Protein 4KFU (pdb70)

Solvent-accessible surface area: 35778 Å² total; per-residue (Å²): 96,53,35,25,2,11,0,0,7,4,53,136,176,19,17,16,24,96,4,0,42,67,101,25,6,59,56,16,106,83,127,79,31,2,1,0,0,0,0,6,33,59,87,93,99,38,8,37,0,32,101,52,22,111,68,16,132,33,16,37,20,8,6,41,68,79,40,0,2,10,73,0,65,51,29,67,61,55,31,2,32,47,2,0,16,0,0,34,17,0,10,168,130,64,34,56,0,6,0,0,0,3,21,0,40,27,2,0,80,79,170,40,69,75,19,104,2,3,66,43,0,2,102,35,10,113,169,12,15,0,0,0,5,0,0,0,56,107,0,56,32,0,9,26,66,0,1,117,64,3,13,46,1,6,2,10,113,15,120,60,102,53,10,28,126,9,2,52,132,48,19,18,69,98,0,7,103,96,0,61,85,12,141,128,108,41,8,0,40,13,40,33,110,71,134,72,37,54,90,75,147,52,36,98,90,100,46,38,32,4,11,0,0,5,3,49,145,182,20,18,24,24,116,2,0,35,91,65,26,2,62,81,21,91,81,128,100,28,1,0,0,0,0,7,28,130,112,76,0,42,102,43,19,106,72,17,134,56,84,80,22,4,40,41,70,77,39,0,8,7,90,25,148,128,76,68,7,66,71,0,0,91,5,0,51,104,0,8,102,80,50,6,18,0,6,0,0,0,14,26,0,84,106,19,0,74,78,134,61,82,5,49,38,7,8,8,51,0,2,50,34,13,64,94,14,10,0,0,0,5,0,0,3,80,90,1,56,22,0,4,10,1,0,1,88,60,4,32,43,0,2,2,9,112,15,130,61,100,57,8,30,140,11,0,54,140,32,19,19,67,91,0,8,108,82,0,61,99,14,80,133,108,37,1,0,20,10,41,34,110,65,126,70,37,136,82,56,142,51,36,139,134,80,62,30,10,2,8,0,0,6,6,59,109,98,24,15,18,46,102,4,0,51,100,72,10,3,56,44,17,102,84,125,172,31,2,0,0,0,4,12,96,117,86,0,51,100,53,20,101,69,15,127,56,45,76,27,0,35,54,80,76,32,0,5,9,75,17,132,117,64,14,77,72,0,0,75,11,0,43,96,0,10,173,127,72,36,53,0,7,0,0,1,22,47,0,72,75,27,0,72,74,119,47,83,6,45,42,2,4,7,42,0,3,51,36,11,101,171,14,16,0,0,0,4,0,0,5,80,73,1,68,37,0,5,8,0,0,2,95,59,2,15,19,1,6,2,8,106,13,139,50,94,90,4,29,128,32,2,54,145,26,18,23,72,92,0,9,57,78,0,82,102,13,147,135,105,32,8,0,36,10,41,30,91,64,133,73,36,75,84,76,140,57,38,126,132,68,59,32,11,2,11,0,0,6,6,65,99,96,24,14,16,50,118,4,0,53,108,93,29,4,57,52,17,86,77,128,171,30,2,1,0,0,5,14,107,113,59,91,0,38,104,55,20,106,56,13,127,32,34,4,18,2,0,19,73,76,36,0,0,7,78,17,125,126,73,16,43,51,0,2,42,0,0,35,2,0,10,129,89,69,37,52,0,6,0,0,1,32,22,0,62,92,21,0,87,88,174,65,164,78,36,118,10,3,62,45,0,4,95,38,9,104,166,14,17,0,0,0,6,0,0,0,96,72,1,60,29,0,9,35,46,0,2,130,44,2,14,34,0,8,2,9,104,15,130,59,75,63,4,27,150,25,0,55,155,64,21,21,66,92,0,3,103,83,0,72,102,13,81,132,109,52,8,0,35,16,40,28,110,69,144,68,35,50,88,76,60,58,87

Organism: NCBI:txid754004

Structure (mmCIF, N/CA/C/O backbone):
data_4KFU
#
_entry.id   4KFU
#
_cell.length_a   46.558
_cell.length_b   65.227
_cell.length_c   72.118
_cell.angle_alpha   90.85
_cell.angle_beta   93.77
_cell.angle_gamma   91.56
#
_symmetry.space_group_name_H-M   'P 1'
#
loop_
_entity.id
_entity.type
_entity.pdbx_description
1 polymer 'Genome packaging NTPase B204'
2 non-polymer 'PHOSPHOMETHYLPHOSPHONIC ACID ADENYLATE ESTER'
3 non-polymer 'CITRATE ANION'
4 non-polymer 'MAGNESIUM ION'
5 non-polymer 'ZINC ION'
6 water water
#
loop_
_atom_site.group_PDB
_atom_site.id
_atom_site.type_symbol
_atom_site.label_atom_id
_atom_site.label_alt_id
_atom_site.label_comp_id
_atom_site.label_asym_id
_atom_site.label_entity_id
_atom_site.label_seq_id
_atom_site.pdbx_PDB_ins_code
_atom_site.Cartn_x
_atom_site.Cartn_y
_atom_site.Cartn_z
_atom_site.occupancy
_atom_site.B_iso_or_equiv
_atom_site.auth_seq_id
_atom_site.auth_comp_id
_atom_site.auth_asym_id
_atom_site.auth_atom_id
_atom_site.pdbx_PDB_model_num
ATOM 1 N N . ASN A 1 2 ? -9.388 11.754 -30.594 1.00 45.53 2 ASN A N 1
ATOM 2 C CA . ASN A 1 2 ? -8.793 11.450 -31.894 1.00 44.08 2 ASN A CA 1
ATOM 3 C C . ASN A 1 2 ? -7.748 12.484 -32.327 1.00 43.75 2 ASN A C 1
ATOM 4 O O . ASN A 1 2 ? -8.030 13.682 -32.371 1.00 41.76 2 ASN A O 1
ATOM 6 N N . PRO A 1 3 ? -6.530 12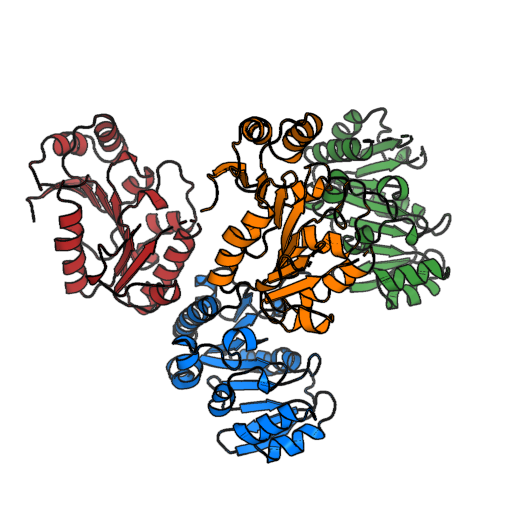.015 -32.646 1.00 45.58 3 PRO A N 1
ATOM 7 C CA . PRO A 1 3 ? -5.434 12.890 -33.074 1.00 39.99 3 PRO A CA 1
ATOM 8 C C . PRO A 1 3 ? -5.674 13.526 -34.437 1.00 33.74 3 PRO A C 1
ATOM 9 O O . PRO A 1 3 ? -5.117 14.596 -34.696 1.00 35.97 3 PRO A O 1
ATOM 13 N N . ASP A 1 4 ? -6.461 12.890 -35.300 1.00 32.73 4 ASP A N 1
ATOM 14 C CA . ASP A 1 4 ? -6.738 13.484 -36.606 1.00 33.87 4 ASP A CA 1
ATOM 15 C C . ASP A 1 4 ? -8.039 14.293 -36.663 1.00 29.72 4 ASP A C 1
ATOM 16 O O . ASP A 1 4 ? -8.529 14.604 -37.752 1.00 27.94 4 ASP A O 1
ATOM 21 N N . ASP A 1 5 ? -8.590 14.638 -35.501 1.00 29.76 5 ASP A N 1
ATOM 22 C CA . ASP A 1 5 ? -9.778 15.493 -35.459 1.00 27.69 5 ASP A CA 1
ATOM 23 C C . ASP A 1 5 ? -9.440 16.929 -35.835 1.00 24.41 5 ASP A C 1
ATOM 24 O O . ASP A 1 5 ? -8.310 17.385 -35.644 1.00 20.64 5 ASP A O 1
ATOM 29 N N . ILE A 1 6 ? -10.427 17.632 -36.383 1.00 19.43 6 ILE A N 1
ATOM 30 C CA . ILE A 1 6 ? -10.312 19.070 -36.539 1.00 15.02 6 ILE A CA 1
ATOM 31 C C . ILE A 1 6 ? -10.997 19.683 -35.313 1.00 20.57 6 ILE A C 1
ATOM 32 O O . ILE A 1 6 ? -12.184 19.431 -35.051 1.00 17.60 6 ILE A O 1
ATOM 37 N N . VAL A 1 7 ? -10.230 20.443 -34.538 1.00 20.19 7 VAL A N 1
ATOM 38 C CA . VAL A 1 7 ? -10.747 21.094 -33.338 1.00 20.98 7 VAL A CA 1
ATOM 39 C C . VAL A 1 7 ? -10.634 22.595 -33.519 1.00 21.84 7 VAL A C 1
ATOM 40 O O . VAL A 1 7 ? -9.586 23.113 -33.933 1.00 16.66 7 VAL A O 1
ATOM 44 N N . VAL A 1 8 ? -11.721 23.299 -33.220 1.00 17.15 8 VAL A N 1
ATOM 45 C CA . VAL A 1 8 ? -11.739 24.744 -33.372 1.00 16.68 8 VAL A CA 1
ATOM 46 C C . VAL A 1 8 ? -12.037 25.392 -32.030 1.00 17.08 8 VAL A C 1
ATOM 47 O O . VAL A 1 8 ? -13.037 25.059 -31.371 1.00 18.14 8 VAL A O 1
ATOM 51 N N . LEU A 1 9 ? -11.153 26.293 -31.608 1.00 13.87 9 LEU A N 1
ATOM 52 C CA . LEU A 1 9 ? -11.363 27.016 -30.360 1.00 12.43 9 LEU A CA 1
ATOM 53 C C . LEU A 1 9 ? -11.716 28.471 -30.647 1.00 16.79 9 LEU A C 1
ATOM 54 O O . LEU A 1 9 ? -11.008 29.164 -31.389 1.00 17.89 9 LEU A O 1
ATOM 59 N N . VAL A 1 10 ? -12.804 28.939 -30.044 1.00 18.27 10 VAL A N 1
ATOM 60 C CA . VAL A 1 10 ? -13.248 30.316 -30.229 1.00 17.53 10 VAL A CA 1
ATOM 61 C C . VAL A 1 10 ? -13.368 30.997 -28.879 1.00 20.79 10 VAL A C 1
ATOM 62 O O . VAL A 1 10 ? -14.055 30.497 -27.981 1.00 20.19 10 VAL A O 1
ATOM 66 N N . GLY A 1 11 ? -12.713 32.141 -28.731 1.00 16.74 11 GLY A N 1
ATOM 67 C CA . GLY A 1 11 ? -12.785 32.845 -27.464 1.00 21.53 11 GLY A CA 1
ATOM 68 C C . GLY A 1 11 ? -12.160 34.219 -27.516 1.00 22.79 11 GLY A C 1
ATOM 69 O O . GLY A 1 11 ? -11.129 34.404 -28.170 1.00 20.30 11 GLY A O 1
ATOM 70 N N . ARG A 1 12 ? -12.780 35.179 -26.824 1.00 24.22 12 ARG A N 1
ATOM 71 C CA . ARG A 1 12 ? -12.251 36.542 -26.752 1.00 24.81 12 ARG A CA 1
ATOM 72 C C . ARG A 1 12 ? -10.817 36.568 -26.210 1.00 25.05 12 ARG A C 1
ATOM 73 O O . ARG A 1 12 ? -10.358 35.606 -25.574 1.00 20.55 12 ARG A O 1
ATOM 75 N N . LYS A 1 13 ? -10.090 37.645 -26.498 1.00 25.00 13 LYS A N 1
ATOM 76 C CA . LYS A 1 13 ? -8.757 37.823 -25.929 1.00 26.06 13 LYS A CA 1
ATOM 77 C C . LYS A 1 13 ? -8.825 37.687 -24.406 1.00 27.68 13 LYS A C 1
ATOM 78 O O . LYS A 1 13 ? -9.705 38.273 -23.771 1.00 22.12 13 LYS A O 1
ATOM 84 N N . LYS A 1 14 ? -7.909 36.896 -23.848 1.00 23.59 14 LYS A N 1
ATOM 85 C CA . LYS A 1 14 ? -7.860 36.570 -22.422 1.00 26.30 14 LYS A CA 1
ATOM 86 C C . LYS A 1 14 ? -8.974 35.619 -21.946 1.00 25.06 14 LYS A C 1
ATOM 87 O O . LYS A 1 14 ? -9.133 35.417 -20.742 1.00 24.00 14 LYS A O 1
ATOM 93 N N . SER A 1 15 ? -9.732 35.037 -22.875 1.00 20.36 15 SER A N 1
ATOM 94 C CA . SER A 1 15 ? -10.752 34.040 -22.518 1.00 23.06 15 SER A CA 1
ATOM 95 C C . SER A 1 15 ? -10.172 32.754 -21.934 1.00 22.31 15 SER A C 1
ATOM 96 O O . SER A 1 15 ? -10.828 32.085 -21.127 1.00 20.54 15 SER A O 1
ATOM 99 N N . GLY A 1 16 ? -8.964 32.389 -22.364 1.00 24.42 16 GLY A N 1
ATOM 100 C CA . GLY A 1 16 ? -8.340 31.169 -21.891 1.00 22.54 16 GLY A CA 1
ATOM 101 C C . GLY A 1 16 ? -8.148 30.120 -22.970 1.00 24.40 16 GLY A C 1
ATOM 102 O O . GLY A 1 16 ? -7.790 28.984 -22.668 1.00 23.49 16 GLY A O 1
ATOM 103 N N . LYS A 1 17 ? -8.363 30.485 -24.233 1.00 24.81 17 LYS A N 1
ATOM 104 C CA . LYS A 1 17 ? -8.238 29.504 -25.321 1.00 22.35 17 LYS A CA 1
ATOM 105 C C . LYS A 1 17 ? -6.797 29.006 -25.550 1.00 24.76 17 LYS A C 1
ATOM 106 O O . LYS A 1 17 ? -6.584 27.818 -25.781 1.00 19.72 17 LYS A O 1
ATOM 112 N N . SER A 1 18 ? -5.816 29.906 -25.490 1.00 24.54 18 SER A N 1
ATOM 113 C CA . SER A 1 18 ? -4.418 29.492 -25.648 1.00 28.99 18 SER A CA 1
ATOM 114 C C . SER A 1 18 ? -3.965 28.711 -24.428 1.00 23.76 18 SER A C 1
ATOM 115 O O . SER A 1 18 ? -3.135 27.810 -24.533 1.00 25.99 18 SER A O 1
ATOM 118 N N . TYR A 1 19 ? -4.518 29.066 -23.274 1.00 24.56 19 TYR A N 1
ATOM 119 C CA . TYR A 1 19 ? -4.235 28.352 -22.030 1.00 24.90 19 TYR A CA 1
ATOM 120 C C . TYR A 1 19 ? -4.692 26.907 -22.169 1.00 25.08 19 TYR A C 1
ATOM 121 O O . TYR A 1 19 ? -4.009 25.981 -21.737 1.00 23.79 19 TYR A O 1
ATOM 130 N N . LEU A 1 20 ? -5.865 26.725 -22.768 1.00 24.13 20 LEU A N 1
ATOM 131 C CA . LEU A 1 20 ? -6.377 25.399 -23.107 1.00 25.24 20 LEU A CA 1
ATOM 132 C C . LEU A 1 20 ? -5.399 24.614 -24.000 1.00 25.38 20 LEU A C 1
ATOM 133 O O . LEU A 1 20 ? -5.155 23.422 -23.792 1.00 24.01 20 LEU A O 1
ATOM 138 N N . ILE A 1 21 ? -4.864 25.282 -25.015 1.00 24.27 21 ILE A N 1
ATOM 139 C CA . ILE A 1 21 ? -3.897 24.646 -25.904 1.00 23.93 21 ILE A CA 1
ATOM 140 C C . ILE A 1 21 ? -2.646 24.245 -25.124 1.00 26.46 21 ILE A C 1
ATOM 141 O O . ILE A 1 21 ? -2.175 23.103 -25.239 1.00 26.30 21 ILE A O 1
ATOM 146 N N . LYS A 1 22 ? -2.132 25.173 -24.314 1.00 24.30 22 LYS A N 1
ATOM 147 C CA . LYS A 1 22 ? -0.857 24.964 -23.615 1.00 27.61 22 LYS A CA 1
ATOM 148 C C . LYS A 1 22 ? -0.949 23.964 -22.474 1.00 29.13 22 LYS A C 1
ATOM 149 O O . LYS A 1 22 ? 0.009 23.241 -22.207 1.00 29.76 22 LYS A O 1
ATOM 155 N N . HIS A 1 23 ? -2.091 23.920 -21.793 1.00 25.92 23 HIS A N 1
ATOM 156 C CA . HIS A 1 23 ? -2.186 23.134 -20.561 1.00 28.06 23 HIS A CA 1
ATOM 157 C C . HIS A 1 23 ? -3.209 22.010 -20.615 1.00 30.04 23 HIS A C 1
ATOM 158 O O . HIS A 1 23 ? -3.421 21.317 -19.628 1.00 31.21 23 HIS A O 1
ATOM 165 N N . TYR A 1 24 ? -3.857 21.833 -21.759 1.00 29.33 24 TYR A N 1
ATOM 166 C CA . TYR A 1 24 ? -4.644 20.627 -21.942 1.00 27.62 24 TYR A CA 1
ATOM 167 C C . TYR A 1 24 ? -4.237 19.860 -23.194 1.00 33.10 24 TYR A C 1
ATOM 168 O O . TYR A 1 24 ? -3.760 18.727 -23.103 1.00 34.51 24 TYR A O 1
ATOM 177 N N . PHE A 1 25 ? -4.443 20.468 -24.362 1.00 26.34 25 PHE A N 1
ATOM 178 C CA . PHE A 1 25 ? -4.154 19.781 -25.623 1.00 26.85 25 PHE A CA 1
ATOM 179 C C . PHE A 1 25 ? -2.698 19.323 -25.775 1.00 27.60 25 PHE A C 1
ATOM 180 O O . PHE A 1 25 ? -2.451 18.144 -25.997 1.00 31.95 25 PHE A O 1
ATOM 188 N N . ILE A 1 26 ? -1.747 20.245 -25.657 1.00 25.83 26 ILE A N 1
ATOM 189 C CA . ILE A 1 26 ? -0.325 19.893 -25.765 1.00 27.91 26 ILE A CA 1
ATOM 190 C C . ILE A 1 26 ? 0.144 18.793 -24.795 1.00 30.16 26 ILE A C 1
ATOM 191 O O . ILE A 1 26 ? 0.773 17.831 -25.236 1.00 30.87 26 ILE A O 1
ATOM 196 N N . PRO A 1 27 ? -0.175 18.911 -23.485 1.00 35.22 27 PRO A N 1
ATOM 197 C CA . PRO A 1 27 ? 0.184 17.815 -22.575 1.00 30.85 27 PRO A CA 1
ATOM 198 C C . PRO A 1 27 ? -0.417 16.467 -22.974 1.00 35.43 27 PRO A C 1
ATOM 199 O O . PRO A 1 27 ? 0.289 15.456 -22.902 1.00 34.24 27 PRO A O 1
ATOM 203 N N . VAL A 1 28 ? -1.684 16.448 -23.385 1.00 30.79 28 VAL A N 1
ATOM 204 C CA . VAL A 1 28 ? -2.346 15.186 -23.732 1.00 32.76 28 VAL A CA 1
ATOM 205 C C . VAL A 1 28 ? -1.732 14.552 -24.979 1.00 36.61 28 VAL A C 1
ATOM 206 O O . VAL A 1 28 ? -1.565 13.328 -25.060 1.00 35.56 28 VAL A O 1
ATOM 210 N N . LEU A 1 29 ? -1.393 15.394 -25.949 1.00 30.40 29 LEU A N 1
ATOM 211 C CA . LEU A 1 29 ? -0.733 14.916 -27.151 1.00 33.63 29 LEU A CA 1
ATOM 212 C C . LEU A 1 29 ? 0.590 14.280 -26.777 1.00 32.52 29 LEU A C 1
ATOM 213 O O . LEU A 1 29 ? 0.828 13.114 -27.094 1.00 32.68 29 LEU A O 1
ATOM 218 N N . LYS A 1 30 ? 1.428 15.046 -26.078 1.00 33.03 30 LYS A N 1
ATOM 219 C CA . LYS A 1 30 ? 2.748 14.582 -25.661 1.00 36.70 30 LYS A CA 1
ATOM 220 C C . LYS A 1 30 ? 2.664 13.315 -24.824 1.00 41.46 30 LYS A C 1
ATOM 221 O O . LYS A 1 30 ? 3.513 12.429 -24.941 1.00 42.62 30 LYS A O 1
ATOM 227 N N . ALA A 1 31 ? 1.629 13.225 -23.994 1.00 40.05 31 ALA A N 1
ATOM 228 C CA . ALA A 1 31 ? 1.422 12.049 -23.157 1.00 43.91 31 ALA A CA 1
ATOM 229 C C . ALA A 1 31 ? 1.136 10.807 -24.003 1.00 45.53 31 ALA A C 1
ATOM 230 O O . ALA A 1 31 ? 1.574 9.702 -23.669 1.00 47.02 31 ALA A O 1
ATOM 232 N N . HIS A 1 32 ? 0.404 10.987 -25.097 1.00 40.40 32 HIS A N 1
ATOM 233 C CA . HIS A 1 32 ? 0.118 9.871 -26.002 1.00 44.11 32 HIS A CA 1
ATOM 234 C C . HIS A 1 32 ? 1.173 9.701 -27.101 1.00 37.59 32 HIS A C 1
ATOM 235 O O . HIS A 1 32 ? 0.955 8.954 -28.051 1.00 41.38 32 HIS A O 1
ATOM 242 N N . LYS A 1 33 ? 2.303 10.393 -26.963 1.00 34.99 33 LYS A N 1
ATOM 243 C CA . LYS A 1 33 ? 3.381 10.348 -27.956 1.00 40.60 33 LYS A CA 1
ATOM 244 C C . LYS A 1 33 ? 2.930 10.786 -29.354 1.00 40.84 33 LYS A C 1
ATOM 245 O O . LYS A 1 33 ? 3.309 10.174 -30.363 1.00 34.42 33 LYS A O 1
ATOM 247 N N . ILE A 1 34 ? 2.127 11.847 -29.404 1.00 34.72 34 ILE A N 1
ATOM 248 C CA . ILE A 1 34 ? 1.647 12.413 -30.666 1.00 28.30 34 ILE A CA 1
ATOM 249 C C . ILE A 1 34 ? 2.392 13.716 -30.974 1.00 31.39 34 ILE A C 1
ATOM 250 O O . ILE A 1 34 ? 2.414 14.639 -30.154 1.00 29.72 34 ILE A O 1
ATOM 255 N N . SER A 1 35 ? 2.992 13.786 -32.159 1.00 25.64 35 SER A N 1
ATOM 256 C CA A SER A 1 35 ? 3.791 14.943 -32.542 0.57 28.61 35 SER A CA 1
ATOM 257 C CA B SER A 1 35 ? 3.791 14.938 -32.566 0.43 28.61 35 SER A CA 1
ATOM 258 C C . SER A 1 35 ? 2.915 16.149 -32.881 1.00 26.57 35 SER A C 1
ATOM 259 O O . SER A 1 35 ? 1.734 16.009 -33.201 1.00 25.41 35 SER A O 1
ATOM 264 N N . TYR A 1 36 ? 3.496 17.341 -32.799 1.00 24.96 36 TYR A N 1
ATOM 265 C CA . TYR A 1 36 ? 2.777 18.531 -33.227 1.00 23.32 36 TYR A CA 1
ATOM 266 C C . TYR A 1 36 ? 3.670 19.582 -33.873 1.00 25.68 36 TYR A C 1
ATOM 267 O O . TYR A 1 36 ? 4.883 19.659 -33.610 1.00 23.65 36 TYR A O 1
ATOM 276 N N . ILE A 1 37 ? 3.043 20.376 -34.735 1.00 23.55 37 ILE A N 1
ATOM 277 C CA . ILE A 1 37 ? 3.661 21.517 -35.386 1.00 21.16 37 ILE A CA 1
ATOM 278 C C . ILE A 1 37 ? 2.830 22.743 -35.022 1.00 23.63 37 ILE A C 1
ATOM 279 O O . ILE A 1 37 ? 1.603 22.756 -35.248 1.00 21.50 37 ILE A O 1
ATOM 284 N N . ILE A 1 38 ? 3.467 23.769 -34.455 1.00 21.34 38 ILE A N 1
ATOM 285 C CA . ILE A 1 38 ? 2.732 24.990 -34.118 1.00 23.41 38 ILE A CA 1
ATOM 286 C C . ILE A 1 38 ? 3.048 26.158 -35.052 1.00 27.47 38 ILE A C 1
ATOM 287 O O . ILE A 1 38 ? 4.203 26.616 -35.132 1.00 24.41 38 ILE A O 1
ATOM 292 N N . ASP A 1 39 ? 2.015 26.643 -35.741 1.00 19.90 39 ASP A N 1
ATOM 293 C CA . ASP A 1 39 ? 2.094 27.838 -36.583 1.00 25.21 39 ASP A CA 1
ATOM 294 C C . ASP A 1 39 ? 1.795 29.038 -35.688 1.00 26.41 39 ASP A C 1
ATOM 295 O O . ASP A 1 39 ? 0.635 29.296 -35.341 1.00 26.27 39 ASP A O 1
ATOM 300 N N . ASP A 1 40 ? 2.853 29.756 -35.307 1.00 26.36 40 ASP A N 1
ATOM 301 C CA . ASP A 1 40 ? 2.806 30.811 -34.274 1.00 24.36 40 ASP A CA 1
ATOM 302 C C . ASP A 1 40 ? 2.924 32.204 -34.907 1.00 30.32 40 ASP A C 1
ATOM 303 O O . ASP A 1 40 ? 3.856 32.472 -35.677 1.00 31.68 40 ASP A O 1
ATOM 308 N N . HIS A 1 41 ? 1.996 33.098 -34.582 1.00 25.80 41 HIS A N 1
ATOM 309 C CA . HIS A 1 41 ? 1.993 34.427 -35.188 1.00 30.34 41 HIS A CA 1
ATOM 310 C C . HIS A 1 41 ? 2.339 35.551 -34.214 1.00 32.43 41 HIS A C 1
ATOM 311 O O . HIS A 1 41 ? 2.450 36.714 -34.612 1.00 31.50 41 HIS A O 1
ATOM 318 N N . ASN A 1 42 ? 2.528 35.195 -32.948 1.00 30.70 42 ASN A N 1
ATOM 319 C CA . ASN A 1 42 ? 2.701 36.185 -31.884 1.00 36.55 42 ASN A CA 1
ATOM 320 C C . ASN A 1 42 ? 4.124 36.274 -31.345 1.00 36.94 42 ASN A C 1
ATOM 321 O O . ASN A 1 42 ? 4.591 35.357 -30.656 1.00 32.00 42 ASN A O 1
ATOM 326 N N . LEU A 1 43 ? 4.794 37.386 -31.640 1.00 36.93 43 LEU A N 1
ATOM 327 C CA . LEU A 1 43 ? 6.132 37.642 -31.105 1.00 38.85 43 LEU A CA 1
ATOM 328 C C . LEU A 1 43 ? 6.090 38.104 -29.651 1.00 42.21 43 LEU A C 1
ATOM 329 O O . LEU A 1 43 ? 5.180 38.826 -29.238 1.00 42.51 43 LEU A O 1
ATOM 334 N N . LEU A 1 44 ? 7.081 37.677 -28.874 1.00 45.40 44 LEU A N 1
ATOM 335 C CA . LEU A 1 44 ? 7.220 38.117 -27.487 1.00 49.95 44 LEU A CA 1
ATOM 336 C C . LEU A 1 44 ? 8.465 38.989 -27.332 1.00 51.74 44 LEU A C 1
ATOM 337 O O . LEU A 1 44 ? 9.084 39.368 -28.330 1.00 50.44 44 LEU A O 1
ATOM 342 N N . ARG A 1 45 ? 8.823 39.315 -26.090 1.00 50.94 45 ARG A N 1
ATOM 343 C CA . ARG A 1 45 ? 10.035 40.095 -25.825 1.00 54.21 45 ARG A CA 1
ATOM 344 C C . ARG A 1 45 ? 11.211 39.360 -26.445 1.00 55.28 45 ARG A C 1
ATOM 345 O O . ARG A 1 45 ? 11.875 39.873 -27.351 1.00 65.83 45 ARG A O 1
ATOM 347 N N . SER A 1 46 ? 11.455 38.152 -25.952 1.00 52.98 46 SER A N 1
ATOM 348 C CA . SER A 1 46 ? 12.306 37.198 -26.648 1.00 54.44 46 SER A CA 1
ATOM 349 C C . SER A 1 46 ? 11.393 36.118 -27.237 1.00 52.93 46 SER A C 1
ATOM 350 O O . SER A 1 46 ? 10.368 35.775 -26.642 1.00 52.75 46 SER A O 1
ATOM 353 N N . GLY A 1 47 ? 11.736 35.625 -28.424 1.00 47.63 47 GLY A N 1
ATOM 354 C CA . GLY A 1 47 ? 11.007 34.531 -29.044 1.00 43.92 47 GLY A CA 1
ATOM 355 C C . GLY A 1 47 ? 9.524 34.782 -29.279 1.00 44.96 47 GLY A C 1
ATOM 356 O O . GLY A 1 47 ? 9.043 35.911 -29.171 1.00 45.60 47 GLY A O 1
ATOM 357 N N . SER A 1 48 ? 8.794 33.715 -29.593 1.00 39.03 48 SER A N 1
ATOM 358 C CA . SER A 1 48 ? 7.364 33.819 -29.855 1.00 34.27 48 SER A CA 1
ATOM 359 C C . SER A 1 48 ? 6.572 33.116 -28.761 1.00 31.59 48 SER A C 1
ATOM 360 O O . SER A 1 48 ? 7.146 32.419 -27.917 1.00 27.78 48 SER A O 1
ATOM 363 N N . GLU A 1 49 ? 5.253 33.291 -28.782 1.00 27.35 49 GLU A N 1
ATOM 364 C CA . GLU A 1 49 ? 4.415 32.831 -27.674 1.00 28.00 49 GLU A CA 1
ATOM 365 C C . GLU A 1 49 ? 4.651 31.367 -27.315 1.00 26.65 49 GLU A C 1
ATOM 366 O O . GLU A 1 49 ? 4.714 31.005 -26.137 1.00 22.66 49 GLU A O 1
ATOM 372 N N . TYR A 1 50 ? 4.827 30.527 -28.327 1.00 21.35 50 TYR A N 1
ATOM 373 C CA . TYR A 1 50 ? 4.956 29.092 -28.071 1.00 26.60 50 TYR A CA 1
ATOM 374 C C . TYR A 1 50 ? 6.402 28.566 -28.108 1.00 29.63 50 TYR A C 1
ATOM 375 O O . TYR A 1 50 ? 6.608 27.349 -28.144 1.00 26.08 50 TYR A O 1
ATOM 384 N N . SER A 1 51 ? 7.388 29.467 -28.075 1.00 28.89 51 SER A N 1
ATOM 385 C CA . SER A 1 51 ? 8.809 29.075 -28.147 1.00 27.27 51 SER A CA 1
ATOM 386 C C . SER A 1 51 ? 9.214 27.949 -27.194 1.00 27.01 51 SER A C 1
ATOM 387 O O . SER A 1 51 ? 10.028 27.100 -27.534 1.00 29.25 51 SER A O 1
ATOM 390 N N . LYS A 1 52 ? 8.630 27.923 -26.005 1.00 29.44 52 LYS A N 1
ATOM 391 C CA . LYS A 1 52 ? 8.988 26.906 -25.029 1.00 22.70 52 LYS A CA 1
ATOM 392 C C . LYS A 1 52 ? 8.445 25.510 -25.354 1.00 27.38 52 LYS A C 1
ATOM 393 O O . LYS A 1 52 ? 8.849 24.520 -24.734 1.00 27.46 52 LYS A O 1
ATOM 395 N N . PHE A 1 53 ? 7.539 25.422 -26.323 1.00 26.88 53 PHE A N 1
ATOM 396 C CA . PHE A 1 53 ? 6.807 24.175 -26.559 1.00 26.08 53 PHE A CA 1
ATOM 397 C C . PHE A 1 53 ? 7.360 23.249 -27.645 1.00 28.16 53 PHE A C 1
ATOM 398 O O . PHE A 1 53 ? 6.760 22.209 -27.936 1.00 27.95 53 PHE A O 1
ATOM 406 N N . GLY A 1 54 ? 8.499 23.611 -28.229 1.00 25.07 54 GLY A N 1
ATOM 407 C CA . GLY A 1 54 ? 9.131 22.747 -29.218 1.00 24.92 54 GLY A CA 1
ATOM 408 C C . GLY A 1 54 ? 10.336 23.373 -29.888 1.00 25.26 54 GLY A C 1
ATOM 409 O O . GLY A 1 54 ? 10.756 24.477 -29.518 1.00 25.16 54 GLY A O 1
ATOM 410 N N . TYR A 1 55 ? 10.900 22.679 -30.876 1.00 26.31 55 TYR A N 1
ATOM 411 C CA . TYR A 1 55 ? 12.071 23.212 -31.582 1.00 23.59 55 TYR A CA 1
ATOM 412 C C . TYR A 1 55 ? 11.702 24.419 -32.457 1.00 28.22 55 TYR A C 1
ATOM 413 O O . TYR A 1 55 ? 10.805 24.334 -33.306 1.00 26.69 55 TYR A O 1
ATOM 422 N N . ASN A 1 56 ? 12.394 25.538 -32.250 1.00 27.19 56 ASN A N 1
ATOM 423 C CA . ASN A 1 56 ? 12.134 26.756 -33.019 1.00 24.79 56 ASN A CA 1
ATOM 424 C C . ASN A 1 56 ? 12.752 26.665 -34.418 1.00 33.40 56 ASN A C 1
ATOM 425 O O . ASN A 1 56 ? 13.942 26.958 -34.608 1.00 24.72 56 ASN A O 1
ATOM 430 N N . ALA A 1 57 ? 11.931 26.271 -35.390 1.00 25.61 57 ALA A N 1
ATOM 431 C CA . ALA A 1 57 ? 12.383 25.977 -36.747 1.00 25.42 57 ALA A CA 1
ATOM 432 C C . ALA A 1 57 ? 12.761 27.221 -37.546 1.00 31.82 57 ALA A C 1
ATOM 433 O O . ALA A 1 57 ? 12.106 28.264 -37.441 1.00 34.47 57 ALA A O 1
ATOM 435 N N . THR A 1 58 ? 13.815 27.096 -38.356 1.00 29.85 58 THR A N 1
ATOM 436 C CA . THR A 1 58 ? 14.270 28.193 -39.214 1.00 33.19 58 THR A CA 1
ATOM 437 C C . THR A 1 58 ? 14.384 27.745 -40.673 1.00 38.31 58 THR A C 1
ATOM 438 O O . THR A 1 58 ? 14.817 28.515 -41.537 1.00 41.14 58 THR A O 1
ATOM 442 N N . SER A 1 59 ? 14.008 26.494 -40.933 1.00 33.96 59 SER A N 1
ATOM 443 C CA . SER A 1 59 ? 13.966 25.963 -42.292 1.00 28.95 59 SER A CA 1
ATOM 444 C C . SER A 1 59 ? 12.803 24.977 -42.456 1.00 31.17 59 SER A C 1
ATOM 445 O O . SER A 1 59 ? 12.229 24.506 -41.473 1.00 28.51 59 SER A O 1
ATOM 448 N N . LEU A 1 60 ? 12.461 24.667 -43.702 1.00 29.43 60 LEU A N 1
ATOM 449 C CA . LEU A 1 60 ? 11.425 23.680 -43.985 1.00 33.95 60 LEU A CA 1
ATOM 450 C C . LEU A 1 60 ? 11.861 22.312 -43.506 1.00 32.51 60 LEU A C 1
ATOM 451 O O . LEU A 1 60 ? 11.038 21.466 -43.140 1.00 27.94 60 LEU A O 1
ATOM 456 N N . SER A 1 61 ? 13.167 22.087 -43.550 1.00 27.08 61 SER A N 1
ATOM 457 C CA . SER A 1 61 ? 13.734 20.808 -43.146 1.00 31.39 61 SER A CA 1
ATOM 458 C C . SER A 1 61 ? 13.461 20.542 -41.677 1.00 27.03 61 SER A C 1
ATOM 459 O O . SER A 1 61 ? 13.117 19.420 -41.297 1.00 29.31 61 SER A O 1
ATOM 462 N N . ASP A 1 62 ? 13.630 21.576 -40.854 1.00 28.17 62 ASP A N 1
ATOM 463 C CA . ASP A 1 62 ? 13.323 21.474 -39.427 1.00 27.97 62 ASP A CA 1
ATOM 464 C C . ASP A 1 62 ? 11.869 21.066 -39.192 1.00 27.00 62 ASP A C 1
ATOM 465 O O . ASP A 1 62 ? 11.576 20.283 -38.288 1.00 27.67 62 ASP A O 1
ATOM 470 N N . ILE A 1 63 ? 10.957 21.592 -40.005 1.00 27.77 63 ILE A N 1
ATOM 471 C CA . ILE A 1 63 ? 9.537 21.285 -39.820 1.00 27.36 63 ILE A CA 1
ATOM 472 C C . ILE A 1 63 ? 9.295 19.795 -40.011 1.00 26.75 63 ILE A C 1
ATOM 473 O O . ILE A 1 63 ? 8.578 19.171 -39.235 1.00 20.78 63 ILE A O 1
ATOM 478 N N . VAL A 1 64 ? 9.923 19.213 -41.027 1.00 25.61 64 VAL A N 1
ATOM 479 C CA . VAL A 1 64 ? 9.774 17.781 -41.278 1.00 24.89 64 VAL A CA 1
ATOM 480 C C . VAL A 1 64 ? 10.501 16.899 -40.245 1.00 28.66 64 VAL A C 1
ATOM 481 O O . VAL A 1 64 ? 9.966 15.875 -39.816 1.00 27.46 64 VAL A O 1
ATOM 485 N N . SER A 1 65 ? 11.717 17.287 -39.852 1.00 28.34 65 SER A N 1
ATOM 486 C CA . SER A 1 65 ? 12.571 16.398 -39.060 1.00 26.83 65 SER A CA 1
ATOM 487 C C . SER A 1 65 ? 12.386 16.455 -37.539 1.00 31.95 65 SER A C 1
ATOM 488 O O . SER A 1 65 ? 12.625 15.459 -36.850 1.00 34.27 65 SER A O 1
ATOM 491 N N . LYS A 1 66 ? 11.976 17.609 -37.015 1.00 27.57 66 LYS A N 1
ATOM 492 C CA . LYS A 1 66 ? 11.841 17.787 -35.566 1.00 26.80 66 LYS A CA 1
ATOM 493 C C . LYS A 1 66 ? 10.479 17.309 -35.073 1.00 31.33 66 LYS A C 1
ATOM 494 O O . LYS A 1 66 ? 9.441 17.709 -35.613 1.00 31.18 66 LYS A O 1
ATOM 500 N N . GLN A 1 67 ? 10.484 16.467 -34.040 1.00 29.38 67 GLN A N 1
ATOM 501 C CA . GLN A 1 67 ? 9.258 15.829 -33.543 1.00 30.05 67 GLN A CA 1
ATOM 502 C C . GLN A 1 67 ? 8.251 16.837 -32.973 1.00 29.99 67 GLN A C 1
ATOM 503 O O . GLN A 1 67 ? 7.066 16.780 -33.293 1.00 28.75 67 GLN A O 1
ATOM 509 N N . TYR A 1 68 ? 8.732 17.750 -32.131 1.00 29.31 68 TYR A N 1
ATOM 510 C CA . TYR A 1 68 ? 7.904 18.830 -31.618 1.00 27.76 68 TYR A CA 1
ATOM 511 C C . TYR A 1 68 ? 8.456 20.151 -32.123 1.00 28.02 68 TYR A C 1
ATOM 512 O O . TYR A 1 68 ? 9.578 20.538 -31.784 1.00 27.49 68 TYR A O 1
ATOM 521 N N . VAL A 1 69 ? 7.670 20.841 -32.946 1.00 23.90 69 VAL A N 1
ATOM 522 C CA . VAL A 1 69 ? 8.205 21.965 -33.703 1.00 21.59 69 VAL A CA 1
ATOM 523 C C . VAL A 1 69 ? 7.316 23.208 -33.666 1.00 26.87 69 VAL A C 1
ATOM 524 O O . VAL A 1 69 ? 6.079 23.130 -33.708 1.00 24.06 69 VAL A O 1
ATOM 528 N N . VAL A 1 70 ? 7.974 24.357 -33.572 1.00 22.82 70 VAL A N 1
ATOM 529 C CA . VAL A 1 70 ? 7.306 25.644 -33.504 1.00 25.56 70 VAL A CA 1
ATOM 530 C C . VAL A 1 70 ? 7.834 26.519 -34.628 1.00 27.74 70 VAL A C 1
ATOM 531 O O . VAL A 1 70 ? 9.052 26.716 -34.760 1.00 28.71 70 VAL A O 1
ATOM 535 N N . VAL A 1 71 ? 6.913 27.029 -35.439 1.00 21.59 71 VAL A N 1
ATOM 536 C CA . VAL A 1 71 ? 7.245 27.833 -36.597 1.00 25.68 71 VAL A CA 1
ATOM 537 C C . VAL A 1 71 ? 6.698 29.240 -36.392 1.00 32.51 71 VAL A C 1
ATOM 538 O O . VAL A 1 71 ? 5.481 29.431 -36.367 1.00 27.59 71 VAL A O 1
ATOM 542 N N . TYR A 1 72 ? 7.570 30.234 -36.258 1.00 30.34 72 TYR A N 1
ATOM 543 C CA . TYR A 1 72 ? 7.075 31.605 -36.243 1.00 33.15 72 TYR A CA 1
ATOM 544 C C . TYR A 1 72 ? 6.744 32.052 -37.665 1.00 32.54 72 TYR A C 1
ATOM 545 O O . TYR A 1 72 ? 7.603 32.016 -38.548 1.00 32.07 72 TYR A O 1
ATOM 554 N N . ASP A 1 73 ? 5.503 32.481 -37.880 1.00 29.40 73 ASP A N 1
ATOM 555 C CA . ASP A 1 73 ? 5.030 32.875 -39.213 1.00 32.09 73 ASP A CA 1
ATOM 556 C C . ASP A 1 73 ? 4.998 34.393 -39.376 1.00 34.86 73 ASP A C 1
ATOM 557 O O . ASP A 1 73 ? 4.083 35.064 -38.892 1.00 31.77 73 ASP A O 1
ATOM 562 N N . ARG A 1 74 ? 5.995 34.914 -40.086 1.00 36.32 74 ARG A N 1
ATOM 563 C CA . ARG A 1 74 ? 6.178 36.345 -40.259 1.00 37.39 74 ARG A CA 1
ATOM 564 C C . ARG A 1 74 ? 5.290 36.907 -41.366 1.00 38.28 74 ARG A C 1
ATOM 565 O O . ARG A 1 74 ? 4.652 37.944 -41.187 1.00 37.28 74 ARG A O 1
ATOM 568 N N . ALA A 1 75 ? 5.248 36.216 -42.504 1.00 35.91 75 ALA A N 1
ATOM 569 C CA . ALA A 1 75 ? 4.483 36.677 -43.666 1.00 34.10 75 ALA A CA 1
ATOM 570 C C . ALA A 1 75 ? 2.962 36.613 -43.485 1.00 34.05 75 ALA A C 1
ATOM 571 O O . ALA A 1 75 ? 2.236 37.450 -44.035 1.00 34.73 75 ALA A O 1
ATOM 573 N N . LYS A 1 76 ? 2.495 35.615 -42.732 1.00 35.72 76 LYS A N 1
ATOM 574 C CA . LYS A 1 76 ? 1.064 35.429 -42.421 1.00 32.00 76 LYS A CA 1
ATOM 575 C C . LYS A 1 76 ? 0.167 35.407 -43.653 1.00 32.91 76 LYS A C 1
ATOM 576 O O . LYS A 1 76 ? -0.959 35.932 -43.621 1.00 34.25 76 LYS A O 1
ATOM 582 N N . ASN A 1 77 ? 0.659 34.789 -44.729 1.00 32.70 77 ASN A N 1
ATOM 583 C CA . ASN A 1 77 ? -0.049 34.797 -46.012 1.00 32.91 77 ASN A CA 1
ATOM 584 C C . ASN A 1 77 ? -0.377 33.410 -46.582 1.00 31.91 77 ASN A C 1
ATOM 585 O O . ASN A 1 77 ? 0.014 32.381 -46.012 1.00 26.53 77 ASN A O 1
ATOM 590 N N . ASP A 1 78 ? -1.094 33.395 -47.705 1.00 28.32 78 ASP A N 1
ATOM 591 C CA . ASP A 1 78 ? -1.513 32.147 -48.336 1.00 31.06 78 ASP A CA 1
ATOM 592 C C . ASP A 1 78 ? -0.326 31.282 -48.773 1.00 31.40 78 ASP A C 1
ATOM 593 O O . ASP A 1 78 ? -0.386 30.050 -48.694 1.00 25.62 78 ASP A O 1
ATOM 598 N N . ASP A 1 79 ? 0.734 31.929 -49.258 1.00 26.81 79 ASP A N 1
ATOM 599 C CA . ASP A 1 79 ? 1.912 31.211 -49.746 1.00 29.69 79 ASP A CA 1
ATOM 600 C C . ASP A 1 79 ? 2.583 30.446 -48.621 1.00 26.95 79 ASP A C 1
ATOM 601 O O . ASP A 1 79 ? 3.050 29.316 -48.811 1.00 27.96 79 ASP A O 1
ATOM 603 N N . PHE A 1 80 ? 2.628 31.065 -47.444 1.00 26.81 80 PHE A N 1
ATOM 604 C CA . PHE A 1 80 ? 3.270 30.437 -46.304 1.00 27.85 80 PHE A CA 1
ATOM 605 C C . PHE A 1 80 ? 2.491 29.213 -45.858 1.00 24.10 80 PHE A C 1
ATOM 606 O O . PHE A 1 80 ? 3.087 28.167 -45.626 1.00 22.32 80 PHE A O 1
ATOM 614 N N . PHE A 1 81 ? 1.169 29.339 -45.715 1.00 23.36 81 PHE A N 1
ATOM 615 C CA . PHE A 1 81 ? 0.391 28.182 -45.263 1.00 19.80 81 PHE A CA 1
ATOM 616 C C . PHE A 1 81 ? 0.546 27.006 -46.233 1.00 20.53 81 PHE A C 1
ATOM 617 O O . PHE A 1 81 ? 0.647 25.847 -45.814 1.00 17.64 81 PHE A O 1
ATOM 625 N N . GLU A 1 82 ? 0.582 27.303 -47.530 1.00 20.39 82 GLU A N 1
ATOM 626 C CA . GLU A 1 82 ? 0.706 26.230 -48.512 1.00 21.14 82 GLU A CA 1
ATOM 627 C C . GLU A 1 82 ? 2.015 25.465 -48.308 1.00 19.72 82 GLU A C 1
ATOM 628 O O . GLU A 1 82 ? 2.027 24.229 -48.310 1.00 21.43 82 GLU A O 1
ATOM 634 N N . LYS A 1 83 ? 3.099 26.206 -48.090 1.00 17.75 83 LYS A N 1
ATOM 635 C CA . LYS A 1 83 ? 4.416 25.614 -47.860 1.00 23.16 83 LYS A CA 1
ATOM 636 C C . LYS A 1 83 ? 4.413 24.815 -46.565 1.00 21.07 83 LYS A C 1
ATOM 637 O O . LYS A 1 83 ? 4.924 23.701 -46.502 1.00 18.56 83 LYS A O 1
ATOM 643 N N . LEU A 1 84 ? 3.820 25.389 -45.523 1.00 20.95 84 LEU A N 1
ATOM 644 C CA . LEU A 1 84 ? 3.738 24.720 -44.219 1.00 21.90 84 LEU A CA 1
ATOM 645 C C . LEU A 1 84 ? 2.947 23.423 -44.285 1.00 19.49 84 LEU A C 1
ATOM 646 O O . LEU A 1 84 ? 3.270 22.453 -43.595 1.00 17.45 84 LEU A O 1
ATOM 651 N N . TRP A 1 85 ? 1.888 23.424 -45.093 1.00 19.51 85 TRP A N 1
ATOM 652 C CA . TRP A 1 85 ? 1.040 22.241 -45.228 1.00 18.09 85 TRP A CA 1
ATOM 653 C C . TRP A 1 85 ? 1.793 21.085 -45.897 1.00 18.61 85 TRP A C 1
ATOM 654 O O . TRP A 1 85 ? 1.710 19.930 -45.453 1.00 16.99 85 TRP A O 1
ATOM 665 N N . GLN A 1 86 ? 2.525 21.394 -46.962 1.00 17.96 86 GLN A N 1
ATOM 666 C CA . GLN A 1 86 ? 3.311 20.383 -47.654 1.00 22.61 86 GLN A CA 1
ATOM 667 C C . GLN A 1 86 ? 4.363 19.802 -46.725 1.00 17.75 86 GLN A C 1
ATOM 668 O O . GLN A 1 86 ? 4.581 18.581 -46.698 1.00 21.31 86 GLN A O 1
ATOM 674 N N . ALA A 1 87 ? 5.019 20.676 -45.966 1.00 20.20 87 ALA A N 1
ATOM 675 C CA . ALA A 1 87 ? 6.037 20.240 -45.002 1.00 22.17 87 ALA A CA 1
ATOM 676 C C . ALA A 1 87 ? 5.398 19.431 -43.874 1.00 21.11 87 ALA A C 1
ATOM 677 O O . ALA A 1 87 ? 5.994 18.485 -43.355 1.00 20.20 87 ALA A O 1
ATOM 679 N N . SER A 1 88 ? 4.181 19.807 -43.479 1.00 19.49 88 SER A N 1
ATOM 680 C CA . SER A 1 88 ? 3.483 19.074 -42.419 1.00 19.69 88 SER A CA 1
ATOM 681 C C . SER A 1 88 ? 3.121 17.657 -42.843 1.00 18.65 88 SER A C 1
ATOM 682 O O . SER A 1 88 ? 3.193 16.731 -42.045 1.00 21.68 88 SER A O 1
ATOM 685 N N . LYS A 1 89 ? 2.686 17.504 -44.089 1.00 17.54 89 LYS A N 1
ATOM 686 C CA . LYS A 1 89 ? 2.372 16.183 -44.637 1.00 19.68 89 LYS A CA 1
ATOM 687 C C . LYS A 1 89 ? 3.605 15.262 -44.636 1.00 23.49 89 LYS A C 1
ATOM 688 O O . LYS A 1 89 ? 3.520 14.083 -44.283 1.00 26.04 89 LYS A O 1
ATOM 694 N N . LEU A 1 90 ? 4.756 15.808 -45.014 1.00 21.69 90 LEU A N 1
ATOM 695 C CA . LEU A 1 90 ? 5.992 15.020 -44.973 1.00 24.39 90 LEU A CA 1
ATOM 696 C C . LEU A 1 90 ? 6.405 14.723 -43.530 1.00 27.49 90 LEU A C 1
ATOM 697 O O . LEU A 1 90 ? 6.837 13.611 -43.219 1.00 26.28 90 LEU A O 1
ATOM 702 N N . HIS A 1 91 ? 6.249 15.711 -42.649 1.00 20.41 91 HIS A N 1
ATOM 703 C CA . HIS A 1 91 ? 6.440 15.478 -41.222 1.00 24.10 91 HIS A CA 1
ATOM 704 C C . HIS A 1 91 ? 5.592 14.297 -40.748 1.00 25.29 91 HIS A C 1
ATOM 705 O O . HIS A 1 91 ? 6.050 13.475 -39.958 1.00 22.48 91 HIS A O 1
ATOM 712 N N . SER A 1 92 ? 4.353 14.222 -41.230 1.00 25.07 92 SER A N 1
ATOM 713 C CA . SER A 1 92 ? 3.426 13.167 -40.822 1.00 28.35 92 SER A CA 1
ATOM 714 C C . SER A 1 92 ? 3.848 11.795 -41.351 1.00 32.62 92 SER A C 1
ATOM 715 O O . SER A 1 92 ? 3.627 10.765 -40.696 1.00 33.38 92 SER A O 1
ATOM 718 N N . LYS A 1 93 ? 4.441 11.786 -42.542 1.00 33.49 93 LYS A N 1
ATOM 719 C CA . LYS A 1 93 ? 5.000 10.565 -43.099 1.00 31.94 93 LYS A CA 1
ATOM 720 C C . LYS A 1 93 ? 6.032 9.980 -42.135 1.00 34.26 93 LYS A C 1
ATOM 721 O O . LYS A 1 93 ? 6.031 8.779 -41.863 1.00 42.15 93 LYS A O 1
ATOM 727 N N . LYS A 1 94 ? 6.895 10.839 -41.602 1.00 32.49 94 LYS A N 1
ATOM 728 C CA . LYS A 1 94 ? 7.956 10.398 -40.703 1.00 33.35 94 LYS A CA 1
ATOM 729 C C . LYS A 1 94 ? 7.433 10.046 -39.320 1.00 38.00 94 LYS A C 1
ATOM 730 O O . LYS A 1 94 ? 7.689 8.947 -38.820 1.00 40.39 94 LYS A O 1
ATOM 736 N N . TYR A 1 95 ? 6.696 10.975 -38.704 1.00 32.44 95 TYR A N 1
ATOM 737 C CA . TYR A 1 95 ? 6.296 10.826 -37.302 1.00 32.81 95 TYR A CA 1
ATOM 738 C C . TYR A 1 95 ? 4.914 10.225 -37.088 1.00 34.26 95 TYR A C 1
ATOM 739 O O . TYR A 1 95 ? 4.476 10.095 -35.950 1.00 36.44 95 TYR A O 1
ATOM 748 N N . GLY A 1 96 ? 4.224 9.857 -38.164 1.00 35.72 96 GLY A N 1
ATOM 749 C CA . GLY A 1 96 ? 2.865 9.346 -38.026 1.00 35.84 96 GLY A CA 1
ATOM 750 C C . GLY A 1 96 ? 1.880 10.484 -37.789 1.00 32.26 96 GLY A C 1
ATOM 751 O O . GLY A 1 96 ? 2.228 11.653 -37.978 1.00 33.37 96 GLY A O 1
ATOM 752 N N . THR A 1 97 ? 0.661 10.157 -37.366 1.00 32.85 97 THR A N 1
ATOM 753 C CA . THR A 1 97 ? -0.388 11.175 -37.223 1.00 30.46 97 THR A CA 1
ATOM 754 C C . THR A 1 97 ? 0.038 12.356 -36.351 1.00 27.93 97 THR A C 1
ATOM 755 O O . THR A 1 97 ? 0.454 12.192 -35.204 1.00 29.77 97 THR A O 1
ATOM 759 N N . THR A 1 98 ? -0.050 13.550 -36.924 1.00 28.58 98 THR A N 1
ATOM 760 C CA . THR A 1 98 ? 0.461 14.761 -36.291 1.00 25.54 98 THR A CA 1
ATOM 761 C C . THR A 1 98 ? -0.658 15.800 -36.180 1.00 27.46 98 THR A C 1
ATOM 762 O O . THR A 1 98 ? -1.524 15.876 -37.050 1.00 23.91 98 THR A O 1
ATOM 766 N N . VAL A 1 99 ? -0.655 16.586 -35.107 1.00 26.80 99 VAL A N 1
ATOM 767 C CA . VAL A 1 99 ? -1.554 17.726 -35.025 1.00 22.34 99 VAL A CA 1
ATOM 768 C C . VAL A 1 99 ? -0.887 19.046 -35.427 1.00 20.89 99 VAL A C 1
ATOM 769 O O . VAL A 1 99 ? 0.127 19.457 -34.842 1.00 19.87 99 VAL A O 1
ATOM 773 N N . LEU A 1 100 ? -1.450 19.695 -36.444 1.00 17.21 100 LEU A N 1
ATOM 774 C CA . LEU A 1 100 ? -1.025 21.037 -36.826 1.00 17.40 100 LEU A CA 1
ATOM 775 C C . LEU A 1 100 ? -1.832 22.063 -36.016 1.00 21.54 100 LEU A C 1
ATOM 776 O O . LEU A 1 100 ? -3.049 22.177 -36.189 1.00 18.39 100 LEU A O 1
ATOM 781 N N . ILE A 1 101 ? -1.149 22.794 -35.137 1.00 19.90 101 ILE A N 1
ATOM 782 C CA . ILE A 1 101 ? -1.773 23.792 -34.276 1.00 17.72 101 ILE A CA 1
ATOM 783 C C . ILE A 1 101 ? -1.573 25.203 -34.805 1.00 20.60 101 ILE A C 1
ATOM 784 O O . ILE A 1 101 ? -0.441 25.664 -34.993 1.00 20.50 101 ILE A O 1
ATOM 789 N N . ILE A 1 102 ? -2.684 25.891 -35.041 1.00 17.87 102 ILE A N 1
ATOM 790 C CA . ILE A 1 102 ? -2.650 27.214 -35.645 1.00 21.69 102 ILE A CA 1
ATOM 791 C C . ILE A 1 102 ? -3.337 28.218 -34.747 1.00 26.06 102 ILE A C 1
ATOM 792 O O . ILE A 1 102 ? -4.567 28.333 -34.752 1.00 20.88 102 ILE A O 1
ATOM 797 N N . ASP A 1 103 ? -2.548 28.936 -33.953 1.00 25.94 103 ASP A N 1
ATOM 798 C CA . ASP A 1 103 ? -3.121 30.013 -33.144 1.00 24.33 103 ASP A CA 1
ATOM 799 C C . ASP A 1 103 ? -3.296 31.227 -34.044 1.00 25.91 103 ASP A C 1
ATOM 800 O O . ASP A 1 103 ? -2.606 31.346 -35.072 1.00 33.47 103 ASP A O 1
ATOM 805 N N . GLU A 1 104 ? -4.248 32.095 -33.703 1.00 28.40 104 GLU A N 1
ATOM 806 C CA . GLU A 1 104 ? -4.609 33.218 -34.574 1.00 27.67 104 GLU A CA 1
ATOM 807 C C . GLU A 1 104 ? -4.918 32.733 -35.998 1.00 28.86 104 GLU A C 1
ATOM 808 O O . GLU A 1 104 ? -4.379 33.263 -36.980 1.00 30.87 104 GLU A O 1
ATOM 814 N N . ALA A 1 105 ? -5.782 31.725 -36.111 1.00 18.99 105 ALA A N 1
ATOM 815 C CA . ALA A 1 105 ? -6.033 31.077 -37.398 1.00 21.55 105 ALA A CA 1
ATOM 816 C C . ALA A 1 105 ? -6.699 31.954 -38.454 1.00 22.44 105 ALA A C 1
ATOM 817 O O . ALA A 1 105 ? -6.821 31.532 -39.599 1.00 19.36 105 ALA A O 1
ATOM 819 N N . TYR A 1 106 ? -7.137 33.160 -38.091 1.00 21.57 106 TYR A N 1
ATOM 820 C CA . TYR A 1 106 ? -7.752 34.050 -39.082 1.00 23.29 106 TYR A CA 1
ATOM 821 C C . TYR A 1 106 ? -6.761 34.508 -40.150 1.00 23.96 106 TYR A C 1
ATOM 822 O O . TYR A 1 106 ? -7.159 35.050 -41.180 1.00 23.17 106 TYR A O 1
ATOM 831 N N . TYR A 1 107 ? -5.469 34.324 -39.911 1.00 22.35 107 TYR A N 1
ATOM 832 C CA . TYR A 1 107 ? -4.505 34.685 -40.946 1.00 25.15 107 TYR A CA 1
ATOM 833 C C . TYR A 1 107 ? -4.633 33.815 -42.181 1.00 28.02 107 TYR A C 1
ATOM 834 O O . TYR A 1 107 ? -4.400 34.285 -43.290 1.00 24.74 107 TYR A O 1
ATOM 843 N N . HIS A 1 108 ? -5.014 32.553 -41.989 1.00 24.01 108 HIS A N 1
ATOM 844 C CA . HIS A 1 108 ? -5.022 31.584 -43.098 1.00 22.17 108 HIS A CA 1
ATOM 845 C C . HIS A 1 108 ? -6.417 31.100 -43.472 1.00 20.80 108 HIS A C 1
ATOM 846 O O . HIS A 1 108 ? -6.618 30.539 -44.554 1.00 22.36 108 HIS A O 1
ATOM 853 N N . PHE A 1 109 ? -7.369 31.291 -42.564 1.00 20.29 109 PHE A N 1
ATOM 854 C CA . PHE A 1 109 ? -8.730 30.780 -42.761 1.00 20.43 109 PHE A CA 1
ATOM 855 C C . PHE A 1 109 ? -9.774 31.893 -42.624 1.00 24.89 109 PHE A C 1
ATOM 856 O O . PHE A 1 109 ? -10.894 31.668 -42.147 1.00 18.28 109 PHE A O 1
ATOM 864 N N . LYS A 1 110 ? -9.403 33.098 -43.038 1.00 23.34 110 LYS A N 1
ATOM 865 C CA . LYS A 1 110 ? -10.238 34.269 -42.808 1.00 24.83 110 LYS A CA 1
ATOM 866 C C . LYS A 1 110 ? -11.583 34.183 -43.538 1.00 26.11 110 LYS A C 1
ATOM 867 O O . LYS A 1 110 ? -11.662 33.679 -44.653 1.00 22.23 110 LYS A O 1
ATOM 873 N N . TYR A 1 111 ? -12.647 34.651 -42.897 1.00 21.50 111 TYR A N 1
ATOM 874 C CA . TYR A 1 111 ? -13.931 34.826 -43.578 1.00 24.60 111 TYR A CA 1
ATOM 875 C C . TYR A 1 111 ? -13.726 35.585 -44.899 1.00 30.91 111 TYR A C 1
ATOM 876 O O . TYR A 1 111 ? -13.047 36.623 -44.934 1.00 29.46 111 TYR A O 1
ATOM 885 N N . LYS A 1 112 ? -14.273 35.028 -45.978 1.00 29.14 112 LYS A N 1
ATOM 886 C CA . LYS A 1 112 ? -14.262 35.660 -47.300 1.00 30.33 112 LYS A CA 1
ATOM 887 C C . LYS A 1 112 ? -12.896 35.661 -47.991 1.00 38.84 112 LYS A C 1
ATOM 888 O O . LYS A 1 112 ? -12.715 36.324 -49.016 1.00 40.52 112 LYS A O 1
ATOM 894 N N . GLN A 1 113 ? -11.939 34.914 -47.451 1.00 31.54 113 GLN A N 1
ATOM 895 C CA . GLN A 1 113 ? -10.642 34.794 -48.114 1.00 36.67 113 GLN A CA 1
ATOM 896 C C . GLN A 1 113 ? -10.658 33.689 -49.170 1.00 40.73 113 GLN A C 1
ATOM 897 O O . GLN A 1 113 ? -11.628 32.917 -49.270 1.00 32.58 113 GLN A O 1
ATOM 900 N N . LYS A 1 114 ? -9.582 33.623 -49.953 1.00 39.80 114 LYS A N 1
ATOM 901 C CA . LYS A 1 114 ? -9.462 32.649 -51.034 1.00 41.87 114 LYS A CA 1
ATOM 902 C C . LYS A 1 114 ? -9.127 31.257 -50.510 1.00 34.76 114 LYS A C 1
ATOM 903 O O . LYS A 1 114 ? -8.197 31.087 -49.712 1.00 36.74 114 LYS A O 1
ATOM 905 N N . VAL A 1 115 ? -9.890 30.264 -50.957 1.00 31.33 115 VAL A N 1
ATOM 906 C CA . VAL A 1 115 ? -9.633 28.880 -50.565 1.00 36.06 115 VAL A CA 1
ATOM 907 C C . VAL A 1 115 ? -8.563 28.250 -51.463 1.00 32.22 115 VAL A C 1
ATOM 908 O O . VAL A 1 115 ? -8.862 27.830 -52.579 1.00 28.64 115 VAL A O 1
ATOM 912 N N . THR A 1 116 ? -7.324 28.190 -50.972 1.00 30.60 116 THR A N 1
ATOM 913 C CA . THR A 1 116 ? -6.201 27.577 -51.698 1.00 27.54 116 THR A CA 1
ATOM 914 C C . THR A 1 116 ? -6.326 26.058 -51.685 1.00 26.75 116 THR A C 1
ATOM 915 O O . THR A 1 116 ? -7.131 25.510 -50.924 1.00 23.07 116 THR A O 1
ATOM 919 N N . PRO A 1 117 ? -5.534 25.366 -52.522 1.00 25.09 117 PRO A N 1
ATOM 920 C CA . PRO A 1 117 ? -5.534 23.900 -52.449 1.00 25.98 117 PRO A CA 1
ATOM 921 C C . PRO A 1 117 ? -5.218 23.372 -51.051 1.00 25.03 117 PRO A C 1
ATOM 922 O O . PRO A 1 117 ? -5.844 22.392 -50.610 1.00 25.33 117 PRO A O 1
ATOM 926 N N . ALA A 1 118 ? -4.273 24.016 -50.363 1.00 22.99 118 ALA A N 1
ATOM 927 C CA . ALA A 1 118 ? -3.892 23.608 -49.007 1.00 25.10 118 ALA A CA 1
ATOM 928 C C . ALA A 1 118 ? -5.056 23.712 -48.016 1.00 19.66 118 ALA A C 1
ATOM 929 O O . ALA A 1 118 ? -5.275 22.804 -47.206 1.00 20.61 118 ALA A O 1
ATOM 931 N N . ILE A 1 119 ? -5.781 24.826 -48.068 1.00 24.97 119 ILE A N 1
ATOM 932 C CA . ILE A 1 119 ? -6.929 25.023 -47.183 1.00 21.99 119 ILE A CA 1
ATOM 933 C C . ILE A 1 119 ? -7.999 23.973 -47.459 1.00 19.93 119 ILE A C 1
ATOM 934 O O . ILE A 1 119 ? -8.530 23.359 -46.535 1.00 17.93 119 ILE A O 1
ATOM 939 N N . ASP A 1 120 ? -8.311 23.762 -48.733 1.00 16.95 120 ASP A N 1
ATOM 940 C CA . ASP A 1 120 ? -9.304 22.761 -49.080 1.00 21.97 120 ASP A CA 1
ATOM 941 C C . ASP A 1 120 ? -8.896 21.381 -48.590 1.00 23.13 120 ASP A C 1
ATOM 942 O O . ASP A 1 120 ? -9.711 20.636 -48.030 1.00 18.48 120 ASP A O 1
ATOM 947 N N . GLU A 1 121 ? -7.630 21.032 -48.787 1.00 17.38 121 GLU A N 1
ATOM 948 C CA . GLU A 1 121 ? -7.153 19.741 -48.307 1.00 19.71 121 GLU A CA 1
ATOM 949 C C . GLU A 1 121 ? -7.211 19.629 -46.782 1.00 20.93 121 GLU A C 1
ATOM 950 O O . GLU A 1 121 ? -7.578 18.583 -46.236 1.00 21.79 121 GLU A O 1
ATOM 956 N N . ALA A 1 122 ? -6.829 20.709 -46.101 1.00 18.23 122 ALA A N 1
ATOM 957 C CA . ALA A 1 122 ? -6.795 20.718 -44.651 1.00 19.43 122 ALA A CA 1
ATOM 958 C C . ALA A 1 122 ? -8.184 20.426 -44.084 1.00 18.82 122 ALA A C 1
ATOM 959 O O . ALA A 1 122 ? -8.323 19.713 -43.085 1.00 23.26 122 ALA A O 1
ATOM 961 N N . LEU A 1 123 ? -9.210 20.987 -44.719 1.00 15.64 123 LEU A N 1
ATOM 962 C CA . LEU A 1 123 ? -10.577 20.898 -44.177 1.00 19.47 123 LEU A CA 1
ATOM 963 C C . LEU A 1 123 ? -11.349 19.679 -44.684 1.00 21.12 123 LEU A C 1
ATOM 964 O O . LEU A 1 123 ? -12.374 19.321 -44.112 1.00 20.63 123 LEU A O 1
ATOM 969 N N . HIS A 1 124 ? -10.880 19.045 -45.758 1.00 21.08 124 HIS A N 1
ATOM 970 C CA . HIS A 1 124 ? -11.611 17.900 -46.309 1.00 22.26 124 HIS A CA 1
ATOM 971 C C . HIS A 1 124 ? -10.823 16.588 -46.377 1.00 27.85 124 HIS A C 1
ATOM 972 O O . HIS A 1 124 ? -11.411 15.511 -46.467 1.00 29.62 124 HIS A O 1
ATOM 979 N N . ALA A 1 125 ? -9.501 16.662 -46.347 1.00 26.70 125 ALA A N 1
ATOM 980 C CA . ALA A 1 125 ? -8.709 15.455 -46.548 1.00 32.20 125 ALA A CA 1
ATOM 981 C C . ALA A 1 125 ? -7.641 15.309 -45.478 1.00 31.17 125 ALA A C 1
ATOM 982 O O . ALA A 1 125 ? -6.593 14.699 -45.711 1.00 31.71 125 ALA A O 1
ATOM 984 N N . ASN A 1 126 ? -7.905 15.871 -44.306 1.00 27.07 126 ASN A N 1
ATOM 985 C CA . ASN A 1 126 ? -6.874 15.923 -43.279 1.00 26.74 126 ASN A CA 1
ATOM 986 C C . ASN A 1 126 ? -6.510 14.544 -42.750 1.00 32.45 126 ASN A C 1
ATOM 987 O O . ASN A 1 126 ? -5.338 14.274 -42.455 1.00 27.17 126 ASN A O 1
ATOM 992 N N . ARG A 1 127 ? -7.506 13.667 -42.646 1.00 25.74 127 ARG A N 1
ATOM 993 C CA . ARG A 1 127 ? -7.253 12.322 -42.132 1.00 30.26 127 ARG A CA 1
ATOM 994 C C . ARG A 1 127 ? -6.346 11.534 -43.076 1.00 34.05 127 ARG A C 1
ATOM 995 O O . ARG A 1 127 ? -5.436 10.843 -42.635 1.00 35.95 127 ARG A O 1
ATOM 1003 N N . HIS A 1 128 ? -6.580 11.663 -44.377 1.00 36.12 128 HIS A N 1
ATOM 1004 C CA . HIS A 1 128 ? -5.747 10.984 -45.364 1.00 35.51 128 HIS A CA 1
ATOM 1005 C C . HIS A 1 128 ? -4.337 11.572 -45.375 1.00 34.41 128 HIS A C 1
ATOM 1006 O O . HIS A 1 128 ? -3.374 10.886 -45.714 1.00 34.26 128 HIS A O 1
ATOM 1013 N N . ALA A 1 129 ? -4.222 12.840 -44.988 1.00 30.00 129 ALA A N 1
ATOM 1014 C CA . ALA A 1 129 ? -2.931 13.517 -44.939 1.00 30.00 129 ALA A CA 1
ATOM 1015 C C . ALA A 1 129 ? -2.204 13.199 -43.637 1.00 30.95 129 ALA A C 1
ATOM 1016 O O . ALA A 1 129 ? -1.028 13.560 -43.462 1.00 27.88 129 ALA A O 1
ATOM 1018 N N . GLY A 1 130 ? -2.913 12.530 -42.730 1.00 28.07 130 GLY A N 1
ATOM 1019 C CA . GLY A 1 130 ? -2.384 12.167 -41.426 1.00 28.61 130 GLY A CA 1
ATOM 1020 C C . GLY A 1 130 ? -2.199 13.364 -40.513 1.00 27.15 130 GLY A C 1
ATOM 1021 O O . GLY A 1 130 ? -1.312 13.371 -39.665 1.00 24.89 130 GLY A O 1
ATOM 1022 N N . LEU A 1 131 ? -3.031 14.386 -40.695 1.00 25.78 131 LEU A N 1
ATOM 1023 C CA . LEU A 1 131 ? -2.907 15.606 -39.912 1.00 21.17 131 LEU A CA 1
ATOM 1024 C C . LEU A 1 131 ? -4.213 15.984 -39.213 1.00 26.27 131 LEU A C 1
ATOM 1025 O O . LEU A 1 131 ? -5.252 16.148 -39.858 1.00 25.35 131 LEU A O 1
ATOM 1030 N N . GLY A 1 132 ? -4.159 16.119 -37.895 1.00 23.00 132 GLY A N 1
ATOM 1031 C CA . GLY A 1 132 ? -5.238 16.772 -37.177 1.00 22.71 132 GLY A CA 1
ATOM 1032 C C . GLY A 1 132 ? -4.985 18.268 -37.198 1.00 22.47 132 GLY A C 1
ATOM 1033 O O . GLY A 1 132 ? -3.882 18.717 -37.533 1.00 17.37 132 GLY A O 1
ATOM 1034 N N . LEU A 1 133 ? -6.002 19.048 -36.842 1.00 19.77 133 LEU A N 1
ATOM 1035 C CA . LEU A 1 133 ? -5.871 20.494 -36.800 1.00 17.04 133 LEU A CA 1
ATOM 1036 C C . LEU A 1 133 ? -6.454 21.010 -35.508 1.00 20.27 133 LEU A C 1
ATOM 1037 O O . LEU A 1 133 ? -7.533 20.566 -35.078 1.00 21.84 133 LEU A O 1
ATOM 1042 N N . ILE A 1 134 ? -5.740 21.940 -34.886 1.00 22.35 134 ILE A N 1
ATOM 1043 C CA . ILE A 1 134 ? -6.343 22.772 -33.848 1.00 19.46 134 ILE A CA 1
ATOM 1044 C C . ILE A 1 134 ? -6.302 24.203 -34.336 1.00 21.64 134 ILE A C 1
ATOM 1045 O O . ILE A 1 134 ? -5.225 24.741 -34.622 1.00 20.62 134 ILE A O 1
ATOM 1050 N N . LEU A 1 135 ? -7.481 24.802 -34.492 1.00 15.30 135 LEU A N 1
ATOM 1051 C CA . LEU A 1 135 ? -7.578 26.163 -34.996 1.00 14.41 135 LEU A CA 1
ATOM 1052 C C . LEU A 1 135 ? -8.161 27.047 -33.910 1.00 19.10 135 LEU A C 1
ATOM 1053 O O . LEU A 1 135 ? -9.139 26.672 -33.252 1.00 20.86 135 LEU A O 1
ATOM 1058 N N . SER A 1 136 ? -7.578 28.226 -33.737 1.00 18.93 136 SER A N 1
ATOM 1059 C CA . SER A 1 136 ? -7.987 29.117 -32.662 1.00 19.24 136 SER A CA 1
ATOM 1060 C C . SER A 1 136 ? -8.262 30.509 -33.210 1.00 19.35 136 SER A C 1
ATOM 1061 O O . SER A 1 136 ? -7.485 31.023 -34.025 1.00 25.63 136 SER A O 1
ATOM 1064 N N . THR A 1 137 ? -9.349 31.132 -32.758 1.00 18.80 137 THR A N 1
ATOM 1065 C CA . THR A 1 137 ? -9.658 32.500 -33.174 1.00 18.89 137 THR A CA 1
ATOM 1066 C C . THR A 1 137 ? -10.440 33.239 -32.110 1.00 19.84 137 THR A C 1
ATOM 1067 O O . THR A 1 137 ? -10.926 32.621 -31.158 1.00 18.93 137 THR A O 1
ATOM 1071 N N . GLN A 1 138 ? -10.568 34.555 -32.273 1.00 16.55 138 GLN A N 1
ATOM 1072 C CA . GLN A 1 138 ? -11.145 35.400 -31.221 1.00 18.78 138 GLN A CA 1
ATOM 1073 C C . GLN A 1 138 ? -12.665 35.548 -31.328 1.00 20.22 138 GLN A C 1
ATOM 1074 O O . GLN A 1 138 ? -13.356 35.479 -30.328 1.00 20.36 138 GLN A O 1
ATOM 1080 N N . ARG A 1 139 ? -13.169 35.770 -32.536 1.00 16.90 139 ARG A N 1
ATOM 1081 C CA . ARG A 1 139 ? -14.615 35.886 -32.770 1.00 20.92 139 ARG A CA 1
ATOM 1082 C C . ARG A 1 139 ? -15.043 34.797 -33.748 1.00 19.96 139 ARG A C 1
ATOM 1083 O O . ARG A 1 139 ? -14.277 34.445 -34.648 1.00 15.51 139 ARG A O 1
ATOM 1091 N N . VAL A 1 140 ? -16.253 34.254 -33.588 1.00 16.20 140 VAL A N 1
ATOM 1092 C CA . VAL A 1 140 ? -16.694 33.156 -34.470 1.00 15.35 140 VAL A CA 1
ATOM 1093 C C . VAL A 1 140 ? -16.681 33.596 -35.929 1.00 14.80 140 VAL A C 1
ATOM 1094 O O . VAL A 1 140 ? -16.293 32.824 -36.824 1.00 14.34 140 VAL A O 1
ATOM 1098 N N . TYR A 1 141 ? -17.052 34.851 -36.168 1.00 13.92 141 TYR A N 1
ATOM 1099 C CA . TYR A 1 141 ? -17.158 35.357 -37.535 1.00 17.65 141 TYR A CA 1
ATOM 1100 C C . TYR A 1 141 ? -15.815 35.736 -38.194 1.00 19.99 141 TYR A C 1
ATOM 1101 O O . TYR A 1 141 ? -15.798 36.218 -39.334 1.00 19.29 141 TYR A O 1
ATOM 1110 N N . ASP A 1 142 ? -14.702 35.491 -37.498 1.00 17.05 142 ASP A N 1
ATOM 1111 C CA . ASP A 1 142 ? -13.370 35.736 -38.060 1.00 17.50 142 ASP A CA 1
ATOM 1112 C C . ASP A 1 142 ? -13.044 34.712 -39.136 1.00 18.93 142 ASP A C 1
ATOM 1113 O O . ASP A 1 142 ? -12.229 34.980 -40.007 1.00 22.79 142 ASP A O 1
ATOM 1118 N N . LEU A 1 143 ? -13.658 33.532 -39.066 1.00 17.90 143 LEU A N 1
ATOM 1119 C CA . LEU A 1 143 ? -13.264 32.438 -39.968 1.00 18.15 143 LEU A CA 1
ATOM 1120 C C . LEU A 1 143 ? -14.315 32.069 -41.013 1.00 19.84 143 LEU A C 1
ATOM 1121 O O . LEU A 1 143 ? -15.506 32.316 -40.814 1.00 17.40 143 LEU A O 1
ATOM 1126 N N . MET A 1 144 ? -13.866 31.431 -42.096 1.00 19.15 144 MET A N 1
ATOM 1127 C CA . MET A 1 144 ? -14.758 30.847 -43.082 1.00 15.33 144 MET A CA 1
ATOM 1128 C C . MET A 1 144 ? -15.739 29.902 -42.413 1.00 14.67 144 MET A C 1
ATOM 1129 O O . MET A 1 144 ? -15.330 29.036 -41.648 1.00 16.28 144 MET A O 1
ATOM 1134 N N . PRO A 1 145 ? -17.045 30.072 -42.683 1.00 16.16 145 PRO A N 1
ATOM 1135 C CA . PRO A 1 145 ? -18.053 29.185 -42.087 1.00 15.44 145 PRO A CA 1
ATOM 1136 C C . PRO A 1 145 ? -17.783 27.708 -42.364 1.00 15.01 145 PRO A C 1
ATOM 1137 O O . PRO A 1 145 ? -18.137 26.882 -41.525 1.00 17.69 145 PRO A O 1
ATOM 1141 N N . ILE A 1 146 ? -17.140 27.372 -43.484 1.00 17.11 146 ILE A N 1
ATOM 1142 C CA . ILE A 1 146 ? -16.844 25.958 -43.749 1.00 18.43 146 ILE A CA 1
ATOM 1143 C C . ILE A 1 146 ? -15.917 25.317 -42.721 1.00 17.24 146 ILE A C 1
ATOM 1144 O O . ILE A 1 146 ? -15.972 24.101 -42.508 1.00 16.20 146 ILE A O 1
ATOM 1149 N N . VAL A 1 147 ? -15.074 26.119 -42.076 1.00 17.38 147 VAL A N 1
ATOM 1150 C CA . VAL A 1 147 ? -14.305 25.612 -40.932 1.00 17.57 147 VAL A CA 1
ATOM 1151 C C . VAL A 1 147 ? -15.202 24.979 -39.869 1.00 16.31 147 VAL A C 1
ATOM 1152 O O . VAL A 1 147 ? -14.894 23.904 -39.335 1.00 15.74 147 VAL A O 1
ATOM 1156 N N . TYR A 1 148 ? -16.325 25.625 -39.551 1.00 18.29 148 TYR A N 1
ATOM 1157 C CA . TYR A 1 148 ? -17.200 25.056 -38.529 1.00 17.90 148 TYR A CA 1
ATOM 1158 C C . TYR A 1 148 ? -17.982 23.852 -39.044 1.00 17.43 148 TYR A C 1
ATOM 1159 O O . TYR A 1 148 ? -18.269 22.936 -38.277 1.00 18.25 148 TYR A O 1
ATOM 1168 N N . LYS A 1 149 ? -18.321 23.846 -40.330 1.00 17.51 149 LYS A N 1
ATOM 1169 C CA . LYS A 1 149 ? -19.029 22.706 -40.900 1.00 18.27 149 LYS A CA 1
ATOM 1170 C C . LYS A 1 149 ? -18.130 21.465 -40.985 1.00 20.51 149 LYS A C 1
ATOM 1171 O O . LYS A 1 149 ? -18.605 20.327 -40.893 1.00 18.48 149 LYS A O 1
ATOM 1177 N N . GLN A 1 150 ? -16.829 21.684 -41.149 1.00 16.91 150 GLN A N 1
ATOM 1178 C CA . GLN A 1 150 ? -15.883 20.575 -41.291 1.00 13.36 150 GLN A CA 1
ATOM 1179 C C . GLN A 1 150 ? -15.245 20.123 -39.978 1.00 17.33 150 GLN A C 1
ATOM 1180 O O . GLN A 1 150 ? -14.570 19.084 -39.925 1.00 22.44 150 GLN A O 1
ATOM 1186 N N . ALA A 1 151 ? -15.429 20.899 -38.921 1.00 17.41 151 ALA A N 1
ATOM 1187 C CA . ALA A 1 151 ? -14.817 20.570 -37.633 1.00 15.51 151 ALA A CA 1
ATOM 1188 C C . ALA A 1 151 ? -15.411 19.287 -37.039 1.00 21.73 151 ALA A C 1
ATOM 1189 O O . ALA A 1 151 ? -16.530 18.888 -37.392 1.00 19.26 151 ALA A O 1
ATOM 1191 N N . ASP A 1 152 ? -14.663 18.639 -36.146 1.00 21.01 152 ASP A N 1
ATOM 1192 C CA . ASP A 1 152 ? -15.199 17.521 -35.366 1.00 19.71 152 ASP A CA 1
ATOM 1193 C C . ASP A 1 152 ? -15.603 17.997 -33.980 1.00 22.14 152 ASP A C 1
ATOM 1194 O O . ASP A 1 152 ? -16.556 17.489 -33.384 1.00 19.06 152 ASP A O 1
ATOM 1199 N N . LEU A 1 153 ? -14.860 18.978 -33.476 1.00 20.28 153 LEU A N 1
ATOM 1200 C CA . LEU A 1 153 ? -15.090 19.548 -32.152 1.00 18.10 153 LEU A CA 1
ATOM 1201 C C . LEU A 1 153 ? -14.989 21.059 -32.232 1.00 19.08 153 LEU A C 1
ATOM 1202 O O . LEU A 1 153 ? -14.043 21.600 -32.809 1.00 18.81 153 LEU A O 1
ATOM 1207 N N . ILE A 1 154 ? -15.962 21.754 -31.658 1.00 18.87 154 ILE A N 1
ATOM 1208 C CA . ILE A 1 154 ? -15.887 23.211 -31.583 1.00 14.11 154 ILE A CA 1
ATOM 1209 C C . ILE A 1 154 ? -15.999 23.623 -30.122 1.00 20.68 154 ILE A C 1
ATOM 1210 O O . ILE A 1 154 ? -16.967 23.270 -29.436 1.00 19.41 154 ILE A O 1
ATOM 1215 N N . ILE A 1 155 ? -14.996 24.358 -29.649 1.00 16.42 155 ILE A N 1
ATOM 1216 C CA . ILE A 1 155 ? -14.957 24.796 -28.260 1.00 16.85 155 ILE A CA 1
ATOM 1217 C C . ILE A 1 155 ? -15.191 26.302 -28.203 1.00 17.03 155 ILE A C 1
ATOM 1218 O O . ILE A 1 155 ? -14.574 27.058 -28.957 1.00 16.18 155 ILE A O 1
ATOM 1223 N N . MET A 1 156 ? -16.104 26.737 -27.332 1.00 19.01 156 MET A N 1
ATOM 1224 C CA . MET A 1 156 ? -16.451 28.155 -27.255 1.00 18.23 156 MET A CA 1
ATOM 1225 C C . MET A 1 156 ? -16.448 28.684 -25.827 1.00 17.82 156 MET A C 1
ATOM 1226 O O . MET A 1 156 ? -16.943 28.015 -24.908 1.00 17.05 156 MET A O 1
ATOM 1231 N N . PHE A 1 157 ? -15.882 29.878 -25.643 1.00 13.90 157 PHE A N 1
ATOM 1232 C CA . PHE A 1 157 ? -15.952 30.581 -24.349 1.00 16.10 157 PHE A CA 1
ATOM 1233 C C . PHE A 1 157 ? -17.074 31.616 -24.413 1.00 15.57 157 PHE A C 1
ATOM 1234 O O . PHE A 1 157 ? -17.719 31.771 -25.446 1.00 17.96 157 PHE A O 1
ATOM 1242 N N . TYR A 1 158 ? -17.280 32.338 -23.319 1.00 16.33 158 TYR A N 1
ATOM 1243 C CA . TYR A 1 158 ? -18.394 33.270 -23.191 1.00 17.51 158 TYR A CA 1
ATOM 1244 C C . TYR A 1 158 ? -18.539 34.260 -24.347 1.00 17.20 158 TYR A C 1
ATOM 1245 O O . TYR A 1 158 ? -17.564 34.888 -24.764 1.00 16.02 158 TYR A O 1
ATOM 1254 N N . THR A 1 159 ? -19.762 34.410 -24.847 1.00 14.16 159 THR A N 1
ATOM 1255 C CA . THR A 1 159 ? -20.108 35.586 -25.635 1.00 14.06 159 THR A CA 1
ATOM 1256 C C . THR A 1 159 ? -21.605 35.871 -25.627 1.00 16.30 159 THR A C 1
ATOM 1257 O O . THR A 1 159 ? -22.416 34.952 -25.521 1.00 16.88 159 THR A O 1
ATOM 1261 N N . ARG A 1 160 ? -21.963 37.149 -25.716 1.00 17.92 160 ARG A N 1
ATOM 1262 C CA . ARG A 1 160 ? -23.353 37.546 -25.971 1.00 16.27 160 ARG A CA 1
ATOM 1263 C C . ARG A 1 160 ? -23.430 38.524 -27.128 1.00 19.16 160 ARG A C 1
ATOM 1264 O O . ARG A 1 160 ? -24.443 39.189 -27.314 1.00 19.77 160 ARG A O 1
ATOM 1272 N N . GLU A 1 161 ? -22.361 38.603 -27.920 1.00 21.16 161 GLU A N 1
ATOM 1273 C CA . GLU A 1 161 ? -22.360 39.501 -29.075 1.00 22.03 161 GLU A CA 1
ATOM 1274 C C . GLU A 1 161 ? -23.312 38.963 -30.155 1.00 21.74 161 GLU A C 1
ATOM 1275 O O . GLU A 1 161 ? -23.147 37.839 -30.619 1.00 23.57 161 GLU A O 1
ATOM 1281 N N . PRO A 1 162 ? -24.327 39.765 -30.540 1.00 21.03 162 PRO A N 1
ATOM 1282 C CA . PRO A 1 162 ? -25.434 39.315 -31.397 1.00 24.03 162 PRO A CA 1
ATOM 1283 C C . PRO A 1 162 ? -24.992 38.705 -32.726 1.00 20.60 162 PRO A C 1
ATOM 1284 O O . PRO A 1 162 ? -25.558 37.688 -33.119 1.00 22.32 162 PRO A O 1
ATOM 1288 N N . ASN A 1 163 ? -24.004 39.285 -33.401 1.00 20.56 163 ASN A N 1
ATOM 1289 C CA . ASN A 1 163 ? -23.527 38.677 -34.647 1.00 24.05 163 ASN A CA 1
ATOM 1290 C C . ASN A 1 163 ? -22.864 37.322 -34.406 1.00 20.85 163 ASN A C 1
ATOM 1291 O O . ASN A 1 163 ? -23.010 36.388 -35.203 1.00 22.11 163 ASN A O 1
ATOM 1296 N N . GLU A 1 164 ? -22.136 37.208 -33.300 1.00 22.20 164 GLU A N 1
ATOM 1297 C CA . GLU A 1 164 ? -21.551 35.928 -32.939 1.00 18.10 164 GLU A CA 1
ATOM 1298 C C . GLU A 1 164 ? -22.619 34.888 -32.662 1.00 16.08 164 GLU A C 1
ATOM 1299 O O . GLU A 1 164 ? -22.495 33.757 -33.096 1.00 18.67 164 GLU A O 1
ATOM 1305 N N . LEU A 1 165 ? -23.648 35.258 -31.899 1.00 17.32 165 LEU A N 1
ATOM 1306 C CA . LEU A 1 165 ? -24.724 34.326 -31.567 1.00 17.40 165 LEU A CA 1
ATOM 1307 C C . LEU A 1 165 ? -25.449 33.848 -32.830 1.00 15.72 165 LEU A C 1
ATOM 1308 O O . LEU A 1 165 ? -25.847 32.688 -32.932 1.00 19.59 165 LEU A O 1
ATOM 1313 N N . ARG A 1 166 ? -25.611 34.746 -33.791 1.00 18.17 166 ARG A N 1
ATOM 1314 C CA . ARG A 1 166 ? -26.274 34.410 -35.055 1.00 22.84 166 ARG A CA 1
ATOM 1315 C C . ARG A 1 166 ? -25.440 33.432 -35.878 1.00 20.40 166 ARG A C 1
ATOM 1316 O O . ARG A 1 166 ? -25.979 32.525 -36.522 1.00 20.00 166 ARG A O 1
ATOM 1324 N N . TRP A 1 167 ? -24.125 33.633 -35.880 1.00 17.69 167 TRP A N 1
ATOM 1325 C CA . TRP A 1 167 ? -23.214 32.735 -36.589 1.00 17.87 167 TRP A CA 1
ATOM 1326 C C . TRP A 1 167 ? -23.229 31.366 -35.938 1.00 14.92 167 TRP A C 1
ATOM 1327 O O . TRP A 1 167 ? -23.251 30.335 -36.615 1.00 15.50 167 TRP A O 1
ATOM 1338 N N . ILE A 1 168 ? -23.165 31.359 -34.615 1.00 13.06 168 ILE A N 1
ATOM 1339 C CA . ILE A 1 168 ? -23.182 30.110 -33.881 1.00 14.32 168 ILE A CA 1
ATOM 1340 C C . ILE A 1 168 ? -24.473 29.340 -34.197 1.00 18.30 168 ILE A C 1
ATOM 1341 O O . ILE A 1 168 ? -24.432 28.140 -34.488 1.00 16.28 168 ILE A O 1
ATOM 1346 N N . SER A 1 169 ? -25.609 30.033 -34.164 1.00 15.30 169 SER A N 1
ATOM 1347 C CA . SER A 1 169 ? -26.897 29.397 -34.444 1.00 18.04 169 SER A CA 1
ATOM 1348 C C . SER A 1 169 ? -26.920 28.809 -35.847 1.00 21.37 169 SER A C 1
ATOM 1349 O O . SER A 1 169 ? -27.412 27.701 -36.066 1.00 22.56 169 SER A O 1
ATOM 1352 N N . LYS A 1 170 ? -26.385 29.560 -36.796 1.00 17.35 170 LYS A N 1
ATOM 1353 C CA . LYS A 1 170 ? -26.494 29.207 -38.212 1.00 18.62 170 LYS A CA 1
ATOM 1354 C C . LYS A 1 170 ? -25.515 28.117 -38.661 1.00 22.63 170 LYS A C 1
ATOM 1355 O O . LYS A 1 170 ? -25.850 27.296 -39.534 1.00 20.33 170 LYS A O 1
ATOM 1361 N N . TYR A 1 171 ? -24.320 28.088 -38.072 1.00 15.31 171 TYR A N 1
ATOM 1362 C CA . TYR A 1 171 ? -23.257 27.229 -38.614 1.00 18.04 171 TYR A CA 1
ATOM 1363 C C . TYR A 1 171 ? -22.788 26.161 -37.652 1.00 21.12 171 TYR A C 1
ATOM 1364 O O . TYR A 1 171 ? -21.997 25.293 -38.024 1.00 23.24 171 TYR A O 1
ATOM 1373 N N . ILE A 1 172 ? -23.228 26.250 -36.407 1.00 20.29 172 ILE A N 1
ATOM 1374 C CA . ILE A 1 172 ? -22.766 25.332 -35.379 1.00 18.39 172 ILE A CA 1
ATOM 1375 C C . ILE A 1 172 ? -23.976 24.672 -34.710 1.00 21.02 172 ILE A C 1
ATOM 1376 O O . ILE A 1 172 ? -24.294 23.519 -35.000 1.00 25.69 172 ILE A O 1
ATOM 1381 N N . SER A 1 173 ? -24.651 25.402 -33.819 1.00 20.47 173 SER A N 1
ATOM 1382 C CA . SER A 1 173 ? -25.823 24.868 -33.133 1.00 24.08 173 SER A CA 1
ATOM 1383 C C . SER A 1 173 ? -26.585 25.958 -32.379 1.00 22.69 173 SER A C 1
ATOM 1384 O O . SER A 1 173 ? -25.994 26.753 -31.644 1.00 19.87 173 SER A O 1
ATOM 1387 N N . ALA A 1 174 ? -27.904 25.993 -32.545 1.00 22.70 174 ALA A N 1
ATOM 1388 C CA . ALA A 1 174 ? -28.728 26.969 -31.832 1.00 18.90 174 ALA A CA 1
ATOM 1389 C C . ALA A 1 174 ? -28.743 26.723 -30.320 1.00 21.19 174 ALA A C 1
ATOM 1390 O O . ALA A 1 174 ? -28.901 27.662 -29.525 1.00 21.78 174 ALA A O 1
ATOM 1392 N N . GLU A 1 175 ? -28.580 25.463 -29.922 1.00 22.91 175 GLU A N 1
ATOM 1393 C CA . GLU A 1 175 ? -28.440 25.118 -28.504 1.00 27.43 175 GLU A CA 1
ATOM 1394 C C . GLU A 1 175 ? -27.121 25.674 -27.932 1.00 25.15 175 GLU A C 1
ATOM 1395 O O . GLU A 1 175 ? -27.071 26.123 -26.790 1.00 26.32 175 GLU A O 1
ATOM 1401 N N . ALA A 1 176 ? -26.056 25.629 -28.732 1.00 22.44 176 ALA A N 1
ATOM 1402 C CA . ALA A 1 176 ? -24.771 26.224 -28.352 1.00 18.84 176 ALA A CA 1
ATOM 1403 C C . ALA A 1 176 ? -24.901 27.736 -28.209 1.00 16.23 176 ALA A C 1
ATOM 1404 O O . ALA A 1 176 ? -24.334 28.340 -27.292 1.00 20.19 176 ALA A O 1
ATOM 1406 N N . ALA A 1 177 ? -25.635 28.352 -29.133 1.00 16.09 177 ALA A N 1
ATOM 1407 C CA . ALA A 1 177 ? -25.809 29.797 -29.124 1.00 18.99 177 ALA A CA 1
ATOM 1408 C C . ALA A 1 177 ? -26.491 30.241 -27.845 1.00 24.39 177 ALA A C 1
ATOM 1409 O O . ALA A 1 177 ? -26.195 31.320 -27.315 1.00 27.00 177 ALA A O 1
ATOM 1411 N N . GLU A 1 178 ? -27.411 29.426 -27.341 1.00 22.45 178 GLU A N 1
ATOM 1412 C CA . GLU A 1 178 ? -28.061 29.789 -26.080 1.00 22.71 178 GLU A CA 1
ATOM 1413 C C . GLU A 1 178 ? -27.130 29.573 -24.888 1.00 22.85 178 GLU A C 1
ATOM 1414 O O . GLU A 1 178 ? -27.092 30.398 -23.977 1.00 24.52 178 GLU A O 1
ATOM 1420 N N . LYS A 1 179 ? -26.379 28.474 -24.899 1.00 19.32 179 LYS A N 1
ATOM 1421 C CA . LYS A 1 179 ? -25.588 28.092 -23.735 1.00 20.20 179 LYS A CA 1
ATOM 1422 C C . LYS A 1 179 ? -24.286 28.892 -23.572 1.00 22.35 179 LYS A C 1
ATOM 1423 O O . LYS A 1 179 ? -23.748 29.009 -22.469 1.00 21.99 179 LYS A O 1
ATOM 1429 N N . VAL A 1 180 ? -23.787 29.458 -24.667 1.00 18.89 180 VAL A N 1
ATOM 1430 C CA . VAL A 1 180 ? -22.539 30.223 -24.622 1.00 20.15 180 VAL A CA 1
ATOM 1431 C C . VAL A 1 180 ? -22.710 31.529 -23.829 1.00 21.62 180 VAL A C 1
ATOM 1432 O O . VAL A 1 180 ? -21.732 32.081 -23.277 1.00 16.57 180 VAL A O 1
ATOM 1436 N N . LYS A 1 181 ? -23.963 31.986 -23.731 1.00 18.81 181 LYS A N 1
ATOM 1437 C CA . LYS A 1 181 ? -24.285 33.286 -23.140 1.00 20.18 181 LYS A CA 1
ATOM 1438 C C . LYS A 1 181 ? -24.082 33.334 -21.630 1.00 19.88 181 LYS A C 1
ATOM 1439 O O . LYS A 1 181 ? -23.915 34.408 -21.051 1.00 19.92 181 LYS A O 1
ATOM 1445 N N . THR A 1 182 ? -24.090 32.172 -20.989 1.00 19.06 182 THR A N 1
ATOM 1446 C CA . THR A 1 182 ? -24.039 32.129 -19.532 1.00 19.97 182 THR A CA 1
ATOM 1447 C C . THR A 1 182 ? -22.746 31.536 -18.964 1.00 24.74 182 THR A C 1
ATOM 1448 O O . THR A 1 182 ? -22.631 31.307 -17.753 1.00 17.65 182 THR A O 1
ATOM 1452 N N . LEU A 1 183 ? -21.759 31.302 -19.824 1.00 18.25 183 LEU A N 1
ATOM 1453 C CA . LEU A 1 183 ? -20.501 30.715 -19.349 1.00 20.06 183 LEU A CA 1
ATOM 1454 C C . LEU A 1 183 ? -19.737 31.679 -18.448 1.00 19.81 183 LEU A C 1
ATOM 1455 O O . LEU A 1 183 ? -19.563 32.860 -18.786 1.00 17.91 183 LEU A O 1
ATOM 1460 N N . LYS A 1 184 ? -19.252 31.173 -17.317 1.00 19.62 184 LYS A N 1
ATOM 1461 C CA . LYS A 1 184 ? -18.434 31.981 -16.423 1.00 19.42 184 LYS A CA 1
ATOM 1462 C C . LYS A 1 184 ? -16.964 31.964 -16.849 1.00 18.59 184 LYS A C 1
ATOM 1463 O O . LYS A 1 184 ? -16.597 31.294 -17.821 1.00 18.55 184 LYS A O 1
ATOM 1469 N N . GLN A 1 185 ? -16.130 32.727 -16.153 1.00 19.70 185 GLN A N 1
ATOM 1470 C CA . GLN A 1 185 ? -14.727 32.880 -16.569 1.00 21.52 185 GLN A CA 1
ATOM 1471 C C . GLN A 1 185 ? -13.995 31.542 -16.663 1.00 21.07 185 GLN A C 1
ATOM 1472 O O . GLN A 1 185 ? -14.055 30.717 -15.739 1.00 18.16 185 GLN A O 1
ATOM 1478 N N . TYR A 1 186 ? -13.335 31.331 -17.803 1.00 19.47 186 TYR A N 1
ATOM 1479 C CA . TYR A 1 186 ? -12.556 30.116 -18.069 1.00 20.91 186 TYR A CA 1
ATOM 1480 C C . TYR A 1 186 ? -13.388 28.842 -18.234 1.00 19.47 186 TYR A C 1
ATOM 1481 O O . TYR A 1 186 ? -12.828 27.781 -18.531 1.00 18.25 186 TYR A O 1
ATOM 1490 N N . HIS A 1 187 ? -14.712 28.946 -18.076 1.00 15.55 187 HIS A N 1
ATOM 1491 C CA . HIS A 1 187 ? -15.601 27.836 -18.412 1.00 17.31 187 HIS A CA 1
ATOM 1492 C C . HIS A 1 187 ? -15.736 27.793 -19.926 1.00 17.99 187 HIS A C 1
ATOM 1493 O O . HIS A 1 187 ? -15.662 28.827 -20.589 1.00 17.89 187 HIS A O 1
ATOM 1500 N N . PHE A 1 188 ? -15.928 26.607 -20.487 1.00 19.98 188 PHE A N 1
ATOM 1501 C CA . PHE A 1 188 ? -16.131 26.508 -21.933 1.00 21.18 188 PHE A CA 1
ATOM 1502 C C . PHE A 1 188 ? -17.151 25.452 -22.343 1.00 18.12 188 PHE A C 1
ATOM 1503 O O . PHE A 1 188 ? -17.388 24.470 -21.635 1.00 18.68 188 PHE A O 1
ATOM 1511 N N . LEU A 1 189 ? -17.738 25.668 -23.511 1.00 20.75 189 LEU A N 1
ATOM 1512 C CA . LEU A 1 189 ? -18.681 24.728 -24.097 1.00 24.15 189 LEU A CA 1
ATOM 1513 C C . LEU A 1 189 ? -17.981 23.893 -25.177 1.00 22.53 189 LEU A C 1
ATOM 1514 O O . LEU A 1 189 ? -17.240 24.416 -26.004 1.00 21.11 189 LEU A O 1
ATOM 1519 N N . ILE A 1 190 ? -18.221 22.592 -25.159 1.00 18.92 190 ILE A N 1
ATOM 1520 C CA . ILE A 1 190 ? -17.660 21.701 -26.159 1.00 22.98 190 ILE A CA 1
ATOM 1521 C C . ILE A 1 190 ? -18.793 21.118 -26.986 1.00 22.34 190 ILE A C 1
ATOM 1522 O O . ILE A 1 190 ? -19.608 20.359 -26.464 1.00 24.53 190 ILE A O 1
ATOM 1527 N N . TYR A 1 191 ? -18.843 21.487 -28.264 1.00 21.73 191 TYR A N 1
ATOM 1528 C CA . TYR A 1 191 ? -19.812 20.935 -29.201 1.00 22.05 191 TYR A CA 1
ATOM 1529 C C . TYR A 1 191 ? -19.162 19.877 -30.072 1.00 25.68 191 TYR A C 1
ATOM 1530 O O . TYR A 1 191 ? -18.178 20.149 -30.773 1.00 19.68 191 TYR A O 1
ATOM 1539 N N . ASP A 1 192 ? -19.721 18.673 -30.020 1.00 22.25 192 ASP A N 1
ATOM 1540 C CA . ASP A 1 192 ? -19.311 17.591 -30.896 1.00 24.60 192 ASP A CA 1
ATOM 1541 C C . ASP A 1 192 ? -20.125 17.710 -32.170 1.00 27.99 192 ASP A C 1
ATOM 1542 O O . ASP A 1 192 ? -21.341 17.529 -32.165 1.00 25.79 192 ASP A O 1
ATOM 1547 N N . VAL A 1 193 ? -19.451 18.044 -33.261 1.00 23.28 193 VAL A N 1
ATOM 1548 C CA . VAL A 1 193 ? -20.126 18.293 -34.521 1.00 24.87 193 VAL A CA 1
ATOM 1549 C C . VAL A 1 193 ? -20.776 17.017 -35.055 1.00 26.93 193 VAL A C 1
ATOM 1550 O O . VAL A 1 193 ? -21.823 17.057 -35.697 1.00 29.51 193 VAL A O 1
ATOM 1554 N N . ASN A 1 194 ? -20.149 15.879 -34.785 1.00 29.06 194 ASN A N 1
ATOM 1555 C CA . ASN A 1 194 ? -20.591 14.626 -35.387 1.00 31.70 194 ASN A CA 1
ATOM 1556 C C . ASN A 1 194 ? -21.806 14.049 -34.663 1.00 34.85 194 ASN A C 1
ATOM 1557 O O . ASN A 1 194 ? -22.763 13.596 -35.294 1.00 33.94 194 ASN A O 1
ATOM 1562 N N . SER A 1 195 ? -21.780 14.102 -33.339 1.00 27.40 195 SER A N 1
ATOM 1563 C CA . SER A 1 195 ? -22.896 13.589 -32.539 1.00 34.20 195 SER A CA 1
ATOM 1564 C C . SER A 1 195 ? -23.939 14.664 -32.229 1.00 32.01 195 SER A C 1
ATOM 1565 O O . SER A 1 195 ? -25.016 14.364 -31.712 1.00 34.76 195 SER A O 1
ATOM 1568 N N . GLN A 1 196 ? -23.604 15.908 -32.559 1.00 28.63 196 GLN A N 1
ATOM 1569 C CA . GLN A 1 196 ? -24.422 17.074 -32.254 1.00 30.94 196 GLN A CA 1
ATOM 1570 C C . GLN A 1 196 ? -24.714 17.177 -30.768 1.00 32.76 196 GLN A C 1
ATOM 1571 O O . GLN A 1 196 ? -25.846 17.440 -30.353 1.00 36.13 196 GLN A O 1
ATOM 1577 N N . THR A 1 197 ? -23.677 16.974 -29.968 1.00 30.74 197 THR A N 1
ATOM 1578 C CA . THR A 1 197 ? -23.825 16.929 -28.530 1.00 32.49 197 THR A CA 1
ATOM 1579 C C . THR A 1 197 ? -23.083 18.099 -27.876 1.00 32.91 197 THR A C 1
ATOM 1580 O O . THR A 1 197 ? -22.088 18.596 -28.406 1.00 28.82 197 THR A O 1
ATOM 1584 N N . ILE A 1 198 ? -23.578 18.545 -26.730 1.00 26.05 198 ILE A N 1
ATOM 1585 C CA . ILE A 1 198 ? -22.980 19.679 -26.028 1.00 28.99 198 ILE A CA 1
ATOM 1586 C C . ILE A 1 198 ? -22.631 19.345 -24.586 1.00 32.42 198 ILE A C 1
ATOM 1587 O O . ILE A 1 198 ? -23.429 18.741 -23.870 1.00 33.95 198 ILE A O 1
ATOM 1592 N N . LYS A 1 199 ? -21.438 19.748 -24.159 1.00 29.35 199 LYS A N 1
ATOM 1593 C CA . LYS A 1 199 ? -21.041 19.632 -22.762 1.00 29.66 199 LYS A CA 1
ATOM 1594 C C . LYS A 1 199 ? -20.422 20.948 -22.291 1.00 30.34 199 LYS A C 1
ATOM 1595 O O . LYS A 1 199 ? -19.637 21.560 -23.016 1.00 28.14 199 LYS A O 1
ATOM 1597 N N . ILE A 1 200 ? -20.788 21.389 -21.090 1.00 25.56 200 ILE A N 1
ATOM 1598 C CA . ILE A 1 200 ? -20.168 22.563 -20.484 1.00 26.44 200 ILE A CA 1
ATOM 1599 C C . ILE A 1 200 ? -18.988 22.103 -19.639 1.00 29.30 200 ILE A C 1
ATOM 1600 O O . ILE A 1 200 ? -19.119 21.185 -18.832 1.00 30.76 200 ILE A O 1
ATOM 1605 N N . HIS A 1 201 ? -17.832 22.728 -19.824 1.00 24.70 201 HIS A N 1
ATOM 1606 C CA . HIS A 1 201 ? -16.640 22.310 -19.090 1.00 23.00 201 HIS A CA 1
ATOM 1607 C C . HIS A 1 201 ? -16.215 23.33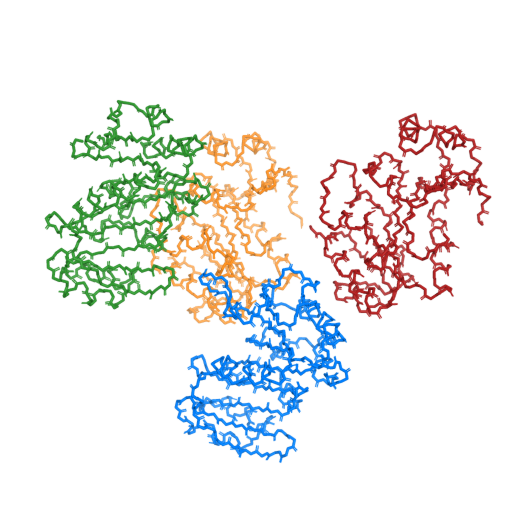5 -18.040 1.00 23.88 201 HIS A C 1
ATOM 1608 O O . HIS A 1 201 ? -16.224 24.547 -18.300 1.00 20.84 201 HIS A O 1
ATOM 1615 N N . LYS A 1 202 ? -15.866 22.844 -16.847 1.00 20.55 202 LYS A N 1
ATOM 1616 C CA . LYS A 1 202 ? -15.255 23.669 -15.821 1.00 23.67 202 LYS A CA 1
ATOM 1617 C C . LYS A 1 202 ? -13.880 24.121 -16.309 1.00 21.67 202 LYS A C 1
ATOM 1618 O O . LYS A 1 202 ? -13.280 23.460 -17.167 1.00 20.78 202 LYS A O 1
ATOM 1624 N N . PRO A 1 203 ? -13.365 25.236 -15.761 1.00 22.12 203 PRO A N 1
ATOM 1625 C CA . PRO A 1 203 ? -12.013 25.669 -16.139 1.00 23.43 203 PRO A CA 1
ATOM 1626 C C . PRO A 1 203 ? -11.028 24.539 -15.890 1.00 25.57 203 PRO A C 1
ATOM 1627 O O . PRO A 1 203 ? -11.220 23.774 -14.949 1.00 25.89 203 PRO A O 1
ATOM 1631 N N . ILE A 1 204 ? -10.015 24.406 -16.734 1.00 27.69 204 ILE A N 1
ATOM 1632 C CA . ILE A 1 204 ? -9.019 23.369 -16.507 1.00 32.08 204 ILE A CA 1
ATOM 1633 C C . ILE A 1 204 ? -8.071 23.809 -15.398 1.00 29.26 204 ILE A C 1
ATOM 1634 O O . ILE A 1 204 ? -7.903 25.007 -15.161 1.00 29.94 204 ILE A O 1
ATOM 1639 N N . LEU A 1 205 ? -7.450 22.847 -14.723 1.00 29.44 205 LEU A N 1
ATOM 1640 C CA . LEU A 1 205 ? -6.487 23.177 -13.680 1.00 35.27 205 LEU A CA 1
ATOM 1641 C C . LEU A 1 205 ? -5.236 23.822 -14.290 1.00 44.21 205 LEU A C 1
ATOM 1642 O O . LEU A 1 205 ? -5.155 25.047 -14.408 1.00 49.08 205 LEU A O 1
ATOM 1644 N N . GLU A 1 206 ? -4.271 22.992 -14.678 1.00 47.85 206 GLU A N 1
ATOM 1645 C CA . GLU A 1 206 ? -3.038 23.461 -15.316 1.00 48.32 206 GLU A CA 1
ATOM 1646 C C . GLU A 1 206 ? -2.285 22.283 -15.924 1.00 54.21 206 GLU A C 1
ATOM 1647 O O . GLU A 1 206 ? -1.059 22.303 -16.028 1.00 59.21 206 GLU A O 1
ATOM 1649 N N . ASN B 1 2 ? 11.404 43.490 -46.613 1.00 34.26 2 ASN B N 1
ATOM 1650 C CA . ASN B 1 2 ? 11.004 44.642 -47.428 1.00 34.33 2 ASN B CA 1
ATOM 1651 C C . ASN B 1 2 ? 9.715 45.368 -46.988 1.00 35.11 2 ASN B C 1
ATOM 1652 O O . ASN B 1 2 ? 9.683 46.603 -46.976 1.00 35.92 2 ASN B O 1
ATOM 1654 N N . PRO B 1 3 ? 8.645 44.618 -46.641 1.00 37.69 3 PRO B N 1
ATOM 1655 C CA . PRO B 1 3 ? 7.483 45.349 -46.108 1.00 32.59 3 PRO B CA 1
ATOM 1656 C C . PRO B 1 3 ? 7.725 45.994 -44.741 1.00 28.51 3 PRO B C 1
ATOM 1657 O O . PRO B 1 3 ? 7.114 47.024 -44.468 1.00 36.43 3 PRO B O 1
ATOM 1661 N N . ASP B 1 4 ? 8.579 45.411 -43.900 1.00 21.30 4 ASP B N 1
ATOM 1662 C CA . ASP B 1 4 ? 8.932 46.042 -42.633 1.00 25.39 4 ASP B CA 1
ATOM 1663 C C . ASP B 1 4 ? 10.225 46.884 -42.726 1.00 22.69 4 ASP B C 1
ATOM 1664 O O . ASP B 1 4 ? 10.790 47.284 -41.706 1.00 24.40 4 ASP B O 1
ATOM 1669 N N . ASP B 1 5 ? 10.685 47.148 -43.943 1.00 25.02 5 ASP B N 1
ATOM 1670 C CA . ASP B 1 5 ? 11.813 48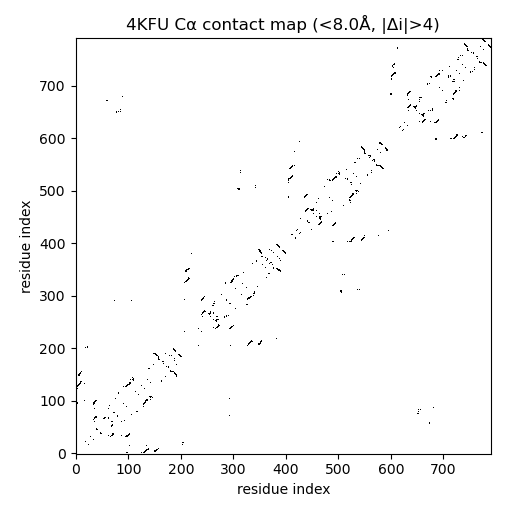.057 -44.153 1.00 21.90 5 ASP B CA 1
ATOM 1671 C C . ASP B 1 5 ? 11.493 49.491 -43.743 1.00 23.15 5 ASP B C 1
ATOM 1672 O O . ASP B 1 5 ? 10.336 49.946 -43.816 1.00 21.54 5 ASP B O 1
ATOM 1677 N N . ILE B 1 6 ? 12.530 50.201 -43.317 1.00 19.38 6 ILE B N 1
ATOM 1678 C CA . ILE B 1 6 ? 12.472 51.645 -43.202 1.00 15.43 6 ILE B CA 1
ATOM 1679 C C . ILE B 1 6 ? 13.030 52.264 -44.492 1.00 18.29 6 ILE B C 1
ATOM 1680 O O . ILE B 1 6 ? 14.175 52.004 -44.901 1.00 15.53 6 ILE B O 1
ATOM 1685 N N . VAL B 1 7 ? 12.208 53.075 -45.142 1.00 13.09 7 VAL B N 1
ATOM 1686 C CA . VAL B 1 7 ? 12.594 53.721 -46.390 1.00 17.44 7 VAL B CA 1
ATOM 1687 C C . VAL B 1 7 ? 12.466 55.227 -46.197 1.00 15.85 7 VAL B C 1
ATOM 1688 O O . VAL B 1 7 ? 11.411 55.720 -45.770 1.00 17.65 7 VAL B O 1
ATOM 1692 N N . VAL B 1 8 ? 13.525 55.958 -46.524 1.00 15.02 8 VAL B N 1
ATOM 1693 C CA . VAL B 1 8 ? 13.519 57.414 -46.383 1.00 14.65 8 VAL B CA 1
ATOM 1694 C C . VAL B 1 8 ? 13.687 58.082 -47.743 1.00 14.97 8 VAL B C 1
ATOM 1695 O O . VAL B 1 8 ? 14.608 57.752 -48.504 1.00 12.47 8 VAL B O 1
ATOM 1699 N N . LEU B 1 9 ? 12.793 59.019 -48.040 1.00 11.40 9 LEU B N 1
ATOM 1700 C CA . LEU B 1 9 ? 12.812 59.722 -49.318 1.00 14.39 9 LEU B CA 1
ATOM 1701 C C . LEU B 1 9 ? 13.164 61.163 -49.050 1.00 15.10 9 LEU B C 1
ATOM 1702 O O . LEU B 1 9 ? 12.509 61.819 -48.244 1.00 17.80 9 LEU B O 1
ATOM 1707 N N . VAL B 1 10 ? 14.183 61.670 -49.736 1.00 14.54 10 VAL B N 1
ATOM 1708 C CA . VAL B 1 10 ? 14.617 63.042 -49.525 1.00 15.19 10 VAL B CA 1
ATOM 1709 C C . VAL B 1 10 ? 14.618 63.781 -50.859 1.00 16.47 10 VAL B C 1
ATOM 1710 O O . VAL B 1 10 ? 15.270 63.346 -51.805 1.00 17.71 10 VAL B O 1
ATOM 1714 N N . GLY B 1 11 ? 13.896 64.893 -50.937 1.00 16.72 11 GLY B N 1
ATOM 1715 C CA . GLY B 1 11 ? 13.936 65.712 -52.136 1.00 17.93 11 GLY B CA 1
ATOM 1716 C C . GLY B 1 11 ? 13.204 67.020 -51.935 1.00 22.56 11 GLY B C 1
ATOM 1717 O O . GLY B 1 11 ? 12.215 67.082 -51.217 1.00 17.50 11 GLY B O 1
ATOM 1718 N N . ARG B 1 12 ? 13.675 68.070 -52.589 1.00 21.55 12 ARG B N 1
ATOM 1719 C CA . ARG B 1 12 ? 13.085 69.393 -52.413 1.00 24.28 12 ARG B CA 1
ATOM 1720 C C . ARG B 1 12 ? 11.634 69.419 -52.887 1.00 22.50 12 ARG B C 1
ATOM 1721 O O . ARG B 1 12 ? 11.168 68.490 -53.560 1.00 18.50 12 ARG B O 1
ATOM 1723 N N . LYS B 1 13 ? 10.911 70.474 -52.527 1.00 23.10 13 LYS B N 1
ATOM 1724 C CA . LYS B 1 13 ? 9.550 70.655 -53.028 1.00 26.20 13 LYS B CA 1
ATOM 1725 C C . LYS B 1 13 ? 9.514 70.583 -54.557 1.00 24.24 13 LYS B C 1
ATOM 1726 O O . LYS B 1 13 ? 10.327 71.223 -55.236 1.00 19.57 13 LYS B O 1
ATOM 1732 N N . LYS B 1 14 ? 8.579 69.781 -55.067 1.00 21.56 14 LYS B N 1
ATOM 1733 C CA . LYS B 1 14 ? 8.386 69.489 -56.499 1.00 26.52 14 LYS B CA 1
ATOM 1734 C C . LYS B 1 14 ? 9.398 68.529 -57.123 1.00 25.31 14 LYS B C 1
ATOM 1735 O O . LYS B 1 14 ? 9.430 68.367 -58.343 1.00 25.11 14 LYS B O 1
ATOM 1741 N N . SER B 1 15 ? 10.210 67.877 -56.297 1.00 16.98 15 SER B N 1
ATOM 1742 C CA . SER B 1 15 ? 11.224 66.929 -56.816 1.00 22.15 15 SER B CA 1
ATOM 1743 C C . SER B 1 15 ? 10.634 65.639 -57.398 1.00 20.43 15 SER B C 1
ATOM 1744 O O . SER B 1 15 ? 11.226 65.004 -58.287 1.00 19.46 15 SER B O 1
ATOM 1747 N N . GLY B 1 16 ? 9.486 65.228 -56.872 1.00 19.68 16 GLY B N 1
ATOM 1748 C CA . GLY B 1 16 ? 8.846 64.012 -57.323 1.00 17.99 16 GLY B CA 1
ATOM 1749 C C . GLY B 1 16 ? 8.757 62.940 -56.253 1.00 20.65 16 GLY B C 1
ATOM 1750 O O . GLY B 1 16 ? 8.518 61.770 -56.557 1.00 17.17 16 GLY B O 1
ATOM 1751 N N . LYS B 1 17 ? 8.935 63.320 -54.992 1.00 20.02 17 LYS B N 1
ATOM 1752 C CA . LYS B 1 17 ? 8.957 62.304 -53.935 1.00 21.43 17 LYS B CA 1
ATOM 1753 C C . LYS B 1 17 ? 7.574 61.710 -53.647 1.00 20.15 17 LYS B C 1
ATOM 1754 O O . LYS B 1 17 ? 7.433 60.496 -53.480 1.00 19.76 17 LYS B O 1
ATOM 1760 N N . SER B 1 18 ? 6.547 62.551 -53.618 1.00 22.26 18 SER B N 1
ATOM 1761 C CA . SER B 1 18 ? 5.198 62.032 -53.436 1.00 20.67 18 SER B CA 1
ATOM 1762 C C . SER B 1 18 ? 4.766 61.227 -54.642 1.00 21.25 18 SER B C 1
ATOM 1763 O O . SER B 1 18 ? 4.035 60.250 -54.498 1.00 21.59 18 SER B O 1
ATOM 1766 N N . TYR B 1 19 ? 5.220 61.641 -55.828 1.00 21.16 19 TYR B N 1
ATOM 1767 C CA . TYR B 1 19 ? 4.910 60.933 -57.072 1.00 19.81 19 TYR B CA 1
ATOM 1768 C C . TYR B 1 19 ? 5.442 59.500 -57.005 1.00 22.74 19 TYR B C 1
ATOM 1769 O O . TYR B 1 19 ? 4.766 58.553 -57.429 1.00 21.99 19 TYR B O 1
ATOM 1778 N N . LEU B 1 20 ? 6.651 59.347 -56.458 1.00 18.09 20 LEU B N 1
ATOM 1779 C CA . LEU B 1 20 ? 7.223 58.030 -56.162 1.00 18.91 20 LEU B CA 1
ATOM 1780 C C . LEU B 1 20 ? 6.353 57.159 -55.247 1.00 21.83 20 LEU B C 1
ATOM 1781 O O . LEU B 1 20 ? 6.150 55.974 -55.502 1.00 19.90 20 LEU B O 1
ATOM 1786 N N . ILE B 1 21 ? 5.870 57.731 -54.155 1.00 18.45 21 ILE B N 1
ATOM 1787 C CA . ILE B 1 21 ? 4.994 56.976 -53.268 1.00 18.02 21 ILE B CA 1
ATOM 1788 C C . ILE B 1 21 ? 3.728 56.509 -54.004 1.00 19.21 21 ILE B C 1
ATOM 1789 O O . ILE B 1 21 ? 3.299 55.350 -53.888 1.00 22.73 21 ILE B O 1
ATOM 1794 N N . LYS B 1 22 ? 3.139 57.422 -54.758 1.00 21.25 22 LYS B N 1
ATOM 1795 C CA . LYS B 1 22 ? 1.888 57.157 -55.444 1.00 24.80 22 LYS B CA 1
ATOM 1796 C C . LYS B 1 22 ? 2.038 56.159 -56.578 1.00 28.21 22 LYS B C 1
ATOM 1797 O O . LYS B 1 22 ? 1.158 55.326 -56.786 1.00 25.27 22 LYS B O 1
ATOM 1803 N N . HIS B 1 23 ? 3.153 56.219 -57.304 1.00 25.99 23 HIS B N 1
ATOM 1804 C CA . HIS B 1 23 ? 3.262 55.439 -58.534 1.00 25.97 23 HIS B CA 1
ATOM 1805 C C . HIS B 1 23 ? 4.314 54.334 -58.546 1.00 26.75 23 HIS B C 1
ATOM 1806 O O . HIS B 1 23 ? 4.366 53.546 -59.483 1.00 25.12 23 HIS B O 1
ATOM 1813 N N . TYR B 1 24 ? 5.121 54.249 -57.497 1.00 22.16 24 TYR B N 1
ATOM 1814 C CA . TYR B 1 24 ? 6.207 53.267 -57.434 1.00 29.89 24 TYR B CA 1
ATOM 1815 C C . TYR B 1 24 ? 6.067 52.378 -56.204 1.00 30.94 24 TYR B C 1
ATOM 1816 O O . TYR B 1 24 ? 6.159 51.157 -56.301 1.00 32.80 24 TYR B O 1
ATOM 1825 N N . PHE B 1 25 ? 5.847 52.986 -55.041 1.00 23.48 25 PHE B N 1
ATOM 1826 C CA . PHE B 1 25 ? 5.768 52.197 -53.818 1.00 24.05 25 PHE B CA 1
ATOM 1827 C C . PHE B 1 25 ? 4.404 51.556 -53.597 1.00 23.26 25 PHE B C 1
ATOM 1828 O O . PHE B 1 25 ? 4.297 50.350 -53.370 1.00 29.32 25 PHE B O 1
ATOM 1836 N N . ILE B 1 26 ? 3.365 52.369 -53.677 1.00 20.29 26 ILE B N 1
ATOM 1837 C CA . ILE B 1 26 ? 2.012 51.899 -53.403 1.00 26.62 26 ILE B CA 1
ATOM 1838 C C . ILE B 1 26 ? 1.505 50.795 -54.342 1.00 34.89 26 ILE B C 1
ATOM 1839 O O . ILE B 1 26 ? 0.943 49.804 -53.861 1.00 33.36 26 ILE B O 1
ATOM 1844 N N . PRO B 1 27 ? 1.711 50.941 -55.673 1.00 32.34 27 PRO B N 1
ATOM 1845 C CA . PRO B 1 27 ? 1.254 49.852 -56.552 1.00 29.13 27 PRO B CA 1
ATOM 1846 C C . PRO B 1 27 ? 2.018 48.556 -56.306 1.00 30.71 27 PRO B C 1
ATOM 1847 O O . PRO B 1 27 ? 1.448 47.480 -56.469 1.00 38.94 27 PRO B O 1
ATOM 1851 N N . VAL B 1 28 ? 3.281 48.647 -55.910 1.00 30.09 28 VAL B N 1
ATOM 1852 C CA . VAL B 1 28 ? 4.028 47.444 -55.559 1.00 34.26 28 VAL B CA 1
ATOM 1853 C C . VAL B 1 28 ? 3.445 46.794 -54.306 1.00 34.68 28 VAL B C 1
ATOM 1854 O O . VAL B 1 28 ? 3.311 45.567 -54.232 1.00 34.33 28 VAL B O 1
ATOM 1858 N N . LEU B 1 29 ? 3.085 47.619 -53.326 1.00 33.86 29 LEU B N 1
ATOM 1859 C CA . LEU B 1 29 ? 2.512 47.099 -52.088 1.00 26.39 29 LEU B CA 1
ATOM 1860 C C . LEU B 1 29 ? 1.174 46.437 -52.371 1.00 29.33 29 LEU B C 1
ATOM 1861 O O . LEU B 1 29 ? 0.928 45.322 -51.924 1.00 32.78 29 LEU B O 1
ATOM 1866 N N . LYS B 1 30 ? 0.321 47.127 -53.122 1.00 27.77 30 LYS B N 1
ATOM 1867 C CA . LYS B 1 30 ? -0.983 46.594 -53.494 1.00 31.83 30 LYS B CA 1
ATOM 1868 C C . LYS B 1 30 ? -0.868 45.301 -54.283 1.00 41.64 30 LYS B C 1
ATOM 1869 O O . LYS B 1 30 ? -1.675 44.387 -54.105 1.00 45.17 30 LYS B O 1
ATOM 1875 N N . ALA B 1 31 ? 0.138 45.225 -55.150 1.00 37.16 31 ALA B N 1
ATOM 1876 C CA . ALA B 1 31 ? 0.399 44.000 -55.897 1.00 40.51 31 ALA B CA 1
ATOM 1877 C C . ALA B 1 31 ? 0.821 42.860 -54.969 1.00 42.73 31 ALA B C 1
ATOM 1878 O O . ALA B 1 31 ? 0.551 41.694 -55.244 1.00 47.68 31 ALA B O 1
ATOM 1880 N N . HIS B 1 32 ? 1.476 43.194 -53.864 1.00 39.93 32 HIS B N 1
ATOM 1881 C CA . HIS B 1 32 ? 1.941 42.166 -52.942 1.00 39.02 32 HIS B CA 1
ATOM 1882 C C . HIS B 1 32 ? 0.973 41.906 -51.794 1.00 36.08 32 HIS B C 1
ATOM 1883 O O . HIS B 1 32 ? 1.307 41.184 -50.851 1.00 35.62 32 HIS B O 1
ATOM 1890 N N . LYS B 1 33 ? -0.223 42.477 -51.894 1.00 32.55 33 LYS B N 1
ATOM 1891 C CA . LYS B 1 33 ? -1.238 42.362 -50.845 1.00 41.29 33 LYS B CA 1
ATOM 1892 C C . LYS B 1 33 ? -0.713 42.888 -49.501 1.00 32.50 33 LYS B C 1
ATOM 1893 O O . LYS B 1 33 ? -1.000 42.326 -48.440 1.00 35.24 33 LYS B O 1
ATOM 1896 N N . ILE B 1 34 ? 0.065 43.966 -49.571 1.00 29.10 34 ILE B N 1
ATOM 1897 C CA . ILE B 1 34 ? 0.597 44.619 -48.386 1.00 29.26 34 ILE B CA 1
ATOM 1898 C C . ILE B 1 34 ? -0.246 45.840 -48.037 1.00 27.42 34 ILE B C 1
ATOM 1899 O O . ILE B 1 34 ? -0.422 46.750 -48.850 1.00 23.62 34 ILE B O 1
ATOM 1904 N N . SER B 1 35 ? -0.768 45.848 -46.815 1.00 23.93 35 SER B N 1
ATOM 1905 C CA . SER B 1 35 ? -1.595 46.944 -46.332 1.00 23.90 35 SER B CA 1
ATOM 1906 C C . SER B 1 35 ? -0.757 48.194 -46.070 1.00 22.76 35 SER B C 1
ATOM 1907 O O . SER B 1 35 ? 0.434 48.099 -45.771 1.00 21.05 35 SER B O 1
ATOM 1910 N N . TYR B 1 36 ? -1.371 49.367 -46.167 1.00 21.39 36 TYR B N 1
ATOM 1911 C CA . TYR B 1 36 ? -0.670 50.588 -45.774 1.00 18.39 36 TYR B CA 1
ATOM 1912 C C . TYR B 1 36 ? -1.577 51.595 -45.099 1.00 22.56 36 TYR B C 1
ATOM 1913 O O . TYR B 1 36 ? -2.802 51.581 -45.264 1.00 22.41 36 TYR B O 1
ATOM 1922 N N . ILE B 1 37 ? -0.940 52.457 -44.318 1.00 20.15 37 ILE B N 1
ATOM 1923 C CA . ILE B 1 37 ? -1.582 53.565 -43.641 1.00 17.68 37 ILE B CA 1
ATOM 1924 C C . ILE B 1 37 ? -0.805 54.809 -44.058 1.00 20.44 37 ILE B C 1
ATOM 1925 O O . ILE B 1 37 ? 0.420 54.872 -43.880 1.00 15.64 37 ILE B O 1
ATOM 1930 N N . ILE B 1 38 ? -1.497 55.784 -44.639 1.00 19.23 38 ILE B N 1
ATOM 1931 C CA . ILE B 1 38 ? -0.844 57.028 -45.025 1.00 18.28 38 ILE B CA 1
ATOM 1932 C C . ILE B 1 38 ? -1.164 58.149 -44.046 1.00 21.15 38 ILE B C 1
ATOM 1933 O O . ILE B 1 38 ? -2.333 58.522 -43.858 1.00 24.48 38 ILE B O 1
ATOM 1938 N N . ASP B 1 39 ? -0.115 58.680 -43.424 1.00 20.05 39 ASP B N 1
ATOM 1939 C CA . ASP B 1 39 ? -0.228 59.814 -42.519 1.00 23.48 39 ASP B CA 1
ATOM 1940 C C . ASP B 1 39 ? 0.056 61.087 -43.303 1.00 30.57 39 ASP B C 1
ATOM 1941 O O . ASP B 1 39 ? 1.214 61.404 -43.605 1.00 31.45 39 ASP B O 1
ATOM 1946 N N . ASP B 1 40 ? -1.004 61.822 -43.622 1.00 31.86 40 ASP B N 1
ATOM 1947 C CA . ASP B 1 40 ? -0.917 62.928 -44.579 1.00 35.53 40 ASP B CA 1
ATOM 1948 C C . ASP B 1 40 ? -0.994 64.292 -43.892 1.00 42.62 40 ASP B C 1
ATOM 1949 O O . ASP B 1 40 ? -1.847 64.516 -43.033 1.00 41.33 40 ASP B O 1
ATOM 1954 N N . HIS B 1 41 ? -0.093 65.197 -44.271 1.00 45.88 41 HIS B N 1
ATOM 1955 C CA . HIS B 1 41 ? -0.059 66.539 -43.689 1.00 47.36 41 HIS B CA 1
ATOM 1956 C C . HIS B 1 41 ? -0.279 67.632 -44.730 1.00 50.81 41 HIS B C 1
ATOM 1957 O O . HIS B 1 41 ? 0.401 68.658 -44.709 1.00 60.14 41 HIS B O 1
ATOM 1964 N N . ASN B 1 42 ? -1.224 67.412 -45.638 1.00 53.20 42 ASN B N 1
ATOM 1965 C CA . ASN B 1 42 ? -1.497 68.364 -46.714 1.00 50.22 42 ASN B CA 1
ATOM 1966 C C . ASN B 1 42 ? -2.973 68.400 -47.086 1.00 52.57 42 ASN B C 1
ATOM 1967 O O . ASN B 1 42 ? -3.460 67.524 -47.806 1.00 51.09 42 ASN B O 1
ATOM 1972 N N . SER B 1 48 ? -5.897 66.287 -48.701 1.00 56.58 48 SER B N 1
ATOM 1973 C CA . SER B 1 48 ? -6.657 65.288 -49.442 1.00 49.64 48 SER B CA 1
ATOM 1974 C C . SER B 1 48 ? -5.887 64.818 -50.673 1.00 49.06 48 SER B C 1
ATOM 1975 O O . SER B 1 48 ? -6.479 64.382 -51.663 1.00 52.02 48 SER B O 1
ATOM 1978 N N . GLU B 1 49 ? -4.563 64.907 -50.611 1.00 50.30 49 GLU B N 1
ATOM 1979 C CA . GLU B 1 49 ? -3.728 64.513 -51.735 1.00 39.51 49 GLU B CA 1
ATOM 1980 C C . GLU B 1 49 ? -3.801 63.013 -51.986 1.00 38.31 49 GLU B C 1
ATOM 1981 O O . GLU B 1 49 ? -3.700 62.558 -53.128 1.00 39.45 49 GLU B O 1
ATOM 1987 N N . TYR B 1 50 ? -3.987 62.243 -50.918 1.00 36.67 50 TYR B N 1
ATOM 1988 C CA . TYR B 1 50 ? -3.957 60.785 -51.023 1.00 35.08 50 TYR B CA 1
ATOM 1989 C C . TYR B 1 50 ? -5.330 60.111 -50.990 1.00 37.70 50 TYR B C 1
ATOM 1990 O O . TYR B 1 50 ? -5.427 58.878 -50.998 1.00 34.25 50 TYR B O 1
ATOM 1999 N N . SER B 1 51 ? -6.382 60.923 -50.999 1.00 42.62 51 SER B N 1
ATOM 2000 C CA . SER B 1 51 ? -7.758 60.443 -50.836 1.00 39.06 51 SER B CA 1
ATOM 2001 C C . SER B 1 51 ? -8.146 59.219 -51.677 1.00 41.00 51 SER B C 1
ATOM 2002 O O . SER B 1 51 ? -8.925 58.383 -51.230 1.00 44.90 51 SER B O 1
ATOM 2005 N N . LYS B 1 52 ? -7.602 59.096 -52.881 1.00 33.40 52 LYS B N 1
ATOM 2006 C CA . LYS B 1 52 ? -7.982 57.989 -53.746 1.00 32.75 52 LYS B CA 1
ATOM 2007 C C . LYS B 1 52 ? -7.192 56.713 -53.467 1.00 38.28 52 LYS B C 1
ATOM 2008 O O . LYS B 1 52 ? -7.378 55.696 -54.149 1.00 41.63 52 LYS B O 1
ATOM 2010 N N . PHE B 1 53 ? -6.308 56.763 -52.475 1.00 33.29 53 PHE B N 1
ATOM 2011 C CA . PHE B 1 53 ? -5.411 55.639 -52.216 1.00 34.07 53 PHE B CA 1
ATOM 2012 C C . PHE B 1 53 ? -5.840 54.773 -51.035 1.00 33.38 53 PHE B C 1
ATOM 2013 O O . PHE B 1 53 ? -5.197 53.767 -50.722 1.00 31.78 53 PHE B O 1
ATOM 2021 N N . GLY B 1 54 ? -6.934 55.155 -50.386 1.00 34.62 54 GLY B N 1
ATOM 2022 C CA . GLY B 1 54 ? -7.514 54.305 -49.358 1.00 29.92 54 GLY B CA 1
ATOM 2023 C C . GLY B 1 54 ? -8.692 54.946 -48.667 1.00 30.99 54 GLY B C 1
ATOM 2024 O O . GLY B 1 54 ? -9.079 56.078 -48.996 1.00 32.18 54 GLY B O 1
ATOM 2025 N N . TYR B 1 55 ? -9.259 54.229 -47.699 1.00 31.29 55 TYR B N 1
ATOM 2026 C CA . TYR B 1 55 ? -10.365 54.762 -46.917 1.00 28.58 55 TYR B CA 1
ATOM 2027 C C . TYR B 1 55 ? -9.916 55.967 -46.117 1.00 31.66 55 TYR B C 1
ATOM 2028 O O . TYR B 1 55 ? -8.902 55.923 -45.408 1.00 29.81 55 TYR B O 1
ATOM 2037 N N . ASN B 1 56 ? -10.676 57.050 -46.233 1.00 28.36 56 ASN B N 1
ATOM 2038 C CA . ASN B 1 56 ? -10.385 58.267 -45.491 1.00 29.64 56 ASN B CA 1
ATOM 2039 C C . ASN B 1 56 ? -10.875 58.190 -44.036 1.00 40.70 56 ASN B C 1
ATOM 2040 O O . ASN B 1 56 ? -12.074 58.314 -43.754 1.00 35.52 56 ASN B O 1
ATOM 2045 N N . ALA B 1 57 ? -9.931 57.982 -43.118 1.00 30.91 57 ALA B N 1
ATOM 2046 C CA . ALA B 1 57 ? -10.228 57.798 -41.693 1.00 31.96 57 ALA B CA 1
ATOM 2047 C C . ALA B 1 57 ? -10.657 59.075 -40.972 1.00 34.47 57 ALA B C 1
ATOM 2048 O O . ALA B 1 57 ? -10.026 60.122 -41.133 1.00 37.93 57 ALA B O 1
ATOM 2050 N N . THR B 1 58 ? -11.714 58.978 -40.158 1.00 31.83 58 THR B N 1
ATOM 2051 C CA . THR B 1 58 ? -12.125 60.082 -39.292 1.00 31.03 58 THR B CA 1
ATOM 2052 C C . THR B 1 58 ? -12.094 59.704 -37.810 1.00 35.35 58 THR B C 1
ATOM 2053 O O . THR B 1 58 ? -12.439 60.519 -36.944 1.00 38.91 58 THR B O 1
ATOM 2057 N N . SER B 1 59 ? -11.692 58.470 -37.518 1.00 28.75 59 SER B N 1
ATOM 2058 C CA . SER B 1 59 ? -11.541 58.041 -36.134 1.00 27.39 59 SER B CA 1
ATOM 2059 C C . SER B 1 59 ? -10.404 57.048 -36.038 1.00 24.39 59 SER B C 1
ATOM 2060 O O . SER B 1 59 ? -10.032 56.436 -37.035 1.00 20.51 59 SER B O 1
ATOM 2063 N N . LEU B 1 60 ? -9.880 56.860 -34.830 1.00 24.07 60 LEU B N 1
ATOM 2064 C CA . LEU B 1 60 ? -8.830 55.867 -34.609 1.00 25.58 60 LEU B CA 1
ATOM 2065 C C . LEU B 1 60 ? -9.269 54.458 -35.034 1.00 24.95 60 LEU B C 1
ATOM 2066 O O . LEU B 1 60 ? -8.451 53.653 -35.490 1.00 19.90 60 LEU B O 1
ATOM 2071 N N . SER B 1 61 ? -10.562 54.163 -34.891 1.00 19.06 61 SER B N 1
ATOM 2072 C CA . SER B 1 61 ? -11.081 52.848 -35.260 1.00 20.36 61 SER B CA 1
ATOM 2073 C C . SER B 1 61 ? -10.938 52.554 -36.737 1.00 19.75 61 SER B C 1
ATOM 2074 O O . SER B 1 61 ? -10.667 51.419 -37.111 1.00 21.74 61 SER B O 1
ATOM 2077 N N . ASP B 1 62 ? -11.114 53.573 -37.572 1.00 19.99 62 ASP B N 1
ATOM 2078 C CA . ASP B 1 62 ? -10.924 53.431 -39.016 1.00 19.56 62 ASP B CA 1
ATOM 2079 C C . ASP B 1 62 ? -9.484 53.015 -39.375 1.00 18.97 62 ASP B C 1
ATOM 2080 O O . ASP B 1 62 ? -9.265 52.216 -40.287 1.00 18.93 62 ASP B O 1
ATOM 2085 N N . ILE B 1 63 ? -8.506 53.586 -38.686 1.00 19.84 63 ILE B N 1
ATOM 2086 C CA . ILE B 1 63 ? -7.100 53.231 -38.930 1.00 18.37 63 ILE B CA 1
ATOM 2087 C C . ILE B 1 63 ? -6.895 51.730 -38.671 1.00 20.68 63 ILE B C 1
ATOM 2088 O O . ILE B 1 63 ? -6.177 51.043 -39.394 1.00 19.69 63 ILE B O 1
ATOM 2093 N N . VAL B 1 64 ? -7.546 51.216 -37.635 1.00 20.44 64 VAL B N 1
ATOM 2094 C CA . VAL B 1 64 ? -7.399 49.811 -37.308 1.00 21.80 64 VAL B CA 1
ATOM 2095 C C . VAL B 1 64 ? -8.100 48.898 -38.307 1.00 24.84 64 VAL B C 1
ATOM 2096 O O . VAL B 1 64 ? -7.537 47.888 -38.729 1.00 21.33 64 VAL B O 1
ATOM 2100 N N . SER B 1 65 ? -9.321 49.256 -38.698 1.00 20.71 65 SER B N 1
ATOM 2101 C CA . SER B 1 65 ? -10.195 48.291 -39.368 1.00 24.34 65 SER B CA 1
ATOM 2102 C C . SER B 1 65 ? -10.062 48.255 -40.890 1.00 28.47 65 SER B C 1
ATOM 2103 O O . SER B 1 65 ? -10.297 47.217 -41.508 1.00 24.31 65 SER B O 1
ATOM 2106 N N . LYS B 1 66 ? -9.698 49.389 -41.483 1.00 27.01 66 LYS B N 1
ATOM 2107 C CA . LYS B 1 66 ? -9.641 49.520 -42.939 1.00 27.59 66 LYS B CA 1
ATOM 2108 C C . LYS B 1 66 ? -8.291 49.077 -43.506 1.00 31.22 66 LYS B C 1
ATOM 2109 O O . LYS B 1 66 ? -7.249 49.427 -42.958 1.00 25.92 66 LYS B O 1
ATOM 2115 N N . GLN B 1 67 ? -8.307 48.328 -44.607 1.00 27.45 67 GLN B N 1
ATOM 2116 C CA . GLN B 1 67 ? -7.075 47.763 -45.165 1.00 31.21 67 GLN B CA 1
ATOM 2117 C C . GLN B 1 67 ? -6.109 48.816 -45.724 1.00 29.23 67 GLN B C 1
ATOM 2118 O O . GLN B 1 67 ? -4.906 48.819 -45.420 1.00 27.27 67 GLN B O 1
ATOM 2124 N N . TYR B 1 68 ? -6.627 49.687 -46.577 1.00 29.54 68 TYR B N 1
ATOM 2125 C CA . TYR B 1 68 ? -5.814 50.755 -47.128 1.00 28.75 68 TYR B CA 1
ATOM 2126 C C . TYR B 1 68 ? -6.420 52.020 -46.585 1.00 27.91 68 TYR B C 1
ATOM 2127 O O . TYR B 1 68 ? -7.602 52.289 -46.790 1.00 30.67 68 TYR B O 1
ATOM 2136 N N . VAL B 1 69 ? -5.627 52.787 -45.851 1.00 23.55 69 VAL B N 1
ATOM 2137 C CA . VAL B 1 69 ? -6.209 53.851 -45.066 1.00 21.06 69 VAL B CA 1
ATOM 2138 C C . VAL B 1 69 ? -5.366 55.126 -45.073 1.00 26.07 69 VAL B C 1
ATOM 2139 O O . VAL B 1 69 ? -4.122 55.083 -45.089 1.00 22.05 69 VAL B O 1
ATOM 2143 N N . VAL B 1 70 ? -6.069 56.257 -45.116 1.00 24.52 70 VAL B N 1
ATOM 2144 C CA . VAL B 1 70 ? -5.467 57.582 -45.168 1.00 20.12 70 VAL B CA 1
ATOM 2145 C C . VAL B 1 70 ? -5.890 58.430 -43.973 1.00 28.05 70 VAL B C 1
ATOM 2146 O O . VAL B 1 70 ? -7.084 58.553 -43.675 1.00 33.58 70 VAL B O 1
ATOM 2150 N N . VAL B 1 71 ? -4.912 59.018 -43.293 1.00 25.69 71 VAL B N 1
ATOM 2151 C CA . VAL B 1 71 ? -5.171 59.841 -42.126 1.00 26.80 71 VAL B CA 1
ATOM 2152 C C . VAL B 1 71 ? -4.767 61.292 -42.352 1.00 39.11 71 VAL B C 1
ATOM 2153 O O . VAL B 1 71 ? -3.595 61.583 -42.612 1.00 38.98 71 VAL B O 1
ATOM 2157 N N . TYR B 1 72 ? -5.734 62.204 -42.251 1.00 39.06 72 TYR B N 1
ATOM 2158 C CA . TYR B 1 72 ? -5.431 63.633 -42.300 1.00 43.02 72 TYR B CA 1
ATOM 2159 C C . TYR B 1 72 ? -4.957 64.098 -40.923 1.00 44.31 72 TYR B C 1
ATOM 2160 O O . TYR B 1 72 ? -5.725 64.096 -39.960 1.00 50.16 72 TYR B O 1
ATOM 2162 N N . ASP B 1 73 ? -3.686 64.483 -40.831 1.00 45.91 73 ASP B N 1
ATOM 2163 C CA . ASP B 1 73 ? -3.086 64.865 -39.554 1.00 48.99 73 ASP B CA 1
ATOM 2164 C C . ASP B 1 73 ? -2.898 66.380 -39.480 1.00 57.10 73 ASP B C 1
ATOM 2165 O O . ASP B 1 73 ? -1.941 66.926 -40.036 1.00 60.23 73 ASP B O 1
ATOM 2170 N N . ARG B 1 74 ? -3.815 67.049 -38.782 1.00 59.70 74 ARG B N 1
ATOM 2171 C CA . ARG B 1 74 ? -3.836 68.510 -38.716 1.00 58.93 74 ARG B CA 1
ATOM 2172 C C . ARG B 1 74 ? -2.613 69.081 -38.010 1.00 62.67 74 ARG B C 1
ATOM 2173 O O . ARG B 1 74 ? -2.671 69.435 -36.831 1.00 65.09 74 ARG B O 1
ATOM 2175 N N . ASP B 1 78 ? 3.300 65.812 -30.931 1.00 64.95 78 ASP B N 1
ATOM 2176 C CA . ASP B 1 78 ? 3.253 65.188 -29.615 1.00 63.27 78 ASP B CA 1
ATOM 2177 C C . ASP B 1 78 ? 2.257 64.033 -29.562 1.00 54.81 78 ASP B C 1
ATOM 2178 O O . ASP B 1 78 ? 2.544 62.924 -30.032 1.00 52.32 78 ASP B O 1
ATOM 2180 N N . ASP B 1 79 ? 1.080 64.318 -29.007 1.00 54.69 79 ASP B N 1
ATOM 2181 C CA . ASP B 1 79 ? 0.106 63.296 -28.627 1.00 45.92 79 ASP B CA 1
ATOM 2182 C C . ASP B 1 79 ? -0.416 62.403 -29.757 1.00 40.65 79 ASP B C 1
ATOM 2183 O O . ASP B 1 79 ? -0.741 61.234 -29.528 1.00 31.76 79 ASP B O 1
ATOM 2185 N N . PHE B 1 80 ? -0.505 62.948 -30.965 1.00 42.52 80 PHE B N 1
ATOM 2186 C CA . PHE B 1 80 ? -1.131 62.216 -32.063 1.00 39.56 80 PHE B CA 1
ATOM 2187 C C . PHE B 1 80 ? -0.285 61.053 -32.582 1.00 29.92 80 PHE B C 1
ATOM 2188 O O . PHE B 1 80 ? -0.826 59.985 -32.854 1.00 31.44 80 PHE B O 1
ATOM 2196 N N . PHE B 1 81 ? 1.025 61.243 -32.723 1.00 33.08 81 PHE B N 1
ATOM 2197 C CA . PHE B 1 81 ? 1.843 60.147 -33.237 1.00 30.16 81 PHE B CA 1
ATOM 2198 C C . PHE B 1 81 ? 1.739 58.934 -32.334 1.00 24.26 81 PHE B C 1
ATOM 2199 O O . PHE B 1 81 ? 1.716 57.795 -32.805 1.00 24.21 81 PHE B O 1
ATOM 2207 N N . GLU B 1 82 ? 1.677 59.180 -31.034 1.00 26.38 82 GLU B N 1
ATOM 2208 C CA . GLU B 1 82 ? 1.548 58.085 -30.090 1.00 25.98 82 GLU B CA 1
ATOM 2209 C C . GLU B 1 82 ? 0.249 57.312 -30.351 1.00 21.88 82 GLU B C 1
ATOM 2210 O O . GLU B 1 82 ? 0.257 56.078 -30.379 1.00 20.58 82 GLU B O 1
ATOM 2213 N N . LYS B 1 83 ? -0.855 58.029 -30.562 1.00 20.61 83 LYS B N 1
ATOM 2214 C CA . LYS B 1 83 ? -2.142 57.390 -30.862 1.00 20.49 83 LYS B CA 1
ATOM 2215 C C . LYS B 1 83 ? -2.111 56.697 -32.210 1.00 18.44 83 LYS B C 1
ATOM 2216 O O . LYS B 1 83 ? -2.636 55.596 -32.368 1.00 18.33 83 LYS B O 1
ATOM 2220 N N . LEU B 1 84 ? -1.510 57.362 -33.191 1.00 18.33 84 LEU B N 1
ATOM 2221 C CA . LEU B 1 84 ? -1.343 56.785 -34.525 1.00 20.85 84 LEU B CA 1
ATOM 2222 C C . LEU B 1 84 ? -0.519 55.500 -34.498 1.00 16.80 84 LEU B C 1
ATOM 2223 O O . LEU B 1 84 ? -0.845 54.516 -35.179 1.00 17.81 84 LEU B O 1
ATOM 2228 N N . TRP B 1 85 ? 0.561 55.516 -33.728 1.00 16.27 85 TRP B N 1
ATOM 2229 C CA . TRP B 1 85 ? 1.404 54.331 -33.583 1.00 18.62 85 TRP B CA 1
ATOM 2230 C C . TRP B 1 85 ? 0.653 53.160 -32.931 1.00 17.45 85 TRP B C 1
ATOM 2231 O O . TRP B 1 85 ? 0.756 52.027 -33.384 1.00 17.24 85 TRP B O 1
ATOM 2242 N N . GLN B 1 86 ? -0.105 53.430 -31.873 1.00 20.33 86 GLN B N 1
ATOM 2243 C CA A GLN B 1 86 ? -0.858 52.359 -31.233 0.52 19.45 86 GLN B CA 1
ATOM 2244 C CA B GLN B 1 86 ? -0.896 52.396 -31.210 0.48 19.50 86 GLN B CA 1
ATOM 2245 C C . GLN B 1 86 ? -1.931 51.794 -32.170 1.00 17.34 86 GLN B C 1
ATOM 2246 O O . GLN B 1 86 ? -2.115 50.575 -32.242 1.00 16.27 86 GLN B O 1
ATOM 2257 N N . ALA B 1 87 ? -2.610 52.656 -32.922 1.00 18.93 87 ALA B N 1
ATOM 2258 C CA . ALA B 1 87 ? -3.597 52.181 -33.891 1.00 18.17 87 ALA B CA 1
ATOM 2259 C C . ALA B 1 87 ? -2.958 51.352 -35.007 1.00 17.59 87 ALA B C 1
ATOM 2260 O O . ALA B 1 87 ? -3.540 50.361 -35.462 1.00 16.96 87 ALA B O 1
ATOM 2262 N N . SER B 1 88 ? -1.771 51.760 -35.455 1.00 18.55 88 SER B N 1
ATOM 2263 C CA . SER B 1 88 ? -1.089 51.053 -36.549 1.00 16.75 88 SER B CA 1
ATOM 2264 C C . SER B 1 88 ? -0.631 49.655 -36.140 1.00 16.00 88 SER B C 1
ATOM 2265 O O . SER B 1 88 ? -0.716 48.710 -36.927 1.00 16.68 88 SER B O 1
ATOM 2268 N N . LYS B 1 89 ? -0.122 49.525 -34.919 1.00 16.75 89 LYS B N 1
ATOM 2269 C CA . LYS B 1 89 ? 0.232 48.215 -34.378 1.00 19.30 89 LYS B CA 1
ATOM 2270 C C . LYS B 1 89 ? -0.997 47.307 -34.304 1.00 21.68 89 LYS B C 1
ATOM 2271 O O . LYS B 1 89 ? -0.924 46.114 -34.629 1.00 19.88 89 LYS B O 1
ATOM 2277 N N . LEU B 1 90 ? -2.126 47.874 -33.887 1.00 17.84 90 LEU B N 1
ATOM 2278 C CA . LEU B 1 90 ? -3.379 47.110 -33.846 1.00 20.18 90 LEU B CA 1
ATOM 2279 C C . LEU B 1 90 ? -3.819 46.744 -35.256 1.00 20.33 90 LEU B C 1
ATOM 2280 O O . LEU B 1 90 ? -4.257 45.615 -35.507 1.00 21.83 90 LEU B O 1
ATOM 2285 N N . HIS B 1 91 ? -3.661 47.687 -36.187 1.00 19.52 91 HIS B N 1
ATOM 2286 C CA . HIS B 1 91 ? -3.970 47.441 -37.598 1.00 21.10 91 HIS B CA 1
ATOM 2287 C C . HIS B 1 91 ? -3.172 46.253 -38.153 1.00 23.74 91 HIS B C 1
ATOM 2288 O O . HIS B 1 91 ? -3.721 45.383 -38.847 1.00 22.09 91 HIS B O 1
ATOM 2295 N N . SER B 1 92 ? -1.876 46.227 -37.850 1.00 20.08 92 SER B N 1
ATOM 2296 C CA A SER B 1 92 ? -0.984 45.193 -38.355 0.63 22.32 92 SER B CA 1
ATOM 2297 C CA B SER B 1 92 ? -1.002 45.190 -38.375 0.37 22.33 92 SER B CA 1
ATOM 2298 C C . SER B 1 92 ? -1.325 43.826 -37.778 1.00 23.86 92 SER B C 1
ATOM 2299 O O . SER B 1 92 ? -1.098 42.797 -38.420 1.00 22.85 92 SER B O 1
ATOM 2304 N N . LYS B 1 93 ? -1.860 43.823 -36.558 1.00 24.42 93 LYS B N 1
ATOM 2305 C CA . LYS B 1 93 ? -2.347 42.584 -35.951 1.00 27.39 93 LYS B CA 1
ATOM 2306 C C . LYS B 1 93 ? -3.433 42.005 -36.851 1.00 26.15 93 LYS B C 1
ATOM 2307 O O . LYS B 1 93 ? -3.522 40.794 -37.041 1.00 32.41 93 LYS B O 1
ATOM 2313 N N . LYS B 1 94 ? -4.241 42.885 -37.431 1.00 29.55 94 LYS B N 1
ATOM 2314 C CA . LYS B 1 94 ? -5.361 42.451 -38.254 1.00 27.20 94 LYS B CA 1
ATOM 2315 C C . LYS B 1 94 ? -4.933 42.082 -39.665 1.00 29.70 94 LYS B C 1
ATOM 2316 O O . LYS B 1 94 ? -5.412 41.100 -40.236 1.00 32.06 94 LYS B O 1
ATOM 2322 N N . TYR B 1 95 ? -4.035 42.874 -40.238 1.00 27.89 95 TYR B N 1
ATOM 2323 C CA . TYR B 1 95 ? -3.753 42.762 -41.670 1.00 27.52 95 TYR B CA 1
ATOM 2324 C C . TYR B 1 95 ? -2.372 42.218 -42.004 1.00 27.68 95 TYR B C 1
ATOM 2325 O O . TYR B 1 95 ? -1.982 42.165 -43.177 1.00 25.76 95 TYR B O 1
ATOM 2334 N N . GLY B 1 96 ? -1.633 41.799 -40.987 1.00 27.09 96 GLY B N 1
ATOM 2335 C CA . GLY B 1 96 ? -0.252 41.388 -41.198 1.00 28.37 96 GLY B CA 1
ATOM 2336 C C . GLY B 1 96 ? 0.642 42.604 -41.413 1.00 27.35 96 GLY B C 1
ATOM 2337 O O . GLY B 1 96 ? 0.206 43.752 -41.284 1.00 25.33 96 GLY B O 1
ATOM 2338 N N . THR B 1 97 ? 1.898 42.354 -41.738 1.00 25.84 97 THR B N 1
ATOM 2339 C CA . THR B 1 97 ? 2.892 43.422 -41.811 1.00 23.84 97 THR B CA 1
ATOM 2340 C C . THR B 1 97 ? 2.414 44.580 -42.692 1.00 19.05 97 THR B C 1
ATOM 2341 O O . THR B 1 97 ? 1.983 44.386 -43.831 1.00 25.78 97 THR B O 1
ATOM 2345 N N . THR B 1 98 ? 2.468 45.789 -42.144 1.00 19.81 98 THR B N 1
ATOM 2346 C CA . THR B 1 98 ? 1.843 46.946 -42.789 1.00 19.29 98 THR B CA 1
ATOM 2347 C C . THR B 1 98 ? 2.863 48.074 -42.952 1.00 18.87 98 THR B C 1
ATOM 2348 O O . THR B 1 98 ? 3.758 48.222 -42.128 1.00 20.04 98 THR B O 1
ATOM 2352 N N . VAL B 1 99 ? 2.766 48.858 -44.021 1.00 18.73 99 VAL B N 1
ATOM 2353 C CA . VAL B 1 99 ? 3.673 49.994 -44.158 1.00 14.81 99 VAL B CA 1
ATOM 2354 C C . VAL B 1 99 ? 2.994 51.287 -43.697 1.00 15.86 99 VAL B C 1
ATOM 2355 O O . VAL B 1 99 ? 1.929 51.655 -44.212 1.00 19.03 99 VAL B O 1
ATOM 2359 N N . LEU B 1 100 ? 3.605 51.967 -42.730 1.00 16.08 100 LEU B N 1
ATOM 2360 C CA . LEU B 1 100 ? 3.163 53.305 -42.331 1.00 16.97 100 LEU B CA 1
ATOM 2361 C C . LEU B 1 100 ? 3.918 54.364 -43.146 1.00 19.30 100 LEU B C 1
ATOM 2362 O O . LEU B 1 100 ? 5.146 54.520 -43.027 1.00 14.34 100 LEU B O 1
ATOM 2367 N N . ILE B 1 101 ? 3.168 55.087 -43.970 1.00 13.12 101 ILE B N 1
ATOM 2368 C CA . ILE B 1 101 ? 3.724 56.087 -44.862 1.00 17.40 101 ILE B CA 1
ATOM 2369 C C . ILE B 1 101 ? 3.490 57.475 -44.290 1.00 18.53 101 ILE B C 1
ATOM 2370 O O . ILE B 1 101 ? 2.340 57.898 -44.103 1.00 20.35 101 ILE B O 1
ATOM 2375 N N . ILE B 1 102 ? 4.578 58.189 -44.013 1.00 15.36 102 ILE B N 1
ATOM 2376 C CA . ILE B 1 102 ? 4.483 59.522 -43.424 1.00 18.68 102 ILE B CA 1
ATOM 2377 C C . ILE B 1 102 ? 5.040 60.552 -44.399 1.00 21.98 102 ILE B C 1
ATOM 2378 O O . ILE B 1 102 ? 6.262 60.759 -44.472 1.00 19.45 102 ILE B O 1
ATOM 2383 N N . ASP B 1 103 ? 4.143 61.183 -45.158 1.00 24.76 103 ASP B N 1
ATOM 2384 C CA . ASP B 1 103 ? 4.563 62.119 -46.201 1.00 29.04 103 ASP B CA 1
ATOM 2385 C C . ASP B 1 103 ? 4.670 63.508 -45.626 1.00 31.63 103 ASP B C 1
ATOM 2386 O O . ASP B 1 103 ? 3.654 64.117 -45.299 1.00 42.77 103 ASP B O 1
ATOM 2391 N N . GLU B 1 104 ? 5.903 64.010 -45.607 1.00 37.05 104 GLU B N 1
ATOM 2392 C CA . GLU B 1 104 ? 6.359 65.060 -44.709 1.00 36.44 104 GLU B CA 1
ATOM 2393 C C . GLU B 1 104 ? 6.381 64.429 -43.328 1.00 37.43 104 GLU B C 1
ATOM 2394 O O . GLU B 1 104 ? 5.380 64.428 -42.606 1.00 33.53 104 GLU B O 1
ATOM 2396 N N . ALA B 1 105 ? 7.517 63.823 -42.999 1.00 25.52 105 ALA B N 1
ATOM 2397 C CA . ALA B 1 105 ? 7.755 63.334 -41.663 1.00 28.51 105 ALA B CA 1
ATOM 2398 C C . ALA B 1 105 ? 8.103 64.585 -40.884 1.00 39.51 105 ALA B C 1
ATOM 2399 O O . ALA B 1 105 ? 7.269 65.488 -40.730 1.00 45.47 105 ALA B O 1
ATOM 2401 N N . TYR B 1 106 ? 9.328 64.643 -40.380 1.00 32.85 106 TYR B N 1
ATOM 2402 C CA . TYR B 1 106 ? 9.907 65.893 -39.855 1.00 40.65 106 TYR B CA 1
ATOM 2403 C C . TYR B 1 106 ? 9.107 66.634 -38.761 1.00 40.62 106 TYR B C 1
ATOM 2404 O O . TYR B 1 106 ? 9.685 67.367 -37.956 1.00 42.25 106 TYR B O 1
ATOM 2413 N N . TYR B 1 107 ? 7.791 66.441 -38.727 1.00 40.42 107 TYR B N 1
ATOM 2414 C CA . TYR B 1 107 ? 7.004 66.895 -37.592 1.00 38.13 107 TYR B CA 1
ATOM 2415 C C . TYR B 1 107 ? 7.233 65.932 -36.428 1.00 37.51 107 TYR B C 1
ATOM 2416 O O . TYR B 1 107 ? 7.022 66.282 -35.274 1.00 36.31 107 TYR B O 1
ATOM 2425 N N . HIS B 1 108 ? 7.693 64.724 -36.748 1.00 32.03 108 HIS B N 1
ATOM 2426 C CA . HIS B 1 108 ? 7.828 63.652 -35.773 1.00 33.69 108 HIS B CA 1
ATOM 2427 C C . HIS B 1 108 ? 9.269 63.170 -35.616 1.00 33.13 108 HIS B C 1
ATOM 2428 O O . HIS B 1 108 ? 9.618 62.529 -34.623 1.00 26.42 108 HIS B O 1
ATOM 2435 N N . PHE B 1 109 ? 10.106 63.469 -36.600 1.00 27.71 109 PHE B N 1
ATOM 2436 C CA . PHE B 1 109 ? 11.434 62.864 -36.668 1.00 23.29 109 PHE B CA 1
ATOM 2437 C C . PHE B 1 109 ? 12.510 63.916 -36.857 1.00 22.34 109 PHE B C 1
ATOM 2438 O O . PHE B 1 109 ? 13.578 63.642 -37.411 1.00 21.28 109 PHE B O 1
ATOM 2446 N N . LYS B 1 110 ? 12.228 65.116 -36.374 1.00 21.99 110 LYS B N 1
ATOM 2447 C CA . LYS B 1 110 ? 13.068 66.278 -36.635 1.00 24.70 110 LYS B CA 1
ATOM 2448 C C . LYS B 1 110 ? 14.442 66.229 -35.962 1.00 23.89 110 LYS B C 1
ATOM 2449 O O . LYS B 1 110 ? 14.583 65.756 -34.835 1.00 21.95 110 LYS B O 1
ATOM 2455 N N . TYR B 1 111 ? 15.457 66.711 -36.669 1.00 17.92 111 TYR B N 1
ATOM 2456 C CA . TYR B 1 111 ? 16.791 66.883 -36.099 1.00 18.65 111 TYR B CA 1
ATOM 2457 C C . TYR B 1 111 ? 16.729 67.661 -34.790 1.00 19.83 111 TYR B C 1
ATOM 2458 O O . TYR B 1 111 ? 16.048 68.679 -34.714 1.00 19.29 111 TYR B O 1
ATOM 2467 N N . LYS B 1 112 ? 17.441 67.163 -33.775 1.00 20.40 112 LYS B N 1
ATOM 2468 C CA . LYS B 1 112 ? 17.546 67.774 -32.432 1.00 21.96 112 LYS B CA 1
ATOM 2469 C C . LYS B 1 112 ? 16.329 67.545 -31.543 1.00 25.34 112 LYS B C 1
ATOM 2470 O O . LYS B 1 112 ? 16.261 68.043 -30.408 1.00 24.65 112 LYS B O 1
ATOM 2476 N N . GLN B 1 113 ? 15.364 66.792 -32.043 1.00 20.83 113 GLN B N 1
ATOM 2477 C CA . GLN B 1 113 ? 14.133 66.561 -31.285 1.00 25.69 113 GLN B CA 1
ATOM 2478 C C . GLN B 1 113 ? 14.330 65.409 -30.300 1.00 22.87 113 GLN B C 1
ATOM 2479 O O . GLN B 1 113 ? 15.232 64.582 -30.482 1.00 21.46 113 GLN B O 1
ATOM 2485 N N . LYS B 1 114 ? 13.500 65.355 -29.257 1.00 22.41 114 LYS B N 1
ATOM 2486 C CA . LYS B 1 114 ? 13.570 64.258 -28.287 1.00 22.67 114 LYS B CA 1
ATOM 2487 C C . LYS B 1 114 ? 13.046 63.003 -28.963 1.00 18.14 114 LYS B C 1
ATOM 2488 O O . LYS B 1 114 ? 12.376 63.087 -29.991 1.00 19.62 114 LYS B O 1
ATOM 2494 N N . VAL B 1 115 ? 13.354 61.842 -28.392 1.00 19.59 115 VAL B N 1
ATOM 2495 C CA . VAL B 1 115 ? 12.861 60.578 -28.927 1.00 17.65 115 VAL B CA 1
ATOM 2496 C C . VAL B 1 115 ? 11.956 59.915 -27.892 1.00 18.67 115 VAL B C 1
ATOM 2497 O O . VAL B 1 115 ? 12.427 59.433 -26.865 1.00 16.72 115 VAL B O 1
ATOM 2501 N N . THR B 1 116 ? 10.657 59.899 -28.175 1.00 16.03 116 THR B N 1
ATOM 2502 C CA . THR B 1 116 ? 9.659 59.272 -27.306 1.00 15.96 116 THR B CA 1
ATOM 2503 C C . THR B 1 116 ? 9.725 57.769 -27.464 1.00 16.99 116 THR B C 1
ATOM 2504 O O . THR B 1 116 ? 10.301 57.282 -28.429 1.00 17.66 116 THR B O 1
ATOM 2508 N N . PRO B 1 117 ? 9.131 57.022 -26.520 1.00 16.22 117 PRO B N 1
ATOM 2509 C CA . PRO B 1 117 ? 9.034 55.566 -26.688 1.00 18.76 117 PRO B CA 1
ATOM 2510 C C . PRO B 1 117 ? 8.453 55.107 -28.040 1.00 18.61 117 PRO B C 1
ATOM 2511 O O . PRO B 1 117 ? 8.969 54.144 -28.620 1.00 17.40 117 PRO B O 1
ATOM 2515 N N . ALA B 1 118 ? 7.419 55.781 -28.542 1.00 16.53 118 ALA B N 1
ATOM 2516 C CA . ALA B 1 118 ? 6.816 55.394 -29.835 1.00 18.52 118 ALA B CA 1
ATOM 2517 C C . ALA B 1 118 ? 7.733 55.604 -31.042 1.00 15.16 118 ALA B C 1
ATOM 2518 O O . ALA B 1 118 ? 7.862 54.725 -31.913 1.00 14.09 118 ALA B O 1
ATOM 2520 N N . ILE B 1 119 ? 8.348 56.779 -31.111 1.00 15.94 119 ILE B N 1
ATOM 2521 C CA . ILE B 1 119 ? 9.304 57.078 -32.181 1.00 13.52 119 ILE B CA 1
ATOM 2522 C C . ILE B 1 119 ? 10.471 56.100 -32.129 1.00 15.66 119 ILE B C 1
ATOM 2523 O O . ILE B 1 119 ? 10.969 55.646 -33.159 1.00 12.82 119 ILE B O 1
ATOM 2528 N N . ASP B 1 120 ? 10.912 55.762 -30.922 1.00 14.05 120 ASP B N 1
ATOM 2529 C CA . ASP B 1 120 ? 11.983 54.789 -30.785 1.00 15.31 120 ASP B CA 1
ATOM 2530 C C . ASP B 1 120 ? 11.575 53.406 -31.298 1.00 15.09 120 ASP B C 1
ATOM 2531 O O . ASP B 1 120 ? 12.386 52.708 -31.914 1.00 15.65 120 ASP B O 1
ATOM 2536 N N . GLU B 1 121 ? 10.326 53.003 -31.051 1.00 14.56 121 GLU B N 1
ATOM 2537 C CA . GLU B 1 121 ? 9.817 51.736 -31.604 1.00 14.13 121 GLU B CA 1
ATOM 2538 C C . GLU B 1 121 ? 9.784 51.758 -33.119 1.00 14.44 121 GLU B C 1
ATOM 2539 O O . GLU B 1 121 ? 10.111 50.772 -33.778 1.00 18.08 121 GLU B O 1
ATOM 2545 N N . ALA B 1 122 ? 9.352 52.884 -33.668 1.00 13.21 122 ALA B N 1
ATOM 2546 C CA . ALA B 1 122 ? 9.230 53.029 -35.119 1.00 15.35 122 ALA B CA 1
ATOM 2547 C C . ALA B 1 122 ? 10.580 52.946 -35.821 1.00 16.43 122 ALA B C 1
ATOM 2548 O O . ALA B 1 122 ? 10.644 52.611 -37.005 1.00 19.39 122 ALA B O 1
ATOM 2550 N N . LEU B 1 123 ? 11.657 53.267 -35.109 1.00 14.36 123 LEU B N 1
ATOM 2551 C CA . LEU B 1 123 ? 12.983 53.255 -35.736 1.00 16.14 123 LEU B CA 1
ATOM 2552 C C . LEU B 1 123 ? 13.759 51.977 -35.468 1.00 16.44 123 LEU B C 1
ATOM 2553 O O . LEU B 1 123 ? 14.681 51.646 -36.216 1.00 19.81 123 LEU B O 1
ATOM 2558 N N . HIS B 1 124 ? 13.368 51.246 -34.430 1.00 15.95 124 HIS B N 1
ATOM 2559 C CA . HIS B 1 124 ? 14.160 50.117 -33.933 1.00 17.83 124 HIS B CA 1
ATOM 2560 C C . HIS B 1 124 ? 13.400 48.801 -33.819 1.00 24.41 124 HIS B C 1
ATOM 2561 O O . HIS B 1 124 ? 14.005 47.732 -33.864 1.00 27.84 124 HIS B O 1
ATOM 2568 N N . ALA B 1 125 ? 12.084 48.866 -33.657 1.00 21.47 125 ALA B N 1
ATOM 2569 C CA . ALA B 1 125 ? 11.314 47.653 -33.400 1.00 22.48 125 ALA B CA 1
ATOM 2570 C C . ALA B 1 125 ? 10.227 47.419 -34.447 1.00 23.86 125 ALA B C 1
ATOM 2571 O O . ALA B 1 125 ? 9.189 46.826 -34.148 1.00 23.51 125 ALA B O 1
ATOM 2573 N N . ASN B 1 126 ? 10.482 47.893 -35.667 1.00 21.52 126 ASN B N 1
ATOM 2574 C CA . ASN B 1 126 ? 9.554 47.779 -36.797 1.00 23.72 126 ASN B CA 1
ATOM 2575 C C . ASN B 1 126 ? 9.067 46.378 -37.048 1.00 29.30 126 ASN B C 1
ATOM 2576 O O . ASN B 1 126 ? 7.864 46.136 -37.167 1.00 25.86 126 ASN B O 1
ATOM 2581 N N . ARG B 1 127 ? 10.022 45.462 -37.166 1.00 25.59 127 ARG B N 1
ATOM 2582 C CA . ARG B 1 127 ? 9.700 44.095 -37.524 1.00 30.35 127 ARG B CA 1
ATOM 2583 C C . ARG B 1 127 ? 8.839 43.481 -36.438 1.00 30.70 127 ARG B C 1
ATOM 2584 O O . ARG B 1 127 ? 7.871 42.778 -36.719 1.00 33.08 127 ARG B O 1
ATOM 2586 N N . HIS B 1 128 ? 9.177 43.781 -35.191 1.00 30.15 128 HIS B N 1
ATOM 2587 C CA . HIS B 1 128 ? 8.434 43.249 -34.059 1.00 30.66 128 HIS B CA 1
ATOM 2588 C C . HIS B 1 128 ? 7.015 43.833 -33.995 1.00 34.21 128 HIS B C 1
ATOM 2589 O O . HIS B 1 128 ? 6.059 43.154 -33.604 1.00 30.58 128 HIS B O 1
ATOM 2596 N N . ALA B 1 129 ? 6.885 45.096 -34.387 1.00 24.33 129 ALA B N 1
ATOM 2597 C CA . ALA B 1 129 ? 5.602 45.788 -34.336 1.00 26.77 129 ALA B CA 1
ATOM 2598 C C . ALA B 1 129 ? 4.778 45.484 -35.581 1.00 27.88 129 ALA B C 1
ATOM 2599 O O . ALA B 1 129 ? 3.601 45.837 -35.655 1.00 23.47 129 ALA B O 1
ATOM 2601 N N . GLY B 1 130 ? 5.403 44.828 -36.557 1.00 25.57 130 GLY B N 1
ATOM 2602 C CA . GLY B 1 130 ? 4.749 44.520 -37.818 1.00 26.21 130 GLY B CA 1
ATOM 2603 C C . GLY B 1 130 ? 4.524 45.741 -38.693 1.00 22.86 130 GLY B C 1
ATOM 2604 O O . GLY B 1 130 ? 3.543 45.802 -39.438 1.00 22.13 130 GLY B O 1
ATOM 2605 N N . LEU B 1 131 ? 5.436 46.711 -38.609 1.00 18.76 131 LEU B N 1
ATOM 2606 C CA . LEU B 1 131 ? 5.248 47.979 -39.295 1.00 18.42 131 LEU B CA 1
ATOM 2607 C C . LEU B 1 131 ? 6.498 48.442 -40.031 1.00 21.53 131 LEU B C 1
ATOM 2608 O O . LEU B 1 131 ? 7.522 48.737 -39.405 1.00 21.74 131 LEU B O 1
ATOM 2613 N N . GLY B 1 132 ? 6.398 48.508 -41.350 1.00 18.84 132 GLY B N 1
ATOM 2614 C CA . GLY B 1 132 ? 7.390 49.175 -42.173 1.00 21.40 132 GLY B CA 1
ATOM 2615 C C . GLY B 1 132 ? 7.105 50.668 -42.165 1.00 24.33 132 GLY B C 1
ATOM 2616 O O . GLY B 1 132 ? 6.026 51.117 -41.721 1.00 16.47 132 GLY B O 1
ATOM 2617 N N . LEU B 1 133 ? 8.073 51.444 -42.646 1.00 18.91 133 LEU B N 1
ATOM 2618 C CA . LEU B 1 133 ? 7.982 52.891 -42.560 1.00 16.17 133 LEU B CA 1
ATOM 2619 C C . LEU B 1 133 ? 8.492 53.487 -43.862 1.00 18.75 133 LEU B C 1
ATOM 2620 O O . LEU B 1 133 ? 9.532 53.059 -44.387 1.00 17.63 133 LEU B O 1
ATOM 2625 N N . ILE B 1 134 ? 7.735 54.435 -44.411 1.00 15.91 134 ILE B N 1
ATOM 2626 C CA . ILE B 1 134 ? 8.233 55.300 -45.479 1.00 15.08 134 ILE B CA 1
ATOM 2627 C C . ILE B 1 134 ? 8.149 56.728 -44.962 1.00 18.98 134 ILE B C 1
ATOM 2628 O O . ILE B 1 134 ? 7.045 57.227 -44.661 1.00 20.65 134 ILE B O 1
ATOM 2633 N N . LEU B 1 135 ? 9.305 57.380 -44.829 1.00 16.22 135 LEU B N 1
ATOM 2634 C CA . LEU B 1 135 ? 9.355 58.753 -44.324 1.00 15.85 135 LEU B CA 1
ATOM 2635 C C . LEU B 1 135 ? 9.839 59.659 -45.444 1.00 21.67 135 LEU B C 1
ATOM 2636 O O . LEU B 1 135 ? 10.842 59.357 -46.093 1.00 19.47 135 LEU B O 1
ATOM 2641 N N . SER B 1 136 ? 9.136 60.756 -45.699 1.00 18.46 136 SER B N 1
ATOM 2642 C CA . SER B 1 136 ? 9.603 61.696 -46.722 1.00 17.83 136 SER B CA 1
ATOM 2643 C C . SER B 1 136 ? 9.956 63.031 -46.086 1.00 20.25 136 SER B C 1
ATOM 2644 O O . SER B 1 136 ? 9.315 63.469 -45.120 1.00 21.96 136 SER B O 1
ATOM 2647 N N . THR B 1 137 ? 10.986 63.677 -46.618 1.00 16.30 137 THR B N 1
ATOM 2648 C CA . THR B 1 137 ? 11.395 64.981 -46.116 1.00 17.36 137 THR B CA 1
ATOM 2649 C C . THR B 1 137 ? 12.003 65.796 -47.242 1.00 16.72 137 THR B C 1
ATOM 2650 O O . THR B 1 137 ? 12.398 65.231 -48.267 1.00 15.51 137 THR B O 1
ATOM 2654 N N . GLN B 1 138 ? 12.080 67.113 -47.065 1.00 17.87 138 GLN B N 1
ATOM 2655 C CA . GLN B 1 138 ? 12.587 68.003 -48.126 1.00 19.11 138 GLN B CA 1
ATOM 2656 C C . GLN B 1 138 ? 14.108 68.144 -48.162 1.00 19.23 138 GLN B C 1
ATOM 2657 O O . GLN B 1 138 ? 14.718 68.154 -49.243 1.00 21.81 138 GLN B O 1
ATOM 2663 N N . ARG B 1 139 ? 14.717 68.313 -46.990 1.00 17.07 139 ARG B N 1
ATOM 2664 C CA . ARG B 1 139 ? 16.178 68.428 -46.901 1.00 20.74 139 ARG B CA 1
ATOM 2665 C C . ARG B 1 139 ? 16.723 67.319 -46.008 1.00 19.69 139 ARG B C 1
ATOM 2666 O O . ARG B 1 139 ? 16.091 66.976 -45.001 1.00 15.78 139 ARG B O 1
ATOM 2674 N N . VAL B 1 140 ? 17.895 66.777 -46.348 1.00 15.54 140 VAL B N 1
ATOM 2675 C CA . VAL B 1 140 ? 18.480 65.691 -45.546 1.00 14.63 140 VAL B CA 1
ATOM 2676 C C . VAL B 1 140 ? 18.593 66.068 -44.079 1.00 17.18 140 VAL B C 1
ATOM 2677 O O . VAL B 1 140 ? 18.283 65.265 -43.187 1.00 21.10 140 VAL B O 1
ATOM 2681 N N . TYR B 1 141 ? 19.020 67.299 -43.819 1.00 18.06 141 TYR B N 1
ATOM 2682 C CA . TYR B 1 141 ? 19.202 67.742 -42.442 1.00 19.54 141 TYR B CA 1
ATOM 2683 C C . TYR B 1 141 ? 17.917 68.070 -41.681 1.00 20.33 141 TYR B C 1
ATOM 2684 O O . TYR B 1 141 ? 17.986 68.568 -40.562 1.00 19.50 141 TYR B O 1
ATOM 2693 N N . ASP B 1 142 ? 16.753 67.793 -42.263 1.00 17.30 142 ASP B N 1
ATOM 2694 C CA . ASP B 1 142 ? 15.501 68.002 -41.539 1.00 19.52 142 ASP B CA 1
ATOM 2695 C C . ASP B 1 142 ? 15.311 66.948 -40.457 1.00 20.14 142 ASP B C 1
ATOM 2696 O O . ASP B 1 142 ? 14.703 67.217 -39.419 1.00 20.40 142 ASP B O 1
ATOM 2701 N N . LEU B 1 143 ? 15.833 65.748 -40.708 1.00 19.45 143 LEU B N 1
ATOM 2702 C CA . LEU B 1 143 ? 15.588 64.587 -39.842 1.00 19.23 143 LEU B CA 1
ATOM 2703 C C . LEU B 1 143 ? 16.786 64.248 -38.966 1.00 17.58 143 LEU B C 1
ATOM 2704 O O . LEU B 1 143 ? 17.935 64.555 -39.324 1.00 15.13 143 LEU B O 1
ATOM 2709 N N . MET B 1 144 ? 16.533 63.570 -37.847 1.00 16.74 144 MET B N 1
ATOM 2710 C CA . MET B 1 144 ? 17.629 63.178 -36.963 1.00 17.71 144 MET B CA 1
ATOM 2711 C C . MET B 1 144 ? 18.513 62.148 -37.650 1.00 15.31 144 MET B C 1
ATOM 2712 O O . MET B 1 144 ? 18.008 61.247 -38.321 1.00 17.66 144 MET B O 1
ATOM 2717 N N . PRO B 1 145 ? 19.838 62.298 -37.513 1.00 13.62 145 PRO B N 1
ATOM 2718 C CA . PRO B 1 145 ? 20.800 61.351 -38.082 1.00 15.23 145 PRO B CA 1
ATOM 2719 C C . PRO B 1 145 ? 20.462 59.877 -37.826 1.00 18.49 145 PRO B C 1
ATOM 2720 O O . PRO B 1 145 ? 20.736 59.064 -38.713 1.00 16.66 145 PRO B O 1
ATOM 2724 N N . ILE B 1 146 ? 19.893 59.531 -36.668 1.00 13.34 146 ILE B N 1
ATOM 2725 C CA . ILE B 1 146 ? 19.614 58.114 -36.393 1.00 14.72 146 ILE B CA 1
ATOM 2726 C C . ILE B 1 146 ? 18.590 57.541 -37.372 1.00 17.14 146 ILE B C 1
ATOM 2727 O O . ILE B 1 146 ? 18.563 56.335 -37.609 1.00 17.25 146 ILE B O 1
ATOM 2732 N N . VAL B 1 147 ? 17.765 58.404 -37.952 1.00 14.50 147 VAL B N 1
ATOM 2733 C CA . VAL B 1 147 ? 16.843 57.954 -38.982 1.00 17.78 147 VAL B CA 1
ATOM 2734 C C . VAL B 1 147 ? 17.638 57.351 -40.150 1.00 17.34 147 VAL B C 1
ATOM 2735 O O . VAL B 1 147 ? 17.293 56.281 -40.644 1.00 16.69 147 VAL B O 1
ATOM 2739 N N . TYR B 1 148 ? 18.724 58.004 -40.571 1.00 15.03 148 TYR B N 1
ATOM 2740 C CA . TYR B 1 148 ? 19.546 57.452 -41.654 1.00 17.53 148 TYR B CA 1
ATOM 2741 C C . TYR B 1 148 ? 20.326 56.190 -41.266 1.00 16.08 148 TYR B C 1
ATOM 2742 O O . TYR B 1 148 ? 20.493 55.288 -42.090 1.00 15.69 148 TYR B O 1
ATOM 2751 N N . LYS B 1 149 ? 20.764 56.113 -40.012 1.00 18.75 149 LYS B N 1
ATOM 2752 C CA . LYS B 1 149 ? 21.486 54.932 -39.539 1.00 18.15 149 LYS B CA 1
ATOM 2753 C C . LYS B 1 149 ? 20.546 53.736 -39.466 1.00 22.15 149 LYS B C 1
ATOM 2754 O O . LYS B 1 149 ? 20.975 52.608 -39.690 1.00 21.12 149 LYS B O 1
ATOM 2760 N N . GLN B 1 150 ? 19.270 53.980 -39.154 1.00 13.51 150 GLN B N 1
ATOM 2761 C CA . GLN B 1 150 ? 18.295 52.885 -39.016 1.00 17.83 150 GLN B CA 1
ATOM 2762 C C . GLN B 1 150 ? 17.572 52.513 -40.309 1.00 19.62 150 GLN B C 1
ATOM 2763 O O . GLN B 1 150 ? 16.883 51.484 -40.379 1.00 16.39 150 GLN B O 1
ATOM 2769 N N . ALA B 1 151 ? 17.733 53.337 -41.339 1.00 18.37 151 ALA B N 1
ATOM 2770 C CA . ALA B 1 151 ? 17.026 53.098 -42.600 1.00 16.93 151 ALA B CA 1
ATOM 2771 C C . ALA B 1 151 ? 17.586 51.888 -43.341 1.00 20.16 151 ALA B C 1
ATOM 2772 O O . ALA B 1 151 ? 18.776 51.563 -43.213 1.00 14.50 151 ALA B O 1
ATOM 2774 N N . ASP B 1 152 ? 16.726 51.236 -44.122 1.00 15.01 152 ASP B N 1
ATOM 2775 C CA . ASP B 1 152 ? 17.153 50.148 -44.987 1.00 17.90 152 ASP B CA 1
ATOM 2776 C C . ASP B 1 152 ? 17.420 50.645 -46.398 1.00 18.68 152 ASP B C 1
ATOM 2777 O O . ASP B 1 152 ? 18.234 50.079 -47.116 1.00 16.67 152 ASP B O 1
ATOM 2782 N N . LEU B 1 153 ? 16.703 51.690 -46.801 1.00 18.43 153 LEU B N 1
ATOM 2783 C CA . LEU B 1 153 ? 16.861 52.275 -48.136 1.00 15.95 153 LEU B CA 1
ATOM 2784 C C . LEU B 1 153 ? 16.679 53.771 -48.007 1.00 20.15 153 LEU B C 1
ATOM 2785 O O . LEU B 1 153 ? 15.788 54.239 -47.292 1.00 14.77 153 LEU B O 1
ATOM 2790 N N . ILE B 1 154 ? 17.515 54.523 -48.702 1.00 15.87 154 ILE B N 1
ATOM 2791 C CA . ILE B 1 154 ? 17.405 55.969 -48.697 1.00 14.79 154 ILE B CA 1
ATOM 2792 C C . ILE B 1 154 ? 17.418 56.401 -50.153 1.00 16.16 154 ILE B C 1
ATOM 2793 O O . ILE B 1 154 ? 18.289 55.995 -50.923 1.00 18.59 154 ILE B O 1
ATOM 2798 N N . ILE B 1 155 ? 16.431 57.208 -50.522 1.00 12.49 155 ILE B N 1
ATOM 2799 C CA . ILE B 1 155 ? 16.236 57.637 -51.897 1.00 14.52 155 ILE B CA 1
ATOM 2800 C C . ILE B 1 155 ? 16.399 59.141 -51.902 1.00 16.31 155 ILE B C 1
ATOM 2801 O O . ILE B 1 155 ? 15.845 59.833 -51.031 1.00 14.65 155 ILE B O 1
ATOM 2806 N N . MET B 1 156 ? 17.188 59.638 -52.854 1.00 16.86 156 MET B N 1
ATOM 2807 C CA . MET B 1 156 ? 17.569 61.045 -52.887 1.00 19.66 156 MET B CA 1
ATOM 2808 C C . MET B 1 156 ? 17.429 61.636 -54.284 1.00 15.51 156 MET B C 1
ATOM 2809 O O . MET B 1 156 ? 17.860 61.024 -55.268 1.00 16.54 156 MET B O 1
ATOM 2814 N N . PHE B 1 157 ? 16.800 62.810 -54.366 1.00 12.95 157 PHE B N 1
ATOM 2815 C CA . PHE B 1 157 ? 16.714 63.567 -55.622 1.00 14.58 157 PHE B CA 1
ATOM 2816 C C . PHE B 1 157 ? 17.822 64.620 -55.659 1.00 13.60 157 PHE B C 1
ATOM 2817 O O . PHE B 1 157 ? 18.577 64.763 -54.700 1.00 15.93 157 PHE B O 1
ATOM 2825 N N . TYR B 1 158 ? 17.915 65.355 -56.764 1.00 13.73 158 TYR B N 1
ATOM 2826 C CA . TYR B 1 158 ? 19.000 66.325 -56.950 1.00 13.83 158 TYR B CA 1
ATOM 2827 C C . TYR B 1 158 ? 19.229 67.279 -55.771 1.00 17.38 158 TYR B C 1
ATOM 2828 O O . TYR B 1 158 ? 18.279 67.846 -55.218 1.00 14.17 158 TYR B O 1
ATOM 2837 N N . THR B 1 159 ? 20.490 67.474 -55.404 1.00 15.11 159 THR B N 1
ATOM 2838 C CA . THR B 1 159 ? 20.856 68.611 -54.557 1.00 13.87 159 THR B CA 1
ATOM 2839 C C . THR B 1 159 ? 22.331 68.958 -54.653 1.00 15.64 159 THR B C 1
ATOM 2840 O O . THR B 1 159 ? 23.167 68.086 -54.887 1.00 16.27 159 THR B O 1
ATOM 2844 N N . ARG B 1 160 ? 22.647 70.241 -54.486 1.00 15.47 160 ARG B N 1
ATOM 2845 C CA . ARG B 1 160 ? 24.042 70.688 -54.380 1.00 17.85 160 ARG B CA 1
ATOM 2846 C C . ARG B 1 160 ? 24.220 71.618 -53.187 1.00 17.84 160 ARG B C 1
ATOM 2847 O O . ARG B 1 160 ? 25.245 72.289 -53.053 1.00 19.42 160 ARG B O 1
ATOM 2855 N N . GLU B 1 161 ? 23.222 71.654 -52.313 1.00 17.31 161 GLU B N 1
ATOM 2856 C CA . GLU B 1 161 ? 23.326 72.480 -51.107 1.00 21.66 161 GLU B CA 1
ATOM 2857 C C . GLU B 1 161 ? 24.428 71.897 -50.199 1.00 23.50 161 GLU B C 1
ATOM 2858 O O . GLU B 1 161 ? 24.369 70.730 -49.817 1.00 21.52 161 GLU B O 1
ATOM 2864 N N . PRO B 1 162 ? 25.449 72.708 -49.872 1.00 23.62 162 PRO B N 1
ATOM 2865 C CA . PRO B 1 162 ? 26.669 72.206 -49.213 1.00 25.49 162 PRO B CA 1
ATOM 2866 C C . PRO B 1 162 ? 26.425 71.497 -47.871 1.00 20.11 162 PRO B C 1
ATOM 2867 O O . PRO B 1 162 ? 27.067 70.489 -47.588 1.00 20.38 162 PRO B O 1
ATOM 2871 N N . ASN B 1 163 ? 25.516 72.016 -47.050 1.00 24.38 163 ASN B N 1
ATOM 2872 C CA . ASN B 1 163 ? 25.195 71.345 -45.793 1.00 21.41 163 ASN B CA 1
ATOM 2873 C C . ASN B 1 163 ? 24.499 69.997 -46.031 1.00 22.94 163 ASN B C 1
ATOM 2874 O O . ASN B 1 163 ? 24.711 69.033 -45.289 1.00 20.89 163 ASN B O 1
ATOM 2879 N N . GLU B 1 164 ? 23.667 69.926 -47.062 1.00 20.93 164 GLU B N 1
ATOM 2880 C CA . GLU B 1 164 ? 23.030 68.667 -47.407 1.00 21.04 164 GLU B CA 1
ATOM 2881 C C . GLU B 1 164 ? 24.090 67.655 -47.853 1.00 19.80 164 GLU B C 1
ATOM 2882 O O . GLU B 1 164 ? 24.062 66.498 -47.433 1.00 16.89 164 GLU B O 1
ATOM 2888 N N . LEU B 1 165 ? 25.015 68.096 -48.705 1.00 17.05 165 LEU B N 1
ATOM 2889 C CA . LEU B 1 165 ? 26.095 67.230 -49.195 1.00 19.16 165 LEU B CA 1
ATOM 2890 C C . LEU B 1 165 ? 26.958 66.714 -48.044 1.00 20.54 165 LEU B C 1
ATOM 2891 O O . LEU B 1 165 ? 27.367 65.546 -48.014 1.00 21.93 165 LEU B O 1
ATOM 2896 N N . ARG B 1 166 ? 27.226 67.597 -47.097 1.00 16.78 166 ARG B N 1
ATOM 2897 C CA . ARG B 1 166 ? 27.999 67.243 -45.915 1.00 21.33 166 ARG B CA 1
ATOM 2898 C C . ARG B 1 166 ? 27.300 66.158 -45.090 1.00 25.31 166 ARG B C 1
ATOM 2899 O O . ARG B 1 166 ? 27.950 65.194 -44.646 1.00 17.28 166 ARG B O 1
ATOM 2907 N N . TRP B 1 167 ? 25.987 66.315 -44.878 1.00 17.28 167 TRP B N 1
ATOM 2908 C CA . TRP B 1 167 ? 25.191 65.305 -44.174 1.00 16.73 167 TRP B CA 1
ATOM 2909 C C . TRP B 1 167 ? 25.157 63.976 -44.915 1.00 17.51 167 TRP B C 1
ATOM 2910 O O . TRP B 1 167 ? 25.316 62.925 -44.311 1.00 18.42 167 TRP B O 1
ATOM 2921 N N . ILE B 1 168 ? 24.944 64.012 -46.226 1.00 14.92 168 ILE B N 1
ATOM 2922 C CA . ILE B 1 168 ? 24.905 62.775 -47.000 1.00 19.30 168 ILE B CA 1
ATOM 2923 C C . ILE B 1 168 ? 26.239 62.032 -46.868 1.00 21.48 168 ILE B C 1
ATOM 2924 O O . ILE B 1 168 ? 26.272 60.826 -46.608 1.00 21.30 168 ILE B O 1
ATOM 2929 N N . SER B 1 169 ? 27.335 62.765 -47.015 1.00 22.03 169 SER B N 1
ATOM 2930 C CA . SER B 1 169 ? 28.666 62.174 -46.902 1.00 22.53 169 SER B CA 1
ATOM 2931 C C . SER B 1 169 ? 28.882 61.555 -45.526 1.00 21.06 169 SER B C 1
ATOM 2932 O O . SER B 1 169 ? 29.413 60.447 -45.400 1.00 26.22 169 SER B O 1
ATOM 2935 N N . LYS B 1 170 ? 28.469 62.274 -44.495 1.00 18.30 170 LYS B N 1
ATOM 2936 C CA . LYS B 1 170 ? 28.690 61.825 -43.126 1.00 25.08 170 LYS B CA 1
ATOM 2937 C C . LYS B 1 170 ? 27.803 60.646 -42.683 1.00 26.67 170 LYS B C 1
ATOM 2938 O O . LYS B 1 170 ? 28.276 59.691 -42.051 1.00 24.32 170 LYS B O 1
ATOM 2944 N N . TYR B 1 171 ? 26.516 60.711 -43.001 1.00 22.13 171 TYR B N 1
ATOM 2945 C CA . TYR B 1 171 ? 25.568 59.756 -42.441 1.00 23.01 171 TYR B CA 1
ATOM 2946 C C . TYR B 1 171 ? 25.069 58.719 -43.423 1.00 23.84 171 TYR B C 1
ATOM 2947 O O . TYR B 1 171 ? 24.377 57.769 -43.035 1.00 27.25 171 TYR B O 1
ATOM 2956 N N . ILE B 1 172 ? 25.378 58.905 -44.696 1.00 19.98 172 ILE B N 1
ATOM 2957 C CA . ILE B 1 172 ? 24.869 57.997 -45.708 1.00 21.37 172 ILE B CA 1
ATOM 2958 C C . ILE B 1 172 ? 26.003 57.360 -46.511 1.00 27.17 172 ILE B C 1
ATOM 2959 O O . ILE B 1 172 ? 26.317 56.177 -46.320 1.00 22.87 172 ILE B O 1
ATOM 2964 N N . SER B 1 173 ? 26.632 58.148 -47.380 1.00 23.19 173 SER B N 1
ATOM 2965 C CA . SER B 1 173 ? 27.658 57.631 -48.277 1.00 25.16 173 SER B CA 1
ATOM 2966 C C . SER B 1 173 ? 28.381 58.777 -48.974 1.00 25.32 173 SER B C 1
ATOM 2967 O O . SER B 1 173 ? 27.741 59.686 -49.482 1.00 18.81 173 SER B O 1
ATOM 2970 N N . ALA B 1 174 ? 29.709 58.743 -49.001 1.00 24.49 174 ALA B N 1
ATOM 2971 C CA . ALA B 1 174 ? 30.468 59.761 -49.726 1.00 27.50 174 ALA B CA 1
ATOM 2972 C C . ALA B 1 174 ? 30.176 59.717 -51.231 1.00 22.95 174 ALA B C 1
ATOM 2973 O O . ALA B 1 174 ? 30.080 60.762 -51.892 1.00 27.74 174 ALA B O 1
ATOM 2975 N N . GLU B 1 175 ? 30.015 58.513 -51.775 1.00 21.46 175 GLU B N 1
ATOM 2976 C CA . GLU B 1 175 ? 29.738 58.359 -53.205 1.00 28.87 175 GLU B CA 1
ATOM 2977 C C . GLU B 1 175 ? 28.352 58.891 -53.583 1.00 24.54 175 GLU B C 1
ATOM 2978 O O . GLU B 1 175 ? 28.176 59.468 -54.659 1.00 23.21 175 GLU B O 1
ATOM 2984 N N . ALA B 1 176 ? 27.373 58.681 -52.704 1.00 23.82 176 ALA B N 1
ATOM 2985 C CA . ALA B 1 176 ? 26.027 59.194 -52.944 1.00 18.87 176 ALA B CA 1
ATOM 2986 C C . ALA B 1 176 ? 26.048 60.710 -53.005 1.00 16.49 176 ALA B C 1
ATOM 2987 O O . ALA B 1 176 ? 25.391 61.309 -53.848 1.00 21.70 176 ALA B O 1
ATOM 2989 N N . ALA B 1 177 ? 26.811 61.323 -52.104 1.00 18.22 177 ALA B N 1
ATOM 2990 C CA . ALA B 1 177 ? 26.935 62.776 -52.037 1.00 21.15 177 ALA B CA 1
ATOM 2991 C C . ALA B 1 177 ? 27.504 63.338 -53.334 1.00 27.34 177 ALA B C 1
ATOM 2992 O O . ALA B 1 177 ? 27.192 64.470 -53.728 1.00 25.33 177 ALA B O 1
ATOM 2994 N N . GLU B 1 178 ? 28.329 62.541 -54.004 1.00 23.26 178 GLU B N 1
ATOM 2995 C CA . GLU B 1 178 ? 28.858 62.943 -55.300 1.00 25.11 178 GLU B CA 1
ATOM 2996 C C . GLU B 1 178 ? 27.806 62.786 -56.379 1.00 22.75 178 GLU B C 1
ATOM 2997 O O . GLU B 1 178 ? 27.616 63.670 -57.209 1.00 23.82 178 GLU B O 1
ATOM 3003 N N . LYS B 1 179 ? 27.114 61.656 -56.361 1.00 18.31 179 LYS B N 1
ATOM 3004 C CA . LYS B 1 179 ? 26.204 61.320 -57.438 1.00 19.72 179 LYS B CA 1
ATOM 3005 C C . LYS B 1 179 ? 24.893 62.099 -57.383 1.00 20.68 179 LYS B C 1
ATOM 3006 O O . LYS B 1 179 ? 24.236 62.290 -58.408 1.00 20.78 179 LYS B O 1
ATOM 3012 N N . VAL B 1 180 ? 24.524 62.561 -56.195 1.00 18.97 180 VAL B N 1
ATOM 3013 C CA . VAL B 1 180 ? 23.294 63.330 -56.034 1.00 18.45 180 VAL B CA 1
ATOM 3014 C C . VAL B 1 180 ? 23.407 64.677 -56.768 1.00 19.74 180 VAL B C 1
ATOM 3015 O O . VAL B 1 180 ? 22.407 65.251 -57.222 1.00 15.77 180 VAL B O 1
ATOM 3019 N N . LYS B 1 181 ? 24.642 65.147 -56.929 1.00 18.62 181 LYS B N 1
ATOM 3020 C CA . LYS B 1 181 ? 24.896 66.454 -57.531 1.00 19.39 181 LYS B CA 1
ATOM 3021 C C . LYS B 1 181 ? 24.535 66.554 -59.005 1.00 17.31 181 LYS B C 1
ATOM 3022 O O . LYS B 1 181 ? 24.306 67.656 -59.519 1.00 20.62 181 LYS B O 1
ATOM 3028 N N . THR B 1 182 ? 24.482 65.420 -59.698 1.00 18.58 182 THR B N 1
ATOM 3029 C CA . THR B 1 182 ? 24.219 65.454 -61.136 1.00 18.70 182 THR B CA 1
ATOM 3030 C C . THR B 1 182 ? 22.911 64.800 -61.572 1.00 22.41 182 THR B C 1
ATOM 3031 O O . THR B 1 182 ? 22.715 64.555 -62.767 1.00 21.05 182 THR B O 1
ATOM 3035 N N . LEU B 1 183 ? 22.016 64.514 -60.622 1.00 18.66 183 LEU B N 1
ATOM 3036 C CA . LEU B 1 183 ? 20.710 63.941 -60.971 1.00 17.81 183 LEU B CA 1
ATOM 3037 C C . LEU B 1 183 ? 19.864 64.923 -61.784 1.00 16.23 183 LEU B C 1
ATOM 3038 O O . LEU B 1 183 ? 19.705 66.077 -61.399 1.00 18.54 183 LEU B O 1
ATOM 3043 N N . LYS B 1 184 ? 19.312 64.457 -62.895 1.00 17.91 184 LYS B N 1
ATOM 3044 C CA . LYS B 1 184 ? 18.426 65.274 -63.705 1.00 17.97 184 LYS B CA 1
ATOM 3045 C C . LYS B 1 184 ? 17.008 65.220 -63.142 1.00 19.01 184 LYS B C 1
ATOM 3046 O O . LYS B 1 184 ? 16.750 64.523 -62.151 1.00 19.28 184 LYS B O 1
ATOM 3049 N N . GLN B 1 185 ? 16.095 65.977 -63.743 1.00 16.92 185 GLN B N 1
ATOM 3050 C CA . GLN B 1 185 ? 14.754 66.098 -63.179 1.00 19.53 185 GLN B CA 1
ATOM 3051 C C . GLN B 1 185 ? 14.061 64.745 -63.071 1.00 19.67 185 GLN B C 1
ATOM 3052 O O . GLN B 1 185 ? 14.063 63.958 -64.024 1.00 18.95 185 GLN B O 1
ATOM 3058 N N . TYR B 1 186 ? 13.499 64.474 -61.893 1.00 18.76 186 TYR B N 1
ATOM 3059 C CA . TYR B 1 186 ? 12.742 63.247 -61.602 1.00 19.16 186 TYR B CA 1
ATOM 3060 C C . TYR B 1 186 ? 13.603 61.981 -61.570 1.00 17.92 186 TYR B C 1
ATOM 3061 O O . TYR B 1 186 ? 13.092 60.889 -61.304 1.00 16.95 186 TYR B O 1
ATOM 3070 N N . HIS B 1 187 ? 14.898 62.137 -61.827 1.00 15.84 187 HIS B N 1
ATOM 3071 C CA . HIS B 1 187 ? 15.863 61.054 -61.622 1.00 19.04 187 HIS B CA 1
ATOM 3072 C C . HIS B 1 187 ? 16.146 60.954 -60.130 1.00 18.24 187 HIS B C 1
ATOM 3073 O O . HIS B 1 187 ? 16.160 61.975 -59.438 1.00 16.58 187 HIS B O 1
ATOM 3080 N N . PHE B 1 188 ? 16.428 59.753 -59.634 1.00 15.56 188 PHE B N 1
ATOM 3081 C CA . PHE B 1 188 ? 16.709 59.610 -58.200 1.00 16.19 188 PHE B CA 1
ATOM 3082 C C . PHE B 1 188 ? 17.708 58.516 -57.873 1.00 16.79 188 PHE B C 1
ATOM 3083 O O . PHE B 1 188 ? 17.827 57.529 -58.594 1.00 20.01 188 PHE B O 1
ATOM 3091 N N . LEU B 1 189 ? 18.439 58.712 -56.778 1.00 15.83 189 LEU B N 1
ATOM 3092 C CA . LEU B 1 189 ? 19.460 57.764 -56.365 1.00 20.41 189 LEU B CA 1
ATOM 3093 C C . LEU B 1 189 ? 18.864 56.891 -55.271 1.00 21.68 189 LEU B C 1
ATOM 3094 O O . LEU B 1 189 ? 18.169 57.399 -54.388 1.00 20.47 189 LEU B O 1
ATOM 3099 N N . ILE B 1 190 ? 19.077 55.578 -55.378 1.00 17.80 190 ILE B N 1
ATOM 3100 C CA . ILE B 1 190 ? 18.646 54.625 -54.365 1.00 21.22 190 ILE B CA 1
ATOM 3101 C C . ILE B 1 190 ? 19.880 54.085 -53.656 1.00 21.89 190 ILE B C 1
ATOM 3102 O O . ILE B 1 190 ? 20.711 53.418 -54.273 1.00 25.31 190 ILE B O 1
ATOM 3107 N N . TYR B 1 191 ? 20.006 54.383 -52.368 1.00 23.62 191 TYR B N 1
ATOM 3108 C CA . TYR B 1 191 ? 21.084 53.826 -51.554 1.00 20.76 191 TYR B CA 1
ATOM 3109 C C . TYR B 1 191 ? 20.557 52.693 -50.686 1.00 24.76 191 TYR B C 1
ATOM 3110 O O . TYR B 1 191 ? 19.696 52.898 -49.824 1.00 20.59 191 TYR B O 1
ATOM 3119 N N . ASP B 1 192 ? 21.070 51.494 -50.933 1.00 20.33 192 ASP B N 1
ATOM 3120 C CA . ASP B 1 192 ? 20.747 50.339 -50.113 1.00 23.18 192 ASP B CA 1
ATOM 3121 C C . ASP B 1 192 ? 21.686 50.351 -48.914 1.00 26.47 192 ASP B C 1
ATOM 3122 O O . ASP B 1 192 ? 22.880 50.064 -49.044 1.00 26.75 192 ASP B O 1
ATOM 3127 N N . VAL B 1 193 ? 21.151 50.713 -47.749 1.00 24.09 193 VAL B N 1
ATOM 3128 C CA . VAL B 1 193 ? 21.961 50.880 -46.539 1.00 26.38 193 VAL B CA 1
ATOM 3129 C C . VAL B 1 193 ? 22.613 49.566 -46.108 1.00 33.15 193 VAL B C 1
ATOM 3130 O O . VAL B 1 193 ? 23.685 49.558 -45.499 1.00 34.10 193 VAL B O 1
ATOM 3134 N N . ASN B 1 194 ? 21.979 48.452 -46.452 1.00 31.09 194 ASN B N 1
ATOM 3135 C CA . ASN B 1 194 ? 22.483 47.156 -46.018 1.00 35.51 194 ASN B CA 1
ATOM 3136 C C . ASN B 1 194 ? 23.585 46.629 -46.924 1.00 32.50 194 ASN B C 1
ATOM 3137 O O . ASN B 1 194 ? 24.672 46.288 -46.462 1.00 36.66 194 ASN B O 1
ATOM 3142 N N . SER B 1 195 ? 23.315 46.594 -48.220 1.00 34.81 195 SER B N 1
ATOM 3143 C CA . SER B 1 195 ? 24.309 46.132 -49.179 1.00 36.06 195 SER B CA 1
ATOM 3144 C C . SER B 1 195 ? 25.335 47.217 -49.525 1.00 40.52 195 SER B C 1
ATOM 3145 O O . SER B 1 195 ? 26.327 46.938 -50.197 1.00 36.11 195 SER B O 1
ATOM 3148 N N . GLN B 1 196 ? 25.094 48.445 -49.069 1.00 34.67 196 GLN B N 1
ATOM 3149 C CA . GLN B 1 196 ? 25.999 49.565 -49.346 1.00 40.19 196 GLN B CA 1
ATOM 3150 C C . GLN B 1 196 ? 26.133 49.883 -50.845 1.00 38.15 196 GLN B C 1
ATOM 3151 O O . GLN B 1 196 ? 27.181 50.346 -51.294 1.00 43.32 196 GLN B O 1
ATOM 3157 N N . THR B 1 197 ? 25.073 49.642 -51.610 1.00 34.84 197 THR B N 1
ATOM 3158 C CA . THR B 1 197 ? 25.088 49.854 -53.057 1.00 35.29 197 THR B CA 1
ATOM 3159 C C . THR B 1 197 ? 24.309 51.097 -53.503 1.00 35.67 197 THR B C 1
ATOM 3160 O O . THR B 1 197 ? 23.454 51.617 -52.776 1.00 29.42 197 THR B O 1
ATOM 3164 N N . ILE B 1 198 ? 24.596 51.548 -54.720 1.00 31.38 198 ILE B N 1
ATOM 3165 C CA . ILE B 1 198 ? 23.984 52.754 -55.270 1.00 30.60 198 ILE B CA 1
ATOM 3166 C C . ILE B 1 198 ? 23.439 52.499 -56.671 1.00 31.92 198 ILE B C 1
ATOM 3167 O O . ILE B 1 198 ? 24.153 52.007 -57.538 1.00 35.06 198 ILE B O 1
ATOM 3172 N N . LYS B 1 199 ? 22.170 52.826 -56.889 1.00 26.39 199 LYS B N 1
ATOM 3173 C CA . LYS B 1 199 ? 21.578 52.759 -58.218 1.00 29.91 199 LYS B CA 1
ATOM 3174 C C . LYS B 1 199 ? 21.038 54.128 -58.614 1.00 32.25 199 LYS B C 1
ATOM 3175 O O . LYS B 1 199 ? 20.452 54.838 -57.795 1.00 29.49 199 LYS B O 1
ATOM 3181 N N . ILE B 1 200 ? 21.238 54.497 -59.872 1.00 29.96 200 ILE B N 1
ATOM 3182 C CA . ILE B 1 200 ? 20.677 55.733 -60.393 1.00 31.22 200 ILE B CA 1
ATOM 3183 C C . ILE B 1 200 ? 19.446 55.387 -61.212 1.00 28.50 200 ILE B C 1
ATOM 3184 O O . ILE B 1 200 ? 19.557 54.778 -62.278 1.00 34.40 200 ILE B O 1
ATOM 3189 N N . HIS B 1 201 ? 18.272 55.773 -60.717 1.00 21.20 201 HIS B N 1
ATOM 3190 C CA . HIS B 1 201 ? 17.014 55.382 -61.339 1.00 22.99 201 HIS B CA 1
ATOM 3191 C C . HIS B 1 201 ? 16.470 56.477 -62.262 1.00 23.98 201 HIS B C 1
ATOM 3192 O O . HIS B 1 201 ? 16.470 57.658 -61.900 1.00 22.91 201 HIS B O 1
ATOM 3199 N N . LYS B 1 202 ? 16.002 56.086 -63.449 1.00 20.18 202 LYS B N 1
ATOM 3200 C CA . LYS B 1 202 ? 15.355 57.024 -64.367 1.00 19.71 202 LYS B CA 1
ATOM 3201 C C . LYS B 1 202 ? 14.014 57.451 -63.780 1.00 20.50 202 LYS B C 1
ATOM 3202 O O . LYS B 1 202 ? 13.537 56.822 -62.834 1.00 22.51 202 LYS B O 1
ATOM 3208 N N . PRO B 1 203 ? 13.400 58.515 -64.336 1.00 16.62 203 PRO B N 1
ATOM 3209 C CA . PRO B 1 203 ? 12.069 58.915 -63.850 1.00 16.94 203 PRO B CA 1
ATOM 3210 C C . PRO B 1 203 ? 11.047 57.789 -63.965 1.00 21.69 203 PRO B C 1
ATOM 3211 O O . PRO B 1 203 ? 11.074 57.021 -64.929 1.00 21.76 203 PRO B O 1
ATOM 3215 N N . ILE B 1 204 ? 10.169 57.673 -62.974 1.00 22.62 204 ILE B N 1
ATOM 3216 C CA . ILE B 1 204 ? 9.055 56.725 -63.051 1.00 21.65 204 ILE B CA 1
ATOM 3217 C C . ILE B 1 204 ? 8.152 57.097 -64.212 1.00 23.89 204 ILE B C 1
ATOM 3218 O O . ILE B 1 204 ? 7.876 58.276 -64.433 1.00 24.61 204 ILE B O 1
ATOM 3223 N N . LEU B 1 205 ? 7.684 56.097 -64.953 1.00 26.14 205 LEU B N 1
ATOM 3224 C CA . LEU B 1 205 ? 6.743 56.330 -66.049 1.00 28.83 205 LEU B CA 1
ATOM 3225 C C . LEU B 1 205 ? 5.395 55.676 -65.758 1.00 32.10 205 LEU B C 1
ATOM 3226 O O . LEU B 1 205 ? 5.310 54.763 -64.933 1.00 37.15 205 LEU B O 1
ATOM 3228 N N . MET C 1 1 ? 22.681 38.347 -13.789 1.00 35.89 1 MET C N 1
ATOM 3229 C CA . MET C 1 1 ? 23.318 39.508 -14.409 1.00 34.31 1 MET C CA 1
ATOM 3230 C C . MET C 1 1 ? 24.335 39.089 -15.461 1.00 34.60 1 MET C C 1
ATOM 3231 O O . MET C 1 1 ? 25.009 38.065 -15.313 1.00 32.63 1 MET C O 1
ATOM 3236 N N . ASN C 1 2 ? 24.436 39.897 -16.514 1.00 26.65 2 ASN C N 1
ATOM 3237 C CA . ASN C 1 2 ? 25.318 39.628 -17.639 1.00 27.23 2 ASN C CA 1
ATOM 3238 C C . ASN C 1 2 ? 26.316 40.752 -17.707 1.00 23.46 2 ASN C C 1
ATOM 3239 O O . ASN C 1 2 ? 25.989 41.891 -17.355 1.00 22.42 2 ASN C O 1
ATOM 3244 N N . PRO C 1 3 ? 27.538 40.451 -18.152 1.00 25.23 3 PRO C N 1
ATOM 3245 C CA . PRO C 1 3 ? 28.555 41.506 -18.157 1.00 22.52 3 PRO C CA 1
ATOM 3246 C C . PRO C 1 3 ? 28.178 42.653 -19.092 1.00 18.46 3 PRO C C 1
ATOM 3247 O O . PRO C 1 3 ? 28.587 43.792 -18.858 1.00 22.01 3 PRO C O 1
ATOM 3251 N N . ASP C 1 4 ? 27.416 42.371 -20.141 1.00 18.24 4 ASP C N 1
ATOM 3252 C CA . ASP C 1 4 ? 27.046 43.447 -21.052 1.00 17.89 4 ASP C CA 1
ATOM 3253 C C . ASP C 1 4 ? 25.598 43.891 -20.907 1.00 17.76 4 ASP C C 1
ATOM 3254 O O . ASP C 1 4 ? 25.018 44.368 -21.869 1.00 16.17 4 ASP C O 1
ATOM 3259 N N . ASP C 1 5 ? 25.027 43.770 -19.706 1.00 17.25 5 ASP C N 1
ATOM 3260 C CA . ASP C 1 5 ? 23.691 44.324 -19.435 1.00 16.94 5 ASP C CA 1
ATOM 3261 C C . ASP C 1 5 ? 23.710 45.847 -19.346 1.00 14.45 5 ASP C C 1
ATOM 3262 O O . ASP C 1 5 ? 24.740 46.456 -19.040 1.00 15.74 5 ASP C O 1
ATOM 3267 N N . ILE C 1 6 ? 22.558 46.459 -19.586 1.00 13.69 6 ILE C N 1
ATOM 3268 C CA . ILE C 1 6 ? 22.359 47.858 -19.230 1.00 13.24 6 ILE C CA 1
ATOM 3269 C C . ILE C 1 6 ? 21.650 47.864 -17.885 1.00 14.18 6 ILE C C 1
ATOM 3270 O O . ILE C 1 6 ? 20.538 47.320 -17.740 1.00 14.22 6 ILE C O 1
ATOM 3275 N N . VAL C 1 7 ? 22.295 48.473 -16.896 1.00 15.19 7 VAL C N 1
ATOM 3276 C CA . VAL C 1 7 ? 21.730 48.572 -15.558 1.00 12.87 7 VAL C CA 1
ATOM 3277 C C . VAL C 1 7 ? 21.524 50.031 -15.213 1.00 14.70 7 VAL C C 1
ATOM 3278 O O . VAL C 1 7 ? 22.453 50.835 -15.305 1.00 16.40 7 VAL C O 1
ATOM 3282 N N . VAL C 1 8 ? 20.304 50.376 -14.816 1.00 14.79 8 VAL C N 1
ATOM 3283 C CA . VAL C 1 8 ? 20.016 51.726 -14.354 1.00 10.81 8 VAL C CA 1
ATOM 3284 C C . VAL C 1 8 ? 19.821 51.733 -12.840 1.00 14.84 8 VAL C C 1
ATOM 3285 O O . VAL C 1 8 ? 19.125 50.870 -12.287 1.00 19.08 8 VAL C O 1
ATOM 3289 N N . LEU C 1 9 ? 20.463 52.686 -12.171 1.00 13.84 9 LEU C N 1
ATOM 3290 C CA . LEU C 1 9 ? 20.379 52.799 -10.719 1.00 11.96 9 LEU C CA 1
ATOM 3291 C C . LEU C 1 9 ? 19.779 54.146 -10.356 1.00 15.69 9 LEU C C 1
ATOM 3292 O O . LEU C 1 9 ? 20.308 55.186 -10.757 1.00 17.02 9 LEU C O 1
ATOM 3297 N N . VAL C 1 10 ? 18.684 54.130 -9.595 1.00 15.79 10 VAL C N 1
ATOM 3298 C CA . VAL C 1 10 ? 18.017 55.360 -9.188 1.00 14.83 10 VAL C CA 1
ATOM 3299 C C . VAL C 1 10 ? 18.036 55.444 -7.667 1.00 18.21 10 VAL C C 1
ATOM 3300 O O . VAL C 1 10 ? 17.663 54.495 -6.976 1.00 17.94 10 VAL C O 1
ATOM 3304 N N . GLY C 1 11 ? 18.494 56.575 -7.149 1.00 19.93 11 GLY C N 1
ATOM 3305 C CA . GLY C 1 11 ? 18.608 56.745 -5.712 1.00 22.83 11 GLY C CA 1
ATOM 3306 C C . GLY C 1 11 ? 19.304 58.051 -5.394 1.00 25.47 11 GLY C C 1
ATOM 3307 O O . GLY C 1 11 ? 20.250 58.433 -6.081 1.00 19.46 11 GLY C O 1
ATOM 3308 N N . ARG C 1 12 ? 18.837 58.739 -4.354 1.00 25.93 12 ARG C N 1
ATOM 3309 C CA . ARG C 1 12 ? 19.385 60.048 -3.997 1.00 30.06 12 ARG C CA 1
ATOM 3310 C C . ARG C 1 12 ? 20.610 59.911 -3.113 1.00 32.21 12 ARG C C 1
ATOM 3311 O O . ARG C 1 12 ? 20.976 58.803 -2.721 1.00 28.44 12 ARG C O 1
ATOM 3315 N N . LYS C 1 13 ? 21.240 61.041 -2.800 1.00 34.82 13 LYS C N 1
ATOM 3316 C CA . LYS C 1 13 ? 22.349 61.049 -1.850 1.00 39.54 13 LYS C CA 1
ATOM 3317 C C . LYS C 1 13 ? 21.931 60.356 -0.549 1.00 31.64 13 LYS C C 1
ATOM 3318 O O . LYS C 1 13 ? 20.797 60.516 -0.081 1.00 35.08 13 LYS C O 1
ATOM 3321 N N . LYS C 1 14 ? 22.853 59.564 -0.007 1.00 35.76 14 LYS C N 1
ATOM 3322 C CA . LYS C 1 14 ? 22.677 58.847 1.251 1.00 34.58 14 LYS C CA 1
ATOM 3323 C C . LYS C 1 14 ? 21.668 57.705 1.180 1.00 31.43 14 LYS C C 1
ATOM 3324 O O . LYS C 1 14 ? 21.347 57.113 2.202 1.00 27.02 14 LYS C O 1
ATOM 3326 N N . SER C 1 15 ? 21.180 57.381 -0.014 1.00 27.12 15 SER C N 1
ATOM 3327 C CA . SER C 1 15 ? 20.218 56.287 -0.149 1.00 24.91 15 SER C CA 1
ATOM 3328 C C . SER C 1 15 ? 20.876 54.917 0.009 1.00 23.91 15 SER C C 1
ATOM 3329 O O . SER C 1 15 ? 20.201 53.931 0.336 1.00 21.90 15 SER C O 1
ATOM 3332 N N . GLY C 1 16 ? 22.186 54.846 -0.230 1.00 22.51 16 GLY C N 1
ATOM 3333 C CA . GLY C 1 16 ? 22.872 53.564 -0.320 1.00 24.16 16 GLY C CA 1
ATOM 3334 C C . GLY C 1 16 ? 23.242 53.228 -1.760 1.00 26.86 16 GLY C C 1
ATOM 3335 O O . GLY C 1 16 ? 23.907 52.222 -2.049 1.00 21.93 16 GLY C O 1
ATOM 3336 N N . LYS C 1 17 ? 22.817 54.080 -2.683 1.00 20.57 17 LYS C N 1
ATOM 3337 C CA . LYS C 1 17 ? 23.088 53.822 -4.091 1.00 22.62 17 LYS C CA 1
ATOM 3338 C C . LYS C 1 17 ? 24.586 53.883 -4.432 1.00 25.86 17 LYS C C 1
ATOM 3339 O O . LYS C 1 17 ? 25.120 52.970 -5.076 1.00 21.22 17 LYS C O 1
ATOM 3345 N N . SER C 1 18 ? 25.282 54.936 -4.008 1.00 25.72 18 SER C N 1
ATOM 3346 C CA . SER C 1 18 ? 26.709 55.012 -4.353 1.00 29.70 18 SER C CA 1
ATOM 3347 C C . SER C 1 18 ? 27.516 53.927 -3.629 1.00 24.20 18 SER C C 1
ATOM 3348 O O . SER C 1 18 ? 28.530 53.448 -4.133 1.00 27.18 18 SER C O 1
ATOM 3351 N N . TYR C 1 19 ? 27.049 53.543 -2.448 1.00 25.99 19 TYR C N 1
ATOM 3352 C CA . TYR C 1 19 ? 27.619 52.428 -1.711 1.00 25.34 19 TYR C CA 1
ATOM 3353 C C . TYR C 1 19 ? 27.485 51.123 -2.508 1.00 24.86 19 TYR C C 1
ATOM 3354 O O . TYR C 1 19 ? 28.400 50.295 -2.527 1.00 23.95 19 TYR C O 1
ATOM 3363 N N . LEU C 1 20 ? 26.347 50.944 -3.174 1.00 21.07 20 LEU C N 1
ATOM 3364 C CA . LEU C 1 20 ? 26.126 49.765 -4.021 1.00 21.16 20 LEU C CA 1
ATOM 3365 C C . LEU C 1 20 ? 27.107 49.712 -5.198 1.00 20.55 20 LEU C C 1
ATOM 3366 O O . LEU C 1 20 ? 27.682 48.658 -5.493 1.00 20.00 20 LEU C O 1
ATOM 3371 N N . ILE C 1 21 ? 27.306 50.847 -5.860 1.00 17.60 21 ILE C N 1
ATOM 3372 C CA . ILE C 1 21 ? 28.275 50.928 -6.956 1.00 22.51 21 ILE C CA 1
ATOM 3373 C C . ILE C 1 21 ? 29.688 50.596 -6.476 1.00 21.72 21 ILE C C 1
ATOM 3374 O O . ILE C 1 21 ? 30.404 49.805 -7.098 1.00 21.48 21 ILE C O 1
ATOM 3379 N N . LYS C 1 22 ? 30.083 51.205 -5.361 1.00 22.01 22 LYS C N 1
ATOM 3380 C CA . LYS C 1 22 ? 31.463 51.126 -4.910 1.00 22.62 22 LYS C CA 1
ATOM 3381 C C . LYS C 1 22 ? 31.796 49.818 -4.208 1.00 23.84 22 LYS C C 1
ATOM 3382 O O . LYS C 1 22 ? 32.921 49.321 -4.312 1.00 23.79 22 LYS C O 1
ATOM 3388 N N . HIS C 1 23 ? 30.825 49.255 -3.498 1.00 21.35 23 HIS C N 1
ATOM 3389 C CA . HIS C 1 23 ? 31.088 48.074 -2.682 1.00 23.27 23 HIS C CA 1
ATOM 3390 C C . HIS C 1 23 ? 30.452 46.804 -3.209 1.00 26.23 23 HIS C C 1
ATOM 3391 O O . HIS C 1 23 ? 30.709 45.711 -2.691 1.00 25.62 23 HIS C O 1
ATOM 3398 N N . TYR C 1 24 ? 29.626 46.927 -4.239 1.00 21.42 24 TYR C N 1
ATOM 3399 C CA . TYR C 1 24 ? 29.147 45.724 -4.897 1.00 19.90 24 TYR C CA 1
ATOM 3400 C C . TYR C 1 24 ? 29.590 45.661 -6.354 1.00 22.48 24 TYR C C 1
ATOM 3401 O O . TYR C 1 24 ? 30.344 44.770 -6.737 1.00 22.06 24 TYR C O 1
ATOM 3410 N N . PHE C 1 25 ? 29.145 46.605 -7.170 1.00 19.47 25 PHE C N 1
ATOM 3411 C CA . PHE C 1 25 ? 29.382 46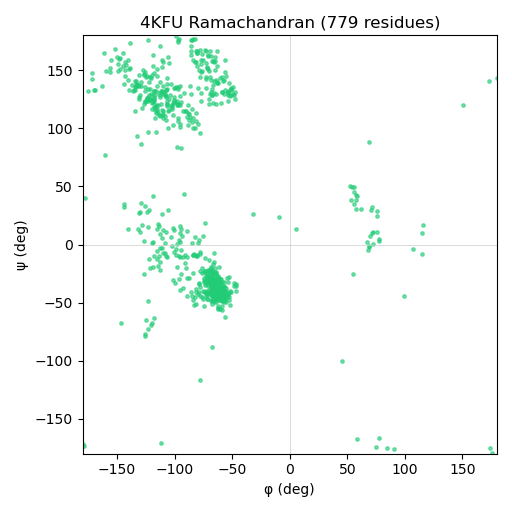.482 -8.608 1.00 17.37 25 PHE C CA 1
ATOM 3412 C C . PHE C 1 25 ? 30.869 46.490 -8.970 1.00 19.74 25 PHE C C 1
ATOM 3413 O O . PHE C 1 25 ? 31.361 45.564 -9.620 1.00 21.31 25 PHE C O 1
ATOM 3421 N N . ILE C 1 26 ? 31.584 47.517 -8.531 1.00 18.19 26 ILE C N 1
ATOM 3422 C CA . ILE C 1 26 ? 33.006 47.639 -8.878 1.00 20.10 26 ILE C CA 1
ATOM 3423 C C . ILE C 1 26 ? 33.867 46.437 -8.448 1.00 19.52 26 ILE C C 1
ATOM 3424 O O . ILE C 1 26 ? 34.619 45.908 -9.264 1.00 20.68 26 ILE C O 1
ATOM 3429 N N . PRO C 1 27 ? 33.740 45.981 -7.182 1.00 20.31 27 PRO C N 1
ATOM 3430 C CA . PRO C 1 27 ? 34.521 44.794 -6.807 1.00 21.49 27 PRO C CA 1
ATOM 3431 C C . PRO C 1 27 ? 34.060 43.519 -7.497 1.00 23.06 27 PRO C C 1
ATOM 3432 O O . PRO C 1 27 ? 34.904 42.670 -7.792 1.00 24.76 27 PRO C O 1
ATOM 3436 N N . VAL C 1 28 ? 32.768 43.379 -7.780 1.00 20.46 28 VAL C N 1
ATOM 3437 C CA . VAL C 1 28 ? 32.300 42.176 -8.473 1.00 23.45 28 VAL C CA 1
ATOM 3438 C C . VAL C 1 28 ? 32.805 42.132 -9.919 1.00 23.19 28 VAL C C 1
ATOM 3439 O O . VAL C 1 28 ? 33.243 41.086 -10.402 1.00 21.25 28 VAL C O 1
ATOM 3443 N N . LEU C 1 29 ? 32.773 43.270 -10.598 1.00 19.80 29 LEU C N 1
ATOM 3444 C CA . LEU C 1 29 ? 33.391 43.352 -11.926 1.00 20.59 29 LEU C CA 1
ATOM 3445 C C . LEU C 1 29 ? 34.879 43.004 -11.843 1.00 25.98 29 LEU C C 1
ATOM 3446 O O . LEU C 1 29 ? 35.364 42.171 -12.612 1.00 22.96 29 LEU C O 1
ATOM 3451 N N . LYS C 1 30 ? 35.592 43.609 -10.894 1.00 21.54 30 LYS C N 1
ATOM 3452 C CA . LYS C 1 30 ? 37.024 43.339 -10.746 1.00 28.12 30 LYS C CA 1
ATOM 3453 C C . LYS C 1 30 ? 37.298 41.867 -10.458 1.00 28.89 30 LYS C C 1
ATOM 3454 O O . LYS C 1 30 ? 38.235 41.284 -11.000 1.00 30.12 30 LYS C O 1
ATOM 3460 N N . ALA C 1 31 ? 36.470 41.263 -9.611 1.00 23.74 31 ALA C N 1
ATOM 3461 C CA . ALA C 1 31 ? 36.638 39.855 -9.253 1.00 29.42 31 ALA C CA 1
ATOM 3462 C C . ALA C 1 31 ? 36.429 38.884 -10.428 1.00 31.46 31 ALA C C 1
ATOM 3463 O O . ALA C 1 31 ? 36.959 37.771 -10.417 1.00 30.51 31 ALA C O 1
ATOM 3465 N N . HIS C 1 32 ? 35.668 39.308 -11.436 1.00 22.83 32 HIS C N 1
ATOM 3466 C CA . HIS C 1 32 ? 35.440 38.485 -12.617 1.00 26.70 32 HIS C CA 1
ATOM 3467 C C . HIS C 1 32 ? 36.338 38.935 -13.759 1.00 24.67 32 HIS C C 1
ATOM 3468 O O . HIS C 1 32 ? 36.127 38.535 -14.904 1.00 25.56 32 HIS C O 1
ATOM 3475 N N . LYS C 1 33 ? 37.315 39.778 -13.434 1.00 22.29 33 LYS C N 1
ATOM 3476 C CA . LYS C 1 33 ? 38.263 40.328 -14.399 1.00 24.85 33 LYS C CA 1
ATOM 3477 C C . LYS C 1 33 ? 37.591 41.044 -15.567 1.00 25.23 33 LYS C C 1
ATOM 3478 O O . LYS C 1 33 ? 38.073 41.016 -16.701 1.00 28.02 33 LYS C O 1
ATOM 3484 N N . ILE C 1 34 ? 36.472 41.697 -15.282 1.00 24.44 34 ILE C N 1
ATOM 3485 C CA . ILE C 1 34 ? 35.758 42.463 -16.293 1.00 20.20 34 ILE C CA 1
ATOM 3486 C C . ILE C 1 34 ? 36.182 43.917 -16.203 1.00 22.82 34 ILE C C 1
ATOM 3487 O O . ILE C 1 34 ? 36.125 44.532 -15.129 1.00 23.70 34 ILE C O 1
ATOM 3492 N N . SER C 1 35 ? 36.592 44.468 -17.334 1.00 17.43 35 SER C N 1
ATOM 3493 C CA . SER C 1 35 ? 37.119 45.828 -17.407 1.00 21.25 35 SER C CA 1
ATOM 3494 C C . SER C 1 35 ? 36.025 46.875 -17.181 1.00 20.18 35 SER C C 1
ATOM 3495 O O . SER C 1 35 ? 34.853 46.643 -17.505 1.00 19.32 35 SER C O 1
ATOM 3498 N N . TYR C 1 36 ? 36.392 48.019 -16.609 1.00 18.67 36 TYR C N 1
ATOM 3499 C CA . TYR C 1 36 ? 35.442 49.131 -16.508 1.00 16.06 36 TYR C CA 1
ATOM 3500 C C . TYR C 1 36 ? 36.044 50.504 -16.780 1.00 17.82 36 TYR C C 1
ATOM 3501 O O . TYR C 1 36 ? 37.237 50.756 -16.547 1.00 19.14 36 TYR C O 1
ATOM 3510 N N . ILE C 1 37 ? 35.185 51.385 -17.273 1.00 14.19 37 ILE C N 1
ATOM 3511 C CA . ILE C 1 37 ? 35.506 52.789 -17.467 1.00 13.82 37 ILE C CA 1
ATOM 3512 C C . ILE C 1 37 ? 34.487 53.573 -16.649 1.00 16.70 37 ILE C C 1
ATOM 3513 O O . ILE C 1 37 ? 33.267 53.387 -16.815 1.00 15.17 37 ILE C O 1
ATOM 3518 N N . ILE C 1 38 ? 34.972 54.445 -15.767 1.00 15.92 38 ILE C N 1
ATOM 3519 C CA . ILE C 1 38 ? 34.080 55.244 -14.929 1.00 16.78 38 ILE C CA 1
ATOM 3520 C C . ILE C 1 38 ? 34.066 56.687 -15.410 1.00 20.26 38 ILE C C 1
ATOM 3521 O O . ILE C 1 38 ? 35.118 57.352 -15.469 1.00 20.41 38 ILE C O 1
ATOM 3526 N N . ASP C 1 39 ? 32.876 57.155 -15.778 1.00 16.63 39 ASP C N 1
ATOM 3527 C CA . ASP C 1 39 ? 32.694 58.534 -16.219 1.00 22.50 39 ASP C CA 1
ATOM 3528 C C . ASP C 1 39 ? 32.187 59.364 -15.028 1.00 25.10 39 ASP C C 1
ATOM 3529 O O . ASP C 1 39 ? 31.023 59.239 -14.615 1.00 23.00 39 ASP C O 1
ATOM 3534 N N . ASP C 1 40 ? 33.067 60.193 -14.470 1.00 26.03 40 ASP C N 1
ATOM 3535 C CA . ASP C 1 40 ? 32.772 60.902 -13.225 1.00 28.48 40 ASP C CA 1
ATOM 3536 C C . ASP C 1 40 ? 32.634 62.408 -13.445 1.00 32.22 40 ASP C C 1
ATOM 3537 O O . ASP C 1 40 ? 33.563 63.065 -13.898 1.00 29.26 40 ASP C O 1
ATOM 3542 N N . HIS C 1 41 ? 31.472 62.962 -13.115 1.00 31.94 41 HIS C N 1
ATOM 3543 C CA . HIS C 1 41 ? 31.266 64.396 -13.278 1.00 34.57 41 HIS C CA 1
ATOM 3544 C C . HIS C 1 41 ? 32.025 65.181 -12.211 1.00 41.59 41 HIS C C 1
ATOM 3545 O O . HIS C 1 41 ? 31.797 64.989 -11.014 1.00 44.91 41 HIS C O 1
ATOM 3552 N N . SER C 1 48 ? 37.155 61.808 -9.004 1.00 46.26 48 SER C N 1
ATOM 3553 C CA . SER C 1 48 ? 37.624 62.208 -7.674 1.00 48.04 48 SER C CA 1
ATOM 3554 C C . SER C 1 48 ? 37.018 61.338 -6.578 1.00 46.36 48 SER C C 1
ATOM 3555 O O . SER C 1 48 ? 37.717 60.917 -5.655 1.00 50.89 48 SER C O 1
ATOM 3558 N N . GLU C 1 49 ? 35.717 61.083 -6.676 1.00 44.74 49 GLU C N 1
ATOM 3559 C CA . GLU C 1 49 ? 35.047 60.150 -5.778 1.00 39.94 49 GLU C CA 1
ATOM 3560 C C . GLU C 1 49 ? 35.549 58.722 -6.008 1.00 39.84 49 GLU C C 1
ATOM 3561 O O . GLU C 1 49 ? 35.600 57.897 -5.082 1.00 39.51 49 GLU C O 1
ATOM 3567 N N . TYR C 1 50 ? 35.944 58.451 -7.249 1.00 36.06 50 TYR C N 1
ATOM 3568 C CA . TYR C 1 50 ? 36.304 57.109 -7.700 1.00 36.06 50 TYR C CA 1
ATOM 3569 C C . TYR C 1 50 ? 37.795 56.916 -7.990 1.00 29.97 50 TYR C C 1
ATOM 3570 O O . TYR C 1 50 ? 38.188 55.902 -8.580 1.00 28.72 50 TYR C O 1
ATOM 3579 N N . SER C 1 51 ? 38.615 57.871 -7.558 1.00 35.57 51 SER C N 1
ATOM 3580 C CA . SER C 1 51 ? 40.059 57.870 -7.845 1.00 35.41 51 SER C CA 1
ATOM 3581 C C . SER C 1 51 ? 40.753 56.543 -7.558 1.00 33.52 51 SER C C 1
ATOM 3582 O O . SER C 1 51 ? 41.694 56.174 -8.249 1.00 31.24 51 SER C O 1
ATOM 3585 N N . LYS C 1 52 ? 40.296 55.823 -6.541 1.00 29.48 52 LYS C N 1
ATOM 3586 C CA . LYS C 1 52 ? 40.995 54.614 -6.117 1.00 30.59 52 LYS C CA 1
ATOM 3587 C C . LYS C 1 52 ? 40.683 53.401 -6.980 1.00 31.89 52 LYS C C 1
ATOM 3588 O O . LYS C 1 52 ? 41.336 52.360 -6.857 1.00 31.87 52 LYS C O 1
ATOM 3590 N N . PHE C 1 53 ? 39.692 53.527 -7.859 1.00 25.10 53 PHE C N 1
ATOM 3591 C CA . PHE C 1 53 ? 39.213 52.362 -8.599 1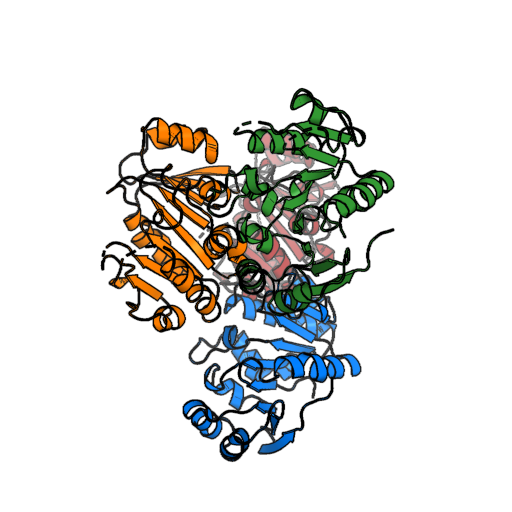.00 21.87 53 PHE C CA 1
ATOM 3592 C C . PHE C 1 53 ? 39.842 52.162 -9.983 1.00 26.60 53 PHE C C 1
ATOM 3593 O O . PHE C 1 53 ? 39.586 51.151 -10.655 1.00 21.50 53 PHE C O 1
ATOM 3601 N N . GLY C 1 54 ? 40.670 53.112 -10.406 1.00 24.25 54 GLY C N 1
ATOM 3602 C CA . GLY C 1 54 ? 41.427 52.926 -11.635 1.00 23.69 54 GLY C CA 1
ATOM 3603 C C . GLY C 1 54 ? 42.356 54.072 -11.982 1.00 23.25 54 GLY C C 1
ATOM 3604 O O . GLY C 1 54 ? 42.529 55.015 -11.203 1.00 23.85 54 GLY C O 1
ATOM 3605 N N . TYR C 1 55 ? 42.957 53.997 -13.168 1.00 23.93 55 TYR C N 1
ATOM 3606 C CA . TYR C 1 55 ? 43.851 55.055 -13.597 1.00 23.35 55 TYR C CA 1
ATOM 3607 C C . TYR C 1 55 ? 43.037 56.323 -13.831 1.00 25.57 55 TYR C C 1
ATOM 3608 O O . TYR C 1 55 ? 42.016 56.291 -14.531 1.00 23.68 55 TYR C O 1
ATOM 3617 N N . ASN C 1 56 ? 43.471 57.431 -13.231 1.00 24.74 56 ASN C N 1
ATOM 3618 C CA . ASN C 1 56 ? 42.803 58.714 -13.446 1.00 27.24 56 ASN C CA 1
ATOM 3619 C C . ASN C 1 56 ? 43.272 59.386 -14.727 1.00 28.77 56 ASN C C 1
ATOM 3620 O O . ASN C 1 56 ? 44.351 59.995 -14.779 1.00 24.65 56 ASN C O 1
ATOM 3625 N N . ALA C 1 57 ? 42.445 59.246 -15.760 1.00 23.95 57 ALA C N 1
ATOM 3626 C CA . ALA C 1 57 ? 42.785 59.639 -17.120 1.00 27.09 57 ALA C CA 1
ATOM 3627 C C . ALA C 1 57 ? 42.883 61.140 -17.266 1.00 33.29 57 ALA C C 1
ATOM 3628 O O . ALA C 1 57 ? 42.114 61.882 -16.663 1.00 26.32 57 ALA C O 1
ATOM 3630 N N . THR C 1 58 ? 43.825 61.577 -18.095 1.00 32.89 58 THR C N 1
ATOM 3631 C CA . THR C 1 58 ? 43.985 62.990 -18.390 1.00 33.92 58 THR C CA 1
ATOM 3632 C C . THR C 1 58 ? 43.362 63.267 -19.745 1.00 38.84 58 THR C C 1
ATOM 3633 O O . THR C 1 58 ? 42.850 64.362 -19.991 1.00 49.03 58 THR C O 1
ATOM 3637 N N . SER C 1 59 ? 43.393 62.260 -20.615 1.00 36.09 59 SER C N 1
ATOM 3638 C CA . SER C 1 59 ? 42.792 62.368 -21.937 1.00 35.85 59 SER C CA 1
ATOM 3639 C C . SER C 1 59 ? 42.053 61.085 -22.301 1.00 32.83 59 SER C C 1
ATOM 3640 O O . SER C 1 59 ? 42.131 60.087 -21.589 1.00 31.66 59 SER C O 1
ATOM 3643 N N . LEU C 1 60 ? 41.354 61.114 -23.429 1.00 38.35 60 LEU C N 1
ATOM 3644 C CA . LEU C 1 60 ? 40.577 59.968 -23.878 1.00 33.44 60 LEU C CA 1
ATOM 3645 C C . LEU C 1 60 ? 41.446 58.830 -24.410 1.00 32.75 60 LEU C C 1
ATOM 3646 O O . LEU C 1 60 ? 41.010 57.681 -24.424 1.00 29.41 60 LEU C O 1
ATOM 3651 N N . SER C 1 61 ? 42.667 59.133 -24.846 1.00 28.06 61 SER C N 1
ATOM 3652 C CA . SER C 1 61 ? 43.557 58.072 -25.314 1.00 26.38 61 SER C CA 1
ATOM 3653 C C . SER C 1 61 ? 43.868 57.131 -24.160 1.00 24.49 61 SER C C 1
ATOM 3654 O O . SER C 1 61 ? 44.048 55.928 -24.359 1.00 23.51 61 SER C O 1
ATOM 3657 N N . ASP C 1 62 ? 43.912 57.678 -22.949 1.00 22.79 62 ASP C N 1
ATOM 3658 C CA . ASP C 1 62 ? 44.143 56.865 -21.751 1.00 27.21 62 ASP C CA 1
ATOM 3659 C C . ASP C 1 62 ? 43.059 55.803 -21.579 1.00 24.24 62 ASP C C 1
ATOM 3660 O O . ASP C 1 62 ? 43.308 54.738 -21.017 1.00 25.56 62 ASP C O 1
ATOM 3665 N N . ILE C 1 63 ? 41.854 56.101 -22.048 1.00 22.46 63 ILE C N 1
ATOM 3666 C CA . ILE C 1 63 ? 40.751 55.146 -21.949 1.00 23.19 63 ILE C CA 1
ATOM 3667 C C . ILE C 1 63 ? 41.083 53.855 -22.693 1.00 25.97 63 ILE C C 1
ATOM 3668 O O . ILE C 1 63 ? 40.814 52.752 -22.211 1.00 31.91 63 ILE C O 1
ATOM 3673 N N . VAL C 1 64 ? 41.683 53.998 -23.866 1.00 24.43 64 VAL C N 1
ATOM 3674 C CA . VAL C 1 64 ? 42.005 52.854 -24.715 1.00 22.70 64 VAL C CA 1
ATOM 3675 C C . VAL C 1 64 ? 43.201 52.043 -24.189 1.00 27.63 64 VAL C C 1
ATOM 3676 O O . VAL C 1 64 ? 43.290 50.840 -24.417 1.00 30.94 64 VAL C O 1
ATOM 3680 N N . SER C 1 65 ? 44.119 52.697 -23.485 1.00 23.71 65 SER C N 1
ATOM 3681 C CA . SER C 1 65 ? 45.351 52.028 -23.056 1.00 30.21 65 SER C CA 1
ATOM 3682 C C . SER C 1 65 ? 45.331 51.511 -21.606 1.00 32.96 65 SER C C 1
ATOM 3683 O O . SER C 1 65 ? 46.313 50.923 -21.128 1.00 31.72 65 SER C O 1
ATOM 3686 N N . LYS C 1 66 ? 44.216 51.718 -20.912 1.00 24.84 66 LYS C N 1
ATOM 3687 C CA . LYS C 1 66 ? 44.131 51.333 -19.502 1.00 25.26 66 LYS C CA 1
ATOM 3688 C C . LYS C 1 66 ? 42.940 50.429 -19.199 1.00 28.53 66 LYS C C 1
ATOM 3689 O O . LYS C 1 66 ? 41.804 50.720 -19.588 1.00 21.63 66 LYS C O 1
ATOM 3695 N N . GLN C 1 67 ? 43.203 49.347 -18.474 1.00 24.61 67 GLN C N 1
ATOM 3696 C CA . GLN C 1 67 ? 42.177 48.343 -18.209 1.00 25.88 67 GLN C CA 1
ATOM 3697 C C . GLN C 1 67 ? 41.068 48.865 -17.282 1.00 25.89 67 GLN C C 1
ATOM 3698 O O . GLN C 1 67 ? 39.878 48.702 -17.564 1.00 25.09 67 GLN C O 1
ATOM 3704 N N . TYR C 1 68 ? 41.473 49.472 -16.169 1.00 25.97 68 TYR C N 1
ATOM 3705 C CA . TYR C 1 68 ? 40.539 50.101 -15.243 1.00 23.32 68 TYR C CA 1
ATOM 3706 C C . TYR C 1 68 ? 40.830 51.586 -15.220 1.00 24.86 68 TYR C C 1
ATOM 3707 O O . TYR C 1 68 ? 41.942 52.015 -14.881 1.00 20.37 68 TYR C O 1
ATOM 3716 N N . VAL C 1 69 ? 39.835 52.379 -15.597 1.00 19.77 69 VAL C N 1
ATOM 3717 C CA . VAL C 1 69 ? 40.081 53.799 -15.820 1.00 21.08 69 VAL C CA 1
ATOM 3718 C C . VAL C 1 69 ? 38.924 54.684 -15.364 1.00 21.65 69 VAL C C 1
ATOM 3719 O O . VAL C 1 69 ? 37.742 54.301 -15.447 1.00 22.28 69 VAL C O 1
ATOM 3723 N N . VAL C 1 70 ? 39.284 55.862 -14.860 1.00 18.49 70 VAL C N 1
ATOM 3724 C CA . VAL C 1 70 ? 38.329 56.868 -14.418 1.00 20.87 70 VAL C CA 1
ATOM 3725 C C . VAL C 1 70 ? 38.497 58.124 -15.259 1.00 22.81 70 VAL C C 1
ATOM 3726 O O . VAL C 1 70 ? 39.609 58.671 -15.358 1.00 25.62 70 VAL C O 1
ATOM 3730 N N . VAL C 1 71 ? 37.403 58.580 -15.865 1.00 19.59 71 VAL C N 1
ATOM 3731 C CA . VAL C 1 71 ? 37.432 59.784 -16.694 1.00 26.44 71 VAL C CA 1
ATOM 3732 C C . VAL C 1 71 ? 36.665 60.929 -16.039 1.00 27.46 71 VAL C C 1
ATOM 3733 O O . VAL C 1 71 ? 35.521 60.749 -15.594 1.00 29.04 71 VAL C O 1
ATOM 3737 N N . TYR C 1 72 ? 37.281 62.111 -16.007 1.00 26.41 72 TYR C N 1
ATOM 3738 C CA . TYR C 1 72 ? 36.641 63.301 -15.446 1.00 32.32 72 TYR C CA 1
ATOM 3739 C C . TYR C 1 72 ? 35.813 64.037 -16.506 1.00 38.27 72 TYR C C 1
ATOM 3740 O O . TYR C 1 72 ? 36.359 64.681 -17.400 1.00 40.18 72 TYR C O 1
ATOM 3742 N N . ASP C 1 73 ? 34.493 63.938 -16.395 1.00 33.88 73 ASP C N 1
ATOM 3743 C CA . ASP C 1 73 ? 33.580 64.528 -17.370 1.00 37.57 73 ASP C CA 1
ATOM 3744 C C . ASP C 1 73 ? 33.152 65.909 -16.889 1.00 40.72 73 ASP C C 1
ATOM 3745 O O . ASP C 1 73 ? 32.085 66.067 -16.290 1.00 48.28 73 ASP C O 1
ATOM 3750 N N . ARG C 1 74 ? 33.981 66.910 -17.157 1.00 40.91 74 ARG C N 1
ATOM 3751 C CA . ARG C 1 74 ? 33.792 68.238 -16.574 1.00 53.43 74 ARG C CA 1
ATOM 3752 C C . ARG C 1 74 ? 33.470 69.305 -17.620 1.00 56.52 74 ARG C C 1
ATOM 3753 O O . ARG C 1 74 ? 32.301 69.661 -17.823 1.00 62.63 74 ARG C O 1
ATOM 3755 N N . ASP C 1 79 ? 29.976 67.314 -27.770 1.00 34.02 79 ASP C N 1
ATOM 3756 C CA . ASP C 1 79 ? 30.396 66.121 -28.494 1.00 33.37 79 ASP C CA 1
ATOM 3757 C C . ASP C 1 79 ? 31.229 65.186 -27.622 1.00 27.38 79 ASP C C 1
ATOM 3758 O O . ASP C 1 79 ? 31.860 64.266 -28.133 1.00 29.44 79 ASP C O 1
ATOM 3760 N N . PHE C 1 80 ? 31.233 65.404 -26.310 1.00 25.10 80 PHE C N 1
ATOM 3761 C CA . PHE C 1 80 ? 32.085 64.584 -25.440 1.00 25.68 80 PHE C CA 1
ATOM 3762 C C . PHE C 1 80 ? 31.622 63.121 -25.356 1.00 22.67 80 PHE C C 1
ATOM 3763 O O . PHE C 1 80 ? 32.439 62.200 -25.457 1.00 18.86 80 PHE C O 1
ATOM 3771 N N . PHE C 1 81 ? 30.317 62.891 -25.214 1.00 21.13 81 PHE C N 1
ATOM 3772 C CA . PHE C 1 81 ? 29.843 61.504 -25.142 1.00 22.07 81 PHE C CA 1
ATOM 3773 C C . PHE C 1 81 ? 30.206 60.659 -26.372 1.00 21.22 81 PHE C C 1
ATOM 3774 O O . PHE C 1 81 ? 30.546 59.481 -26.219 1.00 19.04 81 PHE C O 1
ATOM 3782 N N . GLU C 1 82 ? 30.081 61.233 -27.572 1.00 19.23 82 GLU C N 1
ATOM 3783 C CA . GLU C 1 82 ? 30.462 60.537 -28.801 1.00 22.13 82 GLU C CA 1
ATOM 3784 C C . GLU C 1 82 ? 31.920 60.101 -28.746 1.00 23.06 82 GLU C C 1
ATOM 3785 O O . GLU C 1 82 ? 32.261 58.974 -29.131 1.00 19.30 82 GLU C O 1
ATOM 3791 N N . LYS C 1 83 ? 32.780 60.987 -28.254 1.00 20.46 83 LYS C N 1
ATOM 3792 C CA . LYS C 1 83 ? 34.205 60.689 -28.181 1.00 22.96 83 LYS C CA 1
ATOM 3793 C C . LYS C 1 83 ? 34.467 59.644 -27.101 1.00 20.04 83 LYS C C 1
ATOM 3794 O O . LYS C 1 83 ? 35.290 58.735 -27.289 1.00 18.31 83 LYS C O 1
ATOM 3798 N N . LEU C 1 84 ? 33.755 59.779 -25.981 1.00 19.90 84 LEU C N 1
ATOM 3799 C CA . LEU C 1 84 ? 33.829 58.831 -24.876 1.00 20.31 84 LEU C CA 1
ATOM 3800 C C . LEU C 1 84 ? 33.397 57.443 -25.326 1.00 19.45 84 LEU C C 1
ATOM 3801 O O . LEU C 1 84 ? 34.038 56.430 -24.994 1.00 17.90 84 LEU C O 1
ATOM 3806 N N . TRP C 1 85 ? 32.304 57.408 -26.082 1.00 16.18 85 TRP C N 1
ATOM 3807 C CA . TRP C 1 85 ? 31.737 56.153 -26.572 1.00 16.97 85 TRP C CA 1
ATOM 3808 C C . TRP C 1 85 ? 32.673 55.497 -27.578 1.00 17.32 85 TRP C C 1
ATOM 3809 O O . TRP C 1 85 ? 32.900 54.291 -27.512 1.00 15.71 85 TRP C O 1
ATOM 3820 N N . GLN C 1 86 ? 33.222 56.285 -28.501 1.00 17.65 86 GLN C N 1
ATOM 3821 C CA . GLN C 1 86 ? 34.175 55.738 -29.464 1.00 17.07 86 GLN C CA 1
ATOM 3822 C C . GLN C 1 86 ? 35.424 55.164 -28.788 1.00 18.34 86 GLN C C 1
ATOM 3823 O O . GLN C 1 86 ? 35.865 54.056 -29.122 1.00 16.02 86 GLN C O 1
ATOM 3829 N N . ALA C 1 87 ? 35.992 55.912 -27.844 1.00 15.36 87 ALA C N 1
ATOM 3830 C CA . ALA C 1 87 ? 37.162 55.431 -27.115 1.00 19.68 87 ALA C CA 1
ATOM 3831 C C . ALA C 1 87 ? 36.818 54.155 -26.355 1.00 16.73 87 ALA C C 1
ATOM 3832 O O . ALA C 1 87 ? 37.616 53.223 -26.304 1.00 17.64 87 ALA C O 1
ATOM 3834 N N . SER C 1 88 ? 35.621 54.121 -25.774 1.00 16.65 88 SER C N 1
ATOM 3835 C CA . SER C 1 88 ? 35.145 52.963 -25.012 1.00 13.63 88 SER C CA 1
ATOM 3836 C C . SER C 1 88 ? 35.001 51.717 -25.890 1.00 14.91 88 SER C C 1
ATOM 3837 O O . SER C 1 88 ? 35.344 50.615 -25.455 1.00 13.86 88 SER C O 1
ATOM 3840 N N . LYS C 1 89 ? 34.506 51.888 -27.121 1.00 14.52 89 LYS C N 1
ATOM 3841 C CA . LYS C 1 89 ? 34.418 50.765 -28.072 1.00 14.05 89 LYS C CA 1
ATOM 3842 C C . LYS C 1 89 ? 35.794 50.185 -28.463 1.00 16.97 89 LYS C C 1
ATOM 3843 O O . LYS C 1 89 ? 35.958 48.960 -28.500 1.00 17.86 89 LYS C O 1
ATOM 3849 N N . LEU C 1 90 ? 36.757 51.056 -28.771 1.00 14.56 90 LEU C N 1
ATOM 3850 C CA . LEU C 1 90 ? 38.147 50.630 -28.962 1.00 17.15 90 LEU C CA 1
ATOM 3851 C C . LEU C 1 90 ? 38.686 49.903 -27.737 1.00 15.88 90 LEU C C 1
ATOM 3852 O O . LEU C 1 90 ? 39.342 48.872 -27.857 1.00 17.25 90 LEU C O 1
ATOM 3857 N N 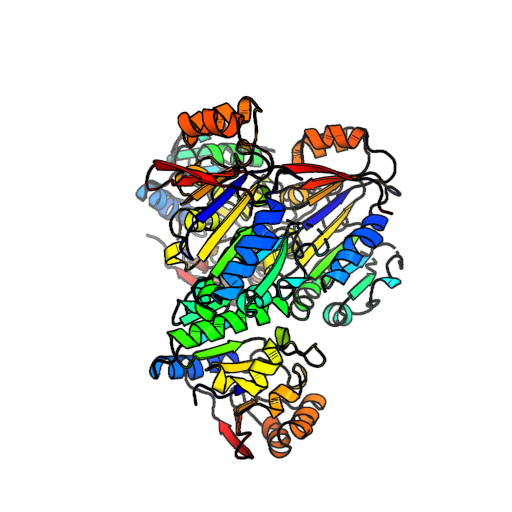. HIS C 1 91 ? 38.432 50.467 -26.560 1.00 16.98 91 HIS C N 1
ATOM 3858 C CA . HIS C 1 91 ? 38.827 49.838 -25.306 1.00 16.67 91 HIS C CA 1
ATOM 3859 C C . HIS C 1 91 ? 38.317 48.398 -25.221 1.00 15.38 91 HIS C C 1
ATOM 3860 O O . HIS C 1 91 ? 39.080 47.479 -24.892 1.00 17.56 91 HIS C O 1
ATOM 3867 N N . SER C 1 92 ? 37.040 48.192 -25.535 1.00 15.86 92 SER C N 1
ATOM 3868 C CA A SER C 1 92 ? 36.432 46.863 -25.452 0.57 17.25 92 SER C CA 1
ATOM 3869 C CA B SER C 1 92 ? 36.444 46.863 -25.441 0.43 17.31 92 SER C CA 1
ATOM 3870 C C . SER C 1 92 ? 37.018 45.896 -26.481 1.00 17.59 92 SER C C 1
ATOM 3871 O O . SER C 1 92 ? 37.102 44.683 -26.241 1.00 17.17 92 SER C O 1
ATOM 3876 N N . LYS C 1 93 ? 37.422 46.427 -27.631 1.00 14.11 93 LYS C N 1
ATOM 3877 C CA . LYS C 1 93 ? 38.069 45.594 -28.639 1.00 16.16 93 LYS C CA 1
ATOM 3878 C C . LYS C 1 93 ? 39.394 45.051 -28.122 1.00 20.88 93 LYS C C 1
ATOM 3879 O O . LYS C 1 93 ? 39.820 43.956 -28.484 1.00 22.76 93 LYS C O 1
ATOM 3885 N N . LYS C 1 94 ? 40.033 45.842 -27.275 1.00 20.71 94 LYS C N 1
ATOM 3886 C CA . LYS C 1 94 ? 41.321 45.507 -26.704 1.00 24.81 94 LYS C CA 1
ATOM 3887 C C . LYS C 1 94 ? 41.180 44.613 -25.479 1.00 22.99 94 LYS C C 1
ATOM 3888 O O . LYS C 1 94 ? 41.873 43.595 -25.356 1.00 20.14 94 LYS C O 1
ATOM 3894 N N . TYR C 1 95 ? 40.282 44.992 -24.569 1.00 20.32 95 TYR C N 1
ATOM 3895 C CA . TYR C 1 95 ? 40.192 44.341 -23.252 1.00 21.76 95 TYR C CA 1
ATOM 3896 C C . TYR C 1 95 ? 39.062 43.306 -23.089 1.00 19.51 95 TYR C C 1
ATOM 3897 O O . TYR C 1 95 ? 39.006 42.603 -22.085 1.00 22.51 95 TYR C O 1
ATOM 3906 N N . GLY C 1 96 ? 38.190 43.187 -24.080 1.00 20.53 96 GLY C N 1
ATOM 3907 C CA . GLY C 1 96 ? 37.037 42.313 -23.942 1.00 19.48 96 GLY C CA 1
ATOM 3908 C C . GLY C 1 96 ? 35.869 43.093 -23.359 1.00 19.64 96 GLY C C 1
ATOM 3909 O O . GLY C 1 96 ? 35.989 44.306 -23.149 1.00 17.91 96 GLY C O 1
ATOM 3910 N N . THR C 1 97 ? 34.756 42.402 -23.092 1.00 20.24 97 THR C N 1
ATOM 3911 C CA . THR C 1 97 ? 33.545 43.037 -22.586 1.00 19.11 97 THR C CA 1
ATOM 3912 C C . THR C 1 97 ? 33.874 43.978 -21.434 1.00 17.69 97 THR C C 1
ATOM 3913 O O . THR C 1 97 ? 34.533 43.597 -20.472 1.00 18.24 97 THR C O 1
ATOM 3917 N N . THR C 1 98 ? 33.448 45.225 -21.570 1.00 15.05 98 THR C N 1
ATOM 3918 C CA . THR C 1 98 ? 33.789 46.261 -20.611 1.00 16.68 98 THR C CA 1
ATOM 3919 C C . THR C 1 98 ? 32.508 46.926 -20.111 1.00 17.45 98 THR C C 1
ATOM 3920 O O . THR C 1 98 ? 31.532 47.018 -20.848 1.00 16.59 98 THR C O 1
ATOM 3924 N N . VAL C 1 99 ? 32.496 47.395 -18.867 1.00 13.58 99 VAL C N 1
ATOM 3925 C CA . VAL C 1 99 ? 31.343 48.144 -18.392 1.00 15.60 99 VAL C CA 1
ATOM 3926 C C . VAL C 1 99 ? 31.631 49.642 -18.281 1.00 17.56 99 VAL C C 1
ATOM 3927 O O . VAL C 1 99 ? 32.574 50.054 -17.614 1.00 15.80 99 VAL C O 1
ATOM 3931 N N . LEU C 1 100 ? 30.819 50.442 -18.966 1.00 16.20 100 LEU C N 1
ATOM 3932 C CA . LEU C 1 100 ? 30.873 51.897 -18.862 1.00 15.61 100 LEU C CA 1
ATOM 3933 C C . LEU C 1 100 ? 29.894 52.338 -17.786 1.00 17.16 100 LEU C C 1
ATOM 3934 O O . LEU C 1 100 ? 28.675 52.152 -17.918 1.00 15.06 100 LEU C O 1
ATOM 3939 N N . ILE C 1 101 ? 30.453 52.900 -16.713 1.00 13.36 101 ILE C N 1
ATOM 3940 C CA . ILE C 1 101 ? 29.722 53.348 -15.528 1.00 14.52 101 ILE C CA 1
ATOM 3941 C C . ILE C 1 101 ? 29.619 54.866 -15.532 1.00 17.66 101 ILE C C 1
ATOM 3942 O O . ILE C 1 101 ? 30.632 55.567 -15.434 1.00 17.04 101 ILE C O 1
ATOM 3947 N N . ILE C 1 102 ? 28.396 55.382 -15.630 1.00 13.90 102 ILE C N 1
ATOM 3948 C CA . ILE C 1 102 ? 28.193 56.821 -15.711 1.00 15.18 102 ILE C CA 1
ATOM 3949 C C . ILE C 1 102 ? 27.558 57.307 -14.415 1.00 18.42 102 ILE C C 1
ATOM 3950 O O . ILE C 1 102 ? 26.383 57.017 -14.139 1.00 14.96 102 ILE C O 1
ATOM 3955 N N . ASP C 1 103 ? 28.352 58.032 -13.623 1.00 16.43 103 ASP C N 1
ATOM 3956 C CA . ASP C 1 103 ? 27.976 58.399 -12.258 1.00 22.59 103 ASP C CA 1
ATOM 3957 C C . ASP C 1 103 ? 26.780 59.329 -12.207 1.00 24.20 103 ASP C C 1
ATOM 3958 O O . ASP C 1 103 ? 25.945 59.240 -11.293 1.00 27.34 103 ASP C O 1
ATOM 3963 N N . GLU C 1 104 ? 26.713 60.253 -13.159 1.00 24.36 104 GLU C N 1
ATOM 3964 C CA . GLU C 1 104 ? 25.545 61.126 -13.256 1.00 28.35 104 GLU C CA 1
ATOM 3965 C C . GLU C 1 104 ? 25.030 61.112 -14.685 1.00 24.33 104 GLU C C 1
ATOM 3966 O O . GLU C 1 104 ? 25.398 61.955 -15.493 1.00 24.68 104 GLU C O 1
ATOM 3972 N N . ALA C 1 105 ? 24.171 60.146 -14.991 1.00 18.45 105 ALA C N 1
ATOM 3973 C CA . ALA C 1 105 ? 23.747 59.916 -16.379 1.00 17.17 105 ALA C CA 1
ATOM 3974 C C . ALA C 1 105 ? 22.882 61.026 -16.951 1.00 21.41 105 ALA C C 1
ATOM 3975 O O . ALA C 1 105 ? 22.755 61.147 -18.166 1.00 21.03 105 ALA C O 1
ATOM 3977 N N . TYR C 1 106 ? 22.280 61.848 -16.096 1.00 19.65 106 TYR C N 1
ATOM 3978 C CA . TYR C 1 106 ? 21.422 62.908 -16.630 1.00 24.47 106 TYR C CA 1
ATOM 3979 C C . TYR C 1 106 ? 22.189 63.894 -17.531 1.00 24.59 106 TYR C C 1
ATOM 3980 O O . TYR C 1 106 ? 21.583 64.598 -18.326 1.00 25.74 106 TYR C O 1
ATOM 3989 N N . TYR C 1 107 ? 23.509 63.947 -17.419 1.00 24.31 107 TYR C N 1
ATOM 3990 C CA . TYR C 1 107 ? 24.260 64.831 -18.305 1.00 25.74 107 TYR C CA 1
ATOM 3991 C C . TYR C 1 107 ? 24.226 64.406 -19.779 1.00 30.84 107 TYR C C 1
ATOM 3992 O O . TYR C 1 107 ? 24.251 65.255 -20.673 1.00 24.14 107 TYR C O 1
ATOM 4001 N N . HIS C 1 108 ? 24.160 63.101 -20.033 1.00 24.37 108 HIS C N 1
ATOM 4002 C CA . HIS C 1 108 ? 24.189 62.596 -21.407 1.00 25.38 108 HIS C CA 1
ATOM 4003 C C . HIS C 1 108 ? 22.904 61.901 -21.861 1.00 22.96 108 HIS C C 1
ATOM 4004 O O . HIS C 1 108 ? 22.728 61.629 -23.050 1.00 18.73 108 HIS C O 1
ATOM 4011 N N . PHE C 1 109 ? 22.015 61.606 -20.919 1.00 18.33 109 PHE C N 1
ATOM 4012 C CA . PHE C 1 109 ? 20.772 60.882 -21.214 1.00 18.25 109 PHE C CA 1
ATOM 4013 C C . PHE C 1 109 ? 19.566 61.620 -20.647 1.00 16.58 109 PHE C C 1
ATOM 4014 O O . PHE C 1 109 ? 18.581 60.999 -20.200 1.00 16.76 109 PHE C O 1
ATOM 4022 N N . LYS C 1 110 ? 19.634 62.945 -20.693 1.00 19.51 110 LYS C N 1
ATOM 4023 C CA . LYS C 1 110 ? 18.650 63.825 -20.043 1.00 19.57 110 LYS C CA 1
ATOM 4024 C C . LYS C 1 110 ? 17.253 63.719 -20.662 1.00 17.75 110 LYS C C 1
ATOM 4025 O O . LYS C 1 110 ? 17.118 63.599 -21.869 1.00 21.26 110 LYS C O 1
ATOM 4030 N N . TYR C 1 111 ? 16.217 63.751 -19.831 1.00 21.01 111 TYR C N 1
ATOM 4031 C CA . TYR C 1 111 ? 14.836 63.825 -20.319 1.00 18.27 111 TYR C CA 1
ATOM 4032 C C . TYR C 1 111 ? 14.698 65.007 -21.280 1.00 20.43 111 TYR C C 1
ATOM 4033 O O . TYR C 1 111 ? 15.156 66.113 -20.958 1.00 18.14 111 TYR C O 1
ATOM 4042 N N . LYS C 1 112 ? 14.103 64.743 -22.453 1.00 18.94 112 LYS C N 1
ATOM 4043 C CA . LYS C 1 112 ? 13.803 65.731 -23.517 1.00 20.37 112 LYS C CA 1
ATOM 4044 C C . LYS C 1 112 ? 15.009 66.125 -24.369 1.00 25.59 112 LYS C C 1
ATOM 4045 O O . LYS C 1 112 ? 14.915 66.998 -25.236 1.00 21.76 112 LYS C O 1
ATOM 4051 N N . GLN C 1 113 ? 16.140 65.477 -24.125 1.00 21.02 113 GLN C N 1
ATOM 4052 C CA . GLN C 1 113 ? 17.359 65.734 -24.887 1.00 18.45 113 GLN C CA 1
ATOM 4053 C C . GLN C 1 113 ? 17.311 64.952 -26.214 1.00 21.81 113 GLN C C 1
ATOM 4054 O O . GLN C 1 113 ? 16.585 63.958 -26.321 1.00 16.94 113 GLN C O 1
ATOM 4060 N N . LYS C 1 114 ? 18.070 65.395 -27.223 1.00 21.09 114 LYS C N 1
ATOM 4061 C CA . LYS C 1 114 ? 18.117 64.677 -28.497 1.00 20.52 114 LYS C CA 1
ATOM 4062 C C . LYS C 1 114 ? 18.870 63.356 -28.323 1.00 17.10 114 LYS C C 1
ATOM 4063 O O . LYS C 1 114 ? 19.579 63.151 -27.337 1.00 18.46 114 LYS C O 1
ATOM 4069 N N . VAL C 1 115 ? 18.695 62.447 -29.270 1.00 17.29 115 VAL C N 1
ATOM 4070 C CA . VAL C 1 115 ? 19.432 61.196 -29.249 1.00 17.62 115 VAL C CA 1
ATOM 4071 C C . VAL C 1 115 ? 20.417 61.156 -30.421 1.00 17.79 115 VAL C C 1
ATOM 4072 O O . VAL C 1 115 ? 20.013 61.070 -31.580 1.00 19.90 115 VAL C O 1
ATOM 4076 N N . THR C 1 116 ? 21.706 61.226 -30.109 1.00 15.57 116 THR C N 1
ATOM 4077 C CA . THR C 1 116 ? 22.762 61.161 -31.110 1.00 17.78 116 THR C CA 1
ATOM 4078 C C . THR C 1 116 ? 22.948 59.708 -31.527 1.00 17.18 116 THR C C 1
ATOM 4079 O O . THR C 1 116 ? 22.408 58.809 -30.880 1.00 15.73 116 THR C O 1
ATOM 4083 N N . PRO C 1 117 ? 23.695 59.469 -32.621 1.00 16.31 117 PRO C N 1
ATOM 4084 C CA . PRO C 1 117 ? 23.995 58.070 -32.944 1.00 18.03 117 PRO C CA 1
ATOM 4085 C C . PRO C 1 117 ? 24.744 57.351 -31.819 1.00 15.17 117 PRO C C 1
ATOM 4086 O O . PRO C 1 117 ? 24.560 56.145 -31.665 1.00 15.36 117 PRO C O 1
ATOM 4090 N N . ALA C 1 118 ? 25.589 58.050 -31.065 1.00 16.14 118 ALA C N 1
ATOM 4091 C CA . ALA C 1 118 ? 26.309 57.385 -29.968 1.00 16.24 118 ALA C CA 1
ATOM 4092 C C . ALA C 1 118 ? 25.350 56.930 -28.863 1.00 15.42 118 ALA C C 1
ATOM 4093 O O . ALA C 1 118 ? 25.408 55.777 -28.390 1.00 16.89 118 ALA C O 1
ATOM 4095 N N . ILE C 1 119 ? 24.468 57.832 -28.445 1.00 15.28 119 ILE C N 1
ATOM 4096 C CA . ILE C 1 119 ? 23.451 57.496 -27.451 1.00 13.91 119 ILE C CA 1
ATOM 4097 C C . ILE C 1 119 ? 22.570 56.341 -27.903 1.00 13.63 119 ILE C C 1
ATOM 4098 O O . ILE C 1 119 ? 22.210 55.455 -27.114 1.00 12.85 119 ILE C O 1
ATOM 4103 N N . ASP C 1 120 ? 22.226 56.359 -29.183 1.00 14.36 120 ASP C N 1
ATOM 4104 C CA . ASP C 1 120 ? 21.326 55.372 -29.751 1.00 17.84 120 ASP C CA 1
ATOM 4105 C C . ASP C 1 120 ? 22.008 54.012 -29.761 1.00 17.62 120 ASP C C 1
ATOM 4106 O O . ASP C 1 120 ? 21.382 52.986 -29.464 1.00 16.17 120 ASP C O 1
ATOM 4111 N N . GLU C 1 121 ? 23.303 54.009 -30.073 1.00 14.03 121 GLU C N 1
ATOM 4112 C CA . GLU C 1 121 ? 24.060 52.770 -30.096 1.00 15.39 121 GLU C CA 1
ATOM 4113 C C . GLU C 1 121 ? 24.176 52.244 -28.680 1.00 15.69 121 GLU C C 1
ATOM 4114 O O . GLU C 1 121 ? 24.064 51.042 -28.432 1.00 16.01 121 GLU C O 1
ATOM 4120 N N . ALA C 1 122 ? 24.350 53.159 -27.736 1.00 15.88 122 ALA C N 1
ATOM 4121 C CA . ALA C 1 122 ? 24.469 52.777 -26.336 1.00 14.83 122 ALA C CA 1
ATOM 4122 C C . ALA C 1 122 ? 23.205 52.081 -25.863 1.00 16.42 122 ALA C C 1
ATOM 4123 O O . ALA C 1 122 ? 23.268 51.141 -25.086 1.00 15.83 122 ALA C O 1
ATOM 4125 N N . LEU C 1 123 ? 22.058 52.552 -26.334 1.00 14.85 123 LEU C N 1
ATOM 4126 C CA . LEU C 1 123 ? 20.777 52.041 -25.856 1.00 16.09 123 LEU C CA 1
ATOM 4127 C C . LEU C 1 123 ? 20.220 50.864 -26.644 1.00 18.80 123 LEU C C 1
ATOM 4128 O O . LEU C 1 123 ? 19.383 50.120 -26.126 1.00 18.46 123 LEU C O 1
ATOM 4133 N N . HIS C 1 124 ? 20.676 50.678 -27.881 1.00 19.54 124 HIS C N 1
ATOM 4134 C CA . HIS C 1 124 ? 20.098 49.632 -28.729 1.00 16.47 124 HIS C CA 1
ATOM 4135 C C . HIS C 1 124 ? 21.079 48.597 -29.235 1.00 18.33 124 HIS C C 1
ATOM 4136 O O . HIS C 1 124 ? 20.658 47.576 -29.772 1.00 17.71 124 HIS C O 1
ATOM 4143 N N . ALA C 1 125 ? 22.372 48.862 -29.096 1.00 14.47 125 ALA C N 1
ATOM 4144 C CA . ALA C 1 125 ? 23.379 47.978 -29.690 1.00 16.37 125 ALA C CA 1
ATOM 4145 C C . ALA C 1 125 ? 24.615 47.854 -28.806 1.00 15.67 125 ALA C C 1
ATOM 4146 O O . ALA C 1 125 ? 25.735 47.693 -29.304 1.00 14.49 125 ALA C O 1
ATOM 4148 N N . ASN C 1 126 ? 24.418 47.929 -27.492 1.00 13.90 126 ASN C N 1
ATOM 4149 C CA . ASN C 1 126 ? 25.547 47.901 -26.577 1.00 15.62 126 ASN C CA 1
ATOM 4150 C C . ASN C 1 126 ? 26.255 46.551 -26.544 1.00 17.03 126 ASN C C 1
ATOM 4151 O O . ASN C 1 126 ? 27.485 46.486 -26.386 1.00 16.55 126 ASN C O 1
ATOM 4156 N N . ARG C 1 127 ? 25.499 45.467 -26.703 1.00 15.58 127 ARG C N 1
ATOM 4157 C CA . ARG C 1 127 ? 26.120 44.148 -26.618 1.00 18.66 127 ARG C CA 1
ATOM 4158 C C . ARG C 1 127 ? 27.008 43.960 -27.836 1.00 18.37 127 ARG C C 1
ATOM 4159 O O . ARG C 1 127 ? 28.133 43.477 -27.727 1.00 18.08 127 ARG C O 1
ATOM 4167 N N . HIS C 1 128 ? 26.505 44.391 -28.989 1.00 14.81 128 HIS C N 1
ATOM 4168 C CA . HIS C 1 128 ? 27.292 44.339 -30.216 1.00 20.42 128 HIS C CA 1
ATOM 4169 C C . HIS C 1 128 ? 28.570 45.162 -30.073 1.00 21.41 128 HIS C C 1
ATOM 4170 O O . HIS C 1 128 ? 29.633 44.777 -30.581 1.00 21.35 128 HIS C O 1
ATOM 4177 N N . ALA C 1 129 ? 28.473 46.278 -29.355 1.00 17.97 129 ALA C N 1
ATOM 4178 C CA . ALA C 1 129 ? 29.630 47.142 -29.114 1.00 18.71 129 ALA C CA 1
ATOM 4179 C C . ALA C 1 129 ? 30.578 46.606 -28.033 1.00 20.92 129 ALA C C 1
ATOM 4180 O O . ALA C 1 129 ? 31.668 47.136 -27.845 1.00 21.40 129 ALA C O 1
ATOM 4182 N N . GLY C 1 130 ? 30.172 45.549 -27.336 1.00 15.68 130 GLY C N 1
ATOM 4183 C CA . GLY C 1 130 ? 30.993 44.968 -26.286 1.00 17.72 130 GLY C CA 1
ATOM 4184 C C . GLY C 1 130 ? 31.009 45.779 -24.996 1.00 17.88 130 GLY C C 1
ATOM 4185 O O . GLY C 1 130 ? 31.956 45.696 -24.215 1.00 15.57 130 GLY C O 1
ATOM 4186 N N . LEU C 1 131 ? 29.956 46.566 -24.772 1.00 16.96 131 LEU C N 1
ATOM 4187 C CA . LEU C 1 131 ? 29.905 47.445 -23.611 1.00 16.51 131 LEU C CA 1
ATOM 4188 C C . LEU C 1 131 ? 28.642 47.241 -22.790 1.00 18.92 131 LEU C C 1
ATOM 4189 O O . LEU C 1 131 ? 27.519 47.377 -23.293 1.00 17.75 131 LEU C O 1
ATOM 4194 N N . GLY C 1 132 ? 28.820 46.883 -21.525 1.00 16.75 132 GLY C N 1
ATOM 4195 C CA . GLY C 1 132 ? 27.720 46.970 -20.579 1.00 14.77 132 GLY C CA 1
ATOM 4196 C C . GLY C 1 132 ? 27.641 48.426 -20.147 1.00 17.79 132 GLY C C 1
ATOM 4197 O O . GLY C 1 132 ? 28.571 49.196 -20.363 1.00 14.14 132 GLY C O 1
ATOM 4198 N N . LEU C 1 133 ? 26.540 48.817 -19.524 1.00 15.78 133 LEU C N 1
ATOM 4199 C CA . LEU C 1 133 ? 26.398 50.188 -19.077 1.00 14.35 133 LEU C CA 1
ATOM 4200 C C . LEU C 1 133 ? 25.801 50.184 -17.699 1.00 17.45 133 LEU C C 1
ATOM 4201 O O . LEU C 1 133 ? 24.844 49.438 -17.426 1.00 18.04 133 LEU C O 1
ATOM 4206 N N . ILE C 1 134 ? 26.342 51.026 -16.830 1.00 14.17 134 ILE C N 1
ATOM 4207 C CA . ILE C 1 134 ? 25.653 51.323 -15.572 1.00 15.70 134 ILE C CA 1
ATOM 4208 C C . ILE C 1 134 ? 25.315 52.805 -15.561 1.00 15.13 134 ILE C C 1
ATOM 4209 O O . ILE C 1 134 ? 26.211 53.662 -15.600 1.00 18.44 134 ILE C O 1
ATOM 4214 N N . LEU C 1 135 ? 24.023 53.113 -15.561 1.00 12.32 135 LEU C N 1
ATOM 4215 C CA . LEU C 1 135 ? 23.595 54.506 -15.646 1.00 12.49 135 LEU C CA 1
ATOM 4216 C C . LEU C 1 135 ? 23.013 54.888 -14.308 1.00 15.95 135 LEU C C 1
ATOM 4217 O O . LEU C 1 135 ? 21.966 54.356 -13.894 1.00 15.99 135 LEU C O 1
ATOM 4222 N N . SER C 1 136 ? 23.699 55.785 -13.610 1.00 15.46 136 SER C N 1
ATOM 4223 C CA . SER C 1 136 ? 23.263 56.175 -12.254 1.00 15.56 136 SER C CA 1
ATOM 4224 C C . SER C 1 136 ? 22.575 57.536 -12.252 1.00 17.79 136 SER C C 1
ATOM 4225 O O . SER C 1 136 ? 23.024 58.467 -12.928 1.00 18.54 136 SER C O 1
ATOM 4228 N N . THR C 1 137 ? 21.486 57.662 -11.499 1.00 16.27 137 THR C N 1
ATOM 4229 C CA . THR C 1 137 ? 20.770 58.932 -11.465 1.00 20.59 137 THR C CA 1
ATOM 4230 C C . THR C 1 137 ? 20.100 59.179 -10.107 1.00 19.83 137 THR C C 1
ATOM 4231 O O . THR C 1 137 ? 19.881 58.245 -9.343 1.00 18.03 137 THR C O 1
ATOM 4235 N N . GLN C 1 138 ? 19.786 60.431 -9.791 1.00 18.96 138 GLN C N 1
ATOM 4236 C CA . GLN C 1 138 ? 19.197 60.715 -8.477 1.00 21.26 138 GLN C CA 1
ATOM 4237 C C . GLN C 1 138 ? 17.677 60.554 -8.429 1.00 21.18 138 GLN C C 1
ATOM 4238 O O . GLN C 1 138 ? 17.143 60.024 -7.451 1.00 22.38 138 GLN C O 1
ATOM 4244 N N . ARG C 1 139 ? 16.987 61.010 -9.477 1.00 16.39 139 ARG C N 1
ATOM 4245 C CA . ARG C 1 139 ? 15.531 60.910 -9.553 1.00 20.26 139 ARG C CA 1
ATOM 4246 C C . ARG C 1 139 ? 15.144 60.200 -10.840 1.00 20.78 139 ARG C C 1
ATOM 4247 O O . ARG C 1 139 ? 15.780 60.415 -11.870 1.00 15.39 139 ARG C O 1
ATOM 4255 N N . VAL C 1 140 ? 14.085 59.393 -10.798 1.00 16.08 140 VAL C N 1
ATOM 4256 C CA . VAL C 1 140 ? 13.677 58.634 -11.983 1.00 15.15 140 VAL C CA 1
ATOM 4257 C C . VAL C 1 140 ? 13.407 59.534 -13.186 1.00 20.83 140 VAL C C 1
ATOM 4258 O O . VAL C 1 140 ? 13.739 59.183 -14.322 1.00 16.57 140 VAL C O 1
ATOM 4262 N N . TYR C 1 141 ? 12.849 60.716 -12.946 1.00 18.22 141 TYR C N 1
ATOM 4263 C CA . TYR C 1 141 ? 12.436 61.573 -14.055 1.00 16.70 141 TYR C CA 1
ATOM 4264 C C . TYR C 1 141 ? 13.586 62.400 -14.655 1.00 18.92 141 TYR C C 1
ATOM 4265 O O . TYR C 1 141 ? 13.346 63.242 -15.526 1.00 18.70 141 TYR C O 1
ATOM 4274 N N . ASP C 1 142 ? 14.824 62.168 -14.208 1.00 16.02 142 ASP C N 1
ATOM 4275 C CA . ASP C 1 142 ? 15.965 62.911 -14.761 1.00 17.34 142 ASP C CA 1
ATOM 4276 C C . ASP C 1 142 ? 16.324 62.418 -16.162 1.00 18.33 142 ASP C C 1
ATOM 4277 O O . ASP C 1 142 ? 16.947 63.141 -16.937 1.00 18.22 142 ASP C O 1
ATOM 4282 N N . LEU C 1 143 ? 15.948 61.181 -16.473 1.00 16.24 143 LEU C N 1
ATOM 4283 C CA . LEU C 1 143 ? 16.415 60.514 -17.698 1.00 17.32 143 LEU C CA 1
ATOM 4284 C C . LEU C 1 143 ? 15.296 60.321 -18.714 1.00 17.59 143 LEU C C 1
ATOM 4285 O O . LEU C 1 143 ? 14.134 60.185 -18.340 1.00 17.44 143 LEU C O 1
ATOM 4290 N N . MET C 1 144 ? 15.642 60.270 -19.999 1.00 16.63 144 MET C N 1
ATOM 4291 C CA . MET C 1 144 ? 14.627 60.048 -21.021 1.00 16.26 144 MET C CA 1
ATOM 4292 C C . MET C 1 144 ? 13.983 58.672 -20.841 1.00 17.91 144 MET C C 1
ATOM 4293 O O . MET C 1 144 ? 14.675 57.692 -20.519 1.00 14.76 144 MET C O 1
ATOM 4298 N N . PRO C 1 145 ? 12.650 58.598 -21.010 1.00 15.22 145 PRO C N 1
ATOM 4299 C CA . PRO C 1 145 ? 11.919 57.346 -20.800 1.00 17.42 145 PRO C CA 1
ATOM 4300 C C . PRO C 1 145 ? 12.504 56.171 -21.583 1.00 17.64 145 PRO C C 1
ATOM 4301 O O . PRO C 1 145 ? 12.371 55.038 -21.120 1.00 16.19 145 PRO C O 1
ATOM 4305 N N . ILE C 1 146 ? 13.151 56.416 -22.721 1.00 15.60 146 ILE C N 1
ATOM 4306 C CA . ILE C 1 146 ? 13.652 55.282 -23.495 1.00 13.92 146 ILE C CA 1
ATOM 4307 C C . ILE C 1 146 ? 14.772 54.548 -22.758 1.00 12.76 146 ILE C C 1
ATOM 4308 O O . ILE C 1 146 ? 15.025 53.368 -23.022 1.00 14.28 146 ILE C O 1
ATOM 4313 N N . VAL C 1 147 ? 15.432 55.232 -21.831 1.00 13.40 147 VAL C N 1
ATOM 4314 C CA . VAL C 1 147 ? 16.472 54.585 -21.046 1.00 12.16 147 VAL C CA 1
ATOM 4315 C C . VAL C 1 147 ? 15.850 53.439 -20.260 1.00 14.08 147 VAL C C 1
ATOM 4316 O O . VAL C 1 147 ? 16.378 52.320 -20.244 1.00 15.92 147 VAL C O 1
ATOM 4320 N N . TYR C 1 148 ? 14.698 53.693 -19.648 1.00 14.11 148 TYR C N 1
ATOM 4321 C CA . TYR C 1 148 ? 14.012 52.645 -18.884 1.00 12.77 148 TYR C CA 1
ATOM 4322 C C . TYR C 1 148 ? 13.414 51.556 -19.759 1.00 13.83 148 TYR C C 1
ATOM 4323 O O . TYR C 1 148 ? 13.253 50.420 -19.305 1.00 15.68 148 TYR C O 1
ATOM 4332 N N . LYS C 1 149 ? 13.049 51.896 -20.994 1.00 13.10 149 LYS C N 1
ATOM 4333 C CA . LYS C 1 149 ? 12.527 50.876 -21.914 1.00 14.85 149 LYS C CA 1
ATOM 4334 C C . LYS C 1 149 ? 13.627 49.952 -22.426 1.00 15.21 149 LYS C C 1
ATOM 4335 O O . LYS C 1 149 ? 13.373 48.769 -22.671 1.00 16.63 149 LYS C O 1
ATOM 4341 N N . GLN C 1 150 ? 14.845 50.480 -22.562 1.00 13.81 150 GLN C N 1
ATOM 4342 C CA . GLN C 1 150 ? 15.966 49.715 -23.111 1.00 16.52 150 GLN C CA 1
ATOM 4343 C C . GLN C 1 150 ? 16.871 49.068 -22.065 1.00 17.54 150 GLN C C 1
ATOM 4344 O O . GLN C 1 150 ? 17.738 48.258 -22.406 1.00 18.11 150 GLN C O 1
ATOM 4350 N N . ALA C 1 151 ? 16.680 49.426 -20.800 1.00 11.87 151 ALA C N 1
ATOM 4351 C CA . ALA C 1 151 ? 17.452 48.818 -19.707 1.00 13.41 151 ALA C CA 1
ATOM 4352 C C . ALA C 1 151 ? 17.168 47.313 -19.591 1.00 16.38 151 ALA C C 1
ATOM 4353 O O . ALA C 1 151 ? 16.080 46.828 -19.967 1.00 13.29 151 ALA C O 1
ATOM 4355 N N . ASP C 1 152 ? 18.139 46.571 -19.066 1.00 13.85 152 ASP C N 1
ATOM 4356 C CA . ASP C 1 152 ? 17.900 45.174 -18.739 1.00 15.53 152 ASP C CA 1
ATOM 4357 C C . ASP C 1 152 ? 17.469 45.035 -17.290 1.00 17.35 152 ASP C C 1
ATOM 4358 O O . ASP C 1 152 ? 16.609 44.208 -16.951 1.00 17.98 152 ASP C O 1
ATOM 4363 N N . LEU C 1 153 ? 18.073 45.850 -16.435 1.00 13.28 153 LEU C N 1
ATOM 4364 C CA . LEU C 1 153 ? 17.692 45.892 -15.035 1.00 16.01 153 LEU C CA 1
ATOM 4365 C C . LEU C 1 153 ? 17.572 47.335 -14.589 1.00 16.43 153 LEU C C 1
ATOM 4366 O O . LEU C 1 153 ? 18.388 48.185 -14.969 1.00 13.95 153 LEU C O 1
ATOM 4371 N N . ILE C 1 154 ? 16.564 47.610 -13.773 1.00 14.29 154 ILE C N 1
ATOM 4372 C CA . ILE C 1 154 ? 16.421 48.922 -13.157 1.00 13.06 154 ILE C CA 1
ATOM 4373 C C . ILE C 1 154 ? 16.370 48.726 -11.660 1.00 14.00 154 ILE C C 1
ATOM 4374 O O . ILE C 1 154 ? 15.498 47.993 -11.146 1.00 16.30 154 ILE C O 1
ATOM 4379 N N . ILE C 1 155 ? 17.270 49.416 -10.962 1.00 15.26 155 ILE C N 1
ATOM 4380 C CA . ILE C 1 155 ? 17.375 49.318 -9.505 1.00 14.87 155 ILE C CA 1
ATOM 4381 C C . ILE C 1 155 ? 16.976 50.640 -8.876 1.00 15.50 155 ILE C C 1
ATOM 4382 O O . ILE C 1 155 ? 17.482 51.711 -9.263 1.00 16.26 155 ILE C O 1
ATOM 4387 N N . MET C 1 156 ? 16.068 50.558 -7.908 1.00 16.96 156 MET C N 1
ATOM 4388 C CA . MET C 1 156 ? 15.500 51.739 -7.274 1.00 16.00 156 MET C CA 1
ATOM 4389 C C . MET C 1 156 ? 15.516 51.677 -5.753 1.00 16.77 156 MET C C 1
ATOM 4390 O O . MET C 1 156 ? 15.181 50.644 -5.145 1.00 15.15 156 MET C O 1
ATOM 4395 N N . PHE C 1 157 ? 15.900 52.791 -5.138 1.00 14.59 157 PHE C N 1
ATOM 4396 C CA . PHE C 1 157 ? 15.859 52.895 -3.681 1.00 16.25 157 PHE C CA 1
ATOM 4397 C C . PHE C 1 157 ? 14.576 53.592 -3.244 1.00 18.54 157 PHE C C 1
ATOM 4398 O O . PHE C 1 157 ? 13.803 54.057 -4.081 1.00 16.47 157 PHE C O 1
ATOM 4406 N N . TYR C 1 158 ? 14.351 53.648 -1.934 1.00 17.77 158 TYR C N 1
ATOM 4407 C CA . TYR C 1 158 ? 13.157 54.261 -1.358 1.00 18.22 158 TYR C CA 1
ATOM 4408 C C . TYR C 1 158 ? 12.832 55.627 -1.929 1.00 17.70 158 TYR C C 1
ATOM 4409 O O . TYR C 1 158 ? 13.709 56.491 -2.035 1.00 22.05 158 TYR C O 1
ATOM 4418 N N . THR C 1 159 ? 11.569 55.807 -2.310 1.00 19.57 159 THR C N 1
ATOM 4419 C CA . THR C 1 159 ? 11.017 57.141 -2.536 1.00 17.72 159 THR C CA 1
ATOM 4420 C C . THR C 1 159 ? 9.500 57.135 -2.382 1.00 19.90 159 THR C C 1
ATOM 4421 O O . THR C 1 159 ? 8.843 56.104 -2.583 1.00 20.38 159 THR C O 1
ATOM 4425 N N . ARG C 1 160 ? 8.947 58.281 -1.992 1.00 16.95 160 ARG C N 1
ATOM 4426 C CA . ARG C 1 160 ? 7.498 58.448 -1.944 1.00 18.86 160 ARG C CA 1
ATOM 4427 C C . ARG C 1 160 ? 7.089 59.715 -2.654 1.00 22.00 160 ARG C C 1
ATOM 4428 O O . ARG C 1 160 ? 5.935 60.139 -2.555 1.00 23.02 160 ARG C O 1
ATOM 4436 N N . GLU C 1 161 ? 8.046 60.305 -3.370 1.00 24.03 161 GLU C N 1
ATOM 4437 C CA . GLU C 1 161 ? 7.805 61.504 -4.161 1.00 27.48 161 GLU C CA 1
ATOM 4438 C C . GLU C 1 161 ? 6.798 61.173 -5.266 1.00 25.15 161 GLU C C 1
ATOM 4439 O O . GLU C 1 161 ? 7.028 60.275 -6.084 1.00 21.05 161 GLU C O 1
ATOM 4445 N N . PRO C 1 162 ? 5.659 61.881 -5.268 1.00 26.39 162 PRO C N 1
ATOM 4446 C CA . PRO C 1 162 ? 4.539 61.548 -6.158 1.00 24.37 162 PRO C CA 1
ATOM 4447 C C . PRO C 1 162 ? 4.905 61.547 -7.653 1.00 22.91 162 PRO C C 1
ATOM 4448 O O . PRO C 1 162 ? 4.442 60.674 -8.395 1.00 24.05 162 PRO C O 1
ATOM 4452 N N . ASN C 1 163 ? 5.709 62.505 -8.097 1.00 21.41 163 ASN C N 1
ATOM 4453 C CA . ASN C 1 163 ? 6.085 62.550 -9.509 1.00 25.47 163 ASN C CA 1
ATOM 4454 C C . ASN C 1 163 ? 7.019 61.400 -9.893 1.00 22.05 163 ASN C C 1
ATOM 4455 O O . ASN C 1 163 ? 6.970 60.895 -11.016 1.00 20.91 163 ASN C O 1
ATOM 4460 N N . GLU C 1 164 ? 7.853 60.977 -8.951 1.00 21.44 164 GLU C N 1
ATOM 4461 C CA . GLU C 1 164 ? 8.692 59.803 -9.164 1.00 20.74 164 GLU C CA 1
ATOM 4462 C C . GLU C 1 164 ? 7.858 58.535 -9.231 1.00 19.94 164 GLU C C 1
ATOM 4463 O O . GLU C 1 164 ? 8.114 57.674 -10.060 1.00 14.79 164 GLU C O 1
ATOM 4469 N N . LEU C 1 165 ? 6.861 58.411 -8.360 1.00 15.58 165 LEU C N 1
ATOM 4470 C CA . LEU C 1 165 ? 5.959 57.258 -8.395 1.00 17.64 165 LEU C CA 1
ATOM 4471 C C . LEU C 1 165 ? 5.130 57.200 -9.687 1.00 17.97 165 LEU C C 1
ATOM 4472 O O . LEU C 1 165 ? 4.910 56.120 -10.256 1.00 16.80 165 LEU C O 1
ATOM 4477 N N . ARG C 1 166 ? 4.684 58.358 -10.162 1.00 19.30 166 ARG C N 1
ATOM 4478 C CA . ARG C 1 166 ? 3.937 58.414 -11.421 1.00 17.26 166 ARG C CA 1
ATOM 4479 C C . ARG C 1 166 ? 4.817 57.972 -12.603 1.00 17.93 166 ARG C C 1
ATOM 4480 O O . ARG C 1 166 ? 4.381 57.227 -13.491 1.00 20.61 166 ARG C O 1
ATOM 4485 N N . TRP C 1 167 ? 6.068 58.414 -12.612 1.00 18.02 167 TRP C N 1
ATOM 4486 C CA . TRP C 1 167 ? 6.997 57.966 -13.648 1.00 17.73 167 TRP C CA 1
ATOM 4487 C C . TRP C 1 167 ? 7.219 56.480 -13.586 1.00 17.34 167 TRP C C 1
ATOM 4488 O O . TRP C 1 167 ? 7.227 55.805 -14.615 1.00 18.74 167 TRP C O 1
ATOM 4499 N N . ILE C 1 168 ? 7.421 55.965 -12.375 1.00 17.28 168 ILE C N 1
ATOM 4500 C CA . ILE C 1 168 ? 7.658 54.532 -12.211 1.00 19.25 168 ILE C CA 1
ATOM 4501 C C . ILE C 1 168 ? 6.460 53.724 -12.701 1.00 18.68 168 ILE C C 1
ATOM 4502 O O . ILE C 1 168 ? 6.622 52.707 -13.392 1.00 20.52 168 ILE C O 1
ATOM 4507 N N . SER C 1 169 ? 5.253 54.168 -12.355 1.00 18.78 169 SER C N 1
ATOM 4508 C CA . SER C 1 169 ? 4.066 53.470 -12.816 1.00 17.55 169 SER C CA 1
ATOM 4509 C C . SER C 1 169 ? 3.946 53.558 -14.328 1.00 19.13 169 SER C C 1
ATOM 4510 O O . SER C 1 169 ? 3.553 52.586 -14.986 1.00 22.38 169 SER C O 1
ATOM 4513 N N . LYS C 1 170 ? 4.273 54.721 -14.883 1.00 16.58 170 LYS C N 1
ATOM 4514 C CA . LYS C 1 170 ? 4.068 54.942 -16.320 1.00 22.07 170 LYS C CA 1
ATOM 4515 C C . LYS C 1 170 ? 5.049 54.169 -17.194 1.00 24.25 170 LYS C C 1
ATOM 4516 O O . LYS C 1 170 ? 4.663 53.524 -18.185 1.00 21.43 170 LYS C O 1
ATOM 4522 N N . TYR C 1 171 ? 6.326 54.236 -16.841 1.00 18.70 171 TYR C N 1
ATOM 4523 C CA . TYR C 1 171 ? 7.349 53.691 -17.739 1.00 18.94 171 TYR C CA 1
ATOM 4524 C C . TYR C 1 171 ? 7.977 52.378 -17.297 1.00 21.43 171 TYR C C 1
ATOM 4525 O O . TYR C 1 171 ? 8.711 51.741 -18.070 1.00 24.20 171 TYR C O 1
ATOM 4534 N N . ILE C 1 172 ? 7.710 51.970 -16.068 1.00 18.14 172 ILE C N 1
ATOM 4535 C CA . ILE C 1 172 ? 8.364 50.784 -15.531 1.00 19.30 172 ILE C CA 1
ATOM 4536 C C . ILE C 1 172 ? 7.350 49.710 -15.124 1.00 24.22 172 ILE C C 1
ATOM 4537 O O . ILE C 1 172 ? 7.239 48.666 -15.784 1.00 22.62 172 ILE C O 1
ATOM 4542 N N . SER C 1 173 ? 6.592 49.982 -14.067 1.00 20.86 173 SER C N 1
ATOM 4543 C CA . SER C 1 173 ? 5.657 49.002 -13.511 1.00 26.14 173 SER C CA 1
ATOM 4544 C C . SER C 1 173 ? 4.826 49.615 -12.382 1.00 23.81 173 SER C C 1
ATOM 4545 O O . SER C 1 173 ? 5.373 50.265 -11.488 1.00 20.62 173 SER C O 1
ATOM 4548 N N . ALA C 1 174 ? 3.509 49.412 -12.409 1.00 23.82 174 ALA C N 1
ATOM 4549 C CA . ALA C 1 174 ? 2.656 49.870 -11.310 1.00 20.11 174 ALA C CA 1
ATOM 4550 C C . ALA C 1 174 ? 3.051 49.241 -9.973 1.00 21.15 174 ALA C C 1
ATOM 4551 O O . ALA C 1 174 ? 3.035 49.899 -8.928 1.00 20.86 174 ALA C O 1
ATOM 4553 N N . GLU C 1 175 ? 3.384 47.957 -10.014 1.00 20.42 175 GLU C N 1
ATOM 4554 C CA . GLU C 1 175 ? 3.739 47.213 -8.819 1.00 21.41 175 GLU C CA 1
ATOM 4555 C C . GLU C 1 175 ? 5.035 47.748 -8.213 1.00 22.95 175 GLU C C 1
ATOM 4556 O O . GLU C 1 175 ? 5.190 47.822 -6.989 1.00 22.32 175 GLU C O 1
ATOM 4562 N N . ALA C 1 176 ? 5.966 48.125 -9.078 1.00 25.07 176 ALA C N 1
ATOM 4563 C CA . ALA C 1 176 ? 7.235 48.685 -8.626 1.00 20.89 176 ALA C CA 1
ATOM 4564 C C . ALA C 1 176 ? 6.974 49.977 -7.880 1.00 18.75 176 ALA C C 1
ATOM 4565 O O . ALA C 1 176 ? 7.511 50.190 -6.804 1.00 18.36 176 ALA C O 1
ATOM 4567 N N . ALA C 1 177 ? 6.124 50.830 -8.440 1.00 19.16 177 ALA C N 1
ATOM 4568 C CA . ALA C 1 177 ? 5.806 52.107 -7.807 1.00 21.19 177 ALA C CA 1
ATOM 4569 C C . ALA C 1 177 ? 5.159 51.948 -6.428 1.00 23.98 177 ALA C C 1
ATOM 4570 O O . ALA C 1 177 ? 5.309 52.816 -5.553 1.00 24.39 177 ALA C O 1
ATOM 4572 N N . GLU C 1 178 ? 4.442 50.849 -6.216 1.00 22.76 178 GLU C N 1
ATOM 4573 C CA . GLU C 1 178 ? 3.852 50.630 -4.895 1.00 25.61 178 GLU C CA 1
ATOM 4574 C C . GLU C 1 178 ? 4.922 50.111 -3.934 1.00 21.34 178 GLU C C 1
ATOM 4575 O O . GLU C 1 178 ? 5.008 50.544 -2.771 1.00 19.94 178 GLU C O 1
ATOM 4577 N N . LYS C 1 179 ? 5.764 49.213 -4.431 1.00 19.46 179 LYS C N 1
ATOM 4578 C CA . LYS C 1 179 ? 6.775 48.573 -3.594 1.00 21.98 179 LYS C CA 1
ATOM 4579 C C . LYS C 1 179 ? 7.955 49.475 -3.196 1.00 20.29 179 LYS C C 1
ATOM 4580 O O . LYS C 1 179 ? 8.561 49.264 -2.145 1.00 21.27 179 LYS C O 1
ATOM 4586 N N . VAL C 1 180 ? 8.278 50.480 -4.006 1.00 19.28 180 VAL C N 1
ATOM 4587 C CA . VAL C 1 180 ? 9.399 51.361 -3.659 1.00 16.05 180 VAL C CA 1
ATOM 4588 C C . VAL C 1 180 ? 9.060 52.226 -2.448 1.00 20.97 180 VAL C C 1
ATOM 4589 O O . VAL C 1 180 ? 9.955 52.721 -1.763 1.00 20.24 180 VAL C O 1
ATOM 4593 N N . LYS C 1 181 ? 7.769 52.417 -2.202 1.00 18.17 181 LYS C N 1
ATOM 4594 C CA . LYS C 1 181 ? 7.311 53.255 -1.098 1.00 21.42 181 LYS C CA 1
ATOM 4595 C C . LYS C 1 181 ? 7.590 52.618 0.257 1.00 21.12 181 LYS C C 1
ATOM 4596 O O . LYS C 1 181 ? 7.636 53.310 1.275 1.00 24.76 181 LYS C O 1
ATOM 4602 N N . THR C 1 182 ? 7.760 51.300 0.272 1.00 22.22 182 THR C N 1
ATOM 4603 C CA . THR C 1 182 ? 7.905 50.562 1.532 1.00 25.10 182 THR C CA 1
ATOM 4604 C C . THR C 1 182 ? 9.287 49.931 1.738 1.00 24.28 182 THR C C 1
ATOM 4605 O O . THR C 1 182 ? 9.467 49.060 2.592 1.00 24.65 182 THR C O 1
ATOM 4609 N N . LEU C 1 183 ? 10.268 50.376 0.963 1.00 21.35 183 LEU C N 1
ATOM 4610 C CA . LEU C 1 183 ? 11.642 49.916 1.149 1.00 19.45 183 LEU C CA 1
ATOM 4611 C C . LEU C 1 183 ? 12.213 50.442 2.464 1.00 19.19 183 LEU C C 1
ATOM 4612 O O . LEU C 1 183 ? 12.109 51.630 2.765 1.00 21.95 183 LEU C O 1
ATOM 4617 N N . LYS C 1 184 ? 12.812 49.562 3.252 1.00 20.88 184 LYS C N 1
ATOM 4618 C CA . LYS C 1 184 ? 13.545 49.999 4.440 1.00 23.64 184 LYS C CA 1
ATOM 4619 C C . LYS C 1 184 ? 14.931 50.493 4.039 1.00 23.70 184 LYS C C 1
ATOM 4620 O O . LYS C 1 184 ? 15.374 50.234 2.918 1.00 19.92 184 LYS C O 1
ATOM 4626 N N . GLN C 1 185 ? 15.598 51.199 4.952 1.00 23.27 185 GLN C N 1
ATOM 4627 C CA . GLN C 1 185 ? 16.911 51.810 4.698 1.00 26.51 185 GLN C CA 1
ATOM 4628 C C . GLN C 1 185 ? 17.922 50.852 4.050 1.00 23.16 185 GLN C C 1
ATOM 4629 O O . GLN C 1 185 ? 18.111 49.718 4.505 1.00 23.54 185 GLN C O 1
ATOM 4635 N N . TYR C 1 186 ? 18.528 51.310 2.956 1.00 25.00 186 TYR C N 1
ATOM 4636 C CA . TYR C 1 186 ? 19.539 50.546 2.209 1.00 24.58 186 TYR C CA 1
ATOM 4637 C C . TYR C 1 186 ? 19.018 49.286 1.504 1.00 24.09 186 TYR C C 1
ATOM 4638 O O . TYR C 1 186 ? 19.792 48.559 0.879 1.00 23.43 186 TYR C O 1
ATOM 4647 N N . HIS C 1 187 ? 17.714 49.023 1.600 1.00 21.24 187 HIS C N 1
ATOM 4648 C CA . HIS C 1 187 ? 17.121 47.965 0.794 1.00 21.02 187 HIS C CA 1
ATOM 4649 C C . HIS C 1 187 ? 16.842 48.556 -0.587 1.00 18.06 187 HIS C C 1
ATOM 4650 O O . HIS C 1 187 ? 16.701 49.772 -0.731 1.00 20.11 187 HIS C O 1
ATOM 4657 N N . PHE C 1 188 ? 16.747 47.697 -1.592 1.00 16.89 188 PHE C N 1
ATOM 4658 C CA . PHE C 1 188 ? 16.494 48.177 -2.951 1.00 18.56 188 PHE C CA 1
ATOM 4659 C C . PHE C 1 188 ? 15.710 47.202 -3.801 1.00 19.18 188 PHE C C 1
ATOM 4660 O O . PHE C 1 188 ? 15.791 45.980 -3.629 1.00 21.48 188 PHE C O 1
ATOM 4668 N N . LEU C 1 189 ? 14.930 47.764 -4.720 1.00 19.81 189 LEU C N 1
ATOM 4669 C CA . LEU C 1 189 ? 14.083 46.972 -5.588 1.00 20.41 189 LEU C CA 1
ATOM 4670 C C . LEU C 1 189 ? 14.802 46.752 -6.915 1.00 20.51 189 LEU C C 1
ATOM 4671 O O . LEU C 1 189 ? 15.362 47.688 -7.487 1.00 18.12 189 LEU C O 1
ATOM 4676 N N . ILE C 1 190 ? 14.793 45.512 -7.387 1.00 18.85 190 ILE C N 1
ATOM 4677 C CA . ILE C 1 190 ? 15.361 45.194 -8.692 1.00 22.21 190 ILE C CA 1
ATOM 4678 C C . ILE C 1 190 ? 14.242 44.821 -9.653 1.00 22.37 190 ILE C C 1
ATOM 4679 O O . ILE C 1 190 ? 13.598 43.772 -9.502 1.00 20.50 190 ILE C O 1
ATOM 4684 N N . TYR C 1 191 ? 14.010 45.678 -10.643 1.00 22.77 191 TYR C N 1
ATOM 4685 C CA . TYR C 1 191 ? 13.058 45.361 -11.692 1.00 19.26 191 TYR C CA 1
ATOM 4686 C C . TYR C 1 191 ? 13.781 44.801 -12.920 1.00 23.82 191 TYR C C 1
ATOM 4687 O O . TYR C 1 191 ? 14.650 45.466 -13.521 1.00 19.02 191 TYR C O 1
ATOM 4696 N N . ASP C 1 192 ? 13.406 43.581 -13.289 1.00 21.56 192 ASP C N 1
ATOM 4697 C CA . ASP C 1 192 ? 13.937 42.918 -14.480 1.00 20.89 192 ASP C CA 1
ATOM 4698 C C . ASP C 1 192 ? 13.071 43.280 -15.680 1.00 24.59 192 ASP C C 1
ATOM 4699 O O . ASP C 1 192 ? 11.917 42.843 -15.793 1.00 22.20 192 ASP C O 1
ATOM 4704 N N . VAL C 1 193 ? 13.625 44.078 -16.584 1.00 21.24 193 VAL C N 1
ATOM 4705 C CA . VAL C 1 193 ? 12.836 44.637 -17.674 1.00 19.03 193 VAL C CA 1
ATOM 4706 C C . VAL C 1 193 ? 12.417 43.552 -18.655 1.00 25.18 193 VAL C C 1
ATOM 4707 O O . VAL C 1 193 ? 11.322 43.596 -19.219 1.00 24.04 193 VAL C O 1
ATOM 4711 N N . ASN C 1 194 ? 13.294 42.569 -18.815 1.00 22.98 194 ASN C N 1
ATOM 4712 C CA . ASN C 1 194 ? 13.100 41.478 -19.756 1.00 24.41 194 ASN C CA 1
ATOM 4713 C C . ASN C 1 194 ? 12.078 40.439 -19.292 1.00 28.61 194 ASN C C 1
ATOM 4714 O O . ASN C 1 194 ? 11.279 39.953 -20.094 1.00 23.82 194 ASN C O 1
ATOM 4719 N N . SER C 1 195 ? 12.098 40.101 -18.006 1.00 27.90 195 SER C N 1
ATOM 4720 C CA . SER C 1 195 ? 11.146 39.122 -17.466 1.00 25.49 195 SER C CA 1
ATOM 4721 C C . SER C 1 195 ? 9.960 39.787 -16.779 1.00 29.45 195 SER C C 1
ATOM 4722 O O . SER C 1 195 ? 8.986 39.116 -16.411 1.00 29.12 195 SER C O 1
ATOM 4725 N N . GLN C 1 196 ? 10.051 41.105 -16.613 1.00 22.74 196 GLN C N 1
ATOM 4726 C CA . GLN C 1 196 ? 9.002 41.895 -15.972 1.00 28.56 196 GLN C CA 1
ATOM 4727 C C . GLN C 1 196 ? 8.694 41.406 -14.563 1.00 30.83 196 GLN C C 1
ATOM 4728 O O . GLN C 1 196 ? 7.530 41.307 -14.168 1.00 32.43 196 GLN C O 1
ATOM 4734 N N . THR C 1 197 ? 9.745 41.098 -13.815 1.00 27.95 197 THR C N 1
ATOM 4735 C CA . THR C 1 197 ? 9.602 40.659 -12.435 1.00 27.55 197 THR C CA 1
ATOM 4736 C C . THR C 1 197 ? 10.296 41.605 -11.452 1.00 28.50 197 THR C C 1
ATOM 4737 O O . THR C 1 197 ? 11.147 42.416 -11.836 1.00 25.89 197 THR C O 1
ATOM 4741 N N . ILE C 1 198 ? 9.923 41.487 -10.181 1.00 27.30 198 ILE C N 1
ATOM 4742 C CA . ILE C 1 198 ? 10.453 42.338 -9.124 1.00 25.67 198 ILE C CA 1
ATOM 4743 C C . ILE C 1 198 ? 11.101 41.503 -8.025 1.00 30.08 198 ILE C C 1
ATOM 4744 O O . ILE C 1 198 ? 10.535 40.504 -7.578 1.00 33.03 198 ILE C O 1
ATOM 4749 N N . LYS C 1 199 ? 12.292 41.905 -7.599 1.00 24.46 199 LYS C N 1
ATOM 4750 C CA . LYS C 1 199 ? 12.900 41.365 -6.393 1.00 26.58 199 LYS C CA 1
ATOM 4751 C C . LYS C 1 199 ? 13.151 42.515 -5.435 1.00 25.54 199 LYS C C 1
ATOM 4752 O O . LYS C 1 199 ? 13.488 43.615 -5.862 1.00 23.56 199 LYS C O 1
ATOM 4755 N N . ILE C 1 200 ? 12.983 42.267 -4.142 1.00 26.47 200 ILE C N 1
ATOM 4756 C CA . ILE C 1 200 ? 13.394 43.236 -3.130 1.00 24.81 200 ILE C CA 1
ATOM 4757 C C . ILE C 1 200 ? 14.685 42.713 -2.519 1.00 27.10 200 ILE C C 1
ATOM 4758 O O . ILE C 1 200 ? 14.758 41.558 -2.102 1.00 29.25 200 ILE C O 1
ATOM 4763 N N . HIS C 1 201 ? 15.714 43.544 -2.474 1.00 22.69 201 HIS C N 1
ATOM 4764 C CA . HIS C 1 201 ? 17.025 43.056 -2.078 1.00 23.23 201 HIS C CA 1
ATOM 4765 C C . HIS C 1 201 ? 17.465 43.640 -0.747 1.00 28.22 201 HIS C C 1
ATOM 4766 O O . HIS C 1 201 ? 17.235 44.821 -0.473 1.00 23.04 201 HIS C O 1
ATOM 4773 N N . LYS C 1 202 ? 18.089 42.804 0.082 1.00 30.49 202 LYS C N 1
ATOM 4774 C CA . LYS C 1 202 ? 18.578 43.233 1.394 1.00 31.49 202 LY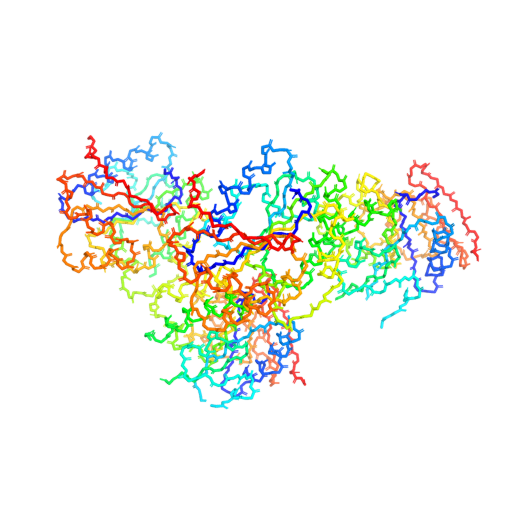S C CA 1
ATOM 4775 C C . LYS C 1 202 ? 19.742 44.202 1.227 1.00 29.88 202 LYS C C 1
ATOM 4776 O O . LYS C 1 202 ? 20.343 44.265 0.150 1.00 31.14 202 LYS C O 1
ATOM 4782 N N . PRO C 1 203 ? 20.063 44.971 2.283 1.00 27.72 203 PRO C N 1
ATOM 4783 C CA . PRO C 1 203 ? 21.248 45.832 2.168 1.00 25.51 203 PRO C CA 1
ATOM 4784 C C . PRO C 1 203 ? 22.479 44.978 1.885 1.00 30.39 203 PRO C C 1
ATOM 4785 O O . PRO C 1 203 ? 22.558 43.855 2.394 1.00 31.74 203 PRO C O 1
ATOM 4789 N N . ILE C 1 204 ? 23.409 45.473 1.075 1.00 30.66 204 ILE C N 1
ATOM 4790 C CA . ILE C 1 204 ? 24.642 44.727 0.825 1.00 34.92 204 ILE C CA 1
ATOM 4791 C C . ILE C 1 204 ? 25.565 44.822 2.041 1.00 38.75 204 ILE C C 1
ATOM 4792 O O . ILE C 1 204 ? 25.428 45.735 2.864 1.00 38.33 204 ILE C O 1
ATOM 4797 N N . LEU C 1 205 ? 26.502 43.885 2.158 1.00 46.65 205 LEU C N 1
ATOM 4798 C CA . LEU C 1 205 ? 27.411 43.861 3.308 1.00 50.65 205 LEU C CA 1
ATOM 4799 C C . LEU C 1 205 ? 28.416 45.016 3.280 1.00 50.94 205 LEU C C 1
ATOM 4800 O O . LEU C 1 205 ? 29.319 45.052 2.438 1.00 55.31 205 LEU C O 1
ATOM 4802 N N . MET D 1 1 ? 25.140 8.710 -66.036 1.00 38.29 1 MET D N 1
ATOM 4803 C CA . MET D 1 1 ? 24.566 7.381 -66.200 1.00 35.05 1 MET D CA 1
ATOM 4804 C C . MET D 1 1 ? 23.780 6.961 -64.963 1.00 29.16 1 MET D C 1
ATOM 4805 O O . MET D 1 1 ? 23.277 5.834 -64.887 1.00 31.35 1 MET D O 1
ATOM 4807 N N . ASN D 1 2 ? 23.668 7.856 -63.986 1.00 27.65 2 ASN D N 1
ATOM 4808 C CA . ASN D 1 2 ? 22.839 7.543 -62.836 1.00 24.80 2 ASN D CA 1
ATOM 4809 C C . ASN D 1 2 ? 22.006 8.740 -62.372 1.00 24.66 2 ASN D C 1
ATOM 4810 O O . ASN D 1 2 ? 22.395 9.903 -62.581 1.00 19.52 2 ASN D O 1
ATOM 4815 N N . PRO D 1 3 ? 20.847 8.465 -61.753 1.00 22.22 3 PRO D N 1
ATOM 4816 C CA . PRO D 1 3 ? 19.894 9.566 -61.566 1.00 21.85 3 PRO D CA 1
ATOM 4817 C C . PRO D 1 3 ? 20.333 10.646 -60.570 1.00 19.05 3 PRO D C 1
ATOM 4818 O O . PRO D 1 3 ? 19.799 11.753 -60.640 1.00 24.03 3 PRO D O 1
ATOM 4822 N N . ASP D 1 4 ? 21.273 10.361 -59.672 1.00 16.31 4 ASP D N 1
ATOM 4823 C CA . ASP D 1 4 ? 21.729 11.407 -58.764 1.00 14.52 4 ASP D CA 1
ATOM 4824 C C . ASP D 1 4 ? 23.162 11.898 -59.006 1.00 15.42 4 ASP D C 1
ATOM 4825 O O . ASP D 1 4 ? 23.804 12.387 -58.095 1.00 13.67 4 ASP D O 1
ATOM 4830 N N . ASP D 1 5 ? 23.644 11.783 -60.245 1.00 17.71 5 ASP D N 1
ATOM 4831 C CA . ASP D 1 5 ? 24.898 12.410 -60.640 1.00 16.40 5 ASP D CA 1
ATOM 4832 C C . ASP D 1 5 ? 24.780 13.936 -60.652 1.00 16.01 5 ASP D C 1
ATOM 4833 O O . ASP D 1 5 ? 23.677 14.503 -60.776 1.00 13.97 5 ASP D O 1
ATOM 4838 N N . ILE D 1 6 ? 25.929 14.593 -60.545 1.00 16.52 6 ILE D N 1
ATOM 4839 C CA . ILE D 1 6 ? 26.027 16.004 -60.879 1.00 14.60 6 ILE D CA 1
ATOM 4840 C C . ILE D 1 6 ? 26.636 16.053 -62.254 1.00 16.88 6 ILE D C 1
ATOM 4841 O O . ILE D 1 6 ? 27.722 15.511 -62.485 1.00 14.16 6 ILE D O 1
ATOM 4846 N N . VAL D 1 7 ? 25.929 16.712 -63.164 1.00 15.06 7 VAL D N 1
ATOM 4847 C CA . VAL D 1 7 ? 26.358 16.826 -64.547 1.00 16.23 7 VAL D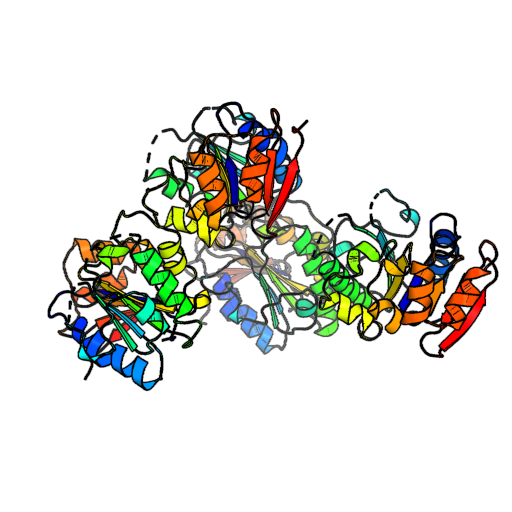 CA 1
ATOM 4848 C C . VAL D 1 7 ? 26.446 18.301 -64.897 1.00 18.77 7 VAL D C 1
ATOM 4849 O O . VAL D 1 7 ? 25.494 19.071 -64.704 1.00 16.15 7 VAL D O 1
ATOM 4853 N N . VAL D 1 8 ? 27.598 18.704 -65.405 1.00 17.33 8 VAL D N 1
ATOM 4854 C CA . VAL D 1 8 ? 27.783 20.092 -65.783 1.00 18.19 8 VAL D CA 1
ATOM 4855 C C . VAL D 1 8 ? 27.885 20.132 -67.304 1.00 16.98 8 VAL D C 1
ATOM 4856 O O . VAL D 1 8 ? 28.617 19.331 -67.897 1.00 18.53 8 VAL D O 1
ATOM 4860 N N . LEU D 1 9 ? 27.134 21.044 -67.926 1.00 15.48 9 LEU D N 1
ATOM 4861 C CA . LEU D 1 9 ? 27.117 21.194 -69.384 1.00 20.24 9 LEU D CA 1
ATOM 4862 C C . LEU D 1 9 ? 27.621 22.588 -69.747 1.00 20.81 9 LEU D C 1
ATOM 4863 O O . LEU D 1 9 ? 27.076 23.595 -69.288 1.00 20.38 9 LEU D O 1
ATOM 4868 N N . VAL D 1 10 ? 28.662 22.643 -70.567 1.00 20.53 10 VAL D N 1
ATOM 4869 C CA . VAL D 1 10 ? 29.253 23.910 -70.960 1.00 21.82 10 VAL D CA 1
ATOM 4870 C C . VAL D 1 10 ? 29.120 24.036 -72.468 1.00 22.34 10 VAL D C 1
ATOM 4871 O O . VAL D 1 10 ? 29.604 23.176 -73.209 1.00 22.25 10 VAL D O 1
ATOM 4875 N N . GLY D 1 11 ? 28.481 25.106 -72.928 1.00 26.09 11 GLY D N 1
ATOM 4876 C CA . GLY D 1 11 ? 28.348 25.342 -74.355 1.00 23.93 11 GLY D CA 1
ATOM 4877 C C . GLY D 1 11 ? 27.582 26.617 -74.637 1.00 27.96 11 GLY D C 1
ATOM 4878 O O . GLY D 1 11 ? 26.643 26.946 -73.926 1.00 28.65 11 GLY D O 1
ATOM 4879 N N . ARG D 1 12 ? 27.975 27.345 -75.675 1.00 35.21 12 ARG D N 1
ATOM 4880 C CA . ARG D 1 12 ? 27.307 28.603 -75.993 1.00 37.13 12 ARG D CA 1
ATOM 4881 C C . ARG D 1 12 ? 26.037 28.336 -76.783 1.00 38.22 12 ARG D C 1
ATOM 4882 O O . ARG D 1 12 ? 25.729 27.184 -77.101 1.00 34.80 12 ARG D O 1
ATOM 4886 N N . LYS D 1 13 ? 25.297 29.401 -77.089 1.00 41.60 13 LYS D N 1
ATOM 4887 C CA . LYS D 1 13 ? 24.117 29.294 -77.942 1.00 43.51 13 LYS D CA 1
ATOM 4888 C C . LYS D 1 13 ? 24.506 28.705 -79.293 1.00 40.35 13 LYS D C 1
ATOM 4889 O O . LYS D 1 13 ? 25.578 29.001 -79.821 1.00 40.14 13 LYS D O 1
ATOM 4891 N N . LYS D 1 14 ? 23.635 27.846 -79.818 1.00 42.28 14 LYS D N 1
ATOM 4892 C CA . LYS D 1 14 ? 23.828 27.178 -81.105 1.00 40.83 14 LYS D CA 1
ATOM 4893 C C . LYS D 1 14 ? 24.895 26.090 -81.087 1.00 37.15 14 LYS D C 1
ATOM 4894 O O . LYS D 1 14 ? 25.150 25.464 -82.117 1.00 34.04 14 LYS D O 1
ATOM 4896 N N . SER D 1 15 ? 25.514 25.858 -79.931 1.00 35.13 15 SER D N 1
ATOM 4897 C CA . SER D 1 15 ? 26.534 24.817 -79.835 1.00 31.82 15 SER D CA 1
ATOM 4898 C C . SER D 1 15 ? 25.908 23.431 -79.947 1.00 29.80 15 SER D C 1
ATOM 4899 O O . SER D 1 15 ? 26.545 22.495 -80.424 1.00 31.92 15 SER D O 1
ATOM 4902 N N . GLY D 1 16 ? 24.651 23.316 -79.535 1.00 29.96 16 GLY D N 1
ATOM 4903 C CA . GLY D 1 16 ? 23.979 22.033 -79.457 1.00 30.15 16 GLY D CA 1
ATOM 4904 C C . GLY D 1 16 ? 23.653 21.693 -78.013 1.00 28.22 16 GLY D C 1
ATOM 4905 O O . GLY D 1 16 ? 22.934 20.728 -77.738 1.00 29.47 16 GLY D O 1
ATOM 4906 N N . LYS D 1 17 ? 24.167 22.492 -77.082 1.00 25.37 17 LYS D N 1
ATOM 4907 C CA . LYS D 1 17 ? 23.906 22.227 -75.662 1.00 26.55 17 LYS D CA 1
ATOM 4908 C C . LYS D 1 17 ? 22.414 22.227 -75.313 1.00 28.75 17 LYS D C 1
ATOM 4909 O O . LYS D 1 17 ? 21.901 21.270 -74.715 1.00 27.94 17 LYS D O 1
ATOM 4915 N N . SER D 1 18 ? 21.715 23.297 -75.679 1.00 29.81 18 SER D N 1
ATOM 4916 C CA . SER D 1 18 ? 20.289 23.394 -75.362 1.00 31.94 18 SER D CA 1
ATOM 4917 C C . SER D 1 18 ? 19.514 22.227 -75.945 1.00 31.30 18 SER D C 1
ATOM 4918 O O . SER D 1 18 ? 18.588 21.716 -75.328 1.00 30.77 18 SER D O 1
ATOM 4921 N N . TYR D 1 19 ? 19.915 21.808 -77.136 1.00 30.92 19 TYR D N 1
ATOM 4922 C CA . TYR D 1 19 ? 19.297 20.683 -77.803 1.00 29.56 19 TYR D CA 1
ATOM 4923 C C . TYR D 1 19 ? 19.522 19.384 -77.012 1.00 29.67 19 TYR D C 1
ATOM 4924 O O . TYR D 1 19 ? 18.620 18.560 -76.896 1.00 30.89 19 TYR D O 1
ATOM 4933 N N . LEU D 1 20 ? 20.720 19.219 -76.454 1.00 28.20 20 LEU D N 1
ATOM 4934 C CA . LEU D 1 20 ? 21.029 18.066 -75.606 1.00 28.49 20 LEU D CA 1
ATOM 4935 C C . LEU D 1 20 ? 20.112 18.008 -74.373 1.00 25.18 20 LEU D C 1
ATOM 4936 O O . LEU D 1 20 ? 19.589 16.947 -74.019 1.00 23.17 20 LEU D O 1
ATOM 4941 N N . ILE D 1 21 ? 19.907 19.153 -73.727 1.00 22.82 21 ILE D N 1
ATOM 4942 C CA . ILE D 1 21 ? 19.065 19.217 -72.539 1.00 24.10 21 ILE D CA 1
ATOM 4943 C C . ILE D 1 21 ? 17.629 18.828 -72.882 1.00 26.84 21 ILE D C 1
ATOM 4944 O O . ILE D 1 21 ? 17.058 17.893 -72.300 1.00 20.97 21 ILE D O 1
ATOM 4949 N N . LYS D 1 22 ? 17.063 19.530 -73.857 1.00 26.78 22 LYS D N 1
ATOM 4950 C CA . LYS D 1 22 ? 15.653 19.378 -74.204 1.00 29.95 22 LYS D CA 1
ATOM 4951 C C . LYS D 1 22 ? 15.317 18.099 -74.967 1.00 28.91 22 LYS D C 1
ATOM 4952 O O . LYS D 1 22 ? 14.216 17.562 -74.828 1.00 26.75 22 LYS D O 1
ATOM 4958 N N . HIS D 1 23 ? 16.260 17.607 -75.762 1.00 26.02 23 HIS D N 1
ATOM 4959 C CA . HIS D 1 23 ? 15.996 16.435 -76.597 1.00 31.07 23 HIS D CA 1
ATOM 4960 C C . HIS D 1 23 ? 16.677 15.149 -76.162 1.00 27.96 23 HIS D C 1
ATOM 4961 O O . HIS D 1 23 ? 16.403 14.088 -76.725 1.00 28.37 23 HIS D O 1
ATOM 4968 N N . TYR D 1 24 ? 17.560 15.229 -75.171 1.00 25.74 24 TYR D N 1
ATOM 4969 C CA . TYR D 1 24 ? 18.087 14.004 -74.577 1.00 27.44 24 TYR D CA 1
ATOM 4970 C C . TYR D 1 24 ? 17.763 13.894 -73.090 1.00 23.81 24 TYR D C 1
ATOM 4971 O O . TYR D 1 24 ? 16.980 13.026 -72.687 1.00 20.62 24 TYR D O 1
ATOM 4980 N N . PHE D 1 25 ? 18.356 14.768 -72.275 1.00 22.28 25 PHE D N 1
ATOM 4981 C CA . PHE D 1 25 ? 18.223 14.643 -70.823 1.00 21.80 25 PHE D CA 1
ATOM 4982 C C . PHE D 1 25 ? 16.781 14.659 -70.330 1.00 20.23 25 PHE D C 1
ATOM 4983 O O . PHE D 1 25 ? 16.387 13.801 -69.546 1.00 21.48 25 PHE D O 1
ATOM 4991 N N . ILE D 1 26 ? 15.991 15.631 -70.765 1.00 19.63 26 ILE D N 1
ATOM 4992 C CA . ILE D 1 26 ? 14.614 15.710 -70.258 1.00 19.89 26 ILE D CA 1
ATOM 4993 C C . ILE D 1 26 ? 13.732 14.502 -70.642 1.00 19.99 26 ILE D C 1
ATOM 4994 O O . ILE D 1 26 ? 13.084 13.916 -69.771 1.00 21.24 26 ILE D O 1
ATOM 4999 N N . PRO D 1 27 ? 13.710 14.112 -71.930 1.00 20.30 27 PRO D N 1
ATOM 5000 C CA . PRO D 1 27 ? 12.873 12.941 -72.241 1.00 21.67 27 PRO D CA 1
ATOM 5001 C C . PRO D 1 27 ? 13.394 11.632 -71.633 1.00 22.41 27 PRO D C 1
ATOM 5002 O O . PRO D 1 27 ? 12.594 10.773 -71.267 1.00 21.10 27 PRO D O 1
ATOM 5006 N N . VAL D 1 28 ? 14.707 11.474 -71.524 1.00 20.55 28 VAL D N 1
ATOM 5007 C CA . VAL D 1 28 ? 15.257 10.265 -70.923 1.00 21.26 28 VAL D CA 1
ATOM 5008 C C . VAL D 1 28 ? 14.890 10.171 -69.441 1.00 23.13 28 VAL D C 1
ATOM 5009 O O . VAL D 1 28 ? 14.529 9.098 -68.940 1.00 23.26 28 VAL D O 1
ATOM 5013 N N . LEU D 1 29 ? 14.964 11.293 -68.732 1.00 17.11 29 LEU D N 1
ATOM 5014 C CA . LEU D 1 29 ? 14.535 11.293 -67.337 1.00 22.23 29 LEU D CA 1
ATOM 5015 C C . LEU D 1 29 ? 13.047 10.963 -67.265 1.00 22.33 29 LEU D C 1
ATOM 5016 O O . LEU D 1 29 ? 12.617 10.113 -66.472 1.00 22.19 29 LEU D O 1
ATOM 5021 N N . LYS D 1 30 ? 12.264 11.615 -68.120 1.00 23.83 30 LYS D N 1
ATOM 5022 C CA . LYS D 1 30 ? 10.823 11.392 -68.148 1.00 25.74 30 LYS D CA 1
ATOM 5023 C C . LYS D 1 30 ? 10.511 9.925 -68.458 1.00 27.20 30 LYS D C 1
ATOM 5024 O O . LYS D 1 30 ? 9.635 9.327 -67.834 1.00 26.55 30 LYS D O 1
ATOM 5029 N N . ALA D 1 31 ? 11.259 9.349 -69.397 1.00 26.51 31 ALA D N 1
ATOM 5030 C CA . ALA D 1 31 ? 11.127 7.931 -69.750 1.00 26.79 31 ALA D CA 1
ATOM 5031 C C . ALA D 1 31 ? 11.391 6.978 -68.576 1.00 29.16 31 ALA D C 1
ATOM 5032 O O . ALA D 1 31 ? 10.765 5.919 -68.482 1.00 29.66 31 ALA D O 1
ATOM 5034 N N . HIS D 1 32 ? 12.314 7.352 -67.692 1.00 24.56 32 HIS D N 1
ATOM 5035 C CA . HIS D 1 32 ? 12.646 6.534 -66.525 1.00 24.46 32 HIS D CA 1
ATOM 5036 C C . HIS D 1 32 ? 11.841 6.940 -65.284 1.00 22.38 32 HIS D C 1
ATOM 5037 O O . HIS D 1 32 ? 12.087 6.441 -64.177 1.00 23.08 32 HIS D O 1
ATOM 5044 N N . LYS D 1 33 ? 10.881 7.835 -65.498 1.00 23.54 33 LYS D N 1
ATOM 5045 C CA . LYS D 1 33 ? 9.986 8.338 -64.466 1.00 27.58 33 LYS D CA 1
ATOM 5046 C C . LYS D 1 33 ? 10.750 8.980 -63.313 1.00 25.08 33 LYS D C 1
ATOM 5047 O O . LYS D 1 33 ? 10.297 8.949 -62.166 1.00 29.08 33 LYS D O 1
ATOM 5053 N N . ILE D 1 34 ? 11.907 9.562 -63.631 1.00 21.51 34 ILE D N 1
ATOM 5054 C CA . ILE D 1 34 ? 12.692 10.310 -62.663 1.00 17.23 34 ILE D CA 1
ATOM 5055 C C . ILE D 1 34 ? 12.170 11.732 -62.713 1.00 22.62 34 ILE D C 1
ATOM 5056 O O . ILE D 1 34 ? 12.202 12.370 -63.761 1.00 21.17 34 ILE D O 1
ATOM 5061 N N . SER D 1 35 ? 11.661 12.248 -61.605 1.00 19.09 35 SER D N 1
ATOM 5062 C CA . SER D 1 35 ? 11.073 13.575 -61.681 1.00 21.30 35 SER D CA 1
ATOM 5063 C C . SER D 1 35 ? 12.140 14.674 -61.721 1.00 23.09 35 SER D C 1
ATOM 5064 O O . SER D 1 35 ? 13.306 14.459 -61.352 1.00 18.91 35 SER D O 1
ATOM 5067 N N . TYR D 1 36 ? 11.750 15.840 -62.221 1.00 19.09 36 TYR D N 1
ATOM 5068 C CA . TYR D 1 36 ? 12.692 16.940 -62.332 1.00 17.61 36 TYR D CA 1
ATOM 5069 C C . TYR D 1 36 ? 12.087 18.283 -61.990 1.00 20.55 36 TYR D C 1
ATOM 5070 O O . TYR D 1 36 ? 10.863 18.473 -62.025 1.00 21.41 36 TYR D O 1
ATOM 5079 N N . ILE D 1 37 ? 12.984 19.199 -61.651 1.00 15.64 37 ILE D N 1
ATOM 5080 C CA . ILE D 1 37 ? 12.659 20.562 -61.292 1.00 16.57 37 ILE D CA 1
ATOM 5081 C C . ILE D 1 37 ? 13.545 21.410 -62.175 1.00 23.05 37 ILE D C 1
ATOM 5082 O O . ILE D 1 37 ? 14.790 21.327 -62.107 1.00 19.75 37 ILE D O 1
ATOM 5087 N N . ILE D 1 38 ? 12.917 22.207 -63.031 1.00 17.82 38 ILE D N 1
ATOM 5088 C CA . ILE D 1 38 ? 13.693 23.029 -63.941 1.00 19.82 38 ILE D CA 1
ATOM 5089 C C . ILE D 1 38 ? 13.722 24.459 -63.428 1.00 24.41 38 ILE D C 1
ATOM 5090 O O . ILE D 1 38 ? 12.676 25.099 -63.259 1.00 25.89 38 ILE D O 1
ATOM 5095 N N . ASP D 1 39 ? 14.932 24.949 -63.171 1.00 18.44 39 ASP D N 1
ATOM 5096 C CA . ASP D 1 39 ? 15.148 26.314 -62.700 1.00 23.13 39 ASP D CA 1
ATOM 5097 C C . ASP D 1 39 ? 15.493 27.181 -63.917 1.00 29.82 39 ASP D C 1
ATOM 5098 O O . ASP D 1 39 ? 16.575 27.057 -64.497 1.00 26.93 39 ASP D O 1
ATOM 5103 N N . ASP D 1 40 ? 14.564 28.049 -64.312 1.00 30.36 40 ASP D N 1
ATOM 5104 C CA . ASP D 1 40 ? 14.699 28.821 -65.545 1.00 31.73 40 ASP D CA 1
ATOM 5105 C C . ASP D 1 40 ? 14.781 30.310 -65.215 1.00 33.04 40 ASP D C 1
ATOM 5106 O O . ASP D 1 40 ? 13.978 30.819 -64.441 1.00 35.67 40 ASP D O 1
ATOM 5111 N N . HIS D 1 41 ? 15.754 31.007 -65.792 1.00 37.02 41 HIS D N 1
ATOM 5112 C CA . HIS D 1 41 ? 15.913 32.437 -65.529 1.00 41.14 41 HIS D CA 1
ATOM 5113 C C . HIS D 1 41 ? 15.156 33.277 -66.556 1.00 40.99 41 HIS D C 1
ATOM 5114 O O . HIS D 1 41 ? 14.041 33.729 -66.289 1.00 46.53 41 HIS D O 1
ATOM 5121 N N . GLY D 1 47 ? 7.983 34.475 -71.123 1.00 61.21 47 GLY D N 1
ATOM 5122 C CA . GLY D 1 47 ? 8.970 33.517 -70.647 1.00 60.04 47 GLY D CA 1
ATOM 5123 C C . GLY D 1 47 ? 8.339 32.152 -70.471 1.00 58.14 47 GLY D C 1
ATOM 5124 O O . GLY D 1 47 ? 7.403 32.002 -69.683 1.00 62.45 47 GLY D O 1
ATOM 5125 N N . SER D 1 48 ? 8.855 31.160 -71.196 1.00 58.86 48 SER D N 1
ATOM 5126 C CA . SER D 1 48 ? 8.237 29.839 -71.244 1.00 55.31 48 SER D CA 1
ATOM 5127 C C . SER D 1 48 ? 9.042 28.848 -72.097 1.00 47.55 48 SER D C 1
ATOM 5128 O O . SER D 1 48 ? 8.472 28.052 -72.848 1.00 50.93 48 SER D O 1
ATOM 5130 N N . GLU D 1 49 ? 10.364 28.896 -71.987 1.00 47.25 49 GLU D N 1
ATOM 5131 C CA . GLU D 1 49 ? 11.207 28.049 -72.823 1.00 44.22 49 GLU D CA 1
ATOM 5132 C C . GLU D 1 49 ? 11.053 26.560 -72.488 1.00 43.23 49 GLU D C 1
ATOM 5133 O O . GLU D 1 49 ? 11.125 25.695 -73.366 1.00 43.12 49 GLU D O 1
ATOM 5139 N N . TYR D 1 50 ? 10.832 26.270 -71.212 1.00 40.66 50 TYR D N 1
ATOM 5140 C CA . TYR D 1 50 ? 10.665 24.900 -70.750 1.00 38.46 50 TYR D CA 1
ATOM 5141 C C . TYR D 1 50 ? 9.215 24.613 -70.389 1.00 37.27 50 TYR D C 1
ATOM 5142 O O . TYR D 1 50 ? 8.904 23.570 -69.801 1.00 34.07 50 TYR D O 1
ATOM 5151 N N . SER D 1 51 ? 8.338 25.544 -70.761 1.00 34.35 51 SER D N 1
ATOM 5152 C CA . SER D 1 51 ? 6.923 25.534 -70.373 1.00 39.68 51 SER D CA 1
ATOM 5153 C C . SER D 1 51 ? 6.194 24.204 -70.524 1.00 34.46 51 SER D C 1
ATOM 5154 O O . SER D 1 51 ? 5.381 23.839 -69.673 1.00 38.68 51 SER D O 1
ATOM 5157 N N . LYS D 1 52 ? 6.470 23.486 -71.607 1.00 31.43 52 LYS D N 1
ATOM 5158 C CA . LYS D 1 52 ? 5.735 22.256 -71.891 1.00 33.99 52 LYS D CA 1
ATOM 5159 C C . LYS D 1 52 ? 6.251 21.043 -71.124 1.00 34.43 52 LYS D C 1
ATOM 5160 O O . LYS D 1 52 ? 5.613 19.989 -71.120 1.00 33.15 52 LYS D O 1
ATOM 5162 N N . PHE D 1 53 ? 7.398 21.192 -70.471 1.00 33.72 53 PHE D N 1
ATOM 5163 C CA . PHE D 1 53 ? 8.020 20.071 -69.778 1.00 31.11 53 PHE D CA 1
ATOM 5164 C C . PHE D 1 53 ? 7.498 19.815 -68.366 1.00 29.21 53 PHE D C 1
ATOM 5165 O O . PHE D 1 53 ? 7.841 18.801 -67.762 1.00 29.73 53 PHE D O 1
ATOM 5173 N N . GLY D 1 54 ? 6.686 20.726 -67.837 1.00 28.09 54 GLY D N 1
ATOM 5174 C CA . GLY D 1 54 ? 6.052 20.483 -66.551 1.00 31.41 54 GLY D CA 1
ATOM 5175 C C . GLY D 1 54 ? 5.136 21.584 -66.059 1.00 29.17 54 GLY D C 1
ATOM 5176 O O . GLY D 1 54 ? 4.832 22.530 -66.786 1.00 28.32 54 GLY D O 1
ATOM 5177 N N . TYR D 1 55 ? 4.695 21.453 -64.810 1.00 31.30 55 TYR D N 1
ATOM 5178 C CA . TYR D 1 55 ? 3.817 22.438 -64.185 1.00 28.54 55 TYR D CA 1
ATOM 5179 C C . TYR D 1 55 ? 4.586 23.722 -63.949 1.00 30.71 55 TYR D C 1
ATOM 5180 O O . TYR D 1 55 ? 5.675 23.713 -63.358 1.00 28.86 55 TYR D O 1
ATOM 5189 N N . ASN D 1 56 ? 4.016 24.834 -64.390 1.00 31.07 56 ASN D N 1
ATOM 5190 C CA . ASN D 1 56 ? 4.656 26.129 -64.190 1.00 32.61 56 ASN D CA 1
ATOM 5191 C C . ASN D 1 56 ? 4.355 26.713 -62.807 1.00 34.66 56 ASN D C 1
ATOM 5192 O O . ASN D 1 56 ? 3.228 27.135 -62.525 1.00 29.25 56 ASN D O 1
ATOM 5197 N N . ALA D 1 57 ? 5.377 26.721 -61.953 1.00 30.13 57 ALA D N 1
ATOM 5198 C CA . ALA D 1 57 ? 5.222 27.006 -60.525 1.00 30.85 57 ALA D CA 1
ATOM 5199 C C . ALA D 1 57 ? 5.111 28.490 -60.191 1.00 35.94 57 ALA D C 1
ATOM 5200 O O . ALA D 1 57 ? 5.884 29.306 -60.692 1.00 43.47 57 ALA D O 1
ATOM 5202 N N . THR D 1 58 ? 4.153 28.823 -59.325 1.00 41.54 58 THR D N 1
ATOM 5203 C CA . THR D 1 58 ? 3.960 30.193 -58.855 1.00 38.81 58 THR D CA 1
ATOM 5204 C C . THR D 1 58 ? 4.401 30.337 -57.400 1.00 41.24 58 THR D C 1
ATOM 5205 O O . THR D 1 58 ? 4.281 31.415 -56.812 1.00 45.32 58 THR D O 1
ATOM 5209 N N . SER D 1 59 ? 4.903 29.249 -56.818 1.00 35.64 59 SER D N 1
ATOM 5210 C CA . SER D 1 59 ? 5.309 29.263 -55.415 1.00 33.53 59 SER D CA 1
ATOM 5211 C C . SER D 1 59 ? 6.246 28.109 -55.065 1.00 32.75 59 SER D C 1
ATOM 5212 O O . SER D 1 59 ? 6.358 27.141 -55.818 1.00 35.23 59 SER D O 1
ATOM 5215 N N . LEU D 1 60 ? 6.907 28.223 -53.913 1.00 32.30 60 LEU D N 1
ATOM 5216 C CA . LEU D 1 60 ? 7.719 27.143 -53.355 1.00 32.98 60 LEU D CA 1
ATOM 5217 C C . LEU D 1 60 ? 6.881 25.899 -53.074 1.00 30.72 60 LEU D C 1
ATOM 5218 O O . LEU D 1 60 ? 7.366 24.774 -53.173 1.00 29.82 60 LEU D O 1
ATOM 5223 N N . SER D 1 61 ? 5.621 26.113 -52.707 1.00 31.04 61 SER D N 1
ATOM 5224 C CA . SER D 1 61 ? 4.710 25.015 -52.438 1.00 30.12 61 SER D CA 1
ATOM 5225 C C . SER D 1 61 ? 4.590 24.128 -53.669 1.00 24.63 61 SER D C 1
ATOM 5226 O O . SER D 1 61 ? 4.626 22.899 -53.567 1.00 23.99 61 SER D O 1
ATOM 5229 N N . ASP D 1 62 ? 4.463 24.763 -54.830 1.00 25.05 62 ASP D N 1
ATOM 5230 C CA . ASP D 1 62 ? 4.342 24.049 -56.093 1.00 26.04 62 ASP D CA 1
ATOM 5231 C C . ASP D 1 62 ? 5.615 23.242 -56.391 1.00 26.04 62 ASP D C 1
ATOM 5232 O O . ASP D 1 62 ? 5.558 22.182 -57.023 1.00 24.84 62 ASP D O 1
ATOM 5237 N N . ILE D 1 63 ? 6.763 23.740 -55.943 1.00 24.32 63 ILE D N 1
ATOM 5238 C CA . ILE D 1 63 ? 8.022 23.005 -56.143 1.00 26.12 63 ILE D CA 1
ATOM 5239 C C . ILE D 1 63 ? 7.980 21.675 -55.391 1.00 25.30 63 ILE D C 1
ATOM 5240 O O . ILE D 1 63 ? 8.414 20.650 -55.915 1.00 24.06 63 ILE D O 1
ATOM 5245 N N . VAL D 1 64 ? 7.460 21.695 -54.167 1.00 23.72 64 VAL D N 1
ATOM 5246 C CA . VAL D 1 64 ? 7.359 20.471 -53.375 1.00 23.38 64 VAL D CA 1
ATOM 5247 C C . VAL D 1 64 ? 6.293 19.530 -53.938 1.00 25.58 64 VAL D C 1
ATOM 5248 O O . VAL D 1 64 ? 6.519 18.326 -54.095 1.00 25.48 64 VAL D O 1
ATOM 5252 N N . SER D 1 65 ? 5.127 20.080 -54.248 1.00 26.17 65 SER D N 1
ATOM 5253 C CA . SER D 1 65 ? 3.941 19.263 -54.467 1.00 24.75 65 SER D CA 1
ATOM 5254 C C . SER D 1 65 ? 3.801 18.681 -55.884 1.00 26.38 65 SER D C 1
ATOM 5255 O O . SER D 1 65 ? 3.136 17.659 -56.073 1.00 25.55 65 SER D O 1
ATOM 5258 N N . LYS D 1 66 ? 4.412 19.326 -56.874 1.00 24.20 66 LYS D N 1
ATOM 5259 C CA . LYS D 1 66 ? 4.247 18.918 -58.278 1.00 23.69 66 LYS D CA 1
ATOM 5260 C C . LYS D 1 66 ? 5.391 18.052 -58.817 1.00 26.93 66 LYS D C 1
ATOM 5261 O O . LYS D 1 66 ? 6.570 18.362 -58.611 1.00 22.45 66 LYS D O 1
ATOM 5267 N N . GLN D 1 67 ? 5.042 16.984 -59.533 1.00 20.65 67 GLN D N 1
ATOM 5268 C CA . GLN D 1 67 ? 6.038 16.000 -59.968 1.00 22.52 67 GLN D CA 1
ATOM 5269 C C . GLN D 1 67 ? 7.037 16.524 -61.015 1.00 23.65 67 GLN D C 1
ATOM 5270 O O . GLN D 1 67 ? 8.238 16.296 -60.900 1.00 23.05 67 GLN D O 1
ATOM 5276 N N . TYR D 1 68 ? 6.539 17.187 -62.054 1.00 21.20 68 TYR D N 1
ATOM 5277 C CA . TYR D 1 68 ? 7.413 17.838 -63.034 1.00 20.03 68 TYR D CA 1
ATOM 5278 C C . TYR D 1 68 ? 7.122 19.318 -62.982 1.00 25.18 68 TYR D C 1
ATOM 5279 O O . TYR D 1 68 ? 5.984 19.750 -63.225 1.00 20.56 68 TYR D O 1
ATOM 5288 N N . VAL D 1 69 ? 8.142 20.095 -62.619 1.00 18.66 69 VAL D N 1
ATOM 5289 C CA . VAL D 1 69 ? 7.937 21.511 -62.340 1.00 22.63 69 VAL D CA 1
ATOM 5290 C C . VAL D 1 69 ? 8.952 22.405 -63.013 1.00 23.64 69 VAL D C 1
ATOM 5291 O O . VAL D 1 69 ? 10.158 22.117 -62.996 1.00 23.53 69 VAL D O 1
ATOM 5295 N N . VAL D 1 70 ? 8.454 23.514 -63.552 1.00 20.74 70 VAL D N 1
ATOM 5296 C CA . VAL D 1 70 ? 9.305 24.585 -64.049 1.00 24.15 70 VAL D CA 1
ATOM 5297 C C . VAL D 1 70 ? 9.219 25.777 -63.100 1.00 27.96 70 VAL D C 1
ATOM 5298 O O . VAL D 1 70 ? 8.126 26.252 -62.768 1.00 27.29 70 VAL D O 1
ATOM 5302 N N . VAL D 1 71 ? 10.380 26.247 -62.660 1.00 26.82 71 VAL D N 1
ATOM 5303 C CA . VAL D 1 71 ? 10.467 27.381 -61.751 1.00 26.07 71 VAL D CA 1
ATOM 5304 C C . VAL D 1 71 ? 11.012 28.604 -62.479 1.00 32.25 71 VAL D C 1
ATOM 5305 O O . VAL D 1 71 ? 12.053 28.543 -63.156 1.00 27.33 71 VAL D O 1
ATOM 5309 N N . TYR D 1 72 ? 10.309 29.720 -62.331 1.00 33.73 72 TYR D N 1
ATOM 5310 C CA . TYR D 1 72 ? 10.689 30.961 -62.995 1.00 34.76 72 TYR D CA 1
ATOM 5311 C C . TYR D 1 72 ? 11.518 31.811 -62.047 1.00 36.23 72 TYR D C 1
ATOM 5312 O O . TYR D 1 72 ? 10.988 32.476 -61.159 1.00 36.07 72 TYR D O 1
ATOM 5321 N N . ASP D 1 73 ? 12.832 31.776 -62.244 1.00 37.06 73 ASP D N 1
ATOM 5322 C CA . ASP D 1 73 ? 13.773 32.321 -61.271 1.00 39.94 73 ASP D CA 1
ATOM 5323 C C . ASP D 1 73 ? 14.236 33.729 -61.640 1.00 43.38 73 ASP D C 1
ATOM 5324 O O . ASP D 1 73 ? 15.289 33.893 -62.249 1.00 45.31 73 ASP D O 1
ATOM 5329 N N . ARG D 1 74 ? 13.450 34.740 -61.273 1.00 43.79 74 ARG D N 1
ATOM 5330 C CA . ARG D 1 74 ? 13.840 36.137 -61.485 1.00 44.85 74 ARG D CA 1
ATOM 5331 C C . ARG D 1 74 ? 13.048 37.073 -60.574 1.00 49.78 74 ARG D C 1
ATOM 5332 O O . ARG D 1 74 ? 11.874 36.830 -60.291 1.00 54.60 74 ARG D O 1
ATOM 5334 N N . ASP D 1 79 ? 18.203 35.386 -51.601 1.00 35.95 79 ASP D N 1
ATOM 5335 C CA . ASP D 1 79 ? 18.401 34.136 -50.875 1.00 40.28 79 ASP D CA 1
ATOM 5336 C C . ASP D 1 79 ? 17.540 33.027 -51.481 1.00 36.02 79 ASP D C 1
ATOM 5337 O O . ASP D 1 79 ? 17.198 32.043 -50.811 1.00 34.89 79 ASP D O 1
ATOM 5339 N N . PHE D 1 80 ? 17.191 33.188 -52.750 1.00 32.37 80 PHE D N 1
ATOM 5340 C CA . PHE D 1 80 ? 16.253 32.278 -53.394 1.00 34.95 80 PHE D CA 1
ATOM 5341 C C . PHE D 1 80 ? 16.797 30.857 -53.556 1.00 32.13 80 PHE D C 1
ATOM 5342 O O . PHE D 1 80 ? 16.048 29.883 -53.427 1.00 25.74 80 PHE D O 1
ATOM 5350 N N . PHE D 1 81 ? 18.092 30.727 -53.840 1.00 27.71 81 PHE D N 1
ATOM 5351 C CA . PHE D 1 81 ? 18.621 29.387 -54.068 1.00 27.55 81 PHE D CA 1
ATOM 5352 C C . PHE D 1 81 ? 18.469 28.526 -52.830 1.00 24.03 81 PHE D C 1
ATOM 5353 O O . PHE D 1 81 ? 18.119 27.352 -52.933 1.00 24.35 81 PHE D O 1
ATOM 5361 N N . GLU D 1 82 ? 18.728 29.108 -51.665 1.00 23.10 82 GLU D N 1
ATOM 5362 C CA . GLU D 1 82 ? 18.532 28.399 -50.413 1.00 23.80 82 GLU D CA 1
ATOM 5363 C C . GLU D 1 82 ? 17.104 27.854 -50.309 1.00 24.15 82 GLU D C 1
ATOM 5364 O O . GLU D 1 82 ? 16.908 26.689 -49.945 1.00 22.51 82 GLU D O 1
ATOM 5366 N N . LYS D 1 83 ? 16.115 28.683 -50.655 1.00 23.61 83 LYS D N 1
ATOM 5367 C CA . LYS D 1 83 ? 14.706 28.275 -50.580 1.00 25.83 83 LYS D CA 1
ATOM 5368 C C . LYS D 1 83 ? 14.340 27.216 -51.626 1.00 21.09 83 LYS D C 1
ATOM 5369 O O . LYS D 1 83 ? 13.584 26.280 -51.334 1.00 24.46 83 LYS D O 1
ATOM 5372 N N . LEU D 1 84 ? 14.856 27.389 -52.840 1.00 22.92 84 LEU D N 1
ATOM 5373 C CA . LEU D 1 84 ? 14.709 26.409 -53.916 1.00 22.66 84 LEU D CA 1
ATOM 5374 C C . LEU D 1 84 ? 15.313 25.054 -53.545 1.00 22.70 84 LEU D C 1
ATOM 5375 O O . LEU D 1 84 ? 14.726 23.998 -53.803 1.00 18.60 84 LEU D O 1
ATOM 5380 N N . TRP D 1 85 ? 16.505 25.093 -52.961 1.00 20.07 85 TRP D N 1
ATOM 5381 C CA . TRP D 1 85 ? 17.163 23.884 -52.492 1.00 21.63 85 TRP D CA 1
ATOM 5382 C C . TRP D 1 85 ? 16.328 23.195 -51.410 1.00 19.65 85 TRP D C 1
ATOM 5383 O O . TRP D 1 85 ? 16.107 21.970 -51.447 1.00 16.36 85 TRP D O 1
ATOM 5394 N N . GLN D 1 86 ? 15.861 23.970 -50.434 1.00 17.25 86 GLN D N 1
ATOM 5395 C CA . GLN D 1 86 ? 15.037 23.382 -49.383 1.00 19.48 86 GLN D CA 1
ATOM 5396 C C . GLN D 1 86 ? 13.767 22.759 -49.959 1.00 17.52 86 GLN D C 1
ATOM 5397 O O . GLN D 1 86 ? 13.345 21.682 -49.528 1.00 16.99 86 GLN D O 1
ATOM 5403 N N . ALA D 1 87 ? 13.153 23.439 -50.923 1.00 17.92 87 ALA D N 1
ATOM 5404 C CA . ALA D 1 87 ? 11.911 22.942 -51.513 1.00 17.98 87 ALA D CA 1
ATOM 5405 C C . ALA D 1 87 ? 12.217 21.705 -52.367 1.00 17.90 87 ALA D C 1
ATOM 5406 O O . ALA D 1 87 ? 11.443 20.751 -52.437 1.00 19.68 87 ALA D O 1
ATOM 5408 N N . SER D 1 88 ? 13.369 21.724 -53.013 1.00 16.64 88 SER D N 1
ATOM 5409 C CA . SER D 1 88 ? 13.765 20.584 -53.832 1.00 14.84 88 SER D CA 1
ATOM 5410 C C . SER D 1 88 ? 13.960 19.329 -52.974 1.00 15.00 88 SER D C 1
ATOM 5411 O O . SER D 1 88 ? 13.562 18.232 -53.381 1.00 15.37 88 SER D O 1
ATOM 5414 N N . LYS D 1 89 ? 14.556 19.490 -51.791 1.00 17.65 89 LYS D N 1
ATOM 5415 C CA . LYS D 1 89 ? 14.762 18.368 -50.877 1.00 17.09 89 LYS D CA 1
ATOM 5416 C C . LYS D 1 89 ? 13.445 17.776 -50.384 1.00 17.53 89 LYS D C 1
ATOM 5417 O O . LYS D 1 89 ? 13.319 16.560 -50.233 1.00 17.39 89 LYS D O 1
ATOM 5423 N N . LEU D 1 90 ? 12.459 18.623 -50.100 1.00 17.24 90 LEU D N 1
ATOM 5424 C CA . LEU D 1 90 ? 11.143 18.103 -49.722 1.00 17.12 90 LEU D CA 1
ATOM 5425 C C . LEU D 1 90 ? 10.515 17.376 -50.906 1.00 14.94 90 LEU D C 1
ATOM 5426 O O . LEU D 1 90 ? 9.931 16.300 -50.767 1.00 17.12 90 LEU D O 1
ATOM 5431 N N . HIS D 1 91 ? 10.650 17.980 -52.075 1.00 18.68 91 HIS D N 1
ATOM 5432 C CA . HIS D 1 91 ? 10.148 17.391 -53.300 1.00 17.34 91 HIS D CA 1
ATOM 5433 C C . HIS D 1 91 ? 10.676 15.964 -53.459 1.00 17.23 91 HIS D C 1
ATOM 5434 O O . HIS D 1 91 ? 9.916 15.039 -53.793 1.00 16.97 91 HIS D O 1
ATOM 5441 N N . SER D 1 92 ? 11.970 15.786 -53.205 1.00 17.15 92 SER D N 1
ATOM 5442 C CA . SER D 1 92 ? 12.583 14.475 -53.310 1.00 17.68 92 SER D CA 1
ATOM 5443 C C . SER D 1 92 ? 12.058 13.484 -52.262 1.00 17.75 92 SER D C 1
ATOM 5444 O O . SER D 1 92 ? 11.968 12.284 -52.522 1.00 17.70 92 SER D O 1
ATOM 5447 N N . LYS D 1 93 ? 11.714 13.970 -51.078 1.00 16.79 93 LYS D N 1
ATOM 5448 C CA . LYS D 1 93 ? 11.110 13.085 -50.083 1.00 19.60 93 LYS D CA 1
ATOM 5449 C C . LYS D 1 93 ? 9.764 12.546 -50.565 1.00 21.00 93 LYS D C 1
ATOM 5450 O O . LYS D 1 93 ? 9.409 11.399 -50.289 1.00 20.60 93 LYS D O 1
ATOM 5456 N N . LYS D 1 94 ? 9.029 13.378 -51.295 1.00 20.79 94 LYS D N 1
ATOM 5457 C CA . LYS D 1 94 ? 7.695 13.019 -51.788 1.00 22.80 94 LYS D CA 1
ATOM 5458 C C . LYS D 1 94 ? 7.752 12.171 -53.057 1.00 25.47 94 LYS D C 1
ATOM 5459 O O . LYS D 1 94 ? 6.977 11.228 -53.216 1.00 21.88 94 LYS D O 1
ATOM 5465 N N . TYR D 1 95 ? 8.697 12.483 -53.944 1.00 20.38 95 TYR D N 1
ATOM 5466 C CA . TYR D 1 95 ? 8.697 11.906 -55.283 1.00 20.57 95 TYR D CA 1
ATOM 5467 C C . TYR D 1 95 ? 9.844 10.950 -55.593 1.00 21.43 95 TYR D C 1
ATOM 5468 O O . TYR D 1 95 ? 9.898 10.373 -56.684 1.00 23.89 95 TYR D O 1
ATOM 5477 N N . GLY D 1 96 ? 10.766 10.770 -54.658 1.00 18.56 96 GLY D N 1
ATOM 5478 C CA . GLY D 1 96 ? 11.924 9.947 -54.964 1.00 20.25 96 GLY D CA 1
ATOM 5479 C C . GLY D 1 96 ? 12.989 10.773 -55.662 1.00 21.14 96 GLY D C 1
ATOM 5480 O O . GLY D 1 96 ? 12.842 11.988 -55.809 1.00 21.18 96 GLY D O 1
ATOM 5481 N N . THR D 1 97 ? 14.059 10.113 -56.090 1.00 19.75 97 THR D N 1
ATOM 5482 C CA . THR D 1 97 ? 15.216 10.790 -56.670 1.00 19.92 97 THR D CA 1
ATOM 5483 C C . THR D 1 97 ? 14.808 11.747 -57.779 1.00 17.70 97 THR D C 1
ATOM 5484 O O . THR D 1 97 ? 14.081 11.390 -58.697 1.00 21.45 97 THR D O 1
ATOM 5488 N N . THR D 1 98 ? 15.279 12.977 -57.671 1.00 15.36 98 THR D N 1
ATOM 5489 C CA . THR D 1 98 ? 14.813 14.070 -58.516 1.00 15.67 98 THR D CA 1
ATOM 5490 C C . THR D 1 98 ? 16.032 14.789 -59.074 1.00 16.27 98 THR D C 1
ATOM 5491 O O . THR D 1 98 ? 17.068 14.876 -58.405 1.00 16.18 98 THR D O 1
ATOM 5495 N N . VAL D 1 99 ? 15.940 15.293 -60.301 1.00 16.23 99 VAL D N 1
ATOM 5496 C CA . VAL D 1 99 ? 17.044 16.058 -60.855 1.00 15.79 99 VAL D CA 1
ATOM 5497 C C . VAL D 1 99 ? 16.669 17.530 -60.883 1.00 17.86 99 VAL D C 1
ATOM 5498 O O . VAL D 1 99 ? 15.655 17.906 -61.482 1.00 16.80 99 VAL D O 1
ATOM 5502 N N . LEU D 1 100 ? 17.459 18.349 -60.193 1.00 14.41 100 LEU D N 1
ATOM 5503 C CA . LEU D 1 100 ? 17.337 19.799 -60.286 1.00 14.77 100 LEU D CA 1
ATOM 5504 C C . LEU D 1 100 ? 18.138 20.265 -61.493 1.00 16.53 100 LEU D C 1
ATOM 5505 O O . LEU D 1 100 ? 19.363 20.095 -61.546 1.00 17.55 100 LEU D O 1
ATOM 5510 N N . ILE D 1 101 ? 17.439 20.839 -62.469 1.00 17.86 101 ILE D N 1
ATOM 5511 C CA . ILE D 1 101 ? 18.057 21.283 -63.711 1.00 16.04 101 ILE D CA 1
ATOM 5512 C C . ILE D 1 101 ? 18.172 22.811 -63.753 1.00 21.54 101 ILE D C 1
ATOM 5513 O O . ILE D 1 101 ? 17.167 23.531 -63.789 1.00 22.16 101 ILE D O 1
ATOM 5518 N N . ILE D 1 102 ? 19.404 23.306 -63.757 1.00 20.55 102 ILE D N 1
ATOM 5519 C CA . ILE D 1 102 ? 19.622 24.742 -63.738 1.00 24.50 102 ILE D CA 1
ATOM 5520 C C . ILE D 1 102 ? 20.118 25.234 -65.091 1.00 26.66 102 ILE D C 1
ATOM 5521 O O . ILE D 1 102 ? 21.260 24.986 -65.487 1.00 22.90 102 ILE D O 1
ATOM 5526 N N . ASP D 1 103 ? 19.223 25.922 -65.795 1.00 25.18 103 ASP D N 1
ATOM 5527 C CA . ASP D 1 103 ? 19.439 26.326 -67.186 1.00 26.55 103 ASP D CA 1
ATOM 5528 C C . ASP D 1 103 ? 20.623 27.270 -67.341 1.00 27.00 103 ASP D C 1
ATOM 5529 O O . ASP D 1 103 ? 21.391 27.172 -68.298 1.00 30.17 103 ASP D O 1
ATOM 5534 N N . GLU D 1 104 ? 20.769 28.194 -66.402 1.00 26.91 104 GLU D N 1
ATOM 5535 C CA . GLU D 1 104 ? 21.949 29.056 -66.382 1.00 29.98 104 GLU D CA 1
ATOM 5536 C C . GLU D 1 104 ? 22.514 29.110 -64.971 1.00 30.25 104 GLU D C 1
ATOM 5537 O O . GLU D 1 104 ? 22.095 29.928 -64.141 1.00 25.54 104 GLU D O 1
ATOM 5543 N N . ALA D 1 105 ? 23.475 28.227 -64.712 1.00 23.40 105 ALA D N 1
ATOM 5544 C CA . ALA D 1 105 ? 23.968 28.000 -63.361 1.00 20.31 105 ALA D CA 1
ATOM 5545 C C . ALA D 1 105 ? 24.780 29.160 -62.800 1.00 25.98 105 ALA D C 1
ATOM 5546 O O . ALA D 1 105 ? 25.065 29.205 -61.603 1.00 25.70 105 ALA D O 1
ATOM 5548 N N . TYR D 1 106 ? 25.181 30.096 -63.649 1.00 25.20 106 TYR D N 1
ATOM 5549 C CA . TYR D 1 106 ? 26.037 31.158 -63.144 1.00 28.82 106 TYR D CA 1
ATOM 5550 C C . TYR D 1 106 ? 25.287 32.097 -62.186 1.00 32.65 106 TYR D C 1
ATOM 5551 O O . TYR D 1 106 ? 25.899 32.696 -61.312 1.00 30.23 106 TYR D O 1
ATOM 5560 N N . TYR D 1 107 ? 23.963 32.192 -62.313 1.00 28.73 107 TYR D N 1
ATOM 5561 C CA . TYR D 1 107 ? 23.205 33.003 -61.360 1.00 32.53 107 TYR D CA 1
ATOM 5562 C C . TYR D 1 107 ? 23.313 32.475 -59.925 1.00 34.72 107 TYR D C 1
ATOM 5563 O O . TYR D 1 107 ? 23.258 33.247 -58.968 1.00 37.28 107 TYR D O 1
ATOM 5572 N N . HIS D 1 108 ? 23.499 31.170 -59.767 1.00 28.39 108 HIS D N 1
ATOM 5573 C CA . HIS D 1 108 ? 23.547 30.594 -58.424 1.00 27.13 108 HIS D CA 1
ATOM 5574 C C . HIS D 1 108 ? 24.914 30.039 -58.019 1.00 26.33 108 HIS D C 1
ATOM 5575 O O . HIS D 1 108 ? 25.214 29.918 -56.833 1.00 23.40 108 HIS D O 1
ATOM 5582 N N . PHE D 1 109 ? 25.748 29.722 -59.000 1.00 24.32 109 PHE D N 1
ATOM 5583 C CA . PHE D 1 109 ? 27.022 29.065 -58.732 1.00 27.76 109 PHE D CA 1
ATOM 5584 C C . PHE D 1 109 ? 28.191 29.868 -59.300 1.00 29.35 109 PHE D C 1
ATOM 5585 O O . PHE D 1 109 ? 29.234 29.311 -59.634 1.00 27.75 109 PHE D O 1
ATOM 5593 N N . LYS D 1 110 ? 28.008 31.182 -59.387 1.00 28.45 110 LYS D N 1
ATOM 5594 C CA . LYS D 1 110 ? 28.967 32.072 -60.034 1.00 34.66 110 LYS D CA 1
ATOM 5595 C C . LYS D 1 110 ? 30.381 31.989 -59.464 1.00 33.40 110 LYS D C 1
ATOM 5596 O O . LYS D 1 110 ? 30.572 31.739 -58.276 1.00 32.67 110 LYS D O 1
ATOM 5602 N N . TYR D 1 111 ? 31.364 32.209 -60.331 1.00 35.09 111 TYR D N 1
ATOM 5603 C CA . TYR D 1 111 ? 32.747 32.373 -59.905 1.00 36.17 111 TYR D CA 1
ATOM 5604 C C . TYR D 1 111 ? 32.794 33.551 -58.948 1.00 41.26 111 TYR D C 1
ATOM 5605 O O . TYR D 1 111 ? 32.235 34.609 -59.233 1.00 45.28 111 TYR D O 1
ATOM 5614 N N . LYS D 1 112 ? 33.438 33.352 -57.806 1.00 43.56 112 LYS D N 1
ATOM 5615 C CA . LYS D 1 112 ? 33.527 34.386 -56.782 1.00 44.74 112 LYS D CA 1
ATOM 5616 C C . LYS D 1 112 ? 32.163 34.898 -56.327 1.00 49.08 112 LYS D C 1
ATOM 5617 O O . LYS D 1 112 ? 31.918 36.107 -56.307 1.00 57.49 112 LYS D O 1
ATOM 5623 N N . GLN D 1 113 ? 31.267 33.968 -56.007 1.00 42.44 113 GLN D N 1
ATOM 5624 C CA . GLN D 1 113 ? 30.175 34.256 -55.088 1.00 42.80 113 GLN D CA 1
ATOM 5625 C C . GLN D 1 113 ? 30.373 33.305 -53.915 1.00 41.96 113 GLN D C 1
ATOM 5626 O O . GLN D 1 113 ? 31.005 32.257 -54.071 1.00 41.98 113 GLN D O 1
ATOM 5632 N N . LYS D 1 114 ? 29.884 33.681 -52.739 1.00 43.07 114 LYS D N 1
ATOM 5633 C CA . LYS D 1 114 ? 30.174 32.923 -51.529 1.00 41.97 114 LYS D CA 1
ATOM 5634 C C . LYS D 1 114 ? 29.427 31.594 -51.478 1.00 39.25 114 LYS D C 1
ATOM 5635 O O . LYS D 1 114 ? 28.280 31.498 -51.916 1.00 42.10 114 LYS D O 1
ATOM 5641 N N . VAL D 1 115 ? 30.088 30.578 -50.927 1.00 37.95 115 VAL D N 1
ATOM 5642 C CA . VAL D 1 115 ? 29.495 29.256 -50.774 1.00 34.28 115 VAL D CA 1
ATOM 5643 C C . VAL D 1 115 ? 28.588 29.167 -49.541 1.00 31.46 115 VAL D C 1
ATOM 5644 O O . VAL D 1 115 ? 29.063 29.116 -48.411 1.00 34.21 115 VAL D O 1
ATOM 5648 N N . THR D 1 116 ? 27.280 29.149 -49.782 1.00 28.66 116 THR D N 1
ATOM 5649 C CA . THR D 1 116 ? 26.259 28.984 -48.751 1.00 23.32 116 THR D CA 1
ATOM 5650 C C . THR D 1 116 ? 26.091 27.512 -48.385 1.00 22.33 116 THR D C 1
ATOM 5651 O O . THR D 1 116 ? 26.573 26.645 -49.107 1.00 20.44 116 THR D O 1
ATOM 5655 N N . PRO D 1 117 ? 25.394 27.219 -47.268 1.00 17.84 117 PRO D N 1
ATOM 5656 C CA . PRO D 1 117 ? 25.123 25.811 -46.940 1.00 16.98 117 PRO D CA 1
ATOM 5657 C C . PRO D 1 117 ? 24.378 25.048 -48.036 1.00 20.78 117 PRO D C 1
ATOM 5658 O O . PRO D 1 117 ? 24.676 23.858 -48.242 1.00 16.59 117 PRO D O 1
ATOM 5662 N N . ALA D 1 118 ? 23.457 25.717 -48.733 1.00 21.22 118 ALA D N 1
ATOM 5663 C CA . ALA D 1 118 ? 22.730 25.103 -49.852 1.00 21.06 118 ALA D CA 1
ATOM 5664 C C . ALA D 1 118 ? 23.670 24.712 -50.979 1.00 18.68 118 ALA D C 1
ATOM 5665 O O . ALA D 1 118 ? 23.652 23.564 -51.441 1.00 18.92 118 ALA D O 1
ATOM 5667 N N . ILE D 1 119 ? 24.475 25.668 -51.442 1.00 16.81 119 ILE D N 1
ATOM 5668 C CA . ILE D 1 119 ? 25.471 25.404 -52.487 1.00 18.79 119 ILE D CA 1
ATOM 5669 C C . ILE D 1 119 ? 26.410 24.293 -52.062 1.00 17.53 119 ILE D C 1
ATOM 5670 O O . ILE D 1 119 ? 26.722 23.394 -52.834 1.00 14.55 119 ILE D O 1
ATOM 5675 N N . ASP D 1 120 ? 26.849 24.339 -50.813 1.00 17.49 120 ASP D N 1
ATOM 5676 C CA . ASP D 1 120 ? 27.818 23.352 -50.347 1.00 18.35 120 ASP D CA 1
ATOM 5677 C C . ASP D 1 120 ? 27.227 21.943 -50.289 1.00 16.58 120 ASP D C 1
ATOM 5678 O O . ASP D 1 120 ? 27.875 20.970 -50.687 1.00 15.64 120 ASP D O 1
ATOM 5683 N N . GLU D 1 121 ? 25.991 21.839 -49.819 1.00 17.41 121 GLU D N 1
ATOM 5684 C CA . GLU D 1 121 ? 25.287 20.553 -49.778 1.00 17.82 121 GLU D CA 1
ATOM 5685 C C . GLU D 1 121 ? 24.997 20.041 -51.191 1.00 14.96 121 GLU D C 1
ATOM 5686 O O . GLU D 1 121 ? 25.080 18.844 -51.460 1.00 14.43 121 GLU D O 1
ATOM 5692 N N . ALA D 1 122 ? 24.656 20.945 -52.102 1.00 13.96 122 ALA D N 1
ATOM 5693 C CA . ALA D 1 122 ? 24.332 20.527 -53.459 1.00 17.10 122 ALA D CA 1
ATOM 5694 C C . ALA D 1 122 ? 25.559 19.903 -54.124 1.00 20.32 122 ALA D C 1
ATOM 5695 O O . ALA D 1 122 ? 25.443 18.982 -54.955 1.00 18.97 122 ALA D O 1
ATOM 5697 N N . LEU D 1 123 ? 26.737 20.406 -53.759 1.00 15.25 123 LEU D N 1
ATOM 5698 C CA . LEU D 1 123 ? 27.967 19.949 -54.400 1.00 18.94 123 LEU D CA 1
ATOM 5699 C C . LEU D 1 123 ? 28.671 18.824 -53.664 1.00 18.67 123 LEU D C 1
ATOM 5700 O O . LEU D 1 123 ? 29.408 18.060 -54.281 1.00 21.65 123 LEU D O 1
ATOM 5705 N N . HIS D 1 124 ? 28.455 18.719 -52.358 1.00 15.76 124 HIS D N 1
ATOM 5706 C CA . HIS D 1 124 ? 29.146 17.713 -51.553 1.00 18.52 124 HIS D CA 1
ATOM 5707 C C . HIS D 1 124 ? 28.264 16.616 -50.983 1.00 20.25 124 HIS D C 1
ATOM 5708 O O . HIS D 1 124 ? 28.777 15.595 -50.514 1.00 21.88 124 HIS D O 1
ATOM 5715 N N . ALA D 1 125 ? 26.951 16.816 -50.983 1.00 16.34 125 ALA D N 1
ATOM 5716 C CA . ALA D 1 125 ? 26.057 15.813 -50.386 1.00 16.13 125 ALA D CA 1
ATOM 5717 C C . ALA D 1 125 ? 24.751 15.682 -51.159 1.00 15.83 125 ALA D C 1
ATOM 5718 O O . ALA D 1 125 ? 23.697 15.464 -50.562 1.00 17.13 125 ALA D O 1
ATOM 5720 N N . ASN D 1 126 ? 24.805 15.826 -52.483 1.00 14.86 126 ASN D N 1
ATOM 5721 C CA . ASN D 1 126 ? 23.563 15.810 -53.258 1.00 15.32 126 ASN D CA 1
ATOM 5722 C C . ASN D 1 126 ? 22.871 14.452 -53.248 1.00 17.11 126 ASN D C 1
ATOM 5723 O O . ASN D 1 126 ? 21.644 14.388 -53.165 1.00 15.17 126 ASN D O 1
ATOM 5728 N N . ARG D 1 127 ? 23.641 13.366 -53.332 1.00 15.95 127 ARG D N 1
ATOM 5729 C CA . ARG D 1 127 ? 23.033 12.032 -53.297 1.00 18.72 127 ARG D CA 1
ATOM 5730 C C . ARG D 1 127 ? 22.287 11.818 -51.982 1.00 18.40 127 ARG D C 1
ATOM 5731 O O . ARG D 1 127 ? 21.142 11.343 -51.958 1.00 18.95 127 ARG D O 1
ATOM 5739 N N . HIS D 1 128 ? 22.926 12.187 -50.881 1.00 17.40 128 HIS D N 1
ATOM 5740 C CA . HIS D 1 128 ? 22.243 12.123 -49.599 1.00 20.11 128 HIS D CA 1
ATOM 5741 C C . HIS D 1 128 ? 20.928 12.908 -49.596 1.00 19.77 128 HIS D C 1
ATOM 5742 O O . HIS D 1 128 ? 19.943 12.464 -48.990 1.00 17.77 128 HIS D O 1
ATOM 5749 N N . ALA D 1 129 ? 20.904 14.053 -50.283 1.00 18.75 129 ALA D N 1
ATOM 5750 C CA . ALA D 1 129 ? 19.699 14.901 -50.345 1.00 19.82 129 ALA D CA 1
ATOM 5751 C C . ALA D 1 129 ? 18.644 14.365 -51.312 1.00 19.53 129 ALA D C 1
ATOM 5752 O O . ALA D 1 129 ? 17.537 14.910 -51.397 1.00 19.77 129 ALA D O 1
ATOM 5754 N N . GLY D 1 130 ? 18.996 13.315 -52.051 1.00 18.17 130 GLY D N 1
ATOM 5755 C CA . GLY D 1 130 ? 18.098 12.699 -53.024 1.00 18.74 130 GLY D CA 1
ATOM 5756 C C . GLY D 1 130 ? 17.955 13.504 -54.309 1.00 18.35 130 GLY D C 1
ATOM 5757 O O . GLY D 1 130 ? 16.920 13.451 -54.974 1.00 17.69 130 GLY D O 1
ATOM 5758 N N . LEU D 1 131 ? 18.995 14.254 -54.661 1.00 13.44 131 LEU D N 1
ATOM 5759 C CA . LEU D 1 131 ? 18.914 15.146 -55.817 1.00 13.55 131 LEU D CA 1
ATOM 5760 C C . LEU D 1 131 ? 20.099 15.018 -56.784 1.00 16.54 131 LEU D C 1
ATOM 5761 O O . LEU D 1 131 ? 21.256 15.153 -56.403 1.00 17.88 131 LEU D O 1
ATOM 5766 N N . GLY D 1 132 ? 19.797 14.767 -58.049 1.00 15.44 132 GLY D N 1
ATOM 5767 C CA . GLY D 1 132 ? 20.804 14.920 -59.083 1.00 14.33 132 GLY D CA 1
ATOM 5768 C C . GLY D 1 132 ? 20.775 16.382 -59.488 1.00 17.86 132 GLY D C 1
ATOM 5769 O O . GLY D 1 132 ? 19.796 17.099 -59.197 1.00 17.35 132 GLY D O 1
ATOM 5770 N N . LEU D 1 133 ? 21.833 16.828 -60.154 1.00 15.46 133 LEU D N 1
ATOM 5771 C CA . LEU D 1 133 ? 21.930 18.199 -60.614 1.00 18.90 133 LEU D CA 1
ATOM 5772 C C . LEU D 1 133 ? 22.432 18.260 -62.040 1.00 20.43 133 LEU D C 1
ATOM 5773 O O . LEU D 1 133 ? 23.423 17.616 -62.391 1.00 21.75 133 LEU D O 1
ATOM 5778 N N . ILE D 1 134 ? 21.758 19.055 -62.864 1.00 19.43 134 ILE D N 1
ATOM 5779 C CA . ILE D 1 134 ? 22.316 19.434 -64.148 1.00 18.75 134 ILE D CA 1
ATOM 5780 C C . ILE D 1 134 ? 22.560 20.938 -64.133 1.00 19.52 134 ILE D C 1
ATOM 5781 O O . ILE D 1 134 ? 21.614 21.735 -64.000 1.00 17.09 134 ILE D O 1
ATOM 5786 N N . LEU D 1 135 ? 23.834 21.316 -64.255 1.00 15.60 135 LEU D N 1
ATOM 5787 C CA . LEU D 1 135 ? 24.230 22.718 -64.221 1.00 21.89 135 LEU D CA 1
ATOM 5788 C C . LEU D 1 135 ? 24.705 23.095 -65.614 1.00 21.71 135 LEU D C 1
ATOM 5789 O O . LEU D 1 135 ? 25.690 22.554 -66.127 1.00 22.33 135 LEU D O 1
ATOM 5794 N N . SER D 1 136 ? 23.978 24.010 -66.239 1.00 21.66 136 SER D N 1
ATOM 5795 C CA . SER D 1 136 ? 24.278 24.405 -67.598 1.00 23.05 136 SER D CA 1
ATOM 5796 C C . SER D 1 136 ? 24.908 25.791 -67.622 1.00 23.58 136 SER D C 1
ATOM 5797 O O . SER D 1 136 ? 24.464 26.688 -66.910 1.00 25.35 136 SER D O 1
ATOM 5800 N N . THR D 1 137 ? 25.942 25.975 -68.442 1.00 23.46 137 THR D N 1
ATOM 5801 C CA . THR D 1 137 ? 26.618 27.267 -68.488 1.00 25.91 137 THR D CA 1
ATOM 5802 C C . THR D 1 137 ? 27.199 27.569 -69.865 1.00 30.03 137 THR D C 1
ATOM 5803 O O . THR D 1 137 ? 27.491 26.653 -70.644 1.00 26.38 137 THR D O 1
ATOM 5807 N N . GLN D 1 138 ? 27.364 28.857 -70.161 1.00 30.48 138 GLN D N 1
ATOM 5808 C CA . GLN D 1 138 ? 27.913 29.287 -71.451 1.00 30.17 138 GLN D CA 1
ATOM 5809 C C . GLN D 1 138 ? 29.424 29.073 -71.531 1.00 29.54 138 GLN D C 1
ATOM 5810 O O . GLN D 1 138 ? 29.933 28.557 -72.538 1.00 27.10 138 GLN D O 1
ATOM 5816 N N . ARG D 1 139 ? 30.138 29.493 -70.486 1.00 29.40 139 ARG D N 1
ATOM 5817 C CA . ARG D 1 139 ? 31.601 29.421 -70.481 1.00 30.51 139 ARG D CA 1
ATOM 5818 C C . ARG D 1 139 ? 32.088 28.686 -69.247 1.00 26.58 139 ARG D C 1
ATOM 5819 O O . ARG D 1 139 ? 31.479 28.782 -68.176 1.00 28.19 139 ARG D O 1
ATOM 5827 N N . VAL D 1 140 ? 33.195 27.966 -69.391 1.00 23.09 140 VAL D N 1
ATOM 5828 C CA . VAL D 1 140 ? 33.772 27.235 -68.267 1.00 22.68 140 VAL D CA 1
ATOM 5829 C C . VAL D 1 140 ? 34.062 28.159 -67.096 1.00 27.08 140 VAL D C 1
ATOM 5830 O O . VAL D 1 140 ? 33.839 27.796 -65.938 1.00 25.35 140 VAL D O 1
ATOM 5834 N N . TYR D 1 141 ? 34.556 29.359 -67.390 1.00 28.95 141 TYR D N 1
ATOM 5835 C CA . TYR D 1 141 ? 34.987 30.264 -66.325 1.00 27.27 141 TYR D CA 1
ATOM 5836 C C . TYR D 1 141 ? 33.830 31.000 -65.650 1.00 28.90 141 TYR D C 1
ATOM 5837 O O . TYR D 1 141 ? 34.051 31.810 -64.741 1.00 30.30 141 TYR D O 1
ATOM 5846 N N . ASP D 1 142 ? 32.600 30.715 -66.074 1.00 27.61 142 ASP D N 1
ATOM 5847 C CA . ASP D 1 142 ? 31.426 31.360 -65.465 1.00 27.62 142 ASP D CA 1
ATOM 5848 C C . ASP D 1 142 ? 31.135 30.865 -64.054 1.00 31.00 142 ASP D C 1
ATOM 5849 O O . ASP D 1 142 ? 30.509 31.575 -63.261 1.00 32.31 142 ASP D O 1
ATOM 5854 N N . LEU D 1 143 ? 31.584 29.650 -63.746 1.00 27.62 143 LEU D N 1
ATOM 5855 C CA . LEU D 1 143 ? 31.241 28.991 -62.482 1.00 28.25 143 LEU D CA 1
ATOM 5856 C C . LEU D 1 143 ? 32.437 28.878 -61.544 1.00 27.91 143 LEU D C 1
ATOM 5857 O O . LEU D 1 143 ? 33.585 28.888 -61.988 1.00 29.19 143 LEU D O 1
ATOM 5862 N N . MET D 1 144 ? 32.161 28.753 -60.248 1.00 28.37 144 MET D N 1
ATOM 5863 C CA . MET D 1 144 ? 33.209 28.504 -59.255 1.00 26.91 144 MET D CA 1
ATOM 5864 C C . MET D 1 144 ? 33.880 27.152 -59.518 1.00 27.56 144 MET D C 1
ATOM 5865 O O . MET D 1 144 ? 33.213 26.188 -59.895 1.00 22.80 144 MET D O 1
ATOM 5870 N N . PRO D 1 145 ? 35.213 27.093 -59.365 1.00 28.31 145 PRO D N 1
ATOM 5871 C CA . PRO D 1 145 ? 36.006 25.886 -59.639 1.00 27.48 145 PRO D CA 1
ATOM 5872 C C . PRO D 1 145 ? 35.528 24.638 -58.906 1.00 20.13 145 PRO D C 1
ATOM 5873 O O . PRO D 1 145 ? 35.661 23.541 -59.436 1.00 21.53 145 PRO D O 1
ATOM 5877 N N . ILE D 1 146 ? 34.975 24.798 -57.715 1.00 21.89 146 ILE D N 1
ATOM 5878 C CA . ILE D 1 146 ? 34.570 23.644 -56.921 1.00 19.97 146 ILE D CA 1
ATOM 5879 C C . ILE D 1 146 ? 33.445 22.871 -57.617 1.00 22.23 146 ILE D C 1
ATOM 5880 O O . ILE D 1 146 ? 33.218 21.695 -57.342 1.00 24.14 146 ILE D O 1
ATOM 5885 N N . VAL D 1 147 ? 32.751 23.526 -58.539 1.00 20.22 147 VAL D N 1
ATOM 5886 C CA . VAL D 1 147 ? 31.753 22.826 -59.334 1.00 20.44 147 VAL D CA 1
ATOM 5887 C C . VAL D 1 147 ? 32.448 21.728 -60.153 1.00 19.62 147 VAL D C 1
ATOM 5888 O O . VAL D 1 147 ? 31.990 20.582 -60.178 1.00 19.17 147 VAL D O 1
ATOM 5892 N N . TYR D 1 148 ? 33.576 22.054 -60.781 1.00 19.87 148 TYR D N 1
ATOM 5893 C CA . TYR D 1 148 ? 34.247 21.080 -61.650 1.00 19.39 148 TYR D CA 1
ATOM 5894 C C . TYR D 1 148 ? 34.915 19.955 -60.861 1.00 18.22 148 TYR D C 1
ATOM 5895 O O . TYR D 1 148 ? 35.037 18.830 -61.340 1.00 18.67 148 TYR D O 1
ATOM 5904 N N . LYS D 1 149 ? 35.322 20.248 -59.634 1.00 19.41 149 LYS D N 1
ATOM 5905 C CA . LYS D 1 149 ? 35.926 19.223 -58.790 1.00 20.65 149 LYS D CA 1
ATOM 5906 C C . LYS D 1 149 ? 34.885 18.235 -58.265 1.00 19.20 149 LYS D C 1
ATOM 5907 O O . LYS D 1 149 ? 35.172 17.044 -58.115 1.00 19.53 149 LYS D O 1
ATOM 5913 N N . GLN D 1 150 ? 33.682 18.732 -57.982 1.00 17.57 150 GLN D N 1
ATOM 5914 C CA . GLN D 1 150 ? 32.637 17.911 -57.371 1.00 16.48 150 GLN D CA 1
ATOM 5915 C C . GLN D 1 150 ? 31.667 17.295 -58.378 1.00 17.21 150 GLN D C 1
ATOM 5916 O O . GLN D 1 150 ? 30.845 16.439 -58.022 1.00 19.00 150 GLN D O 1
ATOM 5922 N N . ALA D 1 151 ? 31.741 17.729 -59.631 1.00 16.83 151 ALA D N 1
ATOM 5923 C CA . ALA D 1 151 ? 30.864 17.156 -60.650 1.00 19.16 151 ALA D CA 1
ATOM 5924 C C . ALA D 1 151 ? 31.207 15.682 -60.837 1.00 19.44 151 ALA D C 1
ATOM 5925 O O . ALA D 1 151 ? 32.312 15.245 -60.491 1.00 20.49 151 ALA D O 1
ATOM 5927 N N . ASP D 1 152 ? 30.244 14.926 -61.358 1.00 15.22 152 ASP D N 1
ATOM 5928 C CA . ASP D 1 152 ? 30.451 13.533 -61.708 1.00 18.12 152 ASP D CA 1
ATOM 5929 C C . ASP D 1 152 ? 30.797 13.443 -63.180 1.00 17.28 152 ASP D C 1
ATOM 5930 O O . ASP D 1 152 ? 31.655 12.650 -63.586 1.00 18.21 152 ASP D O 1
ATOM 5935 N N . LEU D 1 153 ? 30.123 14.268 -63.973 1.00 18.06 153 LEU D N 1
ATOM 5936 C CA . LEU D 1 153 ? 30.365 14.341 -65.416 1.00 17.73 153 LEU D CA 1
ATOM 5937 C C . LEU D 1 153 ? 30.444 15.794 -65.850 1.00 18.01 153 LEU D C 1
ATOM 5938 O O . LEU D 1 153 ? 29.616 16.618 -65.439 1.00 15.47 153 LEU D O 1
ATOM 5943 N N . ILE D 1 154 ? 31.434 16.110 -66.685 1.00 20.52 154 ILE D N 1
ATOM 5944 C CA . ILE D 1 154 ? 31.497 17.422 -67.324 1.00 16.79 154 ILE D CA 1
ATOM 5945 C C . ILE D 1 154 ? 31.438 17.257 -68.833 1.00 17.92 154 ILE D C 1
ATOM 5946 O O . ILE D 1 154 ? 32.286 16.592 -69.431 1.00 19.51 154 ILE D O 1
ATOM 5951 N N . ILE D 1 155 ? 30.437 17.882 -69.442 1.00 16.88 155 ILE D N 1
ATOM 5952 C CA . ILE D 1 155 ? 30.229 17.816 -70.889 1.00 18.45 155 ILE D CA 1
ATOM 5953 C C . ILE D 1 155 ? 30.536 19.166 -71.520 1.00 19.17 155 ILE D C 1
ATOM 5954 O O . ILE D 1 155 ? 30.026 20.204 -71.080 1.00 18.22 155 ILE D O 1
ATOM 5959 N N . MET D 1 156 ? 31.352 19.159 -72.566 1.00 19.27 156 MET D N 1
ATOM 5960 C CA . MET D 1 156 ? 31.785 20.409 -73.168 1.00 19.84 156 MET D CA 1
ATOM 5961 C C . MET D 1 156 ? 31.656 20.360 -74.676 1.00 19.05 156 MET D C 1
ATOM 5962 O O . MET D 1 156 ? 32.011 19.359 -75.304 1.00 21.27 156 MET D O 1
ATOM 5967 N N . PHE D 1 157 ? 31.155 21.439 -75.259 1.00 19.29 157 PHE D N 1
ATOM 5968 C CA . PHE D 1 157 ? 31.146 21.559 -76.718 1.00 17.79 157 PHE D CA 1
ATOM 5969 C C . PHE D 1 157 ? 32.348 22.381 -77.170 1.00 21.39 157 PHE D C 1
ATOM 5970 O O . PHE D 1 157 ? 33.103 22.906 -76.346 1.00 22.39 157 PHE D O 1
ATOM 5978 N N . TYR D 1 158 ? 32.513 22.502 -78.481 1.00 20.46 158 TYR D N 1
ATOM 5979 C CA . TYR D 1 158 ? 33.682 23.144 -79.069 1.00 21.60 158 TYR D CA 1
ATOM 5980 C C . TYR D 1 158 ? 33.981 24.524 -78.491 1.00 21.95 158 TYR D C 1
ATOM 5981 O O . TYR D 1 158 ? 33.080 25.343 -78.316 1.00 21.48 158 TYR D O 1
ATOM 5990 N N . THR D 1 159 ? 35.250 24.775 -78.191 1.00 24.48 159 THR D N 1
ATOM 5991 C CA . THR D 1 159 ? 35.710 26.133 -77.916 1.00 25.28 159 THR D CA 1
ATOM 5992 C C . THR D 1 159 ? 37.198 26.229 -78.207 1.00 26.15 159 THR D C 1
ATOM 5993 O O . THR D 1 159 ? 37.888 25.210 -78.253 1.00 30.74 159 THR D O 1
ATOM 5997 N N . ARG D 1 160 ? 37.689 27.445 -78.428 1.00 27.06 160 ARG D N 1
ATOM 5998 C CA . ARG D 1 160 ? 39.133 27.677 -78.455 1.00 30.09 160 ARG D CA 1
ATOM 5999 C C . ARG D 1 160 ? 39.528 28.979 -77.781 1.00 32.36 160 ARG D C 1
ATOM 6000 O O . ARG D 1 160 ? 40.661 29.438 -77.942 1.00 35.33 160 ARG D O 1
ATOM 6008 N N . GLU D 1 161 ? 38.587 29.574 -77.045 1.00 32.45 161 GLU D N 1
ATOM 6009 C CA . GLU D 1 161 ? 38.870 30.762 -76.233 1.00 36.77 161 GLU D CA 1
ATOM 6010 C C . GLU D 1 161 ? 39.959 30.402 -75.222 1.00 34.63 161 GLU D C 1
ATOM 6011 O O . GLU D 1 161 ? 39.803 29.460 -74.448 1.00 35.27 161 GLU D O 1
ATOM 6017 N N . PRO D 1 162 ? 41.090 31.127 -75.262 1.00 38.10 162 PRO D N 1
ATOM 6018 C CA . PRO D 1 162 ? 42.285 30.743 -74.497 1.00 37.92 162 PRO D CA 1
ATOM 6019 C C . PRO D 1 162 ? 42.092 30.754 -72.983 1.00 36.36 162 PRO D C 1
ATOM 6020 O O . PRO D 1 162 ? 42.680 29.918 -72.299 1.00 34.92 162 PRO D O 1
ATOM 6024 N N . ASN D 1 163 ? 41.288 31.675 -72.465 1.00 35.66 163 ASN D N 1
ATOM 6025 C CA . ASN D 1 163 ? 40.996 31.666 -71.036 1.00 42.25 163 ASN D CA 1
ATOM 6026 C C . ASN D 1 163 ? 40.130 30.468 -70.650 1.00 37.32 163 ASN D C 1
ATOM 6027 O O . ASN D 1 163 ? 40.249 29.946 -69.543 1.00 32.53 163 ASN D O 1
ATOM 6032 N N . GLU D 1 164 ? 39.268 30.029 -71.567 1.00 35.43 164 GLU D N 1
ATOM 6033 C CA . GLU D 1 164 ? 38.487 28.819 -71.335 1.00 34.00 164 GLU D CA 1
ATOM 6034 C C . GLU D 1 164 ? 39.395 27.599 -71.337 1.00 29.98 164 GLU D C 1
ATOM 6035 O O . GLU D 1 164 ? 39.253 26.700 -70.509 1.00 25.21 164 GLU D O 1
ATOM 6041 N N . LEU D 1 165 ? 40.323 27.561 -72.287 1.00 30.18 165 LEU D N 1
ATOM 6042 C CA . LEU D 1 165 ? 41.233 26.427 -72.400 1.00 28.40 165 LEU D CA 1
ATOM 6043 C C . LEU D 1 165 ? 42.138 26.330 -71.181 1.00 28.67 165 LEU D C 1
ATOM 6044 O O . LEU D 1 165 ? 42.463 25.232 -70.723 1.00 28.40 165 LEU D O 1
ATOM 6049 N N . ARG D 1 166 ? 42.546 27.483 -70.661 1.00 31.97 166 ARG D N 1
ATOM 6050 C CA . ARG D 1 166 ? 43.401 27.511 -69.480 1.00 35.26 166 ARG D CA 1
ATOM 6051 C C . ARG D 1 166 ? 42.649 27.009 -68.258 1.00 29.01 166 ARG D C 1
ATOM 6052 O O . ARG D 1 166 ? 43.209 26.277 -67.445 1.00 29.97 166 ARG D O 1
ATOM 6060 N N . TRP D 1 167 ? 41.381 27.391 -68.138 1.00 28.32 167 TRP D N 1
ATOM 6061 C CA . TRP D 1 167 ? 40.530 26.898 -67.057 1.00 29.33 167 TRP D CA 1
ATOM 6062 C C . TRP D 1 167 ? 40.331 25.396 -67.161 1.00 26.67 167 TRP D C 1
ATOM 6063 O O . TRP D 1 167 ? 40.391 24.688 -66.161 1.00 28.17 167 TRP D O 1
ATOM 6074 N N . ILE D 1 168 ? 40.074 24.914 -68.376 1.00 28.49 168 ILE D N 1
ATOM 6075 C CA . ILE D 1 168 ? 39.886 23.482 -68.586 1.00 25.01 168 ILE D CA 1
ATOM 6076 C C . ILE D 1 168 ? 41.145 22.729 -68.136 1.00 27.20 168 ILE D C 1
ATOM 6077 O O . ILE D 1 168 ? 41.064 21.760 -67.380 1.00 25.86 168 ILE D O 1
ATOM 6082 N N . SER D 1 169 ? 42.312 23.199 -68.565 1.00 28.93 169 SER D N 1
ATOM 6083 C CA . SER D 1 169 ? 43.559 22.542 -68.189 1.00 26.63 169 SER D CA 1
ATOM 6084 C C . SER D 1 169 ? 43.788 22.526 -66.685 1.00 27.38 169 SER D C 1
ATOM 6085 O O . SER D 1 169 ? 44.234 21.523 -66.135 1.00 30.20 169 SER D O 1
ATOM 6088 N N . LYS D 1 170 ? 43.475 23.641 -66.037 1.00 28.01 170 LYS D N 1
ATOM 6089 C CA . LYS D 1 170 ? 43.710 23.838 -64.610 1.00 31.95 170 LYS D CA 1
ATOM 6090 C C . LYS D 1 170 ? 42.749 23.023 -63.725 1.00 33.76 170 LYS D C 1
ATOM 6091 O O . LYS D 1 170 ? 43.157 22.457 -62.707 1.00 32.74 170 LYS D O 1
ATOM 6097 N N . TYR D 1 171 ? 41.476 22.952 -64.114 1.00 29.39 171 TYR D N 1
ATOM 6098 C CA . TYR D 1 171 ? 40.444 22.443 -63.205 1.00 27.58 171 TYR D CA 1
ATOM 6099 C C . TYR D 1 171 ? 39.814 21.133 -63.652 1.00 32.85 171 TYR D C 1
ATOM 6100 O O . TYR D 1 171 ? 39.054 20.509 -62.899 1.00 23.36 171 TYR D O 1
ATOM 6109 N N . ILE D 1 172 ? 40.112 20.728 -64.882 1.00 27.72 172 ILE D N 1
ATOM 6110 C CA . ILE D 1 172 ? 39.511 19.530 -65.441 1.00 26.47 172 ILE D CA 1
ATOM 6111 C C . ILE D 1 172 ? 40.590 18.562 -65.938 1.00 29.86 172 ILE D C 1
ATOM 6112 O O . ILE D 1 172 ? 40.929 17.599 -65.252 1.00 31.45 172 ILE D O 1
ATOM 6117 N N . SER D 1 173 ? 41.151 18.834 -67.113 1.00 28.18 173 SER D N 1
ATOM 6118 C CA . SER D 1 173 ? 42.143 17.942 -67.704 1.00 28.84 173 SER D CA 1
ATOM 6119 C C . SER D 1 173 ? 42.938 18.646 -68.803 1.00 31.08 173 SER D C 1
ATOM 6120 O O . SER D 1 173 ? 42.362 19.365 -69.626 1.00 28.30 173 SER D O 1
ATOM 6123 N N . ALA D 1 174 ? 44.253 18.449 -68.819 1.00 32.49 174 ALA D N 1
ATOM 6124 C CA . ALA D 1 174 ? 45.075 19.013 -69.886 1.00 31.27 174 ALA D CA 1
ATOM 6125 C C . ALA D 1 174 ? 44.695 18.364 -71.205 1.00 29.35 174 ALA D C 1
ATOM 6126 O O . ALA D 1 174 ? 44.684 19.017 -72.255 1.00 33.74 174 ALA D O 1
ATOM 6128 N N . GLU D 1 175 ? 44.383 17.072 -71.147 1.00 29.97 175 GLU D N 1
ATOM 6129 C CA . GLU D 1 175 ? 43.975 16.328 -72.333 1.00 32.74 175 GLU D CA 1
ATOM 6130 C C . GLU D 1 175 ? 42.641 16.850 -72.849 1.00 34.09 175 GLU D C 1
ATOM 6131 O O . GLU D 1 175 ? 42.435 16.981 -74.062 1.00 32.62 175 GLU D O 1
ATOM 6137 N N . ALA D 1 176 ? 41.735 17.143 -71.921 1.00 29.24 176 ALA D N 1
ATOM 6138 C CA . ALA D 1 176 ? 40.424 17.677 -72.275 1.00 31.00 176 ALA D CA 1
ATOM 6139 C C . ALA D 1 176 ? 40.570 19.001 -73.003 1.00 26.53 176 ALA D C 1
ATOM 6140 O O . ALA D 1 176 ? 39.874 19.252 -73.986 1.00 24.67 176 ALA D O 1
ATOM 6142 N N . ALA D 1 177 ? 41.494 19.830 -72.518 1.00 29.67 177 ALA D N 1
ATOM 6143 C CA . ALA D 1 177 ? 41.738 21.156 -73.079 1.00 29.62 177 ALA D CA 1
ATOM 6144 C C . ALA D 1 177 ? 42.207 21.083 -74.524 1.00 31.28 177 ALA D C 1
ATOM 6145 O O . ALA D 1 177 ? 41.913 21.975 -75.326 1.00 36.82 177 ALA D O 1
ATOM 6147 N N . GLU D 1 178 ? 42.932 20.023 -74.863 1.00 32.61 178 GLU D N 1
ATOM 6148 C CA . GLU D 1 178 ? 43.376 19.850 -76.241 1.00 32.97 178 GLU D CA 1
ATOM 6149 C C . GLU D 1 178 ? 42.240 19.329 -77.104 1.00 31.83 178 GLU D C 1
ATOM 6150 O O . GLU D 1 178 ? 42.011 19.831 -78.199 1.00 32.84 178 GLU D O 1
ATOM 6156 N N . LYS D 1 179 ? 41.508 18.341 -76.596 1.00 30.02 179 LYS D N 1
ATOM 6157 C CA . LYS D 1 179 ? 40.485 17.683 -77.397 1.00 29.77 179 LYS D CA 1
ATOM 6158 C C . LYS D 1 179 ? 39.269 18.554 -77.665 1.00 27.66 179 LYS D C 1
ATOM 6159 O O . LYS D 1 179 ? 38.632 18.416 -78.704 1.00 26.38 179 LYS D O 1
ATOM 6165 N N . VAL D 1 180 ? 38.953 19.465 -76.747 1.00 26.50 180 VAL D N 1
ATOM 6166 C CA . VAL D 1 180 ? 37.794 20.339 -76.945 1.00 25.24 180 VAL D CA 1
ATOM 6167 C C . VAL D 1 180 ? 38.021 21.273 -78.146 1.00 30.98 180 VAL D C 1
ATOM 6168 O O . VAL D 1 180 ? 37.059 21.706 -78.793 1.00 23.83 180 VAL D O 1
ATOM 6172 N N . LYS D 1 181 ? 39.296 21.533 -78.458 1.00 26.16 181 LYS D N 1
ATOM 6173 C CA . LYS D 1 181 ? 39.687 22.414 -79.558 1.00 30.90 181 LYS D CA 1
ATOM 6174 C C . LYS D 1 181 ? 39.328 21.864 -80.940 1.00 29.90 181 LYS D C 1
ATOM 6175 O O . LYS D 1 181 ? 39.337 22.606 -81.920 1.00 31.55 181 LYS D O 1
ATOM 6181 N N . THR D 1 182 ? 39.041 20.569 -81.021 1.00 26.95 182 THR D N 1
ATOM 6182 C CA . THR D 1 182 ? 38.863 19.909 -82.315 1.00 34.76 182 THR D CA 1
ATOM 6183 C C . THR D 1 182 ? 37.503 19.231 -82.455 1.00 31.92 182 THR D C 1
ATOM 6184 O O . THR D 1 182 ? 37.298 18.402 -83.348 1.00 31.99 182 THR D O 1
ATOM 6188 N N . LEU D 1 183 ? 36.572 19.575 -81.577 1.00 29.52 183 LEU D N 1
ATOM 6189 C CA . LEU D 1 183 ? 35.232 19.012 -81.668 1.00 26.20 183 LEU D CA 1
ATOM 6190 C C . LEU D 1 183 ? 34.519 19.522 -82.911 1.00 27.39 183 LEU D C 1
ATOM 6191 O O . LEU D 1 183 ? 34.466 20.727 -83.153 1.00 29.80 183 LEU D O 1
ATOM 6196 N N . LYS D 1 184 ? 33.973 18.599 -83.692 1.00 28.46 184 LYS D N 1
ATOM 6197 C CA . LYS D 1 184 ? 33.121 18.965 -84.811 1.00 29.28 184 LYS D CA 1
ATOM 6198 C C . LYS D 1 184 ? 31.775 19.452 -84.298 1.00 31.84 184 LYS D C 1
ATOM 6199 O O . LYS D 1 184 ? 31.439 19.273 -83.119 1.00 25.15 184 LYS D O 1
ATOM 6202 N N . GLN D 1 185 ? 31.007 20.069 -85.190 1.00 28.79 185 GLN D N 1
ATOM 6203 C CA . GLN D 1 185 ? 29.714 20.647 -84.839 1.00 31.76 185 GLN D CA 1
ATOM 6204 C C . GLN D 1 185 ? 28.784 19.599 -84.204 1.00 31.37 185 GLN D C 1
ATOM 6205 O O . GLN D 1 185 ? 28.677 18.466 -84.696 1.00 27.96 185 GLN D O 1
ATOM 6211 N N . TYR D 1 186 ? 28.160 19.979 -83.086 1.00 33.40 186 TYR D N 1
ATOM 6212 C CA . TYR D 1 186 ? 27.225 19.125 -82.331 1.00 29.09 186 TYR D CA 1
ATOM 6213 C C . TYR D 1 186 ? 27.865 17.919 -81.637 1.00 28.94 186 TYR D C 1
ATOM 6214 O O . TYR D 1 186 ? 27.197 17.190 -80.890 1.00 28.70 186 TYR D O 1
ATOM 6223 N N . HIS D 1 187 ? 29.156 17.714 -81.865 1.00 26.20 187 HIS D N 1
ATOM 6224 C CA . HIS D 1 187 ? 29.890 16.721 -81.094 1.00 28.61 187 HIS D CA 1
ATOM 6225 C C . HIS D 1 187 ? 30.225 17.321 -79.732 1.00 27.17 187 HIS D C 1
ATOM 6226 O O . HIS D 1 187 ? 30.391 18.539 -79.591 1.00 27.55 187 HIS D O 1
ATOM 6233 N N . PHE D 1 188 ? 30.324 16.474 -78.720 1.00 26.64 188 PHE D N 1
ATOM 6234 C CA . PHE D 1 188 ? 30.668 16.984 -77.400 1.00 22.31 188 PHE D CA 1
ATOM 6235 C C . PHE D 1 188 ? 31.572 16.026 -76.653 1.00 24.18 188 PHE D C 1
ATOM 6236 O O . PHE D 1 188 ? 31.531 14.806 -76.872 1.00 26.29 188 PHE D O 1
ATOM 6244 N N . LEU D 1 189 ? 32.405 16.593 -75.788 1.00 22.71 189 LEU D N 1
ATOM 6245 C CA . LEU D 1 189 ? 33.356 15.812 -75.017 1.00 26.22 189 LEU D CA 1
ATOM 6246 C C . LEU D 1 189 ? 32.743 15.499 -73.659 1.00 24.84 189 LEU D C 1
ATOM 6247 O O . LEU D 1 189 ? 32.130 16.368 -73.029 1.00 23.54 189 LEU D O 1
ATOM 6252 N N . ILE D 1 190 ? 32.888 14.257 -73.215 1.00 22.36 190 ILE D N 1
ATOM 6253 C CA . ILE D 1 190 ? 32.408 13.875 -71.894 1.00 24.72 190 ILE D CA 1
ATOM 6254 C C . ILE D 1 190 ? 33.590 13.522 -71.007 1.00 22.42 190 ILE D C 1
ATOM 6255 O O . ILE D 1 190 ? 34.281 12.526 -71.234 1.00 27.63 190 ILE D O 1
ATOM 6260 N N . TYR D 1 191 ? 33.841 14.349 -70.002 1.00 24.37 191 TYR D N 1
ATOM 6261 C CA . TYR D 1 191 ? 34.896 14.039 -69.049 1.00 22.71 191 TYR D CA 1
ATOM 6262 C C . TYR D 1 191 ? 34.283 13.400 -67.810 1.00 22.55 191 TYR D C 1
ATOM 6263 O O . TYR D 1 191 ? 33.440 14.003 -67.137 1.00 21.63 191 TYR D O 1
ATOM 6272 N N . ASP D 1 192 ? 34.713 12.176 -67.522 1.00 22.80 192 ASP D N 1
ATOM 6273 C CA . ASP D 1 192 ? 34.293 11.459 -66.326 1.00 25.06 192 ASP D CA 1
ATOM 6274 C C . ASP D 1 192 ? 35.214 11.851 -65.172 1.00 25.00 192 ASP D C 1
ATOM 6275 O O . ASP D 1 192 ? 36.399 11.483 -65.150 1.00 23.65 192 ASP D O 1
ATOM 6280 N N . VAL D 1 193 ? 34.672 12.597 -64.215 1.00 21.44 193 VAL D N 1
ATOM 6281 C CA . VAL D 1 193 ? 35.491 13.170 -63.150 1.00 22.64 193 VAL D CA 1
ATOM 6282 C C . VAL D 1 193 ? 36.035 12.099 -62.214 1.00 24.72 193 VAL D C 1
ATOM 6283 O O . VAL D 1 193 ? 37.168 12.202 -61.733 1.00 27.35 193 VAL D O 1
ATOM 6287 N N . ASN D 1 194 ? 35.235 11.065 -61.980 1.00 24.19 194 ASN D N 1
ATOM 6288 C CA . ASN D 1 194 ? 35.592 10.020 -61.030 1.00 25.09 194 ASN D CA 1
ATOM 6289 C C . ASN D 1 194 ? 36.610 9.034 -61.610 1.00 26.07 194 ASN D C 1
ATOM 6290 O O . ASN D 1 194 ? 37.510 8.589 -60.911 1.00 28.56 194 ASN D O 1
ATOM 6295 N N . SER D 1 195 ? 36.487 8.724 -62.897 1.00 30.57 195 SER D N 1
ATOM 6296 C CA . SER D 1 195 ? 37.409 7.784 -63.534 1.00 32.21 195 SER D CA 1
ATOM 6297 C C . SER D 1 195 ? 38.518 8.506 -64.299 1.00 37.30 195 SER D C 1
ATOM 6298 O O . SER D 1 195 ? 39.433 7.866 -64.841 1.00 36.47 195 SER D O 1
ATOM 6301 N N . GLN D 1 196 ? 38.426 9.835 -64.332 1.00 30.59 196 GLN D N 1
ATOM 6302 C CA . GLN D 1 196 ? 39.411 10.687 -65.005 1.00 33.37 196 GLN D CA 1
ATOM 6303 C C . GLN D 1 196 ? 39.596 10.262 -66.451 1.00 37.93 196 GLN D C 1
ATOM 6304 O O . GLN D 1 196 ? 40.721 10.099 -66.931 1.00 33.76 196 GLN D O 1
ATOM 6310 N N . THR D 1 197 ? 38.470 10.104 -67.138 1.00 31.21 197 THR D N 1
ATOM 6311 C CA . THR D 1 197 ? 38.434 9.504 -68.463 1.00 34.40 197 THR D CA 1
ATOM 6312 C C . THR D 1 197 ? 37.696 10.419 -69.455 1.00 36.99 197 THR D C 1
ATOM 6313 O O . THR D 1 197 ? 36.803 11.182 -69.064 1.00 30.25 197 THR D O 1
ATOM 6317 N N . ILE D 1 198 ? 38.079 10.351 -70.730 1.00 31.38 198 ILE D N 1
ATOM 6318 C CA . ILE D 1 198 ? 37.474 11.190 -71.769 1.00 31.17 198 ILE D CA 1
ATOM 6319 C C . ILE D 1 198 ? 36.843 10.354 -72.884 1.00 35.19 198 ILE D C 1
ATOM 6320 O O . ILE D 1 198 ? 37.446 9.400 -73.387 1.00 31.92 198 ILE D O 1
ATOM 6325 N N . LYS D 1 199 ? 35.623 10.716 -73.262 1.00 34.34 199 LYS D N 1
ATOM 6326 C CA . LYS D 1 199 ? 34.953 10.102 -74.400 1.00 31.51 199 LYS D CA 1
ATOM 6327 C C . LYS D 1 199 ? 34.460 11.220 -75.305 1.00 33.40 199 LYS D C 1
ATOM 6328 O O . LYS D 1 199 ? 33.999 12.254 -74.820 1.00 31.48 199 LYS D O 1
ATOM 6330 N N . ILE D 1 200 ? 34.576 11.036 -76.616 1.00 32.45 200 ILE D N 1
ATOM 6331 C CA . ILE D 1 200 ? 34.019 12.011 -77.547 1.00 33.12 200 ILE D CA 1
ATOM 6332 C C . ILE D 1 200 ? 32.696 11.475 -78.056 1.00 34.37 200 ILE D C 1
ATOM 6333 O O . ILE D 1 200 ? 32.619 10.345 -78.539 1.00 33.49 200 ILE D O 1
ATOM 6338 N N . HIS D 1 201 ? 31.647 12.280 -77.947 1.00 30.74 201 HIS D N 1
ATOM 6339 C CA . HIS D 1 201 ? 30.324 11.796 -78.295 1.00 31.12 201 HIS D CA 1
ATOM 6340 C C . HIS D 1 201 ? 29.832 12.401 -79.607 1.00 33.34 201 HIS D C 1
ATOM 6341 O O . HIS D 1 201 ? 29.935 13.613 -79.823 1.00 30.94 201 HIS D O 1
ATOM 6348 N N . LYS D 1 202 ? 29.316 11.544 -80.486 1.00 36.09 202 LYS D N 1
ATOM 6349 C CA . LYS D 1 202 ? 28.694 11.980 -81.738 1.00 36.30 202 LYS D CA 1
ATOM 6350 C C . LYS D 1 202 ? 27.422 12.793 -81.446 1.00 32.38 202 LYS D C 1
ATOM 6351 O O . LYS D 1 202 ? 26.893 12.723 -80.340 1.00 31.27 202 LYS D O 1
ATOM 6353 N N . PRO D 1 203 ? 26.941 13.585 -82.426 1.00 33.41 203 PRO D N 1
ATOM 6354 C CA . PRO D 1 203 ? 25.709 14.357 -82.188 1.00 34.27 203 PRO D CA 1
ATOM 6355 C C . PRO D 1 203 ? 24.520 13.435 -81.891 1.00 35.31 203 PRO D C 1
ATOM 6356 O O . PRO D 1 203 ? 24.434 12.351 -82.467 1.00 35.87 203 PRO D O 1
ATOM 6360 N N . ILE D 1 204 ? 23.627 13.842 -80.994 1.00 37.25 204 ILE D N 1
ATOM 6361 C CA . ILE D 1 204 ? 22.464 13.014 -80.680 1.00 40.21 204 ILE D CA 1
ATOM 6362 C C . ILE D 1 204 ? 21.458 13.041 -81.827 1.00 37.28 204 ILE D C 1
ATOM 6363 O O . ILE D 1 204 ? 21.507 13.935 -82.676 1.00 41.61 204 ILE D O 1
#

Secondary structure (DSSP, 8-state):
-TT-EEEEE--TTSSHHHHIIIIIHHHHHHTT-EEEEEE--B-SSSBTTGGGSEE--SHHHHHH-SEEEEE-SS-SHHHHHHHHHHHHHHHHHHSSEEEEETTGGGTSBTT----HHHHHHHHSTTTTTEEEEEEESSGGGB-HHHHHH-SEEEE-----HHHHHHHHHHT-HHHHHHGGG--TT-EEEEETTTTEEEEEPPP--/-TT-EEEEE--TTSSHHHHIIIIIHHHHHHTT-EEEEEE---TTGGGSEEESSHHHHHH-SEEEEE---HHHHHHHHHHHHHHHHHSSEEEEEES-SSSSBTT-B--HHHHHHHH-HHHHTEEEEEEESSGGGB-HHHHHH-SEEEE-----HHHHHHHHHHT-HHHHHHGGG--TT-EEEEETTTTEEEEEPPP-/--TT-EEEEE--TTSSHHHHIIIIIHHHHHHTT-EEEEEE---SGGGSEE-SSTHHHHH-SEEEEE---HHHHHHHHHHHHHHHHSSEEEEETTGGGTSBTT-B--HHHHHHHHSHHHHTEEEEEEESSGGGB-HHHHHH-SEEEE-----HHHHHHHHHHT-HHHHHHGGGPPTT-EEEEETTTTEEEEEPPP-/--TT-EEEEE--TTSSHHHHIIIIIHHHHHHTT-EEEEEE---TTGGGSEEESSHHHHHH-SEEEEE---HHHHHHHHHHHHHHHHSSEEEEETTTHHHHBTTS---HHHHHHHHSHHHHTEEEEEEESSGGGB-HHHHHH-SEEEE-----HHHHHHHHHHT-HHHHHHGGGPPTT-EEEEETTTTEEEEE---

CATH classification: 3.40.50.300

Foldseek 3Di:
DLAFAEEEEAAVVLCRVVCCVPPVLVVCVVVQAFEEEAFAAQDPHGGPCPVFFDEDDDLVCLQPGRHYYYHDDPLAQVVLVSSLVSNLNSCVVRPQHEYEYEQQLSHFAAPDDCDPSNVCVQPVSVVSSYHYYHYHHAPNRGHLSSQVSGQKYKYAADDPVVRLVSCVVRPNNVCSVVSPPHDRQKMWMAGRVVRDIDIGDHDDD/DLLFAEEEEAAPPQCRVVCCVFPVLVVCVVVQAFEEEEDAPCPCVVQFDEDPDLVCLQPTRHYYYHDPVVVLVSSLVSPLNNCVVRPQHEYEYEADLVQFAAPDDQDPSNCCSQPVSVVSSYHYYHYHHAPNGGHLSSLVSGQKYKYAADDDPVSLVSCVVRPNVVCSVVSPPHDRQWMWMQGRVVRDIDIGDHDD/DDLAFAEEEEAAPQQCRVVCCVVPVLVVCVVVVAFEEEEACVPCPVSFDEDPDLCVLQVTRHYYYNPCVVLCSNLVSPLNNCVVRPQYEYEYAAQLVPFAAPDDQDPSNVCVQPPRVVSSYHYYHYHHAPNGGHLSSQLRGQKYKYAADDPVVRLVSCVPRPNNVQSVVSPPHDGQWMWIQGNVVRDIDIGDHDD/DDLAFAEEEEAAPQLCRVVCVVVPVLVVCVVVLAFEEEEDCPQPPVVSFDEDPDLVCLQPTRHYYYHPPVVLCSSLVSPLNNCVVRAQYEYEYAACLVPFFAPDDQDPSNVCVQPPRVVSSYHYYHYHHAPNGGHLSSLLRGQKYKYAADDDPVRLVSCVVRQNVVCSVVSPDHDRQKMWIQGNVVRDIDIGDHD

B-factor: mean 27.27, std 9.31, range [6.68, 67.46]

Nearest PDB structures (foldseek):
  4kfu-assembly3_C  TM=1.005E+00  e=5.747E-45  Sulfolobus turreted icosahedral virus 2
  4kfu-assembly4_D  TM=1.002E+00  e=5.771E-42  Sulfolobus turreted icosahedral virus 2
  4kft-assembly4_D  TM=9.987E-01  e=3.258E-39  Sulfolobus turreted icosahedral virus 2
  4kfr-assembly3_C  TM=9.865E-01  e=5.099E-39  Sulfolobus turreted icosahedral virus 2
  4kft-assembly1_A  TM=9.844E-01  e=6.179E-39  Sulfolobus turreted icosahedral virus 2

Radius of gyration: 31.59 Å; Cα contacts (8 Å, |Δi|>4): 1666; chains: 4; bounding box: 74×66×90 Å

InterPro domains:
  IPR027417 P-loop containing nucleoside triphosphate hydrolase [G3DSA:3.40.50.300] (1-204)
  IPR027417 P-loop containing nucleoside triphosphate hydrolase [SSF52540] (2-194)

Sequence (791 aa):
NPDDIVVLVGRKKSGKSYLIKHYFIPVLKAHKISSYIIDDHNLLRSGSEYSKFGYNATSLSDIVSKQYVVVYDRAKNDDFFEKLWQASKLHSKKYGTTVLIIDEAYYHFKYKQKVTPAIDEALHANRHAGLGLILSTQRVYDLMPIVYKQADLIIMFYTREPNELRWISKYISAEAAEKVKTLKQYHFLIYDVNSQTIKIHKPILENPDDIVVLVGRKKSGKSYLIKHYFIPVLKAHKISYIIDDHNSEYSKFGYNATSLSDIVSKQYVVVYDRDDFFEKLWQQASKLHSSKKYGTTVLIIDEAYYHFKYKQKVTPAIDEALHANRHAGLGLILSTQRVYDLMPIVYKQADLIIMFYTREPNELRWISKYISAEAAEKVKTLKQYHFLIYDVNSQTIKIHKPILMNPDDIVVLVGRKKSGKSYLIKHYFIPVLKAHKISYIIDDHSEYSKFGYNATSLSDIVSKQYVVVYDRDFFEKLWQASKLHSSKKYGTTVLIIDEAYYHFKYKQKVTPAIDEALHANRHAGLGLILSTQRVYDLMPIVYKQADLIIMFYTREPNELRWISKYISAEAAEKVKTLKQYHFLIYDVNSQTIKIHKPILMNPDDIVVLVGRKKSGKSYLIKHYFIPVLKAHKISYIIDDHGSEYSKFGYNATSLSDIVSKQYVVVYDRDFFEKLWQASKLHSKKYGTTVLIIDEAYYHFKYKQKVTPAIDEALHANRHAGLGLILSTQRVYDLMPIVYKQADLIIMFYTREPNELRWISKYISAEAAEKVKTLKQYHFLIYDVNSQTIKIHKPI